Protein 7ELF (pdb70)

Secondary structure (DSSP, 8-state):
---EEEEEEB---S-HHHHHHHHHHHHHHHHHTT-SEEE--TT-S---SSHHHHHHHHTTHHHHHHHHHHHHHHHHHHHTS--EEEEEEEEPP-HHHHHTT---BEEEEEEE-TTS-EEEEEEP----EEE--EEEGGGTBPPP--PPPPEEETTEEEEE--GGGGG-HHHHHHHHHTT-SEEE--B---HHHHHHHHHHHHHHHHHHHT-EEEE-BBEEE--TTS------EEE---EEE-TTS-EEEE--TT--S-EEEEEE--HHHHHHHHHHS-TTTT--HHHH---/---EEEEEEB---S-HHHHHHHHHHHHHHHHHTT-SEEE--TT-S---SSHHHHHHHHTTHHHHHHHHHHHHHHHHHHHTS--EEEEEEEEPPPHHHHTTT---EEEEEEEE-TTS-EEEEEEP----EEE-TTS-EEEGGGTEEPP--PPPPEEETTEEEEE--GGGGG-HHHHHHHHHHT-SEEE--B--BHHHIIIIIHHHHHHHHHHHT-EEEE-BBEEE--TTTT----EEE---EEE-TTS-EEEE--TT--S-EEEEEE--HHHHHHHHHHS-TTTSS-HHHH---/---EEEEEEB---S-HHHHHHHHHHHHHHHHHTT-SEEE--TT-S---SSHHHHHHHHTTHHHHHHHHHHHHHHHHHHHTS--EEEEEEEEPPPHHHHTTT---BEEEEEEE-TTS-EEEEEEP----EEE-TTS-EEEHHHHB-----PPPPEEETTEEEEE--GGGGG-HHHHHHHHHTT-SEEE--B---HHHHHHHHHHHHHHHHHHHT-EEEE-BBEEE--TTS------EEE---EEE-TTS-EEEE--TT--S-EEEEEE--HHHHHHHHHHS-GGGS--HHHH---/---EEEEEEB---S-HHHHHHHHHHHHHHHHHTT-SEEE--TT-S---SSHHHHHHHHTTHHHHHHHHHHHHHHHHHHHT---EEEEEEEEPPPHHHHHTT---BEEEEEEE-TTS-EEEEEEP----EEE--EEEGGGTBPPP--PPPPEEETTEEEEE--GGGGG-HHHHHHHHHTT-SEEE--B--BHHHIIIIIHHHHHHHHHHHT-EEEE-BBEEE--TTTT-----EEE---EEE-TTS-EEEE--TT--S-EEEEEE--HHHHHHHHHHS-TTTS--HHHH---

Structure (mmCIF, N/CA/C/O backbone):
data_7ELF
#
_entry.id   7ELF
#
_cell.length_a   78.997
_cell.length_b   211.065
_cell.length_c   89.372
_cell.angle_alpha   90.00
_cell.angle_beta   112.11
_cell.angle_gamma   90.00
#
_symmetry.space_group_name_H-M   'C 1 2 1'
#
loop_
_entity.id
_entity.type
_entity.pdbx_description
1 polymer KLLA0E15247p
2 water water
#
loop_
_atom_site.group_PDB
_atom_site.id
_atom_site.type_symbol
_atom_site.label_atom_id
_atom_site.label_alt_id
_atom_site.label_comp_id
_atom_site.label_asym_id
_atom_site.label_entity_id
_atom_site.label_seq_id
_atom_site.pdbx_PDB_ins_code
_atom_site.Cartn_x
_atom_site.Cartn_y
_atom_site.Cartn_z
_atom_site.occupancy
_atom_site.B_iso_or_equiv
_atom_site.auth_seq_id
_atom_site.auth_comp_id
_atom_site.auth_asym_id
_atom_site.auth_atom_id
_atom_site.pdbx_PDB_model_num
ATOM 1 N N . ASN A 1 2 ? 15.067 46.163 37.312 1.00 79.02 2 ASN A N 1
ATOM 2 C CA . ASN A 1 2 ? 14.836 45.472 38.578 1.00 79.65 2 ASN A CA 1
ATOM 3 C C . ASN A 1 2 ? 13.481 45.860 39.178 1.00 79.74 2 ASN A C 1
ATOM 4 O O . ASN A 1 2 ? 13.057 45.321 40.208 1.00 76.50 2 ASN A O 1
ATOM 9 N N . VAL A 1 3 ? 12.809 46.805 38.517 1.00 70.29 3 VAL A N 1
ATOM 10 C CA . VAL A 1 3 ? 11.468 47.248 38.884 1.00 57.47 3 VAL A CA 1
ATOM 11 C C . VAL A 1 3 ? 10.466 46.550 37.972 1.00 47.52 3 VAL A C 1
ATOM 12 O O . VAL A 1 3 ? 10.729 46.352 36.777 1.00 41.96 3 VAL A O 1
ATOM 16 N N . ALA A 1 4 ? 9.328 46.147 38.542 1.00 38.28 4 ALA A N 1
ATOM 17 C CA . ALA A 1 4 ? 8.311 45.365 37.833 1.00 30.09 4 ALA A CA 1
ATOM 18 C C . ALA A 1 4 ? 7.397 46.298 37.029 1.00 32.84 4 ALA A C 1
ATOM 19 O O . ALA A 1 4 ? 6.239 46.542 37.371 1.00 33.99 4 ALA A O 1
ATOM 21 N N . ARG A 1 5 ? 7.945 46.825 35.939 1.00 26.10 5 ARG A N 1
ATOM 22 C CA . ARG A 1 5 ? 7.265 47.807 35.104 1.00 25.66 5 ARG A CA 1
ATOM 23 C C . ARG A 1 5 ? 6.526 47.117 33.959 1.00 28.31 5 ARG A C 1
ATOM 24 O O . ARG A 1 5 ? 7.133 46.373 33.171 1.00 27.00 5 ARG A O 1
ATOM 32 N N . ILE A 1 6 ? 5.223 47.374 33.855 1.00 26.22 6 ILE A N 1
ATOM 33 C CA . ILE A 1 6 ? 4.428 46.851 32.756 1.00 23.71 6 ILE A CA 1
ATOM 34 C C . ILE A 1 6 ? 3.798 48.015 32.018 1.00 19.88 6 ILE A C 1
ATOM 35 O O . ILE A 1 6 ? 3.701 49.130 32.528 1.00 22.84 6 ILE A O 1
ATOM 40 N N . GLY A 1 7 ? 3.356 47.732 30.798 1.00 22.48 7 GLY A N 1
ATOM 41 C CA . GLY A 1 7 ? 2.733 48.741 29.975 1.00 19.21 7 GLY A CA 1
ATOM 42 C C . GLY A 1 7 ? 1.566 48.158 29.204 1.00 21.76 7 GLY A C 1
ATOM 43 O O . GLY A 1 7 ? 1.465 46.945 28.988 1.00 19.16 7 GLY A O 1
ATOM 44 N N . ILE A 1 8 ? 0.681 49.058 28.794 1.00 20.77 8 ILE A N 1
ATOM 45 C CA . ILE A 1 8 ? -0.425 48.746 27.903 1.00 18.44 8 ILE A CA 1
ATOM 46 C C . ILE A 1 8 ? -0.232 49.549 26.633 1.00 20.69 8 ILE A C 1
ATOM 47 O O . ILE A 1 8 ? 0.031 50.758 26.693 1.00 20.18 8 ILE A O 1
ATOM 52 N N . GLY A 1 9 ? -0.384 48.887 25.493 1.00 18.59 9 GLY A N 1
ATOM 53 C CA . GLY A 1 9 ? -0.432 49.570 24.224 1.00 25.96 9 GLY A CA 1
ATOM 54 C C . GLY A 1 9 ? -1.871 49.767 23.790 1.00 30.59 9 GLY A C 1
ATOM 55 O O . GLY A 1 9 ? -2.461 48.863 23.193 1.00 24.51 9 GLY A O 1
ATOM 56 N N . GLN A 1 10 ? -2.455 50.928 24.097 1.00 25.62 10 GLN A N 1
ATOM 57 C CA . GLN A 1 10 ? -3.825 51.224 23.684 1.00 25.29 10 GLN A CA 1
ATOM 58 C C . GLN A 1 10 ? -3.845 51.714 22.241 1.00 28.41 10 GLN A C 1
ATOM 59 O O . GLN A 1 10 ? -3.043 52.573 21.856 1.00 23.90 10 GLN A O 1
ATOM 65 N N . LEU A 1 11 ? -4.758 51.173 21.436 1.00 19.06 11 LEU A N 1
ATOM 66 C CA . LEU A 1 11 ? -4.844 51.615 20.046 1.00 23.74 11 LEU A CA 1
ATOM 67 C C . LEU A 1 11 ? -6.279 51.462 19.566 1.00 23.38 11 LEU A C 1
ATOM 68 O O . LEU A 1 11 ? -7.180 51.126 20.339 1.00 19.69 11 LEU A O 1
ATOM 73 N N . CYS A 1 12 ? -6.477 51.662 18.260 1.00 21.65 12 CYS A N 1
ATOM 74 C CA . CYS A 1 12 ? -7.793 51.566 17.647 1.00 23.03 12 CYS A CA 1
ATOM 75 C C . CYS A 1 12 ? -7.598 50.838 16.320 1.00 28.52 12 CYS A C 1
ATOM 76 O O . CYS A 1 12 ? -7.458 51.463 15.257 1.00 30.45 12 CYS A O 1
ATOM 79 N N . SER A 1 13 ? -7.565 49.506 16.391 1.00 22.68 13 SER A N 1
ATOM 80 C CA . SER A 1 13 ? -7.237 48.690 15.229 1.00 26.31 13 SER A CA 1
ATOM 81 C C . SER A 1 13 ? -8.236 48.903 14.096 1.00 33.02 13 SER A C 1
ATOM 82 O O . SER A 1 13 ? -9.443 49.014 14.322 1.00 23.60 13 SER A O 1
ATOM 85 N N . SER A 1 14 ? -7.722 48.959 12.869 1.00 35.12 14 SER A N 1
ATOM 86 C CA . SER A 1 14 ? -8.539 49.029 11.670 1.00 30.96 14 SER A CA 1
ATOM 87 C C . SER A 1 14 ? -8.658 47.636 11.063 1.00 28.01 14 SER A C 1
ATOM 88 O O . SER A 1 14 ? -8.162 46.649 11.607 1.00 24.83 14 SER A O 1
ATOM 91 N N . SER A 1 15 ? -9.319 47.552 9.915 1.00 29.17 15 SER A N 1
ATOM 92 C CA . SER A 1 15 ? -9.377 46.293 9.183 1.00 30.83 15 SER A CA 1
ATOM 93 C C . SER A 1 15 ? -8.157 46.080 8.281 1.00 39.43 15 SER A C 1
ATOM 94 O O . SER A 1 15 ? -8.166 45.151 7.466 1.00 39.04 15 SER A O 1
ATOM 97 N N . ASN A 1 16 ? -7.110 46.902 8.422 1.00 35.10 16 ASN A N 1
ATOM 98 C CA . ASN A 1 16 ? -5.875 46.797 7.640 1.00 31.23 16 ASN A CA 1
ATOM 99 C C . ASN A 1 16 ? -4.788 46.259 8.565 1.00 27.88 16 ASN A C 1
ATOM 100 O O . ASN A 1 16 ? -4.212 47.017 9.361 1.00 27.35 16 ASN A O 1
ATOM 105 N N . LEU A 1 17 ? -4.507 44.950 8.456 1.00 27.66 17 LEU A N 1
ATOM 106 C CA . LEU A 1 17 ? -3.557 44.304 9.366 1.00 27.15 17 LEU A CA 1
ATOM 107 C C . LEU A 1 17 ? -2.169 44.940 9.280 1.00 31.72 17 LEU A C 1
ATOM 108 O O . LEU A 1 17 ? -1.477 45.072 10.298 1.00 26.85 17 LEU A O 1
ATOM 113 N N . LYS A 1 18 ? -1.742 45.350 8.080 1.00 31.64 18 LYS A N 1
ATOM 114 C CA . LYS A 1 18 ? -0.392 45.901 7.952 1.00 30.53 18 LYS A CA 1
ATOM 115 C C . LYS A 1 18 ? -0.272 47.255 8.640 1.00 32.49 18 LYS A C 1
ATOM 116 O O . LYS A 1 18 ? 0.735 47.520 9.304 1.00 31.77 18 LYS A O 1
ATOM 122 N N . GLN A 1 19 ? -1.289 48.118 8.502 1.00 34.24 19 GLN A N 1
ATOM 123 C CA . GLN A 1 19 ? -1.330 49.371 9.261 1.00 37.21 19 GLN A CA 1
ATOM 124 C C . GLN A 1 19 ? -1.248 49.112 10.763 1.00 31.56 19 GLN A C 1
ATOM 125 O O . GLN A 1 19 ? -0.476 49.759 11.479 1.00 28.29 19 GLN A O 1
ATOM 131 N N . ASN A 1 20 ? -2.075 48.186 11.257 1.00 30.83 20 ASN A N 1
ATOM 132 C CA . ASN A 1 20 ? -2.114 47.877 12.685 1.00 26.60 20 ASN A CA 1
ATOM 133 C C . ASN A 1 20 ? -0.755 47.405 13.195 1.00 33.48 20 ASN A C 1
ATOM 134 O O . ASN A 1 20 ? -0.354 47.738 14.321 1.00 27.11 20 ASN A O 1
ATOM 139 N N . LEU A 1 21 ? -0.041 46.609 12.385 1.00 29.83 21 LEU A N 1
ATOM 140 C CA . LEU A 1 21 ? 1.279 46.119 12.784 1.00 30.72 21 LEU A CA 1
ATOM 141 C C . LEU A 1 21 ? 2.266 47.268 12.973 1.00 30.30 21 LEU A C 1
ATOM 142 O O . LEU A 1 21 ? 3.078 47.251 13.910 1.00 27.85 21 LEU A O 1
ATOM 147 N N . GLU A 1 22 ? 2.220 48.271 12.089 1.00 25.37 22 GLU A N 1
ATOM 148 C CA . GLU A 1 22 ? 3.109 49.423 12.240 1.00 36.04 22 GLU A CA 1
ATOM 149 C C . GLU A 1 22 ? 2.869 50.135 13.566 1.00 34.80 22 GLU A C 1
ATOM 150 O O . GLU A 1 22 ? 3.818 50.581 14.224 1.00 31.17 22 GLU A O 1
ATOM 156 N N . VAL A 1 23 ? 1.609 50.235 13.986 1.00 33.77 23 VAL A N 1
ATOM 157 C CA . VAL A 1 23 ? 1.318 50.857 15.274 1.00 32.95 23 VAL A CA 1
ATOM 158 C C . VAL A 1 23 ? 1.877 50.011 16.410 1.00 25.30 23 VAL A C 1
ATOM 159 O O . VAL A 1 23 ? 2.514 50.529 17.333 1.00 24.64 23 VAL A O 1
ATOM 163 N N . VAL A 1 24 ? 1.671 48.694 16.349 1.00 24.76 24 VAL A N 1
ATOM 164 C CA . VAL A 1 24 ? 2.176 47.817 17.403 1.00 19.57 24 VAL A CA 1
ATOM 165 C C . VAL A 1 24 ? 3.697 47.928 17.528 1.00 24.08 24 VAL A C 1
ATOM 166 O O . VAL A 1 24 ? 4.236 48.049 18.637 1.00 26.52 24 VAL A O 1
ATOM 170 N N . LYS A 1 25 ? 4.415 47.873 16.397 1.00 25.97 25 LYS A N 1
ATOM 171 C CA . LYS A 1 25 ? 5.876 47.984 16.446 1.00 24.83 25 LYS A CA 1
ATOM 172 C C . LYS A 1 25 ? 6.307 49.326 17.023 1.00 21.61 25 LYS A C 1
ATOM 173 O O . LYS A 1 25 ? 7.236 49.392 17.835 1.00 26.57 25 LYS A O 1
ATOM 179 N N . SER A 1 26 ? 5.628 50.405 16.634 1.00 21.03 26 SER A N 1
ATOM 180 C CA . SER A 1 26 ? 5.964 51.708 17.190 1.00 28.58 26 SER A CA 1
ATOM 181 C C . SER A 1 26 ? 5.735 51.741 18.698 1.00 29.95 26 SER A C 1
ATOM 182 O O . SER A 1 26 ? 6.523 52.341 19.438 1.00 30.64 26 SER A O 1
ATOM 185 N N . LEU A 1 27 ? 4.669 51.095 19.178 1.00 23.51 27 LEU A N 1
ATOM 186 C CA . LEU A 1 27 ? 4.398 51.113 20.615 1.00 25.62 27 LEU A CA 1
ATOM 187 C C . LEU A 1 27 ? 5.412 50.270 21.377 1.00 29.07 27 LEU A C 1
ATOM 188 O O . LEU A 1 27 ? 5.793 50.612 22.505 1.00 24.15 27 LEU A O 1
ATOM 193 N N . ILE A 1 28 ? 5.847 49.157 20.777 1.00 24.91 28 ILE A N 1
ATOM 194 C CA . ILE A 1 28 ? 6.863 48.308 21.391 1.00 23.29 28 ILE A CA 1
ATOM 195 C C . ILE A 1 28 ? 8.178 49.060 21.495 1.00 26.95 28 ILE A C 1
ATOM 196 O O . ILE A 1 28 ? 8.873 49.003 22.522 1.00 22.76 28 ILE A O 1
ATOM 201 N N . LYS A 1 29 ? 8.550 49.760 20.421 1.00 25.82 29 LYS A N 1
ATOM 202 C CA . LYS A 1 29 ? 9.756 50.577 20.451 1.00 30.80 29 LYS A CA 1
ATOM 203 C C . LYS A 1 29 ? 9.678 51.600 21.574 1.00 30.88 29 LYS A C 1
ATOM 204 O O . LYS A 1 29 ? 10.615 51.744 22.368 1.00 36.23 29 LYS A O 1
ATOM 210 N N . LYS A 1 30 ? 8.546 52.301 21.674 1.00 28.19 30 LYS A N 1
ATOM 211 C CA . LYS A 1 30 ? 8.363 53.274 22.751 1.00 32.16 30 LYS A CA 1
ATOM 212 C C . LYS A 1 30 ? 8.433 52.604 24.115 1.00 29.82 30 LYS A C 1
ATOM 213 O O . LYS A 1 30 ? 9.023 53.149 25.054 1.00 30.86 30 LYS A O 1
ATOM 219 N N . ALA A 1 31 ? 7.860 51.404 24.238 1.00 29.74 31 ALA A N 1
ATOM 220 C CA . ALA A 1 31 ? 7.884 50.712 25.520 1.00 22.36 31 ALA A CA 1
ATOM 221 C C . ALA A 1 31 ? 9.309 50.331 25.919 1.00 27.05 31 ALA A C 1
ATOM 222 O O . ALA A 1 31 ? 9.687 50.474 27.092 1.00 28.00 31 ALA A O 1
ATOM 224 N N . LEU A 1 32 ? 10.113 49.833 24.962 1.00 26.25 32 LEU A N 1
ATOM 225 C CA . LEU A 1 32 ? 11.521 49.531 25.251 1.00 25.85 32 LEU A CA 1
ATOM 226 C C . LEU A 1 32 ? 12.264 50.760 25.777 1.00 21.86 32 LEU A C 1
ATOM 227 O O . LEU A 1 32 ? 13.005 50.671 26.763 1.00 27.11 32 LEU A O 1
ATOM 232 N N . ASP A 1 33 ? 12.058 51.918 25.149 1.00 21.66 33 ASP A N 1
ATOM 233 C CA . ASP A 1 33 ? 12.640 53.160 25.660 1.00 31.47 33 ASP A CA 1
ATOM 234 C C . ASP A 1 33 ? 12.235 53.449 27.108 1.00 36.01 33 ASP A C 1
ATOM 235 O O . ASP A 1 33 ? 13.016 54.041 27.856 1.00 34.05 33 ASP A O 1
ATOM 240 N N . GLN A 1 34 ? 11.021 53.078 27.521 1.00 33.91 34 GLN A N 1
ATOM 241 C CA . GLN A 1 34 ? 10.583 53.339 28.893 1.00 32.82 34 GLN A CA 1
ATOM 242 C C . GLN A 1 34 ? 10.926 52.211 29.850 1.00 32.87 34 GLN A C 1
ATOM 243 O O . GLN A 1 34 ? 10.443 52.217 30.989 1.00 36.69 34 GLN A O 1
ATOM 249 N N . ASP A 1 35 ? 11.723 51.240 29.402 1.00 27.73 35 ASP A N 1
ATOM 250 C CA . ASP A 1 35 ? 12.119 50.078 30.203 1.00 30.35 35 ASP A CA 1
ATOM 251 C C . ASP A 1 35 ? 10.922 49.238 30.670 1.00 32.24 35 ASP A C 1
ATOM 252 O O . ASP A 1 35 ? 10.946 48.648 31.755 1.00 32.39 35 ASP A O 1
ATOM 257 N N . VAL A 1 36 ? 9.872 49.166 29.847 1.00 33.85 36 VAL A N 1
ATOM 258 C CA . VAL A 1 36 ? 8.763 48.249 30.108 1.00 28.54 36 VAL A CA 1
ATOM 259 C C . VAL A 1 36 ? 9.252 46.810 29.955 1.00 30.05 36 VAL A C 1
ATOM 260 O O . VAL A 1 36 ? 9.910 46.459 28.967 1.00 32.36 36 VAL A O 1
ATOM 264 N N . LYS A 1 37 ? 8.941 45.971 30.939 1.00 22.29 37 LYS A N 1
ATOM 265 C CA . LYS A 1 37 ? 9.312 44.562 30.894 1.00 20.85 37 LYS A CA 1
ATOM 266 C C . LYS A 1 37 ? 8.291 43.684 30.173 1.00 26.60 37 LYS A C 1
ATOM 267 O O . LYS A 1 37 ? 8.673 42.669 29.572 1.00 26.00 37 LYS A O 1
ATOM 273 N N . VAL A 1 38 ? 7.002 44.007 30.259 1.00 26.79 38 VAL A N 1
ATOM 274 C CA . VAL A 1 38 ? 5.937 43.247 29.600 1.00 24.21 38 VAL A CA 1
ATOM 275 C C . VAL A 1 38 ? 4.898 44.240 29.088 1.00 23.53 38 VAL A C 1
ATOM 276 O O . VAL A 1 38 ? 4.395 45.075 29.852 1.00 22.76 38 VAL A O 1
ATOM 280 N N . LEU A 1 39 ? 4.582 44.159 27.798 1.00 17.48 39 LEU A N 1
ATOM 281 C CA . LEU A 1 39 ? 3.675 45.094 27.149 1.00 24.47 39 LEU A CA 1
ATOM 282 C C . LEU A 1 39 ? 2.415 44.357 26.719 1.00 27.02 39 LEU A C 1
ATOM 283 O O . LEU A 1 39 ? 2.490 43.321 26.048 1.00 22.99 39 LEU A O 1
ATOM 288 N N . PHE A 1 40 ? 1.264 44.882 27.130 1.00 23.74 40 PHE A N 1
ATOM 289 C CA . PHE A 1 40 ? -0.036 44.258 26.907 1.00 19.28 40 PHE A CA 1
ATOM 290 C C . PHE A 1 40 ? -0.824 45.036 25.860 1.00 20.97 40 PHE A C 1
ATOM 291 O O . PHE A 1 40 ? -1.056 46.243 26.023 1.00 17.97 40 PHE A O 1
ATOM 299 N N . PHE A 1 41 ? -1.271 44.344 24.826 1.00 19.54 41 PHE A N 1
ATOM 300 C CA . PHE A 1 41 ? -2.120 44.875 23.765 1.00 20.52 41 PHE A CA 1
ATOM 301 C C . PHE A 1 41 ? -3.550 44.330 23.869 1.00 19.35 41 PHE A C 1
ATOM 302 O O . PHE A 1 41 ? -3.779 43.304 24.520 1.00 21.66 41 PHE A O 1
ATOM 310 N N . PRO A 1 42 ? -4.533 44.981 23.227 1.00 18.77 42 PRO A N 1
ATOM 311 C CA . PRO A 1 42 ? -5.945 44.620 23.425 1.00 17.86 42 PRO A CA 1
ATOM 312 C C . PRO A 1 42 ? -6.363 43.365 22.654 1.00 22.21 42 PRO A C 1
ATOM 313 O O . PRO A 1 42 ? -5.600 42.765 21.897 1.00 17.79 42 PRO A O 1
ATOM 317 N N . GLU A 1 43 ? -7.631 42.996 22.845 1.00 22.60 43 GLU A N 1
ATOM 318 C CA . GLU A 1 43 ? -8.289 42.017 21.991 1.00 22.70 43 GLU A CA 1
ATOM 319 C C . GLU A 1 43 ? -8.297 42.524 20.553 1.00 30.45 43 GLU A C 1
ATOM 320 O O . GLU A 1 43 ? -8.411 43.730 20.319 1.00 22.57 43 GLU A O 1
ATOM 326 N N . ALA A 1 44 ? -8.152 41.606 19.583 1.00 24.64 44 ALA A N 1
ATOM 327 C CA . ALA A 1 44 ? -8.335 41.946 18.162 1.00 19.89 44 ALA A CA 1
ATOM 328 C C . ALA A 1 44 ? -7.405 43.083 17.730 1.00 28.13 44 ALA A C 1
ATOM 329 O O . ALA A 1 44 ? -7.792 43.979 16.974 1.00 24.42 44 ALA A O 1
ATOM 331 N N . THR A 1 45 ? -6.181 43.082 18.258 1.00 23.88 45 THR A N 1
ATOM 332 C CA . THR A 1 45 ? -5.200 44.059 17.819 1.00 25.56 45 THR A CA 1
ATOM 333 C C . THR A 1 45 ? -4.884 43.889 16.335 1.00 29.37 45 THR A C 1
ATOM 334 O O . THR A 1 45 ? -4.653 44.883 15.638 1.00 21.88 45 THR A O 1
ATOM 338 N N . ASP A 1 46 ? -4.891 42.645 15.830 1.00 21.89 46 ASP A N 1
ATOM 339 C CA . ASP A 1 46 ? -4.582 42.424 14.420 1.00 21.93 46 ASP A CA 1
ATOM 340 C C . ASP A 1 46 ? -5.597 43.113 13.500 1.00 31.77 46 ASP A C 1
ATOM 341 O O . ASP A 1 46 ? -5.210 43.702 12.480 1.00 25.95 46 ASP A O 1
ATOM 346 N N . TYR A 1 47 ? -6.891 43.064 13.841 1.00 26.20 47 TYR A N 1
ATOM 347 C CA . TYR A 1 47 ? -7.926 43.730 13.048 1.00 26.91 47 TYR A CA 1
ATOM 348 C C . TYR A 1 47 ? -9.260 43.699 13.776 1.00 32.16 47 TYR A C 1
ATOM 349 O O . TYR A 1 47 ? -9.537 42.786 14.559 1.00 31.66 47 TYR A O 1
ATOM 358 N N . LEU A 1 48 ? -10.090 44.692 13.472 1.00 23.48 48 LEU A N 1
ATOM 359 C CA . LEU A 1 48 ? -11.531 44.633 13.672 1.00 29.94 48 LEU A CA 1
ATOM 360 C C . LEU A 1 48 ? -12.199 44.507 12.305 1.00 31.65 48 LEU A C 1
ATOM 361 O O . LEU A 1 48 ? -11.691 45.026 11.309 1.00 25.56 48 LEU A O 1
ATOM 366 N N . SER A 1 49 ? -13.337 43.814 12.249 1.00 30.05 49 SER A N 1
ATOM 367 C CA . SER A 1 49 ? -13.989 43.511 10.974 1.00 31.91 49 SER A CA 1
ATOM 368 C C . SER A 1 49 ? -15.396 44.096 10.914 1.00 36.33 49 SER A C 1
ATOM 369 O O . SER A 1 49 ? -15.952 44.564 11.911 1.00 35.91 49 SER A O 1
ATOM 372 N N . ARG A 1 50 ? -15.979 44.030 9.710 1.00 35.83 50 ARG A N 1
ATOM 373 C CA . ARG A 1 50 ? -17.339 44.514 9.498 1.00 31.61 50 ARG A CA 1
ATOM 374 C C . ARG A 1 50 ? -18.376 43.478 9.882 1.00 35.10 50 ARG A C 1
ATOM 375 O O . ARG A 1 50 ? -19.480 43.844 10.291 1.00 43.84 50 ARG A O 1
ATOM 383 N N . ASN A 1 51 ? -18.051 42.198 9.743 1.00 39.24 51 ASN A N 1
ATOM 384 C CA . ASN A 1 51 ? -18.975 41.106 10.038 1.00 36.73 51 ASN A CA 1
ATOM 385 C C . ASN A 1 51 ? -18.169 39.816 10.041 1.00 33.56 51 ASN A C 1
ATOM 386 O O . ASN A 1 51 ? -16.969 39.813 9.742 1.00 30.22 51 ASN A O 1
ATOM 391 N N . ALA A 1 52 ? -18.846 38.713 10.378 1.00 31.58 52 ALA A N 1
ATOM 392 C CA . ALA A 1 52 ? -18.163 37.431 10.518 1.00 29.87 52 ALA A CA 1
ATOM 393 C C . ALA A 1 52 ? -17.564 36.970 9.194 1.00 33.80 52 ALA A C 1
ATOM 394 O O . ALA A 1 52 ? -16.465 36.400 9.167 1.00 42.78 52 ALA A O 1
ATOM 396 N N . GLU A 1 53 ? -18.260 37.205 8.083 1.00 34.35 53 GLU A N 1
ATOM 397 C CA . GLU A 1 53 ? -17.687 36.839 6.793 1.00 39.29 53 GLU A CA 1
ATOM 398 C C . GLU A 1 53 ? -16.435 37.660 6.515 1.00 45.65 53 GLU A C 1
ATOM 399 O O . GLU A 1 53 ? -15.395 37.112 6.133 1.00 44.82 53 GLU A O 1
ATOM 405 N N . HIS A 1 54 ? -16.498 38.976 6.754 1.00 40.16 54 HIS A N 1
ATOM 406 C CA . HIS A 1 54 ? -15.291 39.793 6.664 1.00 44.43 54 HIS A CA 1
ATOM 407 C C . HIS A 1 54 ? -14.207 39.275 7.609 1.00 34.64 54 HIS A C 1
ATOM 408 O O . HIS A 1 54 ? -13.037 39.180 7.226 1.00 34.91 54 HIS A O 1
ATOM 415 N N . SER A 1 55 ? -14.584 38.889 8.831 1.00 33.47 55 SER A N 1
ATOM 416 C CA . SER A 1 55 ? -13.581 38.414 9.777 1.00 33.84 55 SER A CA 1
ATOM 417 C C . SER A 1 55 ? -12.863 37.177 9.255 1.00 38.55 55 SER A C 1
ATOM 418 O O . SER A 1 55 ? -11.640 37.055 9.399 1.00 30.68 55 SER A O 1
ATOM 421 N N . LYS A 1 56 ? -13.607 36.255 8.635 1.00 42.59 56 LYS A N 1
ATOM 422 C CA . LYS A 1 56 ? -13.002 35.028 8.128 1.00 42.16 56 LYS A CA 1
ATOM 423 C C . LYS A 1 56 ? -11.913 35.327 7.106 1.00 44.92 56 LYS A C 1
ATOM 424 O O . LYS A 1 56 ? -10.838 34.712 7.135 1.00 43.77 56 LYS A O 1
ATOM 430 N N . LYS A 1 57 ? -12.165 36.277 6.199 1.00 35.26 57 LYS A N 1
ATOM 431 C CA . LYS A 1 57 ? -11.176 36.573 5.167 1.00 40.78 57 LYS A CA 1
ATOM 432 C C . LYS A 1 57 ? -9.919 37.200 5.769 1.00 44.76 57 LYS A C 1
ATOM 433 O O . LYS A 1 57 ? -8.801 36.826 5.400 1.00 44.51 57 LYS A O 1
ATOM 439 N N . LEU A 1 58 ? -10.082 38.128 6.722 1.00 39.96 58 LEU A N 1
ATOM 440 C CA . LEU A 1 58 ? -8.926 38.787 7.334 1.00 34.93 58 LEU A CA 1
ATOM 441 C C . LEU A 1 58 ? -8.108 37.816 8.185 1.00 31.02 58 LEU A C 1
ATOM 442 O O . LEU A 1 58 ? -6.874 37.904 8.219 1.00 31.64 58 LEU A O 1
ATOM 447 N N . ALA A 1 59 ? -8.775 36.871 8.862 1.00 27.97 59 ALA A N 1
ATOM 448 C CA . ALA A 1 59 ? -8.071 35.893 9.690 1.00 31.53 59 ALA A CA 1
ATOM 449 C C . ALA A 1 59 ? -7.013 35.129 8.897 1.00 36.31 59 ALA A C 1
ATOM 450 O O . ALA A 1 59 ? -6.000 34.701 9.458 1.00 37.24 59 ALA A O 1
ATOM 452 N N . SER A 1 60 ? -7.213 34.968 7.591 1.00 39.67 60 SER A N 1
ATOM 453 C CA . SER A 1 60 ? -6.224 34.262 6.786 1.00 42.83 60 SER A CA 1
ATOM 454 C C . SER A 1 60 ? -4.931 35.057 6.633 1.00 37.61 60 SER A C 1
ATOM 455 O O . SER A 1 60 ? -3.893 34.470 6.307 1.00 37.10 60 SER A O 1
ATOM 458 N N . GLN A 1 61 ? -4.967 36.367 6.884 1.00 37.42 61 GLN A N 1
ATOM 459 C CA . GLN A 1 61 ? -3.782 37.212 6.860 1.00 32.11 61 GLN A CA 1
ATOM 460 C C . GLN A 1 61 ? -3.037 37.261 8.191 1.00 29.80 61 GLN A C 1
ATOM 461 O O . GLN A 1 61 ? -1.898 37.743 8.230 1.00 29.07 61 GLN A O 1
ATOM 467 N N . THR A 1 62 ? -3.631 36.769 9.270 1.00 30.73 62 THR A N 1
ATOM 468 C CA . THR A 1 62 ? -3.042 36.890 10.602 1.00 23.08 62 THR A CA 1
ATOM 469 C C . THR A 1 62 ? -1.754 36.087 10.787 1.00 29.80 62 THR A C 1
ATOM 470 O O . THR A 1 62 ? -0.818 36.593 11.427 1.00 25.87 62 THR A O 1
ATOM 474 N N . PRO A 1 63 ? -1.649 34.841 10.274 1.00 32.73 63 PRO A N 1
ATOM 475 C CA . PRO A 1 63 ? -0.375 34.111 10.438 1.00 30.34 63 PRO A CA 1
ATOM 476 C C . PRO A 1 63 ? 0.827 34.908 9.967 1.00 22.20 63 PRO A C 1
ATOM 477 O O . PRO A 1 63 ? 1.876 34.889 10.620 1.00 31.30 63 PRO A O 1
ATOM 481 N N . GLU A 1 64 ? 0.690 35.642 8.869 1.00 22.64 64 GLU A N 1
ATOM 482 C CA . GLU A 1 64 ? 1.786 36.494 8.415 1.00 28.86 64 GLU A CA 1
ATOM 483 C C . GLU A 1 64 ? 1.957 37.714 9.308 1.00 28.87 64 GLU A C 1
ATOM 484 O O . GLU A 1 64 ? 3.074 38.219 9.459 1.00 27.61 64 GLU A O 1
ATOM 490 N N . PHE A 1 65 ? 0.859 38.219 9.875 1.00 29.81 65 PHE A N 1
ATOM 491 C CA . PHE A 1 65 ? 0.947 39.270 10.880 1.00 28.69 65 PHE A CA 1
ATOM 492 C C . PHE A 1 65 ? 1.801 38.807 12.051 1.00 21.42 65 PHE A C 1
ATOM 493 O O . PHE A 1 65 ? 2.712 39.514 12.481 1.00 20.34 65 PHE A O 1
ATOM 501 N N . ILE A 1 66 ? 1.545 37.595 12.547 1.00 24.98 66 ILE A N 1
ATOM 502 C CA . ILE A 1 66 ? 2.220 37.098 13.746 1.00 27.64 66 ILE A CA 1
ATOM 503 C C . ILE A 1 66 ? 3.706 36.881 13.477 1.00 35.80 66 ILE A C 1
ATOM 504 O O . ILE A 1 66 ? 4.569 37.297 14.265 1.00 36.09 66 ILE A O 1
ATOM 509 N N . SER A 1 67 ? 4.023 36.207 12.366 1.00 29.23 67 SER A N 1
ATOM 510 C CA . SER A 1 67 ? 5.412 35.932 12.012 1.00 25.90 67 SER A CA 1
ATOM 511 C C . SER A 1 67 ? 6.209 37.224 11.827 1.00 21.44 67 SER A C 1
ATOM 512 O O . SER A 1 67 ? 7.335 37.352 12.323 1.00 30.55 67 SER A O 1
ATOM 515 N N . GLU A 1 68 ? 5.634 38.211 11.144 1.00 28.90 68 GLU A N 1
ATOM 516 C CA . GLU A 1 68 ? 6.318 39.495 11.054 1.00 32.63 68 GLU A CA 1
ATOM 517 C C . GLU A 1 68 ? 6.434 40.158 12.423 1.00 35.54 68 GLU A C 1
ATOM 518 O O . GLU A 1 68 ? 7.443 40.810 12.715 1.00 35.86 68 GLU A O 1
ATOM 524 N N . LEU A 1 69 ? 5.439 39.962 13.290 1.00 31.64 69 LEU A N 1
ATOM 525 C CA . LEU A 1 69 ? 5.520 40.509 14.640 1.00 27.63 69 LEU A CA 1
ATOM 526 C C . LEU A 1 69 ? 6.625 39.836 15.447 1.00 26.79 69 LEU A C 1
ATOM 527 O O . LEU A 1 69 ? 7.376 40.512 16.162 1.00 25.88 69 LEU A O 1
ATOM 532 N N . GLN A 1 70 ? 6.733 38.502 15.357 1.00 23.43 70 GLN A N 1
ATOM 533 C CA . GLN A 1 70 ? 7.806 37.800 16.055 1.00 18.94 70 GLN A CA 1
ATOM 534 C C . GLN A 1 70 ? 9.186 38.302 15.618 1.00 24.68 70 GLN A C 1
ATOM 535 O O . GLN A 1 70 ? 10.094 38.444 16.445 1.00 28.84 70 GLN A O 1
ATOM 541 N N . SER A 1 71 ? 9.372 38.561 14.321 1.00 28.31 71 SER A N 1
ATOM 542 C CA . SER A 1 71 ? 10.682 39.023 13.859 1.00 29.42 71 SER A CA 1
ATOM 543 C C . SER A 1 71 ? 10.932 40.472 14.258 1.00 32.66 71 SER A C 1
ATOM 544 O O . SER A 1 71 ? 12.055 40.825 14.636 1.00 30.74 71 SER A O 1
ATOM 547 N N . ALA A 1 72 ? 9.897 41.323 14.181 1.00 33.81 72 ALA A N 1
ATOM 548 C CA . ALA A 1 72 ? 10.019 42.694 14.677 1.00 30.53 72 ALA A CA 1
ATOM 549 C C . ALA A 1 72 ? 10.465 42.715 16.132 1.00 27.22 72 ALA A C 1
ATOM 550 O O . ALA A 1 72 ? 11.350 43.492 16.503 1.00 29.41 72 ALA A O 1
ATOM 552 N N . ILE A 1 73 ? 9.871 41.854 16.966 1.00 24.18 73 ILE A N 1
ATOM 553 C CA . ILE A 1 73 ? 10.243 41.776 18.377 1.00 22.03 73 ILE A CA 1
ATOM 554 C C . ILE A 1 73 ? 11.728 41.443 18.521 1.00 27.74 73 ILE A C 1
ATOM 555 O O . ILE A 1 73 ? 12.460 42.104 19.269 1.00 29.85 73 ILE A O 1
ATOM 560 N N . CYS A 1 74 ? 12.189 40.398 17.819 1.00 19.06 74 CYS A N 1
ATOM 561 C CA . CYS A 1 74 ? 13.599 40.007 17.889 1.00 26.27 74 CYS A CA 1
ATOM 562 C C . CYS A 1 74 ? 14.505 41.146 17.453 1.00 20.30 74 CYS A C 1
ATOM 563 O O . CYS A 1 74 ? 15.486 41.469 18.131 1.00 31.33 74 CYS A O 1
ATOM 566 N N . GLN A 1 75 ? 14.189 41.760 16.309 1.00 20.18 75 GLN A N 1
ATOM 567 C CA . GLN A 1 75 ? 15.002 42.865 15.814 1.00 27.92 75 GLN A CA 1
ATOM 568 C C . GLN A 1 75 ? 15.051 44.010 16.822 1.00 35.49 75 GLN A C 1
ATOM 569 O O . GLN A 1 75 ? 16.132 44.541 17.113 1.00 35.93 75 GLN A O 1
ATOM 575 N N . LEU A 1 76 ? 13.898 44.374 17.402 1.00 24.73 76 LEU A N 1
ATOM 576 C CA . LEU A 1 76 ? 13.846 45.565 18.257 1.00 27.21 76 LEU A CA 1
ATOM 577 C C . LEU A 1 76 ? 14.588 45.350 19.575 1.00 24.49 76 LEU A C 1
ATOM 578 O O . LEU A 1 76 ? 15.225 46.275 20.087 1.00 29.12 76 LEU A O 1
ATOM 583 N N . THR A 1 77 ? 14.484 44.149 20.160 1.00 27.68 77 THR A N 1
ATOM 584 C CA . THR A 1 77 ? 15.197 43.888 21.404 1.00 25.94 77 THR A CA 1
ATOM 585 C C . THR A 1 77 ? 16.698 43.765 21.160 1.00 30.65 77 THR A C 1
ATOM 586 O O . THR A 1 77 ? 17.502 44.177 22.008 1.00 34.55 77 THR A O 1
ATOM 590 N N . LYS A 1 78 ? 17.095 43.205 20.016 1.00 28.82 78 LYS A N 1
ATOM 591 C CA . LYS A 1 78 ? 18.517 43.137 19.693 1.00 31.69 78 LYS A CA 1
ATOM 592 C C . LYS A 1 78 ? 19.087 44.535 19.473 1.00 28.45 78 LYS A C 1
ATOM 593 O O . LYS A 1 78 ? 20.176 44.851 19.962 1.00 34.42 78 LYS A O 1
ATOM 599 N N . ALA A 1 79 ? 18.343 45.394 18.768 1.00 25.52 79 ALA A N 1
ATOM 600 C CA . ALA A 1 79 ? 18.767 46.778 18.577 1.00 32.96 79 ALA A CA 1
ATOM 601 C C . ALA A 1 79 ? 18.789 47.545 19.899 1.00 38.17 79 ALA A C 1
ATOM 602 O O . ALA A 1 79 ? 19.687 48.362 20.137 1.00 39.03 79 ALA A O 1
ATOM 604 N N . ALA A 1 80 ? 17.806 47.302 20.770 1.00 31.69 80 ALA A N 1
ATOM 605 C CA . ALA A 1 80 ? 17.772 47.990 22.054 1.00 34.08 80 ALA A CA 1
ATOM 606 C C . ALA A 1 80 ? 18.702 47.361 23.071 1.00 35.66 80 ALA A C 1
ATOM 607 O O . ALA A 1 80 ? 19.023 48.008 24.071 1.00 29.19 80 ALA A O 1
ATOM 609 N N . GLY A 1 81 ? 19.140 46.125 22.837 1.00 33.84 81 GLY A N 1
ATOM 610 C CA . GLY A 1 81 ? 20.009 45.461 23.777 1.00 27.51 81 GLY A CA 1
ATOM 611 C C . GLY A 1 81 ? 19.359 45.066 25.080 1.00 38.18 81 GLY A C 1
ATOM 612 O O . GLY A 1 81 ? 20.076 44.796 26.042 1.00 36.79 81 GLY A O 1
ATOM 613 N N . LYS A 1 82 ? 18.029 44.989 25.138 1.00 38.24 82 LYS A N 1
ATOM 614 C CA . LYS A 1 82 ? 17.327 44.580 26.351 1.00 35.54 82 LYS A CA 1
ATOM 615 C C . LYS A 1 82 ? 16.027 43.883 25.965 1.00 31.34 82 LYS A C 1
ATOM 616 O O . LYS A 1 82 ? 15.486 44.121 24.878 1.00 22.22 82 LYS A O 1
ATOM 622 N N . PRO A 1 83 ? 15.492 43.029 26.835 1.00 33.42 83 PRO A N 1
ATOM 623 C CA . PRO A 1 83 ? 14.316 42.237 26.467 1.00 35.27 83 PRO A CA 1
ATOM 624 C C . PRO A 1 83 ? 13.008 42.940 26.811 1.00 32.93 83 PRO A C 1
ATOM 625 O O . PRO A 1 83 ? 12.945 43.806 27.687 1.00 30.74 83 PRO A O 1
ATOM 629 N N . ILE A 1 84 ? 11.964 42.548 26.082 1.00 30.98 84 ILE A N 1
ATOM 630 C CA . ILE A 1 84 ? 10.579 42.887 26.407 1.00 30.17 84 ILE A CA 1
ATOM 631 C C . ILE A 1 84 ? 9.697 41.740 25.936 1.00 30.00 84 ILE A C 1
ATOM 632 O O . ILE A 1 84 ? 9.950 41.141 24.888 1.00 26.91 84 ILE A O 1
ATOM 637 N N . ASP A 1 85 ? 8.687 41.410 26.737 1.00 23.76 85 ASP A N 1
ATOM 638 C CA . ASP A 1 85 ? 7.681 40.412 26.388 1.00 25.22 85 ASP A CA 1
ATOM 639 C C . ASP A 1 85 ? 6.385 41.086 25.950 1.00 25.03 85 ASP A C 1
ATOM 640 O O . ASP A 1 85 ? 6.038 42.167 26.433 1.00 25.07 85 ASP A O 1
ATOM 645 N N . ILE A 1 86 ? 5.667 40.428 25.039 1.00 24.77 86 ILE A N 1
ATOM 646 C CA . ILE A 1 86 ? 4.448 40.960 24.433 1.00 23.26 86 ILE A CA 1
ATOM 647 C C . ILE A 1 86 ? 3.285 40.016 24.720 1.00 23.88 86 ILE A C 1
ATOM 648 O O . ILE A 1 86 ? 3.401 38.802 24.513 1.00 24.85 86 ILE A O 1
ATOM 653 N N . SER A 1 87 ? 2.164 40.582 25.172 1.00 22.79 87 SER A N 1
ATOM 654 C CA . SER A 1 87 ? 0.854 39.926 25.221 1.00 21.94 87 SER A CA 1
ATOM 655 C C . SER A 1 87 ? -0.100 40.637 24.260 1.00 24.40 87 SER A C 1
ATOM 656 O O . SER A 1 87 ? -0.318 41.850 24.389 1.00 27.06 87 SER A O 1
ATOM 659 N N . ILE A 1 88 ? -0.677 39.896 23.307 1.00 18.69 88 ILE A N 1
ATOM 660 C CA . ILE A 1 88 ? -1.426 40.525 22.212 1.00 28.30 88 ILE A CA 1
ATOM 661 C C . ILE A 1 88 ? -2.561 39.612 21.752 1.00 26.31 88 ILE A C 1
ATOM 662 O O . ILE A 1 88 ? -2.363 38.416 21.531 1.00 17.17 88 ILE A O 1
ATOM 667 N N . GLY A 1 89 ? -3.751 40.183 21.578 1.00 24.39 89 GLY A N 1
ATOM 668 C CA . GLY A 1 89 ? -4.894 39.411 21.123 1.00 23.76 89 GLY A CA 1
ATOM 669 C C . GLY A 1 89 ? -5.061 39.518 19.623 1.00 24.59 89 GLY A C 1
ATOM 670 O O . GLY A 1 89 ? -4.983 40.615 19.060 1.00 23.68 89 GLY A O 1
ATOM 671 N N . ILE A 1 90 ? -5.299 38.369 18.974 1.00 21.30 90 ILE A N 1
ATOM 672 C CA . ILE A 1 90 ? -5.426 38.271 17.518 1.00 20.62 90 ILE A CA 1
ATOM 673 C C . ILE A 1 90 ? -6.578 37.320 17.191 1.00 25.20 90 ILE A C 1
ATOM 674 O O . ILE A 1 90 ? -7.190 36.718 18.084 1.00 20.10 90 ILE A O 1
ATOM 679 N N . HIS A 1 91 ? -6.888 37.208 15.888 1.00 23.73 91 HIS A N 1
ATOM 680 C CA . HIS A 1 91 ? -7.820 36.202 15.367 1.00 34.22 91 HIS A CA 1
ATOM 681 C C . HIS A 1 91 ? -7.020 35.115 14.657 1.00 33.36 91 HIS A C 1
ATOM 682 O O . HIS A 1 91 ? -6.341 35.394 13.664 1.00 41.92 91 HIS A O 1
ATOM 689 N N . MET A 1 92 ? -7.131 33.907 15.121 1.00 23.64 92 MET A N 1
ATOM 690 C CA . MET A 1 92 ? -6.425 32.805 14.467 1.00 33.78 92 MET A CA 1
ATOM 691 C C . MET A 1 92 ? -7.335 32.095 13.471 1.00 36.09 92 MET A C 1
ATOM 692 O O . MET A 1 92 ? -8.470 31.738 13.824 1.00 27.59 92 MET A O 1
ATOM 697 N N . PRO A 1 93 ? -6.881 31.869 12.241 1.00 31.56 93 PRO A N 1
ATOM 698 C CA . PRO A 1 93 ? -7.691 31.120 11.260 1.00 32.51 93 PRO A CA 1
ATOM 699 C C . PRO A 1 93 ? -7.825 29.664 11.662 1.00 25.22 93 PRO A C 1
ATOM 700 O O . PRO A 1 93 ? -7.012 29.147 12.435 1.00 24.29 93 PRO A O 1
ATOM 704 N N . PRO A 1 94 ? -8.846 28.966 11.181 1.00 27.76 94 PRO A N 1
ATOM 705 C CA . PRO A 1 94 ? -8.931 27.541 11.494 1.00 32.71 94 PRO A CA 1
ATOM 706 C C . PRO A 1 94 ? -7.725 26.827 10.903 1.00 30.22 94 PRO A C 1
ATOM 707 O O . PRO A 1 94 ? -7.205 27.204 9.846 1.00 37.24 94 PRO A O 1
ATOM 711 N N . SER A 1 95 ? -7.249 25.822 11.622 1.00 32.34 95 SER A N 1
ATOM 712 C CA . SER A 1 95 ? -6.144 25.021 11.121 1.00 41.28 95 SER A CA 1
ATOM 713 C C . SER A 1 95 ? -6.623 24.097 10.002 1.00 46.65 95 SER A C 1
ATOM 714 O O . SER A 1 95 ? -7.783 24.121 9.582 1.00 41.55 95 SER A O 1
ATOM 717 N N . GLU A 1 96 ? -5.709 23.257 9.521 1.00 44.22 96 GLU A N 1
ATOM 718 C CA . GLU A 1 96 ? -6.069 22.283 8.501 1.00 49.20 96 GLU A CA 1
ATOM 719 C C . GLU A 1 96 ? -6.839 21.112 9.092 1.00 51.67 96 GLU A C 1
ATOM 720 O O . GLU A 1 96 ? -7.679 20.517 8.405 1.00 55.07 96 GLU A O 1
ATOM 726 N N . VAL A 1 97 ? -6.566 20.759 10.350 1.00 35.50 97 VAL A N 1
ATOM 727 C CA . VAL A 1 97 ? -7.442 19.828 11.051 1.00 45.22 97 VAL A CA 1
ATOM 728 C C . VAL A 1 97 ? -8.877 20.343 11.024 1.00 57.58 97 VAL A C 1
ATOM 729 O O . VAL A 1 97 ? -9.824 19.605 10.705 1.00 55.41 97 VAL A O 1
ATOM 733 N N . ASN A 1 98 ? -9.047 21.629 11.345 1.00 57.81 98 ASN A N 1
ATOM 734 C CA . ASN A 1 98 ? -10.371 22.239 11.355 1.00 50.65 98 ASN A CA 1
ATOM 735 C C . ASN A 1 98 ? -11.037 22.133 9.986 1.00 46.94 98 ASN A C 1
ATOM 736 O O . ASN A 1 98 ? -12.211 21.761 9.892 1.00 50.34 98 ASN A O 1
ATOM 741 N N . THR A 1 99 ? -10.305 22.467 8.914 1.00 37.24 99 THR A N 1
ATOM 742 C CA . THR A 1 99 ? -10.891 22.479 7.574 1.00 54.39 99 THR A CA 1
ATOM 743 C C . THR A 1 99 ? -11.533 21.145 7.279 1.00 61.12 99 THR A C 1
ATOM 744 O O . THR A 1 99 ? -12.696 21.050 6.860 1.00 58.91 99 THR A O 1
ATOM 748 N N . LYS A 1 100 ? -10.787 20.097 7.565 1.00 53.45 100 LYS A N 1
ATOM 749 C CA . LYS A 1 100 ? -11.246 18.767 7.258 1.00 54.66 100 LYS A CA 1
ATOM 750 C C . LYS A 1 100 ? -12.404 18.387 8.167 1.00 51.76 100 LYS A C 1
ATOM 751 O O . LYS A 1 100 ? -13.314 17.666 7.751 1.00 37.28 100 LYS A O 1
ATOM 757 N N . ASN A 1 101 ? -12.408 18.906 9.401 1.00 48.13 101 ASN A N 1
ATOM 758 C CA . ASN A 1 101 ? -13.524 18.702 10.318 1.00 46.90 101 ASN A CA 1
ATOM 759 C C . ASN A 1 101 ? -14.746 19.557 9.980 1.00 49.19 101 ASN A C 1
ATOM 760 O O . ASN A 1 101 ? -15.726 19.513 10.735 1.00 45.47 101 ASN A O 1
ATOM 765 N N . GLY A 1 102 ? -14.695 20.366 8.915 1.00 47.85 102 GLY A N 1
ATOM 766 C CA . GLY A 1 102 ? -15.779 21.277 8.579 1.00 49.55 102 GLY A CA 1
ATOM 767 C C . GLY A 1 102 ? -15.931 22.505 9.460 1.00 53.09 102 GLY A C 1
ATOM 768 O O . GLY A 1 102 ? -17.014 23.103 9.476 1.00 52.16 102 GLY A O 1
ATOM 769 N N . ASP A 1 103 ? -14.889 22.906 10.203 1.00 57.76 103 ASP A N 1
ATOM 770 C CA . ASP A 1 103 ? -14.945 24.097 11.055 1.00 49.33 103 ASP A CA 1
ATOM 771 C C . ASP A 1 103 ? -14.277 25.250 10.332 1.00 50.02 103 ASP A C 1
ATOM 772 O O . ASP A 1 103 ? -13.081 25.203 10.038 1.00 56.33 103 ASP A O 1
ATOM 777 N N . SER A 1 104 ? -15.059 26.278 10.065 1.00 54.10 104 SER A N 1
ATOM 778 C CA . SER A 1 104 ? -14.623 27.522 9.470 1.00 55.83 104 SER A CA 1
ATOM 779 C C . SER A 1 104 ? -14.307 28.577 10.515 1.00 46.67 104 SER A C 1
ATOM 780 O O . SER A 1 104 ? -13.964 29.710 10.146 1.00 46.99 104 SER A O 1
ATOM 783 N N . ARG A 1 105 ? -14.467 28.254 11.803 1.00 39.07 105 ARG A N 1
ATOM 784 C CA . ARG A 1 105 ? -14.586 29.295 12.823 1.00 37.32 105 ARG A CA 1
ATOM 785 C C . ARG A 1 105 ? -13.224 29.860 13.183 1.00 36.18 105 ARG A C 1
ATOM 786 O O . ARG A 1 105 ? -12.261 29.114 13.397 1.00 30.66 105 ARG A O 1
ATOM 794 N N . VAL A 1 106 ? -13.150 31.195 13.240 1.00 28.68 106 VAL A N 1
ATOM 795 C CA . VAL A 1 106 ? -11.949 31.833 13.760 1.00 29.16 106 VAL A CA 1
ATOM 796 C C . VAL A 1 106 ? -11.813 31.519 15.243 1.00 23.74 106 VAL A C 1
ATOM 797 O O . VAL A 1 106 ? -12.759 31.068 15.912 1.00 29.22 106 VAL A O 1
ATOM 801 N N . LYS A 1 107 ? -10.621 31.770 15.768 1.00 28.61 107 LYS A N 1
ATOM 802 C CA . LYS A 1 107 ? -10.314 31.546 17.174 1.00 35.83 107 LYS A CA 1
ATOM 803 C C . LYS A 1 107 ? -9.845 32.867 17.766 1.00 32.46 107 LYS A C 1
ATOM 804 O O . LYS A 1 107 ? -8.903 33.474 17.251 1.00 33.40 107 LYS A O 1
ATOM 810 N N . ASN A 1 108 ? -10.495 33.307 18.839 1.00 25.57 108 ASN A N 1
ATOM 811 C CA . ASN A 1 108 ? -10.101 34.521 19.563 1.00 18.77 108 ASN A CA 1
ATOM 812 C C . ASN A 1 108 ? -8.954 34.139 20.497 1.00 19.63 108 ASN A C 1
ATOM 813 O O . ASN A 1 108 ? -9.174 33.499 21.527 1.00 21.35 108 ASN A O 1
ATOM 818 N N . VAL A 1 109 ? -7.712 34.500 20.135 1.00 22.35 109 VAL A N 1
ATOM 819 C CA . VAL A 1 109 ? -6.531 33.925 20.780 1.00 26.29 109 VAL A CA 1
ATOM 820 C C . VAL A 1 109 ? -5.634 35.030 21.324 1.00 23.30 109 VAL A C 1
ATOM 821 O O . VAL A 1 109 ? -5.385 36.033 20.646 1.00 25.32 109 VAL A O 1
ATOM 825 N N . LEU A 1 110 ? -5.116 34.824 22.540 1.00 21.09 110 LEU A N 1
ATOM 826 C CA . LEU A 1 110 ? -4.165 35.737 23.164 1.00 17.87 110 LEU A CA 1
ATOM 827 C C . LEU A 1 110 ? -2.769 35.118 23.159 1.00 19.84 110 LEU A C 1
ATOM 828 O O . LEU A 1 110 ? -2.538 34.082 23.799 1.00 24.57 110 LEU A O 1
ATOM 833 N N . LEU A 1 111 ? -1.833 35.76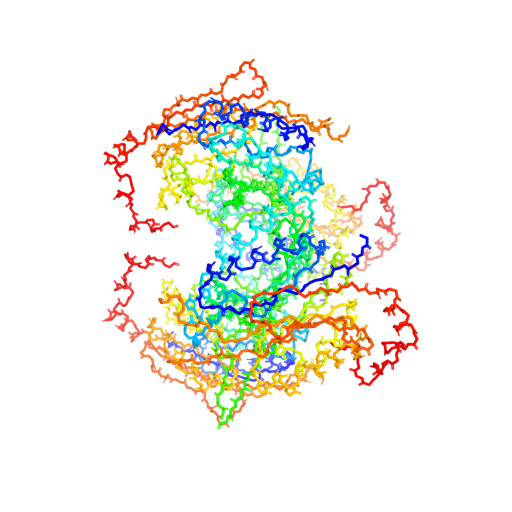9 22.463 1.00 18.65 111 LEU A N 1
ATOM 834 C CA . LEU A 1 111 ? -0.452 35.295 22.384 1.00 26.74 111 LEU A CA 1
ATOM 835 C C . LEU A 1 111 ? 0.423 35.944 23.449 1.00 28.14 111 LEU A C 1
ATOM 836 O O . LEU A 1 111 ? 0.393 37.167 23.635 1.00 26.82 111 LEU A O 1
ATOM 841 N N . TYR A 1 112 ? 1.212 35.126 24.135 1.00 26.99 112 TYR A N 1
ATOM 842 C CA . TYR A 1 112 ? 2.313 35.613 24.955 1.00 15.58 112 TYR A CA 1
ATOM 843 C C . TYR A 1 112 ? 3.619 35.309 24.224 1.00 21.22 112 TYR A C 1
ATOM 844 O O . TYR A 1 112 ? 3.949 34.138 23.991 1.00 26.41 112 TYR A O 1
ATOM 853 N N . ILE A 1 113 ? 4.350 36.359 23.847 1.00 21.71 113 ILE A N 1
ATOM 854 C CA . ILE A 1 113 ? 5.542 36.246 23.009 1.00 28.79 113 ILE A CA 1
ATOM 855 C C . ILE A 1 113 ? 6.741 36.839 23.744 1.00 32.47 113 ILE A C 1
ATOM 856 O O . ILE A 1 113 ? 6.688 37.989 24.199 1.00 25.31 113 ILE A O 1
ATOM 861 N N . ASN A 1 114 ? 7.837 36.071 23.844 1.00 28.13 114 ASN A N 1
ATOM 862 C CA . ASN A 1 114 ? 8.980 36.586 24.593 1.00 24.65 114 ASN A CA 1
ATOM 863 C C . ASN A 1 114 ? 9.903 37.408 23.695 1.00 25.83 114 ASN A C 1
ATOM 864 O O . ASN A 1 114 ? 9.652 37.593 22.503 1.00 28.69 114 ASN A O 1
ATOM 869 N N . SER A 1 115 ? 10.988 37.922 24.284 1.00 27.29 115 SER A N 1
ATOM 870 C CA . SER A 1 115 ? 11.848 38.857 23.564 1.00 32.30 115 SER A CA 1
ATOM 871 C C . SER A 1 115 ? 12.585 38.206 22.405 1.00 35.08 115 SER A C 1
ATOM 872 O O . SER A 1 115 ? 13.116 38.924 21.548 1.00 31.99 115 SER A O 1
ATOM 875 N N . ASN A 1 116 ? 12.622 36.877 22.342 1.00 30.29 116 ASN A N 1
ATOM 876 C CA . ASN A 1 116 ? 13.173 36.203 21.175 1.00 30.60 116 ASN A CA 1
ATOM 877 C C . ASN A 1 116 ? 12.090 35.780 20.190 1.00 39.93 116 ASN A C 1
ATOM 878 O O . ASN A 1 116 ? 12.336 34.914 19.341 1.00 35.60 116 ASN A O 1
ATOM 883 N N . GLY A 1 117 ? 10.904 36.389 20.273 1.00 33.51 117 GLY A N 1
ATOM 884 C CA . GLY A 1 117 ? 9.854 36.107 19.312 1.00 24.25 117 GLY A CA 1
ATOM 885 C C . GLY A 1 117 ? 9.263 34.725 19.425 1.00 25.51 117 GLY A C 1
ATOM 886 O O . GLY A 1 117 ? 8.561 34.288 18.518 1.00 36.99 117 GLY A O 1
ATOM 887 N N . GLU A 1 118 ? 9.506 34.035 20.532 1.00 28.99 118 GLU A N 1
ATOM 888 C CA . GLU A 1 118 ? 8.929 32.726 20.775 1.00 30.19 118 GLU A CA 1
ATOM 889 C C . GLU A 1 118 ? 7.550 32.849 21.431 1.00 33.82 118 GLU A C 1
ATOM 890 O O . GLU A 1 118 ? 7.387 33.557 22.429 1.00 30.09 118 GLU A O 1
ATOM 896 N N . ILE A 1 119 ? 6.570 32.130 20.891 1.00 22.22 119 ILE A N 1
ATOM 897 C CA . ILE A 1 119 ? 5.236 32.104 21.483 1.00 28.47 119 ILE A CA 1
ATOM 898 C C . ILE A 1 119 ? 5.212 31.104 22.628 1.00 26.59 119 ILE A C 1
ATOM 899 O O . ILE A 1 119 ? 5.400 29.902 22.425 1.00 27.66 119 ILE A O 1
ATOM 904 N N . LEU A 1 120 ? 4.975 31.599 23.836 1.00 28.38 120 LEU A N 1
ATOM 905 C CA . LEU A 1 120 ? 4.937 30.753 25.017 1.00 28.64 120 LEU A CA 1
ATOM 906 C C . LEU A 1 120 ? 3.533 30.313 25.377 1.00 30.05 120 LEU A C 1
ATOM 907 O O . LEU A 1 120 ? 3.376 29.310 26.080 1.00 35.71 120 LEU A O 1
ATOM 912 N N . GLN A 1 121 ? 2.513 31.035 24.920 1.00 27.17 121 GLN A N 1
ATOM 913 C CA . GLN A 1 121 ? 1.144 30.663 25.232 1.00 25.11 121 GLN A CA 1
ATOM 914 C C . GLN A 1 121 ? 0.221 31.156 24.131 1.00 25.34 121 GLN A C 1
ATOM 915 O O . GLN A 1 121 ? 0.441 32.216 23.529 1.00 21.83 121 GLN A O 1
ATOM 921 N N . LYS A 1 122 ? -0.807 30.347 23.875 1.00 24.10 122 LYS A N 1
ATOM 922 C CA . LYS A 1 122 ? -1.908 30.630 22.957 1.00 25.91 122 LYS A CA 1
ATOM 923 C C . LYS A 1 122 ? -3.148 30.374 23.797 1.00 28.39 122 LYS A C 1
ATOM 924 O O . LYS A 1 122 ? -3.577 29.221 23.908 1.00 38.07 122 LYS A O 1
ATOM 930 N N . TYR A 1 123 ? -3.708 31.410 24.418 1.00 22.94 123 TYR A N 1
ATOM 931 C CA . TYR A 1 123 ? -4.960 31.234 25.138 1.00 18.35 123 TYR A CA 1
ATOM 932 C C . TYR A 1 123 ? -6.115 31.560 24.199 1.00 25.69 123 TYR A C 1
ATOM 933 O O . TYR A 1 123 ? -6.141 32.626 23.584 1.00 23.51 123 TYR A O 1
ATOM 942 N N . GLN A 1 124 ? -7.052 30.634 24.080 1.00 25.78 124 GLN A N 1
ATOM 943 C CA . GLN A 1 124 ? -8.217 30.797 23.229 1.00 26.99 124 GLN A CA 1
ATOM 944 C C . GLN A 1 124 ? -9.413 31.150 24.104 1.00 26.53 124 GLN A C 1
ATOM 945 O O . GLN A 1 124 ? -9.703 30.439 25.073 1.00 19.34 124 GLN A O 1
ATOM 951 N N . LYS A 1 125 ? -10.094 32.254 23.772 1.00 25.43 125 LYS A N 1
ATOM 952 C CA . LYS A 1 125 ? -11.178 32.758 24.621 1.00 26.24 125 LYS A CA 1
ATOM 953 C C . LYS A 1 125 ? -12.198 31.671 24.953 1.00 22.78 125 LYS A C 1
ATOM 954 O O . LYS A 1 125 ? -12.691 30.976 24.062 1.00 24.40 125 LYS A O 1
ATOM 960 N N . LEU A 1 126 ? -12.543 31.568 26.247 1.00 24.61 126 LEU A N 1
ATOM 961 C CA . LEU A 1 126 ? -13.459 30.538 26.744 1.00 27.30 126 LEU A CA 1
ATOM 962 C C . LEU A 1 126 ? -14.934 30.933 26.620 1.00 30.20 126 LEU A C 1
ATOM 963 O O . LEU A 1 126 ? -15.782 30.085 26.319 1.00 19.86 126 LEU A O 1
ATOM 968 N N . HIS A 1 127 ? -15.277 32.188 26.899 1.00 27.61 127 HIS A N 1
ATOM 969 C CA . HIS A 1 127 ? -16.673 32.602 27.014 1.00 21.04 127 HIS A CA 1
ATOM 970 C C . HIS A 1 127 ? -17.079 33.446 25.804 1.00 24.20 127 HIS A C 1
ATOM 971 O O . HIS A 1 127 ? -16.406 34.433 25.465 1.00 20.57 127 HIS A O 1
ATOM 978 N N . LEU A 1 128 ? -18.184 33.061 25.164 1.00 22.33 128 LEU A N 1
ATOM 979 C CA . LEU A 1 128 ? -18.697 33.724 23.974 1.00 19.05 128 LEU A CA 1
ATOM 980 C C . LEU A 1 128 ? -20.105 34.243 24.238 1.00 26.98 128 LEU A C 1
ATOM 981 O O . LEU A 1 128 ? -20.824 33.750 25.111 1.00 22.83 128 LEU A O 1
ATOM 986 N N . PHE A 1 129 ? -20.499 35.258 23.483 1.00 25.16 129 PHE A N 1
ATOM 987 C CA . PHE A 1 129 ? -21.807 35.879 23.687 1.00 34.29 129 PHE A CA 1
ATOM 988 C C . PHE A 1 129 ? -22.803 35.207 22.749 1.00 31.61 129 PHE A C 1
ATOM 989 O O . PHE A 1 129 ? -22.837 35.487 21.550 1.00 33.36 129 PHE A O 1
ATOM 997 N N . ASP A 1 130 ? -23.623 34.322 23.296 1.00 32.47 130 ASP A N 1
ATOM 998 C CA . ASP A 1 130 ? -24.728 33.720 22.561 1.00 37.31 130 ASP A CA 1
ATOM 999 C C . ASP A 1 130 ? -26.035 34.087 23.259 1.00 36.84 130 ASP A C 1
ATOM 1000 O O . ASP A 1 130 ? -26.174 33.902 24.474 1.00 28.57 130 ASP A O 1
ATOM 1005 N N . VAL A 1 131 ? -26.977 34.635 22.503 1.00 38.78 131 VAL A N 1
ATOM 1006 C CA . VAL A 1 131 ? -28.306 34.928 23.017 1.00 43.57 131 VAL A CA 1
ATOM 1007 C C . VAL A 1 131 ? -29.322 34.384 22.024 1.00 61.09 131 VAL A C 1
ATOM 1008 O O . VAL A 1 131 ? -29.155 34.525 20.807 1.00 59.13 131 VAL A O 1
ATOM 1012 N N . ASP A 1 132 ? -30.374 33.742 22.554 1.00 69.98 132 ASP A N 1
ATOM 1013 C CA . ASP A 1 132 ? -31.331 32.972 21.770 1.00 74.13 132 ASP A CA 1
ATOM 1014 C C . ASP A 1 132 ? -32.747 33.266 22.290 1.00 67.07 132 ASP A C 1
ATOM 1015 O O . ASP A 1 132 ? -33.408 32.415 22.878 1.00 69.83 132 ASP A O 1
ATOM 1020 N N . VAL A 1 133 ? -33.221 34.491 22.076 1.00 59.08 133 VAL A N 1
ATOM 1021 C CA . VAL A 1 133 ? -34.578 34.862 22.491 1.00 66.78 133 VAL A CA 1
ATOM 1022 C C . VAL A 1 133 ? -35.632 34.027 21.745 1.00 62.22 133 VAL A C 1
ATOM 1023 O O . VAL A 1 133 ? -35.830 34.175 20.535 1.00 54.28 133 VAL A O 1
ATOM 1027 N N . PRO A 1 137 ? -33.370 39.289 20.593 1.00 86.33 137 PRO A N 1
ATOM 1028 C CA . PRO A 1 137 ? -33.578 38.211 19.620 1.00 85.17 137 PRO A CA 1
ATOM 1029 C C . PRO A 1 137 ? -32.444 37.179 19.631 1.00 75.93 137 PRO A C 1
ATOM 1030 O O . PRO A 1 137 ? -32.128 36.651 20.699 1.00 69.54 137 PRO A O 1
ATOM 1034 N N . ILE A 1 138 ? -31.846 36.867 18.484 1.00 73.10 138 ILE A N 1
ATOM 1035 C CA . ILE A 1 138 ? -30.797 35.854 18.425 1.00 75.75 138 ILE A CA 1
ATOM 1036 C C . ILE A 1 138 ? -29.532 36.462 17.828 1.00 70.55 138 ILE A C 1
ATOM 1037 O O . ILE A 1 138 ? -29.576 37.094 16.767 1.00 65.72 138 ILE A O 1
ATOM 1042 N N . LEU A 1 139 ? -28.416 36.288 18.535 1.00 63.92 139 LEU A N 1
ATOM 1043 C CA . LEU A 1 139 ? -27.083 36.627 18.054 1.00 53.83 139 LEU A CA 1
ATOM 1044 C C . LEU A 1 139 ? -26.120 35.613 18.659 1.00 52.07 139 LEU A C 1
ATOM 1045 O O . LEU A 1 139 ? -26.124 35.413 19.878 1.00 49.38 139 LEU A O 1
ATOM 1050 N N . LYS A 1 140 ? -25.317 34.961 17.812 1.00 36.04 140 LYS A N 1
ATOM 1051 C CA . LYS A 1 140 ? -24.480 33.834 18.232 1.00 40.53 140 LYS A CA 1
ATOM 1052 C C . LYS A 1 140 ? -23.033 34.088 17.816 1.00 36.83 140 LYS A C 1
ATOM 1053 O O . LYS A 1 140 ? -22.656 33.888 16.654 1.00 34.15 140 LYS A O 1
ATOM 1059 N N . GLU A 1 141 ? -22.216 34.521 18.774 1.00 35.94 141 GLU A N 1
ATOM 1060 C CA . GLU A 1 141 ? -20.788 34.617 18.510 1.00 30.92 141 GLU A CA 1
ATOM 1061 C C . GLU A 1 141 ? -20.215 33.258 18.118 1.00 23.21 141 GLU A C 1
ATOM 1062 O O . GLU A 1 141 ? -19.319 33.178 17.266 1.00 24.22 141 GLU A O 1
ATOM 1068 N N . SER A 1 142 ? -20.738 32.175 18.711 1.00 23.71 142 SER A N 1
ATOM 1069 C CA . SER A 1 142 ? -20.210 30.832 18.473 1.00 27.69 142 SER A CA 1
ATOM 1070 C C . SER A 1 142 ? -20.517 30.304 17.080 1.00 30.84 142 SER A C 1
ATOM 1071 O O . SER A 1 142 ? -19.970 29.259 16.702 1.00 38.93 142 SER A O 1
ATOM 1074 N N . ASN A 1 143 ? -21.374 30.982 16.307 1.00 30.32 143 ASN A N 1
ATOM 1075 C CA . ASN A 1 143 ? -21.544 30.576 14.914 1.00 31.56 143 ASN A CA 1
ATOM 1076 C C . ASN A 1 143 ? -20.273 30.816 14.120 1.00 37.92 143 ASN A C 1
ATOM 1077 O O . ASN A 1 143 ? -19.972 30.056 13.189 1.00 35.72 143 ASN A O 1
ATOM 1082 N N . SER A 1 144 ? -19.509 31.853 14.471 1.00 25.31 144 SER A N 1
ATOM 1083 C CA . SER A 1 144 ? -18.291 32.167 13.736 1.00 24.21 144 SER A CA 1
ATOM 1084 C C . SER A 1 144 ? -17.005 32.034 14.535 1.00 22.70 144 SER A C 1
ATOM 1085 O O . SER A 1 144 ? -15.929 32.042 13.936 1.00 29.65 144 SER A O 1
ATOM 1088 N N . VAL A 1 145 ? -17.077 31.914 15.853 1.00 27.72 145 VAL A N 1
ATOM 1089 C CA . VAL A 1 145 ? -15.905 31.910 16.716 1.00 29.83 145 VAL A CA 1
ATOM 1090 C C . VAL A 1 145 ? -15.910 30.614 17.511 1.00 22.63 145 VAL A C 1
ATOM 1091 O O . VAL A 1 145 ? -16.921 30.263 18.127 1.00 31.58 145 VAL A O 1
ATOM 1095 N N . GLN A 1 146 ? -14.790 29.910 17.501 1.00 28.71 146 GLN A N 1
ATOM 1096 C CA . GLN A 1 146 ? -14.681 28.651 18.229 1.00 26.52 146 GLN A CA 1
ATOM 1097 C C . GLN A 1 146 ? -14.310 28.934 19.679 1.00 25.17 146 GLN A C 1
ATOM 1098 O O . GLN A 1 146 ? -13.280 29.576 19.927 1.00 26.16 146 GLN A O 1
ATOM 1104 N N . PRO A 1 147 ? -15.096 28.487 20.653 1.00 24.41 147 PRO A N 1
ATOM 1105 C CA . PRO A 1 147 ? -14.688 28.653 22.054 1.00 27.55 147 PRO A CA 1
ATOM 1106 C C . PRO A 1 147 ? -13.452 27.820 22.362 1.00 34.91 147 PRO A C 1
ATOM 1107 O O . PRO A 1 147 ? -13.204 26.785 21.737 1.00 25.07 147 PRO A O 1
ATOM 1111 N N . GLY A 1 148 ? -12.656 28.302 23.327 1.00 23.63 148 GLY A N 1
ATOM 1112 C CA . GLY A 1 148 ? -11.496 27.565 23.775 1.00 23.25 148 GLY A CA 1
ATOM 1113 C C . GLY A 1 148 ? -11.899 26.350 24.601 1.00 28.71 148 GLY A C 1
ATOM 1114 O O . GLY A 1 148 ? -13.051 26.168 25.005 1.00 28.55 148 GLY A O 1
ATOM 1115 N N . SER A 1 149 ? -10.918 25.496 24.877 1.00 20.12 149 SER A N 1
ATOM 1116 C CA . SER A 1 149 ? -11.189 24.308 25.674 1.00 29.95 149 SER A CA 1
ATOM 1117 C C . SER A 1 149 ? -10.296 24.186 26.902 1.00 26.95 149 SER A C 1
ATOM 1118 O O . SER A 1 149 ? -10.257 23.112 27.517 1.00 33.21 149 SER A O 1
ATOM 1121 N N . GLU A 1 150 ? -9.587 25.241 27.301 1.00 24.99 150 GLU A N 1
ATOM 1122 C CA . GLU A 1 150 ? -8.750 25.103 28.486 1.00 28.48 150 GLU A CA 1
ATOM 1123 C C . GLU A 1 150 ? -8.653 26.403 29.274 1.00 33.52 150 GLU A C 1
ATOM 1124 O O . GLU A 1 150 ? -8.622 27.504 28.709 1.00 23.67 150 GLU A O 1
ATOM 1130 N N . ILE A 1 151 ? -8.603 26.243 30.591 1.00 28.30 151 ILE A N 1
ATOM 1131 C CA . ILE A 1 151 ? -8.060 27.282 31.464 1.00 32.76 151 ILE A CA 1
ATOM 1132 C C . ILE A 1 151 ? -6.559 27.379 31.216 1.00 30.93 151 ILE A C 1
ATOM 1133 O O . ILE A 1 151 ? -5.854 26.365 31.315 1.00 39.01 151 ILE A O 1
ATOM 1138 N N . PRO A 1 152 ? -6.027 28.550 30.890 1.00 27.83 152 PRO A N 1
ATOM 1139 C CA . PRO A 1 152 ? -4.595 28.639 30.574 1.00 24.17 152 PRO A CA 1
ATOM 1140 C C . PRO A 1 152 ? -3.733 28.407 31.806 1.00 24.12 152 PRO A C 1
ATOM 1141 O O . PRO A 1 152 ? -4.148 28.647 32.938 1.00 26.16 152 PRO A O 1
ATOM 1145 N N . SER A 1 153 ? -2.526 27.900 31.572 1.00 23.78 153 SER A N 1
ATOM 1146 C CA . SER A 1 153 ? -1.535 27.746 32.629 1.00 30.57 153 SER A CA 1
ATOM 1147 C C . SER A 1 153 ? -0.922 29.100 32.990 1.00 33.88 153 SER A C 1
ATOM 1148 O O . SER A 1 153 ? -0.873 30.028 32.169 1.00 26.83 153 SER A O 1
ATOM 1151 N N . ILE A 1 154 ? -0.446 29.209 34.233 1.00 26.18 154 ILE A N 1
ATOM 1152 C CA . ILE A 1 154 ? 0.173 30.451 34.687 1.00 25.08 154 ILE A CA 1
ATOM 1153 C C . ILE A 1 154 ? 1.503 30.658 33.971 1.00 30.31 154 ILE A C 1
ATOM 1154 O O . ILE A 1 154 ? 2.296 29.717 33.820 1.00 29.24 154 ILE A O 1
ATOM 1159 N N . ILE A 1 155 ? 1.771 31.898 33.540 1.00 22.20 155 ILE A N 1
ATOM 1160 C CA . ILE A 1 155 ? 3.034 32.244 32.882 1.00 25.19 155 ILE A CA 1
ATOM 1161 C C . ILE A 1 155 ? 3.945 32.949 33.879 1.00 28.86 155 ILE A C 1
ATOM 1162 O O . ILE A 1 155 ? 3.521 33.883 34.572 1.00 27.36 155 ILE A O 1
ATOM 1167 N N . ASN A 1 156 ? 5.210 32.543 33.916 1.00 28.43 156 ASN A N 1
ATOM 1168 C CA . ASN A 1 156 ? 6.210 33.187 34.770 1.00 26.65 156 ASN A CA 1
ATOM 1169 C C . ASN A 1 156 ? 6.866 34.287 33.954 1.00 24.38 156 ASN A C 1
ATOM 1170 O O . ASN A 1 156 ? 7.864 34.071 33.269 1.00 29.59 156 ASN A O 1
ATOM 1175 N N . THR A 1 157 ? 6.291 35.482 34.026 1.00 26.38 157 THR A N 1
ATOM 1176 C CA . THR A 1 157 ? 6.800 36.634 33.300 1.00 26.24 157 THR A CA 1
ATOM 1177 C C . THR A 1 157 ? 7.896 37.318 34.095 1.00 29.04 157 THR A C 1
ATOM 1178 O O . THR A 1 157 ? 8.064 37.099 35.299 1.00 24.13 157 THR A O 1
ATOM 1182 N N . PRO A 1 158 ? 8.658 38.196 33.444 1.00 29.22 158 PRO A N 1
ATOM 1183 C CA . PRO A 1 158 ? 9.649 38.997 34.181 1.00 28.28 158 PRO A CA 1
ATOM 1184 C C . PRO A 1 158 ? 9.083 39.827 35.335 1.00 34.08 158 PRO A C 1
ATOM 1185 O O . PRO A 1 158 ? 9.868 40.314 36.163 1.00 30.27 158 PRO A O 1
ATOM 1189 N N . VAL A 1 159 ? 7.769 40.037 35.422 1.00 28.43 159 VAL A N 1
ATOM 1190 C CA . VAL A 1 159 ? 7.209 40.841 36.504 1.00 28.21 159 VAL A CA 1
ATOM 1191 C C . VAL A 1 159 ? 6.316 40.040 37.435 1.00 31.05 159 VAL A C 1
ATOM 1192 O O . VAL A 1 159 ? 5.701 40.625 38.329 1.00 31.91 159 VAL A O 1
ATOM 1196 N N . GLY A 1 160 ? 6.220 38.715 37.259 1.00 24.87 160 GLY A N 1
ATOM 1197 C CA . GLY A 1 160 ? 5.439 37.879 38.147 1.00 26.38 160 GLY A CA 1
ATOM 1198 C C . GLY A 1 160 ? 4.556 36.911 37.390 1.00 25.87 160 GLY A C 1
ATOM 1199 O O . GLY A 1 160 ? 4.628 36.783 36.160 1.00 21.22 160 GLY A O 1
ATOM 1200 N N . LYS A 1 161 ? 3.691 36.239 38.145 1.00 25.52 161 LYS A N 1
ATOM 1201 C CA . LYS A 1 161 ? 2.862 35.147 37.642 1.00 26.42 161 LYS A CA 1
ATOM 1202 C C . LYS A 1 161 ? 1.594 35.709 37.010 1.00 23.44 161 LYS A C 1
ATOM 1203 O O . LYS A 1 161 ? 0.770 36.319 37.702 1.00 17.19 161 LYS A O 1
ATOM 1209 N N . LEU A 1 162 ? 1.421 35.466 35.715 1.00 27.14 162 LEU A N 1
ATOM 1210 C CA . LEU A 1 162 ? 0.310 36.006 34.939 1.00 23.55 162 LEU A CA 1
ATOM 1211 C C . LEU A 1 162 ? -0.725 34.933 34.624 1.00 23.09 162 LEU A C 1
ATOM 1212 O O . LEU A 1 162 ? -0.374 33.852 34.141 1.00 25.44 162 LEU A O 1
ATOM 1217 N N . GLY A 1 163 ? -1.996 35.254 34.862 1.00 22.10 163 GLY A N 1
ATOM 1218 C CA . GLY A 1 163 ? -3.120 34.504 34.327 1.00 16.19 163 GLY A CA 1
ATOM 1219 C C . GLY A 1 163 ? -3.817 35.342 33.265 1.00 25.87 163 GLY A C 1
ATOM 1220 O O . GLY A 1 163 ? -4.189 36.484 33.519 1.00 25.25 163 GLY A O 1
ATOM 1221 N N . SER A 1 164 ? -3.987 34.760 32.080 1.00 23.46 164 SER A N 1
ATOM 1222 C CA . SER A 1 164 ? -4.388 35.499 30.886 1.00 26.55 164 SER A CA 1
ATOM 1223 C C . SER A 1 164 ? -5.832 35.171 30.523 1.00 33.58 164 SER A C 1
ATOM 1224 O O . SER A 1 164 ? -6.194 33.996 30.430 1.00 29.22 164 SER A O 1
ATOM 1227 N N . CYS A 1 165 ? -6.649 36.209 30.313 1.00 19.86 165 CYS A N 1
ATOM 1228 C CA . CYS A 1 165 ? -8.027 36.070 29.855 1.00 27.15 165 CYS A CA 1
ATOM 1229 C C . CYS A 1 165 ? -8.250 37.004 28.677 1.00 22.47 165 CYS A C 1
ATOM 1230 O O . CYS A 1 165 ? -7.382 37.803 28.326 1.00 21.50 165 CYS A O 1
ATOM 1233 N N . ILE A 1 166 ? -9.430 36.903 28.061 1.00 20.04 166 ILE A N 1
ATOM 1234 C CA . ILE A 1 166 ? -9.818 37.801 26.976 1.00 20.91 166 ILE A CA 1
ATOM 1235 C C . ILE A 1 166 ? -11.226 38.319 27.238 1.00 26.59 166 ILE A C 1
ATOM 1236 O O . ILE A 1 166 ? -12.151 37.526 27.461 1.00 21.17 166 ILE A O 1
ATOM 1241 N N . CYS A 1 167 ? -11.372 39.649 27.205 1.00 26.51 167 CYS A N 1
ATOM 1242 C CA . CYS A 1 167 ? -12.628 40.402 27.122 1.00 27.06 167 CYS A CA 1
ATOM 1243 C C . CYS A 1 167 ? -13.793 39.802 27.909 1.00 23.28 167 CYS A C 1
ATOM 1244 O O . CYS A 1 167 ? -13.815 39.895 29.135 1.00 21.09 167 CYS A O 1
ATOM 1247 N N . TYR A 1 168 ? -14.760 39.203 27.203 1.00 22.04 168 TYR A N 1
ATOM 1248 C CA . TYR A 1 168 ? -15.983 38.694 27.821 1.00 25.80 168 TYR A CA 1
ATOM 1249 C C . TYR A 1 168 ? -15.707 37.729 28.980 1.00 21.62 168 TYR A C 1
ATOM 1250 O O . TYR A 1 168 ? -16.539 37.609 29.890 1.00 17.92 168 TYR A O 1
ATOM 1259 N N . ASP A 1 169 ? -14.546 37.049 28.978 1.00 14.56 169 ASP A N 1
ATOM 1260 C CA . ASP A 1 169 ? -14.129 36.250 30.139 1.00 14.84 169 ASP A CA 1
ATOM 1261 C C . ASP A 1 169 ? -14.254 37.007 31.463 1.00 18.64 169 ASP A C 1
ATOM 1262 O O . ASP A 1 169 ? -14.449 36.392 32.520 1.00 19.55 169 ASP A O 1
ATOM 1267 N N . ILE A 1 170 ? -14.103 38.337 31.441 1.00 18.32 170 ILE A N 1
ATOM 1268 C CA . ILE A 1 170 ? -14.046 39.101 32.678 1.00 15.19 170 ILE A CA 1
ATOM 1269 C C . ILE A 1 170 ? -15.337 39.009 33.483 1.00 15.10 170 ILE A C 1
ATOM 1270 O O . ILE A 1 170 ? -15.316 39.213 34.704 1.00 24.07 170 ILE A O 1
ATOM 1275 N N . ARG A 1 171 ? -16.459 38.687 32.841 1.00 15.41 171 ARG A N 1
ATOM 1276 C CA . ARG A 1 171 ? -17.769 38.643 33.495 1.00 20.64 171 ARG A CA 1
ATOM 1277 C C . ARG A 1 171 ? -18.033 37.334 34.217 1.00 19.13 171 ARG A C 1
ATOM 1278 O O . ARG A 1 171 ? -19.084 37.198 34.860 1.00 23.65 171 ARG A O 1
ATOM 1286 N N . PHE A 1 172 ? -17.121 36.371 34.111 1.00 22.88 172 PHE A N 1
ATOM 1287 C CA . PHE A 1 172 ? -17.294 35.035 34.684 1.00 21.63 172 PHE A CA 1
ATOM 1288 C C . PHE A 1 172 ? -16.268 34.852 35.793 1.00 23.28 172 PHE A C 1
ATOM 1289 O O . PHE A 1 172 ? -15.121 34.468 35.527 1.00 24.74 172 PHE A O 1
ATOM 1297 N N . PRO A 1 173 ? -16.619 35.153 37.050 1.00 20.45 173 PRO A N 1
ATOM 1298 C CA . PRO A 1 173 ? -15.574 35.256 38.094 1.00 18.23 173 PRO A CA 1
ATOM 1299 C C . PRO A 1 173 ? -14.878 33.941 38.405 1.00 23.83 173 PRO A C 1
ATOM 1300 O O . PRO A 1 173 ? -13.703 33.976 38.791 1.00 25.43 173 PRO A O 1
ATOM 1304 N N . GLU A 1 174 ? -15.548 32.783 38.239 1.00 15.40 174 GLU A N 1
ATOM 1305 C CA . GLU A 1 174 ? -14.889 31.504 38.521 1.00 23.06 174 GLU A CA 1
ATOM 1306 C C . GLU A 1 174 ? -13.581 31.321 37.724 1.00 22.52 174 GLU A C 1
ATOM 1307 O O . GLU A 1 174 ? -12.625 30.691 38.211 1.00 21.06 174 GLU A O 1
ATOM 1313 N N . LEU A 1 175 ? -13.507 31.871 36.514 1.00 17.72 175 LEU A N 1
ATOM 1314 C CA . LEU A 1 175 ? -12.262 31.791 35.748 1.00 19.05 175 LEU A CA 1
ATOM 1315 C C . LEU A 1 175 ? -11.130 32.539 36.449 1.00 25.21 175 LEU A C 1
ATOM 1316 O O . LEU A 1 175 ? -10.013 32.017 36.569 1.00 19.83 175 LEU A O 1
ATOM 1321 N N . SER A 1 176 ? -11.396 33.776 36.893 1.00 19.01 176 SER A N 1
ATOM 1322 C CA . SER A 1 176 ? -10.383 34.560 37.603 1.00 19.77 176 SER A CA 1
ATOM 1323 C C . SER A 1 176 ? -9.992 33.895 38.910 1.00 18.02 176 SER A C 1
ATOM 1324 O O . SER A 1 176 ? -8.805 33.828 39.251 1.00 17.43 176 SER A O 1
ATOM 1327 N N . LEU A 1 177 ? -10.993 33.448 39.681 1.00 17.24 177 LEU A N 1
ATOM 1328 C CA . LEU A 1 177 ? -10.736 32.728 40.927 1.00 20.24 177 LEU A CA 1
ATOM 1329 C C . LEU A 1 177 ? -9.830 31.518 40.695 1.00 21.88 177 LEU A C 1
ATOM 1330 O O . LEU A 1 177 ? -8.885 31.269 41.457 1.00 23.29 177 LEU A O 1
ATOM 1335 N N . LYS A 1 178 ? -10.119 30.741 39.650 1.00 21.46 178 LYS A N 1
ATOM 1336 C CA . LYS A 1 178 ? -9.308 29.552 39.400 1.00 25.12 178 LYS A CA 1
ATOM 1337 C C . LYS A 1 178 ? -7.876 29.937 39.078 1.00 27.50 178 LYS A C 1
ATOM 1338 O O . LYS A 1 178 ? -6.935 29.273 39.528 1.00 20.26 178 LYS A O 1
ATOM 1344 N N . LEU A 1 179 ? -7.686 31.026 38.323 1.00 22.50 179 LEU A N 1
ATOM 1345 C CA . LEU A 1 179 ? -6.324 31.443 37.997 1.00 24.16 179 LEU A CA 1
ATOM 1346 C C . LEU A 1 179 ? -5.567 31.870 39.254 1.00 21.59 179 LEU A C 1
ATOM 1347 O O . LEU A 1 179 ? -4.366 31.599 39.381 1.00 21.45 179 LEU A O 1
ATOM 1352 N N . ARG A 1 180 ? -6.251 32.519 40.208 1.00 21.01 180 ARG A N 1
ATOM 1353 C CA . ARG A 1 180 ? -5.600 32.792 41.491 1.00 18.07 180 ARG A CA 1
ATOM 1354 C C . ARG A 1 180 ? -5.237 31.480 42.201 1.00 22.64 180 ARG A C 1
ATOM 1355 O O . ARG A 1 180 ? -4.138 31.339 42.740 1.00 21.38 180 ARG A O 1
ATOM 1363 N N . SER A 1 181 ? -6.145 30.505 42.190 1.00 18.19 181 SER A N 1
ATOM 1364 C CA . SER A 1 181 ? -5.863 29.189 42.779 1.00 23.04 181 SER A CA 1
ATOM 1365 C C . SER A 1 181 ? -4.615 28.557 42.181 1.00 21.70 181 SER A C 1
ATOM 1366 O O . SER A 1 181 ? -3.865 27.885 42.893 1.00 26.93 181 SER A O 1
ATOM 1369 N N . LYS A 1 182 ? -4.352 28.794 40.890 1.00 24.42 182 LYS A N 1
ATOM 1370 C CA . LYS A 1 182 ? -3.145 28.276 40.250 1.00 22.10 182 LYS A CA 1
ATOM 1371 C C . LYS A 1 182 ? -1.912 29.154 40.456 1.00 32.08 182 LYS A C 1
ATOM 1372 O O . LYS A 1 182 ? -0.833 28.776 39.991 1.00 24.39 182 LYS A O 1
ATOM 1378 N N . GLY A 1 183 ? -2.036 30.309 41.118 1.00 30.14 183 GLY A N 1
ATOM 1379 C CA . GLY A 1 183 ? -0.862 31.048 41.555 1.00 25.07 183 GLY A CA 1
ATOM 1380 C C . GLY A 1 183 ? -0.669 32.422 40.933 1.00 33.50 183 GLY A C 1
ATOM 1381 O O . GLY A 1 183 ? 0.361 33.067 41.173 1.00 28.86 183 GLY A O 1
ATOM 1382 N N . ALA A 1 184 ? -1.651 32.886 40.150 1.00 23.11 184 ALA A N 1
ATOM 1383 C CA . ALA A 1 184 ? -1.550 34.183 39.486 1.00 26.96 184 ALA A CA 1
ATOM 1384 C C . ALA A 1 184 ? -1.335 35.311 40.491 1.00 25.44 184 ALA A C 1
ATOM 1385 O O . ALA A 1 184 ? -1.991 35.372 41.532 1.00 18.62 184 ALA A O 1
ATOM 1387 N N . GLN A 1 185 ? -0.413 36.214 40.163 1.00 24.49 185 GLN A N 1
ATOM 1388 C CA . GLN A 1 185 ? -0.282 37.489 40.855 1.00 23.99 185 GLN A CA 1
ATOM 1389 C C . GLN A 1 185 ? -0.867 38.635 40.049 1.00 22.89 185 GLN A C 1
ATOM 1390 O O . GLN A 1 185 ? -1.182 39.686 40.618 1.00 20.55 185 GLN A O 1
ATOM 1396 N N . ILE A 1 186 ? -0.967 38.442 38.735 1.00 20.39 186 ILE A N 1
ATOM 1397 C CA . ILE A 1 186 ? -1.424 39.413 37.755 1.00 20.71 186 ILE A CA 1
ATOM 1398 C C . ILE A 1 186 ? -2.427 38.696 36.864 1.00 30.42 186 ILE A C 1
ATOM 1399 O O . ILE A 1 186 ? -2.238 37.518 36.524 1.00 24.09 186 ILE A O 1
ATOM 1404 N N . LEU A 1 187 ? -3.501 39.395 36.515 1.00 22.28 187 LEU A N 1
ATOM 1405 C CA . LEU A 1 187 ? -4.470 38.982 35.506 1.00 20.70 187 LEU A CA 1
ATOM 1406 C C . LEU A 1 187 ? -4.518 40.050 34.420 1.00 25.68 187 LEU A C 1
ATOM 1407 O O . LEU A 1 187 ? -4.411 41.249 34.714 1.00 25.34 187 LEU A O 1
ATOM 1412 N N . CYS A 1 188 ? -4.717 39.639 33.166 1.00 20.61 188 CYS A N 1
ATOM 1413 C CA . CYS A 1 188 ? -5.017 40.612 32.116 1.00 21.34 188 CYS A CA 1
ATOM 1414 C C . CYS A 1 188 ? -6.340 40.289 31.431 1.00 24.87 188 CYS A C 1
ATOM 1415 O O . CYS A 1 188 ? -6.733 39.121 31.317 1.00 22.12 188 CYS A O 1
ATOM 1418 N N . PHE A 1 189 ? -7.016 41.340 30.955 1.00 18.89 189 PHE A N 1
ATOM 1419 C CA . PHE A 1 189 ? -8.271 41.223 30.209 1.00 20.83 189 PHE A CA 1
ATOM 1420 C C . PHE A 1 189 ? -8.263 42.093 28.953 1.00 23.17 189 PHE A C 1
ATOM 1421 O O . PHE A 1 189 ? -9.053 43.047 28.844 1.00 21.98 189 PHE A O 1
ATOM 1429 N N . PRO A 1 190 ? -7.402 41.782 27.977 1.00 21.37 190 PRO A N 1
ATOM 1430 C CA . PRO A 1 190 ? -7.430 42.513 26.693 1.00 20.57 190 PRO A CA 1
ATOM 1431 C C . PRO A 1 190 ? -8.833 42.506 26.088 1.00 21.71 190 PRO A C 1
ATOM 1432 O O . PRO A 1 190 ? -9.505 41.472 26.057 1.00 23.48 190 PRO A O 1
ATOM 1436 N N . SER A 1 191 ? -9.302 43.676 25.648 1.00 20.31 191 SER A N 1
ATOM 1437 C CA . SER A 1 191 ? -10.734 43.845 25.418 1.00 25.86 191 SER A CA 1
ATOM 1438 C C . SER A 1 191 ? -11.045 44.876 24.349 1.00 24.05 191 SER A C 1
ATOM 1439 O O . SER A 1 191 ? -10.254 45.775 24.051 1.00 22.86 191 SER A O 1
ATOM 1442 N N . ALA A 1 192 ? -12.263 44.748 23.829 1.00 23.45 192 ALA A N 1
ATOM 1443 C CA . ALA A 1 192 ? -12.944 45.779 23.055 1.00 23.93 192 ALA A CA 1
ATOM 1444 C C . ALA A 1 192 ? -14.382 45.812 23.558 1.00 25.19 192 ALA A C 1
ATOM 1445 O O . ALA A 1 192 ? -15.117 44.841 23.360 1.00 25.92 192 ALA A O 1
ATOM 1447 N N . PHE A 1 193 ? -14.767 46.885 24.255 1.00 27.91 193 PHE A N 1
ATOM 1448 C CA . PHE A 1 193 ? -16.122 47.072 24.775 1.00 26.51 193 PHE A CA 1
ATOM 1449 C C . PHE A 1 193 ? -16.847 48.137 23.961 1.00 25.01 193 PHE A C 1
ATOM 1450 O O . PHE A 1 193 ? -16.232 49.109 23.519 1.00 23.84 193 PHE A O 1
ATOM 1458 N N . THR A 1 194 ? -18.165 47.969 23.796 1.00 22.19 194 THR A N 1
ATOM 1459 C CA . THR A 1 194 ? -18.995 49.054 23.278 1.00 23.85 194 THR A CA 1
ATOM 1460 C C . THR A 1 194 ? -18.994 50.227 24.261 1.00 25.32 194 THR A C 1
ATOM 1461 O O . THR A 1 194 ? -18.614 50.088 25.431 1.00 22.60 194 THR A O 1
ATOM 1465 N N . MET A 1 195 ? -19.413 51.406 23.770 1.00 25.88 195 MET A N 1
ATOM 1466 C CA . MET A 1 195 ? -19.470 52.588 24.632 1.00 22.51 195 MET A CA 1
ATOM 1467 C C . MET A 1 195 ? -20.416 52.358 25.809 1.00 25.40 195 MET A C 1
ATOM 1468 O O . MET A 1 195 ? -20.082 52.655 26.962 1.00 26.44 195 MET A O 1
ATOM 1473 N N . LYS A 1 196 ? -21.597 51.797 25.529 1.00 24.84 196 LYS A N 1
ATOM 1474 C CA . LYS A 1 196 ? -22.612 51.542 26.550 1.00 22.00 196 LYS A CA 1
ATOM 1475 C C . LYS A 1 196 ? -22.107 50.648 27.659 1.00 25.08 196 LYS A C 1
ATOM 1476 O O . LYS A 1 196 ? -22.230 50.971 28.846 1.00 23.05 196 LYS A O 1
ATOM 1482 N N . THR A 1 197 ? -21.698 49.441 27.289 1.00 25.93 197 THR A N 1
ATOM 1483 C CA . THR A 1 197 ? -21.303 48.481 28.299 1.00 24.19 197 THR A CA 1
ATOM 1484 C C . THR A 1 197 ? -19.967 48.877 28.889 1.00 25.30 197 THR A C 1
ATOM 1485 O O . THR A 1 197 ? -19.735 48.658 30.085 1.00 18.45 197 THR A O 1
ATOM 1489 N N . GLY A 1 198 ? -19.107 49.516 28.080 1.00 23.57 198 GLY A N 1
ATOM 1490 C CA . GLY A 1 198 ? -17.850 50.066 28.559 1.00 15.85 198 GLY A CA 1
ATOM 1491 C C . GLY A 1 198 ? -18.069 51.067 29.677 1.00 22.53 198 GLY A C 1
ATOM 1492 O O . GLY A 1 198 ? -17.546 50.905 30.786 1.00 23.43 198 GLY A O 1
ATOM 1493 N N . GLU A 1 199 ? -18.890 52.084 29.419 1.00 27.03 199 GLU A N 1
ATOM 1494 C CA . GLU A 1 199 ? -19.177 53.056 30.466 1.00 22.59 199 GLU A CA 1
ATOM 1495 C C . GLU A 1 199 ? -19.825 52.402 31.675 1.00 22.37 199 GLU A C 1
ATOM 1496 O O . GLU A 1 199 ? -19.532 52.771 32.814 1.00 19.66 199 GLU A O 1
ATOM 1502 N N . ALA A 1 200 ? -20.721 51.437 31.460 1.00 19.58 200 ALA A N 1
ATOM 1503 C CA . ALA A 1 200 ? -21.434 50.883 32.607 1.00 23.33 200 ALA A CA 1
ATOM 1504 C C . ALA A 1 200 ? -20.503 50.062 33.491 1.00 25.99 200 ALA A C 1
ATOM 1505 O O . ALA A 1 200 ? -20.504 50.221 34.717 1.00 21.16 200 ALA A O 1
ATOM 1507 N N . HIS A 1 201 ? -19.702 49.164 32.891 1.00 24.94 201 HIS A N 1
ATOM 1508 C CA . HIS A 1 201 ? -19.120 48.068 33.670 1.00 24.12 201 HIS A CA 1
ATOM 1509 C C . HIS A 1 201 ? -17.614 47.883 33.541 1.00 16.06 201 HIS A C 1
ATOM 1510 O O . HIS A 1 201 ? -17.053 47.091 34.309 1.00 21.34 201 HIS A O 1
ATOM 1517 N N . TRP A 1 202 ? -16.947 48.565 32.606 1.00 16.36 202 TRP A N 1
ATOM 1518 C CA . TRP A 1 202 ? -15.518 48.330 32.359 1.00 16.09 202 TRP A CA 1
ATOM 1519 C C . TRP A 1 202 ? -14.694 48.464 33.635 1.00 23.34 202 TRP A C 1
ATOM 1520 O O . TRP A 1 202 ? -13.994 47.532 34.045 1.00 19.92 202 TRP A O 1
ATOM 1531 N N . GLU A 1 203 ? -14.770 49.622 34.287 1.00 18.51 203 GLU A N 1
ATOM 1532 C CA . GLU A 1 203 ? -13.926 49.842 35.460 1.00 24.61 203 GLU A CA 1
ATOM 1533 C C . GLU A 1 203 ? -14.407 49.020 36.654 1.00 20.22 203 GLU A C 1
ATOM 1534 O O . GLU A 1 203 ? -13.600 48.511 37.445 1.00 15.75 203 GLU A O 1
ATOM 1540 N N . LEU A 1 204 ? -15.720 48.886 36.806 1.00 20.68 204 LEU A N 1
ATOM 1541 C CA . LEU A 1 204 ? -16.245 48.095 37.914 1.00 22.49 204 LEU A CA 1
ATOM 1542 C C . LEU A 1 204 ? -15.751 46.650 37.833 1.00 21.85 204 LEU A C 1
ATOM 1543 O O . LEU A 1 204 ? -15.267 46.088 38.829 1.00 18.40 204 LEU A O 1
ATOM 1548 N N . LEU A 1 205 ? -15.842 46.048 36.642 1.00 15.84 205 LEU A N 1
ATOM 1549 C CA . LEU A 1 205 ? -15.394 44.665 36.458 1.00 22.56 205 LEU A CA 1
ATOM 1550 C C . LEU A 1 205 ? -13.906 44.508 36.741 1.00 23.04 205 LEU A C 1
ATOM 1551 O O . LEU A 1 205 ? -13.495 43.547 37.403 1.00 17.97 205 LEU A O 1
ATOM 1556 N N . GLY A 1 206 ? -13.077 45.432 36.238 1.00 20.80 206 GLY A N 1
ATOM 1557 C CA . GLY A 1 206 ? -11.646 45.332 36.497 1.00 15.99 206 GLY A CA 1
ATOM 1558 C C . GLY A 1 206 ? -11.334 45.378 37.982 1.00 19.03 206 GLY A C 1
ATOM 1559 O O . GLY A 1 206 ? -10.628 44.511 38.520 1.00 16.00 206 GLY A O 1
ATOM 1560 N N . ARG A 1 207 ? -11.884 46.377 38.673 1.00 16.38 207 ARG A N 1
ATOM 1561 C CA . ARG A 1 207 ? -11.640 46.500 40.106 1.00 19.14 207 ARG A CA 1
ATOM 1562 C C . ARG A 1 207 ? -12.169 45.285 40.858 1.00 16.87 207 ARG A C 1
ATOM 1563 O O . ARG A 1 207 ? -11.540 44.822 41.819 1.00 23.65 207 ARG A O 1
ATOM 1571 N N . ALA A 1 208 ? -13.337 44.768 40.445 1.00 17.84 208 ALA A N 1
ATOM 1572 C CA . ALA A 1 208 ? -13.925 43.616 41.117 1.00 19.91 208 ALA A CA 1
ATOM 1573 C C . ALA A 1 208 ? -13.015 42.407 41.011 1.00 22.50 208 ALA A C 1
ATOM 1574 O O . ALA A 1 208 ? -12.729 41.740 42.019 1.00 15.97 208 ALA A O 1
ATOM 1576 N N . ARG A 1 209 ? -12.543 42.103 39.793 1.00 16.61 209 ARG A N 1
ATOM 1577 C CA . ARG A 1 209 ? -11.627 40.976 39.666 1.00 20.50 209 ARG A CA 1
ATOM 1578 C C . ARG A 1 209 ? -10.343 41.236 40.443 1.00 23.89 209 ARG A C 1
ATOM 1579 O O . ARG A 1 209 ? -9.724 40.293 40.956 1.00 19.22 209 ARG A O 1
ATOM 1587 N N . ALA A 1 210 ? -9.932 42.508 40.551 1.00 17.19 210 ALA A N 1
ATOM 1588 C CA . ALA A 1 210 ? -8.711 42.814 41.288 1.00 22.13 210 ALA A CA 1
ATOM 1589 C C . ALA A 1 210 ? -8.874 42.478 42.759 1.00 16.83 210 ALA A C 1
ATOM 1590 O O . ALA A 1 210 ? -8.024 41.807 43.348 1.00 15.65 210 ALA A O 1
ATOM 1592 N N . ILE A 1 211 ? -9.958 42.946 43.385 1.00 16.19 211 ILE A N 1
ATOM 1593 C CA . ILE A 1 211 ? -10.038 42.663 44.810 1.00 22.74 211 ILE A CA 1
ATOM 1594 C C . ILE A 1 211 ? -10.508 41.224 45.073 1.00 29.38 211 ILE A C 1
ATOM 1595 O O . ILE A 1 211 ? -10.162 40.650 46.113 1.00 21.33 211 ILE A O 1
ATOM 1600 N N . ASP A 1 212 ? -11.305 40.631 44.165 1.00 20.59 212 ASP A N 1
ATOM 1601 C CA . ASP A 1 212 ? -11.742 39.246 44.348 1.00 23.81 212 ASP A CA 1
ATOM 1602 C C . ASP A 1 212 ? -10.541 38.313 44.462 1.00 22.59 212 ASP A C 1
ATOM 1603 O O . ASP A 1 212 ? -10.540 37.380 45.272 1.00 25.53 212 ASP A O 1
ATOM 1608 N N . THR A 1 213 ? -9.509 38.552 43.659 1.00 23.49 213 THR A N 1
ATOM 1609 C CA . THR A 1 213 ? -8.337 37.681 43.616 1.00 25.15 213 THR A CA 1
ATOM 1610 C C . THR A 1 213 ? -7.118 38.305 44.268 1.00 21.06 213 THR A C 1
ATOM 1611 O O . THR A 1 213 ? -6.074 37.651 44.335 1.00 23.06 213 THR A O 1
ATOM 1615 N N . GLN A 1 214 ? -7.217 39.547 44.742 1.00 23.73 214 GLN A N 1
ATOM 1616 C CA . GLN A 1 214 ? -6.055 40.288 45.254 1.00 29.93 214 GLN A CA 1
ATOM 1617 C C . GLN A 1 214 ? -4.911 40.277 44.242 1.00 22.22 214 GLN A C 1
ATOM 1618 O O . GLN A 1 214 ? -3.751 40.036 44.581 1.00 18.59 214 GLN A O 1
ATOM 1624 N N . SER A 1 215 ? -5.238 40.559 42.981 1.00 25.66 215 SER A N 1
ATOM 1625 C CA . SER A 1 215 ? -4.227 40.580 41.933 1.00 24.10 215 SER A CA 1
ATOM 1626 C C . SER A 1 215 ? -4.124 41.960 41.306 1.00 20.71 215 SER A C 1
ATOM 1627 O O . SER A 1 215 ? -5.063 42.758 41.335 1.00 13.92 215 SER A O 1
ATOM 1630 N N . PHE A 1 216 ? -2.967 42.213 40.707 1.00 18.58 216 PHE A N 1
ATOM 1631 C CA . PHE A 1 216 ? -2.891 43.278 39.726 1.00 20.33 216 PHE A CA 1
ATOM 1632 C C . PHE A 1 216 ? -3.719 42.882 38.517 1.00 21.44 216 PHE A C 1
ATOM 1633 O O . PHE A 1 216 ? -3.757 41.710 38.124 1.00 17.58 216 PHE A O 1
ATOM 1641 N N . VAL A 1 217 ? -4.447 43.842 37.966 1.00 15.74 217 VAL A N 1
ATOM 1642 C CA . VAL A 1 217 ? -5.319 43.563 36.838 1.00 20.11 217 VAL A CA 1
ATOM 1643 C C . VAL A 1 217 ? -4.953 44.533 35.741 1.00 22.05 217 VAL A C 1
ATOM 1644 O O . VAL A 1 217 ? -4.948 45.752 35.959 1.00 14.12 217 VAL A O 1
ATOM 1648 N N . VAL A 1 218 ? -4.599 43.987 34.585 1.00 16.61 218 VAL A N 1
ATOM 1649 C CA . VAL A 1 218 ? -4.230 44.762 33.415 1.00 17.83 218 VAL A CA 1
ATOM 1650 C C . VAL A 1 218 ? -5.435 44.773 32.499 1.00 27.02 218 VAL A C 1
ATOM 1651 O O . VAL A 1 218 ? -6.005 43.713 32.192 1.00 22.03 218 VAL A O 1
ATOM 1655 N N . MET A 1 219 ? -5.828 45.968 32.071 1.00 17.24 219 MET A N 1
ATOM 1656 C CA . MET A 1 219 ? -7.029 46.190 31.278 1.00 14.39 219 MET A CA 1
ATOM 1657 C C . MET A 1 219 ? -6.644 46.899 29.975 1.00 18.72 219 MET A C 1
ATOM 1658 O O . MET A 1 219 ? -6.900 48.102 29.806 1.00 17.44 219 MET A O 1
ATOM 1663 N N . PRO A 1 220 ? -6.030 46.179 29.031 1.00 24.97 220 PRO A N 1
ATOM 1664 C CA . PRO A 1 220 ? -5.729 46.783 27.719 1.00 22.89 220 PRO A CA 1
ATOM 1665 C C . PRO A 1 220 ? -6.986 46.830 26.863 1.00 21.93 220 PRO A C 1
ATOM 1666 O O . PRO A 1 220 ? -7.678 45.827 26.705 1.00 24.33 220 PRO A O 1
ATOM 1670 N N . ALA A 1 221 ? -7.290 48.002 26.315 1.00 23.32 221 ALA A N 1
ATOM 1671 C CA . ALA A 1 221 ? -8.524 48.162 25.561 1.00 24.05 221 ALA A CA 1
ATOM 1672 C C . ALA A 1 221 ? -8.287 48.834 24.214 1.00 22.30 221 ALA A C 1
ATOM 1673 O O . ALA A 1 221 ? -7.446 49.726 24.088 1.00 26.80 221 ALA A O 1
ATOM 1675 N N . GLN A 1 222 ? -9.031 48.386 23.210 1.00 19.98 222 GLN A N 1
ATOM 1676 C CA . GLN A 1 222 ? -9.269 49.204 22.029 1.00 21.01 222 GLN A CA 1
ATOM 1677 C C . GLN A 1 222 ? -9.942 50.507 22.451 1.00 32.09 222 GLN A C 1
ATOM 1678 O O . GLN A 1 222 ? -10.763 50.512 23.371 1.00 28.82 222 GLN A O 1
ATOM 1684 N N . GLN A 1 223 ? -9.613 51.619 21.777 1.00 23.24 223 GLN A N 1
ATOM 1685 C CA . GLN A 1 223 ? -10.292 52.886 22.056 1.00 18.73 223 GLN A CA 1
ATOM 1686 C C . GLN A 1 223 ? -10.525 53.674 20.773 1.00 29.90 223 GLN A C 1
ATOM 1687 O O . GLN A 1 223 ? -9.579 53.948 20.031 1.00 30.36 223 GLN A O 1
ATOM 1693 N N . GLY A 1 224 ? -11.767 54.064 20.529 1.00 30.15 224 GLY A N 1
ATOM 1694 C CA . GLY A 1 224 ? -12.078 54.983 19.451 1.00 29.85 224 GLY A CA 1
ATOM 1695 C C . GLY A 1 224 ? -12.981 54.358 18.409 1.00 33.11 224 GLY A C 1
ATOM 1696 O O . GLY A 1 224 ? -13.505 53.250 18.572 1.00 24.61 224 GLY A O 1
ATOM 1697 N N . GLU A 1 225 ? -13.144 55.085 17.308 1.00 36.54 225 GLU A N 1
ATOM 1698 C CA . GLU A 1 225 ? -13.967 54.635 16.193 1.00 37.95 225 GLU A CA 1
ATOM 1699 C C . GLU A 1 225 ? -13.082 53.893 15.196 1.00 33.64 225 GLU A C 1
ATOM 1700 O O . GLU A 1 225 ? -12.166 54.482 14.608 1.00 28.05 225 GLU A O 1
ATOM 1706 N N . HIS A 1 226 ? -13.361 52.606 15.008 1.00 33.69 226 HIS A N 1
ATOM 1707 C CA . HIS A 1 226 ? -12.545 51.750 14.158 1.00 31.57 226 HIS A CA 1
ATOM 1708 C C . HIS A 1 226 ? -12.837 51.967 12.676 1.00 37.40 226 HIS A C 1
ATOM 1709 O O . HIS A 1 226 ? -13.998 52.043 12.259 1.00 37.88 226 HIS A O 1
ATOM 1716 N N . ASP A 1 227 ? -11.771 52.032 11.872 1.00 32.14 227 ASP A N 1
ATOM 1717 C CA . ASP A 1 227 ? -11.902 52.079 10.414 1.00 35.18 227 ASP A CA 1
ATOM 1718 C C . ASP A 1 227 ? -11.916 50.647 9.893 1.00 39.09 227 ASP A C 1
ATOM 1719 O O . ASP A 1 227 ? -10.871 50.058 9.591 1.00 35.58 227 ASP A O 1
ATOM 1724 N N . VAL A 1 228 ? -13.122 50.080 9.774 1.00 36.40 228 VAL A N 1
ATOM 1725 C CA . VAL A 1 228 ? -13.291 48.720 9.272 1.00 37.84 228 VAL A CA 1
ATOM 1726 C C . VAL A 1 228 ? -13.496 48.730 7.761 1.00 40.70 228 VAL A C 1
ATOM 1727 O O . VAL A 1 228 ? -13.929 47.727 7.177 1.00 41.68 228 VAL A O 1
ATOM 1731 N N . TYR A 1 229 ? -13.178 49.856 7.119 1.00 41.06 229 TYR A N 1
ATOM 1732 C CA . TYR A 1 229 ? -13.188 49.972 5.664 1.00 40.88 229 TYR A CA 1
ATOM 1733 C C . TYR A 1 229 ? -11.808 50.337 5.126 1.00 45.83 229 TYR A C 1
ATOM 1734 O O . TYR A 1 229 ? -11.693 50.909 4.044 1.00 53.79 229 TYR A O 1
ATOM 1743 N N . ALA A 1 230 ? -10.755 50.012 5.872 1.00 43.01 230 ALA A N 1
ATOM 1744 C CA . ALA A 1 230 ? -9.397 50.417 5.543 1.00 40.21 230 ALA A CA 1
ATOM 1745 C C . ALA A 1 230 ? -8.631 49.360 4.759 1.00 49.16 230 ALA A C 1
ATOM 1746 O O . ALA A 1 230 ? -7.473 49.594 4.396 1.00 44.77 230 ALA A O 1
ATOM 1748 N N . ASP A 1 231 ? -9.236 48.197 4.517 1.00 57.23 231 ASP A N 1
ATOM 1749 C CA . ASP A 1 231 ? -8.635 47.153 3.698 1.00 57.44 231 ASP A CA 1
ATOM 1750 C C . ASP A 1 231 ? -9.105 47.210 2.253 1.00 63.33 231 ASP A C 1
ATOM 1751 O O . ASP A 1 231 ? -8.522 46.537 1.397 1.00 68.26 231 ASP A O 1
ATOM 1756 N N . GLU A 1 232 ? -10.134 47.996 1.963 1.00 65.23 232 GLU A N 1
ATOM 1757 C CA . GLU A 1 232 ? -10.547 48.236 0.591 1.00 74.46 232 GLU A CA 1
ATOM 1758 C C . GLU A 1 232 ? -9.884 49.502 0.047 1.00 80.70 232 GLU A C 1
ATOM 1759 O O . GLU A 1 232 ? -10.354 50.620 0.282 1.00 82.68 232 GLU A O 1
ATOM 1765 N N . ALA A 1 239 ? -21.498 52.235 6.414 1.00 71.91 239 ALA A N 1
ATOM 1766 C CA . ALA A 1 239 ? -22.675 51.555 6.942 1.00 77.75 239 ALA A CA 1
ATOM 1767 C C . ALA A 1 239 ? -22.402 50.993 8.342 1.00 83.20 239 ALA A C 1
ATOM 1768 O O . ALA A 1 239 ? -22.863 51.552 9.340 1.00 85.77 239 ALA A O 1
ATOM 1770 N N . VAL A 1 240 ? -21.651 49.889 8.403 1.00 79.31 240 VAL A N 1
ATOM 1771 C CA . VAL A 1 240 ? -21.305 49.269 9.680 1.00 71.93 240 VAL A CA 1
ATOM 1772 C C . VAL A 1 240 ? -20.396 50.207 10.462 1.00 69.15 240 VAL A C 1
ATOM 1773 O O . VAL A 1 240 ? -19.419 50.744 9.921 1.00 74.21 240 VAL A O 1
ATOM 1777 N N . LYS A 1 241 ? -20.714 50.419 11.738 1.00 60.30 241 LYS A N 1
ATOM 1778 C CA . LYS A 1 241 ? -19.918 51.303 12.579 1.00 60.48 241 LYS A CA 1
ATOM 1779 C C . LYS A 1 241 ? -19.498 50.584 13.856 1.00 57.13 241 LYS A C 1
ATOM 1780 O O . LYS A 1 241 ? -20.265 49.791 14.413 1.00 54.82 241 LYS A O 1
ATOM 1786 N N . ARG A 1 242 ? -18.269 50.857 14.307 1.00 53.35 242 ARG A N 1
ATOM 1787 C CA . ARG A 1 242 ? -17.670 50.156 15.443 1.00 45.77 242 ARG A CA 1
ATOM 1788 C C . ARG A 1 242 ? -16.841 51.127 16.272 1.00 33.26 242 ARG A C 1
ATOM 1789 O O . ARG A 1 242 ? -15.829 51.649 15.796 1.00 33.10 242 ARG A O 1
ATOM 1797 N N . ILE A 1 243 ? -17.248 51.336 17.522 1.00 29.97 243 ILE A N 1
ATOM 1798 C CA . ILE A 1 243 ? -16.622 52.294 18.425 1.00 27.70 243 ILE A CA 1
ATOM 1799 C C . ILE A 1 243 ? -16.386 51.617 19.773 1.00 31.06 243 ILE A C 1
ATOM 1800 O O . ILE A 1 243 ? -17.326 51.074 20.373 1.00 25.92 243 ILE A O 1
ATOM 1805 N N . SER A 1 244 ? -15.143 51.681 20.261 1.00 23.05 244 SER A N 1
ATOM 1806 C CA . SER A 1 244 ? -14.733 51.042 21.506 1.00 24.68 244 SER A CA 1
ATOM 1807 C C . SER A 1 244 ? -14.544 52.062 22.630 1.00 24.59 244 SER A C 1
ATOM 1808 O O . SER A 1 244 ? -13.951 53.130 22.427 1.00 31.50 244 SER A O 1
ATOM 1811 N N . TRP A 1 245 ? -15.011 51.690 23.826 1.00 24.42 245 TRP A N 1
ATOM 1812 C CA . TRP A 1 245 ? -14.925 52.545 25.014 1.00 20.31 245 TRP A CA 1
ATOM 1813 C C . TRP A 1 245 ? -13.490 52.947 25.357 1.00 24.08 245 TRP A C 1
ATOM 1814 O O . TRP A 1 245 ? -13.246 54.081 25.803 1.00 18.87 245 TRP A O 1
ATOM 1825 N N . GLY A 1 246 ? -12.536 52.020 25.229 1.00 18.70 246 GLY A N 1
ATOM 1826 C CA . GLY A 1 246 ? -11.170 52.324 25.653 1.00 17.46 246 GLY A CA 1
ATOM 1827 C C . GLY A 1 246 ? -10.999 52.360 27.167 1.00 21.42 246 GLY A C 1
ATOM 1828 O O . GLY A 1 246 ? -11.379 51.423 27.887 1.00 17.67 246 GLY A O 1
ATOM 1829 N N . HIS A 1 247 ? -10.386 53.448 27.655 1.00 15.00 247 HIS A N 1
ATOM 1830 C CA . HIS A 1 247 ? -10.079 53.629 29.082 1.00 15.46 247 HIS A CA 1
ATOM 1831 C C . HIS A 1 247 ? -9.173 52.515 29.630 1.00 21.86 247 HIS A C 1
ATOM 1832 O O . HIS A 1 247 ? -9.408 51.992 30.720 1.00 20.59 247 HIS A O 1
ATOM 1839 N N . SER A 1 248 ? -8.121 52.159 28.880 1.00 22.33 248 SER A N 1
ATOM 1840 C CA . SER A 1 248 ? -7.155 51.165 29.349 1.00 21.33 248 SER A CA 1
ATOM 1841 C C . SER A 1 248 ? -6.615 51.585 30.703 1.00 23.81 248 SER A C 1
ATOM 1842 O O . SER A 1 248 ? -6.432 52.780 30.970 1.00 24.08 248 SER A O 1
ATOM 1845 N N . MET A 1 249 ? -6.361 50.598 31.559 1.00 18.57 249 MET A N 1
ATOM 1846 C CA . MET A 1 249 ? -5.965 50.917 32.921 1.00 16.52 249 MET A CA 1
ATOM 1847 C C . MET A 1 249 ? -5.288 49.719 33.574 1.00 20.21 249 MET A C 1
ATOM 1848 O O . MET A 1 249 ? -5.403 48.569 33.116 1.00 19.52 249 MET A O 1
ATOM 1853 N N . ILE A 1 250 ? -4.586 50.016 34.665 1.00 20.08 250 ILE A N 1
ATOM 1854 C CA . ILE A 1 250 ? -3.876 49.029 35.475 1.00 21.56 250 ILE A CA 1
ATOM 1855 C C . ILE A 1 250 ? -4.311 49.222 36.916 1.00 20.35 250 ILE A C 1
ATOM 1856 O O . ILE A 1 250 ? -4.280 50.351 37.430 1.00 19.03 250 ILE A O 1
ATOM 1861 N N . ILE A 1 251 ? -4.721 48.131 37.560 1.00 16.86 251 ILE A N 1
ATOM 1862 C CA . ILE A 1 251 ? -5.374 48.136 38.867 1.00 15.80 251 ILE A CA 1
ATOM 1863 C C . ILE A 1 251 ? -4.559 47.293 39.844 1.00 22.71 251 ILE A C 1
ATOM 1864 O O . ILE A 1 251 ? -3.958 46.284 39.455 1.00 16.24 251 ILE A O 1
ATOM 1869 N N . ASP A 1 252 ? -4.524 47.701 41.114 1.00 12.82 252 ASP A N 1
ATOM 1870 C CA . ASP A 1 252 ? -3.704 46.995 42.097 1.00 23.02 252 ASP A CA 1
ATOM 1871 C C . ASP A 1 252 ? -4.560 46.034 42.937 1.00 16.27 252 ASP A C 1
ATOM 1872 O O . ASP A 1 252 ? -5.790 46.052 42.851 1.00 21.97 252 ASP A O 1
ATOM 1877 N N . PRO A 1 253 ? -3.943 45.162 43.755 1.00 19.29 253 PRO A N 1
ATOM 1878 C CA . PRO A 1 253 ? -4.741 44.141 44.470 1.00 16.94 253 PRO A CA 1
ATOM 1879 C C . PRO A 1 253 ? -5.763 44.725 45.418 1.00 23.76 253 PRO A C 1
ATOM 1880 O O . PRO A 1 253 ? -6.665 44.002 45.851 1.00 26.72 253 PRO A O 1
ATOM 1884 N N . TRP A 1 254 ? -5.677 46.015 45.722 1.00 22.20 254 TRP A N 1
ATOM 1885 C CA . TRP A 1 254 ? -6.605 46.675 46.622 1.00 12.76 254 TRP A CA 1
ATOM 1886 C C . TRP A 1 254 ? -7.757 47.336 45.870 1.00 18.12 254 TRP A C 1
ATOM 1887 O O . TRP A 1 254 ? -8.681 47.869 46.502 1.00 19.77 254 TRP A O 1
ATOM 1898 N N . GLY A 1 255 ? -7.726 47.311 44.537 1.00 16.94 255 GLY A N 1
ATOM 1899 C CA . GLY A 1 255 ? -8.708 48.015 43.731 1.00 12.11 255 GLY A CA 1
ATOM 1900 C C . GLY A 1 255 ? -8.305 49.417 43.304 1.00 18.55 255 GLY A C 1
ATOM 1901 O O . GLY A 1 255 ? -9.086 50.089 42.623 1.00 19.26 255 GLY A O 1
ATOM 1902 N N . ARG A 1 256 ? -7.107 49.874 43.654 1.00 17.45 256 ARG A N 1
ATOM 1903 C CA . ARG A 1 256 ? -6.690 51.212 43.264 1.00 25.33 256 ARG A CA 1
ATOM 1904 C C . ARG A 1 256 ? -6.291 51.230 41.791 1.00 27.32 256 ARG A C 1
ATOM 1905 O O . ARG A 1 256 ? -5.624 50.313 41.300 1.00 26.33 256 ARG A O 1
ATOM 1913 N N . ILE A 1 257 ? -6.710 52.278 41.085 1.00 22.87 257 ILE A N 1
ATOM 1914 C CA . ILE A 1 257 ? -6.263 52.515 39.714 1.00 23.59 257 ILE A CA 1
ATOM 1915 C C . ILE A 1 257 ? -4.847 53.095 39.773 1.00 23.07 257 ILE A C 1
ATOM 1916 O O . ILE A 1 257 ? -4.648 54.202 40.270 1.00 25.81 257 ILE A O 1
ATOM 1921 N N . LEU A 1 258 ? -3.852 52.314 39.329 1.00 27.70 258 LEU A N 1
ATOM 1922 C CA . LEU A 1 258 ? -2.460 52.767 39.305 1.00 29.60 258 LEU A CA 1
ATOM 1923 C C . LEU A 1 258 ? -2.210 53.724 38.151 1.00 27.02 258 LEU A C 1
ATOM 1924 O O . LEU A 1 258 ? -1.458 54.698 38.276 1.00 25.01 258 LEU A O 1
ATOM 1929 N N . SER A 1 259 ? -2.866 53.485 37.033 1.00 31.11 259 SER A N 1
ATOM 1930 C CA . SER A 1 259 ? -2.536 54.178 35.805 1.00 29.05 259 SER A CA 1
ATOM 1931 C C . SER A 1 259 ? -3.730 54.005 34.887 1.00 27.96 259 SER A C 1
ATOM 1932 O O . SER A 1 259 ? -4.296 52.912 34.819 1.00 25.55 259 SER A O 1
ATOM 1935 N N . ALA A 1 260 ? -4.122 55.064 34.195 1.00 20.05 260 ALA A N 1
ATOM 1936 C CA . ALA A 1 260 ? -5.215 54.935 33.247 1.00 18.44 260 ALA A CA 1
ATOM 1937 C C . ALA A 1 260 ? -4.934 55.801 32.031 1.00 32.46 260 ALA A C 1
ATOM 1938 O O . ALA A 1 260 ? -4.100 56.712 32.073 1.00 34.59 260 ALA A O 1
ATOM 1940 N N . ALA A 1 261 ? -5.638 55.497 30.940 1.00 30.70 261 ALA A N 1
ATOM 1941 C CA . ALA A 1 261 ? -5.356 56.152 29.668 1.00 36.39 261 ALA A CA 1
ATOM 1942 C C . ALA A 1 261 ? -5.655 57.634 29.759 1.00 55.38 261 ALA A C 1
ATOM 1943 O O . ALA A 1 261 ? -6.642 58.037 30.379 1.00 50.93 261 ALA A O 1
ATOM 1945 N N . ASP A 1 262 ? -4.791 58.446 29.139 1.00 64.73 262 ASP A N 1
ATOM 1946 C CA . ASP A 1 262 ? -5.152 59.831 28.876 1.00 57.32 262 ASP A CA 1
ATOM 1947 C C . ASP A 1 262 ? -6.384 59.809 27.987 1.00 52.86 262 ASP A C 1
ATOM 1948 O O . ASP A 1 262 ? -6.338 59.318 26.852 1.00 46.39 262 ASP A O 1
ATOM 1953 N N . LEU A 1 263 ? -7.488 60.343 28.505 1.00 57.28 263 LEU A N 1
ATOM 1954 C CA . LEU A 1 263 ? -8.755 60.361 27.797 1.00 57.78 263 LEU A CA 1
ATOM 1955 C C . LEU A 1 263 ? -8.884 61.511 26.806 1.00 56.11 263 LEU A C 1
ATOM 1956 O O . LEU A 1 263 ? -9.874 61.559 26.066 1.00 42.07 263 LEU A O 1
ATOM 1961 N N . THR A 1 264 ? -7.913 62.424 26.748 1.00 60.74 264 THR A N 1
ATOM 1962 C CA . THR A 1 264 ? -8.031 63.598 25.895 1.00 75.33 264 THR A CA 1
ATOM 1963 C C . THR A 1 264 ? -7.257 63.464 24.577 1.00 78.41 264 THR A C 1
ATOM 1964 O O . THR A 1 264 ? -7.069 64.466 23.878 1.00 76.05 264 THR A O 1
ATOM 1968 N N . THR A 1 265 ? -6.830 62.252 24.210 1.00 80.45 265 THR A N 1
ATOM 1969 C CA . THR A 1 265 ? -6.368 61.986 22.850 1.00 75.39 265 THR A CA 1
ATOM 1970 C C . THR A 1 265 ? -6.713 60.554 22.458 1.00 61.13 265 THR A C 1
ATOM 1971 O O . THR A 1 265 ? -6.709 59.652 23.303 1.00 49.51 265 THR A O 1
ATOM 1975 N N . HIS A 1 266 ? -7.033 60.362 21.174 1.00 57.29 266 HIS A N 1
ATOM 1976 C CA . HIS A 1 266 ? -7.295 59.041 20.612 1.00 66.88 266 HIS A CA 1
ATOM 1977 C C . HIS A 1 266 ? -6.118 58.504 19.809 1.00 53.63 266 HIS A C 1
ATOM 1978 O O . HIS A 1 266 ? -6.265 57.494 19.115 1.00 52.08 266 HIS A O 1
ATOM 1985 N N . ASP A 1 267 ? -4.965 59.164 19.867 1.00 49.37 267 ASP A N 1
ATOM 1986 C CA . ASP A 1 267 ? -3.766 58.575 19.301 1.00 50.12 267 ASP A CA 1
ATOM 1987 C C . ASP A 1 267 ? -3.397 57.337 20.106 1.00 47.05 267 ASP A C 1
ATOM 1988 O O . ASP A 1 267 ? -3.713 57.252 21.301 1.00 34.47 267 ASP A O 1
ATOM 1993 N N . PRO A 1 268 ? -2.735 56.365 19.480 1.00 38.36 268 PRO A N 1
AT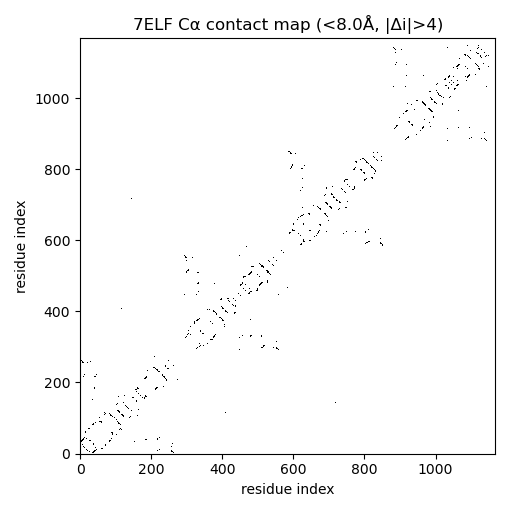OM 1994 C CA . PRO A 1 268 ? -2.168 55.257 20.253 1.00 24.39 268 PRO A CA 1
ATOM 1995 C C . PRO A 1 268 ? -1.301 55.806 21.376 1.00 32.59 268 PRO A C 1
ATOM 1996 O O . PRO A 1 268 ? -0.651 56.843 21.236 1.00 33.63 268 PRO A O 1
ATOM 2000 N N . GLN A 1 269 ? -1.337 55.137 22.524 1.00 23.37 269 GLN A N 1
ATOM 2001 C CA . GLN A 1 269 ? -0.583 55.636 23.660 1.00 28.89 269 GLN A CA 1
ATOM 2002 C C . GLN A 1 269 ? -0.157 54.457 24.512 1.00 30.15 269 GLN A C 1
ATOM 2003 O O . GLN A 1 269 ? -0.784 53.389 24.500 1.00 27.40 269 GLN A O 1
ATOM 2009 N N . LEU A 1 270 ? 0.920 54.686 25.256 1.00 22.86 270 LEU A N 1
ATOM 2010 C CA . LEU A 1 270 ? 1.490 53.741 26.206 1.00 18.37 270 LEU A CA 1
ATOM 2011 C C . LEU A 1 270 ? 1.054 54.128 27.614 1.00 28.92 270 LEU A C 1
ATOM 2012 O O . LEU A 1 270 ? 1.262 55.272 28.038 1.00 27.78 270 LEU A O 1
ATOM 2017 N N . ILE A 1 271 ? 0.437 53.189 28.324 1.00 31.62 271 ILE A N 1
ATOM 2018 C CA . ILE A 1 271 ? 0.016 53.361 29.712 1.00 22.50 271 ILE A CA 1
ATOM 2019 C C . ILE A 1 271 ? 0.916 52.482 30.568 1.00 29.30 271 ILE A C 1
ATOM 2020 O O . ILE A 1 271 ? 0.949 51.255 30.385 1.00 31.52 271 ILE A O 1
ATOM 2025 N N . ILE A 1 272 ? 1.616 53.092 31.520 1.00 25.46 272 ILE A N 1
ATOM 2026 C CA . ILE A 1 272 ? 2.696 52.423 32.239 1.00 26.54 272 ILE A CA 1
ATOM 2027 C C . ILE A 1 272 ? 2.399 52.424 33.734 1.00 25.11 272 ILE A C 1
ATOM 2028 O O . ILE A 1 272 ? 1.790 53.363 34.247 1.00 21.25 272 ILE A O 1
ATOM 2033 N N . ALA A 1 273 ? 2.805 51.352 34.432 1.00 22.06 273 ALA A N 1
ATOM 2034 C CA . ALA A 1 273 ? 2.789 51.337 35.895 1.00 20.77 273 ALA A CA 1
ATOM 2035 C C . ALA A 1 273 ? 3.867 50.391 36.410 1.00 23.68 273 ALA A C 1
ATOM 2036 O O . ALA A 1 273 ? 4.207 49.395 35.762 1.00 20.67 273 ALA A O 1
ATOM 2038 N N . ASP A 1 274 ? 4.402 50.705 37.582 1.00 29.07 274 ASP A N 1
ATOM 2039 C CA . ASP A 1 274 ? 5.333 49.812 38.270 1.00 35.40 274 ASP A CA 1
ATOM 2040 C C . ASP A 1 274 ? 4.560 49.071 39.352 1.00 32.80 274 ASP A C 1
ATOM 2041 O O . ASP A 1 274 ? 3.946 49.701 40.220 1.00 31.56 274 ASP A O 1
ATOM 2046 N N . LEU A 1 275 ? 4.592 47.747 39.295 1.00 26.40 275 LEU A N 1
ATOM 2047 C CA . LEU A 1 275 ? 3.814 46.916 40.211 1.00 30.84 275 LEU A CA 1
ATOM 2048 C C . LEU A 1 275 ? 4.548 46.751 41.538 1.00 32.03 275 LEU A C 1
ATOM 2049 O O . LEU A 1 275 ? 5.684 46.266 41.564 1.00 36.61 275 LEU A O 1
ATOM 2054 N N . ASP A 1 276 ? 3.891 47.098 42.646 1.00 28.72 276 ASP A N 1
ATOM 2055 C CA . ASP A 1 276 ? 4.507 46.955 43.970 1.00 30.55 276 ASP A CA 1
ATOM 2056 C C . ASP A 1 276 ? 4.185 45.557 44.501 1.00 30.46 276 ASP A C 1
ATOM 2057 O O . ASP A 1 276 ? 3.215 45.355 45.241 1.00 27.56 276 ASP A O 1
ATOM 2062 N N . ILE A 1 277 ? 5.017 44.580 44.115 1.00 24.42 277 ILE A N 1
ATOM 2063 C CA . ILE A 1 277 ? 4.761 43.175 44.442 1.00 30.83 277 ILE A CA 1
ATOM 2064 C C . ILE A 1 277 ? 4.780 42.973 45.947 1.00 40.90 277 ILE A C 1
ATOM 2065 O O . ILE A 1 277 ? 4.035 42.141 46.483 1.00 32.20 277 ILE A O 1
ATOM 2070 N N . GLU A 1 278 ? 5.622 43.735 46.650 1.00 42.61 278 GLU A N 1
ATOM 2071 C CA . GLU A 1 278 ? 5.740 43.590 48.095 1.00 42.56 278 GLU A CA 1
ATOM 2072 C C . GLU A 1 278 ? 4.454 43.987 48.802 1.00 30.95 278 GLU A C 1
ATOM 2073 O O . GLU A 1 278 ? 4.021 43.301 49.734 1.00 34.51 278 GLU A O 1
ATOM 2079 N N . ALA A 1 279 ? 3.847 45.109 48.399 1.00 28.36 279 ALA A N 1
ATOM 2080 C CA . ALA A 1 279 ? 2.542 45.462 48.948 1.00 28.85 279 ALA A CA 1
ATOM 2081 C C . ALA A 1 279 ? 1.498 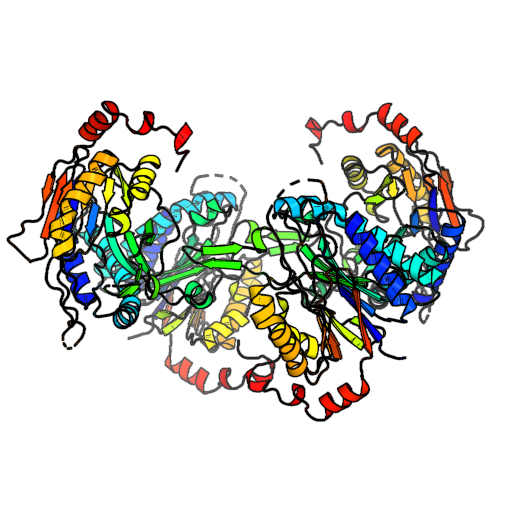44.393 48.628 1.00 29.12 279 ALA A C 1
ATOM 2082 O O . ALA A 1 279 ? 0.609 44.138 49.445 1.00 32.95 279 ALA A O 1
ATOM 2084 N N . GLN A 1 280 ? 1.607 43.728 47.473 1.00 32.41 280 GLN A N 1
ATOM 2085 C CA . GLN A 1 280 ? 0.707 42.612 47.186 1.00 28.61 280 GLN A CA 1
ATOM 2086 C C . GLN A 1 280 ? 0.911 41.459 48.170 1.00 29.68 280 GLN A C 1
ATOM 2087 O O . GLN A 1 280 ? -0.062 40.862 48.655 1.00 23.96 280 GLN A O 1
ATOM 2093 N N . ASP A 1 281 ? 2.170 41.120 48.469 1.00 30.94 281 ASP A N 1
ATOM 2094 C CA . ASP A 1 281 ? 2.433 40.062 49.444 1.00 30.30 281 ASP A CA 1
ATOM 2095 C C . ASP A 1 281 ? 1.785 40.379 50.788 1.00 37.78 281 ASP A C 1
ATOM 2096 O O . ASP A 1 281 ? 1.207 39.496 51.431 1.00 34.20 281 ASP A O 1
ATOM 2101 N N . LYS A 1 282 ? 1.847 41.644 51.213 1.00 36.67 282 LYS A N 1
ATOM 2102 C CA . LYS A 1 282 ? 1.265 42.046 52.490 1.00 33.59 282 LYS A CA 1
ATOM 2103 C C . LYS A 1 282 ? -0.262 41.935 52.476 1.00 34.40 282 LYS A C 1
ATOM 2104 O O . LYS A 1 282 ? -0.865 41.447 53.441 1.00 31.85 282 LYS A O 1
ATOM 2110 N N . ILE A 1 283 ? -0.907 42.391 51.401 1.00 27.46 283 ILE A N 1
ATOM 2111 C CA . ILE A 1 283 ? -2.361 42.273 51.303 1.00 28.62 283 ILE A CA 1
ATOM 2112 C C . ILE A 1 283 ? -2.783 40.806 51.325 1.00 31.24 283 ILE A C 1
ATOM 2113 O O . ILE A 1 283 ? -3.732 40.426 52.023 1.00 32.44 283 ILE A O 1
ATOM 2118 N N . ARG A 1 284 ? -2.065 39.953 50.591 1.00 29.60 284 ARG A N 1
ATOM 2119 C CA . ARG A 1 284 ? -2.430 38.542 50.544 1.00 33.65 284 ARG A CA 1
ATOM 2120 C C . ARG A 1 284 ? -2.179 37.851 51.879 1.00 37.28 284 ARG A C 1
ATOM 2121 O O . ARG A 1 284 ? -2.936 36.952 52.261 1.00 36.65 284 ARG A O 1
ATOM 2129 N N . ARG A 1 285 ? -1.136 38.267 52.601 1.00 42.42 285 ARG A N 1
ATOM 2130 C CA . ARG A 1 285 ? -0.881 37.742 53.938 1.00 40.83 285 ARG A CA 1
ATOM 2131 C C . ARG A 1 285 ? -1.917 38.238 54.946 1.00 40.52 285 ARG A C 1
ATOM 2132 O O . ARG A 1 285 ? -2.371 37.470 55.800 1.00 45.35 285 ARG A O 1
ATOM 2140 N N . ASP A 1 286 ? -2.283 39.520 54.880 1.00 33.26 286 ASP A N 1
ATOM 2141 C CA . ASP A 1 286 ? -3.150 40.104 55.901 1.00 33.53 286 ASP A CA 1
ATOM 2142 C C . ASP A 1 286 ? -4.607 39.686 55.747 1.00 40.33 286 ASP A C 1
ATOM 2143 O O . ASP A 1 286 ? -5.348 39.687 56.737 1.00 38.28 286 ASP A O 1
ATOM 2148 N N . MET A 1 287 ? -5.053 39.374 54.531 1.00 41.19 287 MET A N 1
ATOM 2149 C CA . MET A 1 287 ? -6.422 38.913 54.285 1.00 34.00 287 MET A CA 1
ATOM 2150 C C . MET A 1 287 ? -6.320 37.634 53.462 1.00 36.28 287 MET A C 1
ATOM 2151 O O . MET A 1 287 ? -6.460 37.653 52.230 1.00 26.65 287 MET A O 1
ATOM 2156 N N . PRO A 1 288 ? -6.051 36.499 54.111 1.00 30.87 288 PRO A N 1
ATOM 2157 C CA . PRO A 1 288 ? -5.758 35.260 53.350 1.00 28.17 288 PRO A CA 1
ATOM 2158 C C . PRO A 1 288 ? -7.016 34.596 52.798 1.00 27.21 288 PRO A C 1
ATOM 2159 O O . PRO A 1 288 ? -7.453 33.538 53.251 1.00 26.41 288 PRO A O 1
ATOM 2163 N N . LEU A 1 289 ? -7.609 35.210 51.765 1.00 24.30 289 LEU A N 1
ATOM 2164 C CA . LEU A 1 289 ? -8.903 34.730 51.279 1.00 26.73 289 LEU A CA 1
ATOM 2165 C C . LEU A 1 289 ? -8.821 33.289 50.794 1.00 20.51 289 LEU A C 1
ATOM 2166 O O . LEU A 1 289 ? -9.781 32.533 50.961 1.00 25.01 289 LEU A O 1
ATOM 2171 N N . TRP A 1 290 ? -7.673 32.869 50.239 1.00 21.08 290 TRP A N 1
ATOM 2172 C CA . TRP A 1 290 ? -7.615 31.516 49.697 1.00 25.63 290 TRP A CA 1
ATOM 2173 C C . TRP A 1 290 ? -7.492 30.458 50.792 1.00 30.92 290 TRP A C 1
ATOM 2174 O O . TRP A 1 290 ? -7.952 29.327 50.610 1.00 35.87 290 TRP A O 1
ATOM 2185 N N . ALA A 1 291 ? -6.928 30.810 51.945 1.00 31.27 291 ALA A N 1
ATOM 2186 C CA . ALA A 1 291 ? -6.936 29.900 53.083 1.00 27.86 291 ALA A CA 1
ATOM 2187 C C . ALA A 1 291 ? -8.300 29.831 53.761 1.00 34.86 291 ALA A C 1
ATOM 2188 O O . ALA A 1 291 ? -8.560 28.881 54.508 1.00 37.85 291 ALA A O 1
ATOM 2190 N N . GLN A 1 292 ? -9.179 30.798 53.498 1.00 26.22 292 GLN A N 1
ATOM 2191 C CA . GLN A 1 292 ? -10.476 30.904 54.147 1.00 23.03 292 GLN A CA 1
ATOM 2192 C C . GLN A 1 292 ? -11.630 30.331 53.324 1.00 21.79 292 GLN A C 1
ATOM 2193 O O . GLN A 1 292 ? -12.782 30.387 53.783 1.00 28.09 292 GLN A O 1
ATOM 2199 N N . ARG A 1 293 ? -11.377 29.847 52.105 1.00 22.04 293 ARG A N 1
ATOM 2200 C CA . ARG A 1 293 ? -12.460 29.284 51.303 1.00 23.66 293 ARG A CA 1
ATOM 2201 C C . ARG A 1 293 ? -13.045 28.063 52.007 1.00 26.92 293 ARG A C 1
ATOM 2202 O O . ARG A 1 293 ? -12.367 27.358 52.756 1.00 29.40 293 ARG A O 1
ATOM 2210 N N . ARG A 1 294 ? -14.322 27.825 51.753 1.00 20.50 294 ARG A N 1
ATOM 2211 C CA . ARG A 1 294 ? -15.043 26.687 52.302 1.00 22.32 294 ARG A CA 1
ATOM 2212 C C . ARG A 1 294 ? -15.012 25.553 51.272 1.00 22.55 294 ARG A C 1
ATOM 2213 O O . ARG A 1 294 ? -15.956 25.330 50.519 1.00 25.89 294 ARG A O 1
ATOM 2221 N N . ARG A 1 295 ? -13.888 24.831 51.234 1.00 20.24 295 ARG A N 1
ATOM 2222 C CA . ARG A 1 295 ? -13.751 23.753 50.258 1.00 28.91 295 ARG A CA 1
ATOM 2223 C C . ARG A 1 295 ? -14.596 22.535 50.616 1.00 31.15 295 ARG A C 1
ATOM 2224 O O . ARG A 1 295 ? -14.933 21.749 49.728 1.00 30.59 295 ARG A O 1
ATOM 2232 N N . ASP A 1 296 ? -14.979 22.390 51.884 1.00 28.90 296 ASP A N 1
ATOM 2233 C CA . ASP A 1 296 ? -16.014 21.439 52.280 1.00 30.91 296 ASP A CA 1
ATOM 2234 C C . ASP A 1 296 ? -17.384 21.803 51.706 1.00 37.33 296 ASP A C 1
ATOM 2235 O O . ASP A 1 296 ? -18.277 20.951 51.658 1.00 32.09 296 ASP A O 1
ATOM 2240 N N . ILE A 1 297 ? -17.588 23.049 51.297 1.00 31.02 297 ILE A N 1
ATOM 2241 C CA . ILE A 1 297 ? -18.857 23.477 50.713 1.00 30.02 297 ILE A CA 1
ATOM 2242 C C . ILE A 1 297 ? -18.807 23.476 49.187 1.00 29.88 297 ILE A C 1
ATOM 2243 O O . ILE A 1 297 ? -19.711 22.968 48.529 1.00 39.02 297 ILE A O 1
ATOM 2248 N N . PHE A 1 298 ? -17.758 24.041 48.601 1.00 25.16 298 PHE A N 1
ATOM 2249 C CA . PHE A 1 298 ? -17.721 24.279 47.163 1.00 32.91 298 PHE A CA 1
ATOM 2250 C C . PHE A 1 298 ? -16.847 23.286 46.412 1.00 31.64 298 PHE A C 1
ATOM 2251 O O . PHE A 1 298 ? -16.868 23.284 45.178 1.00 31.03 298 PHE A O 1
ATOM 2259 N N . GLY A 1 299 ? -16.107 22.430 47.112 1.00 36.19 299 GLY A N 1
ATOM 2260 C CA . GLY A 1 299 ? -15.151 21.555 46.453 1.00 31.97 299 GLY A CA 1
ATOM 2261 C C . GLY A 1 299 ? -13.839 22.287 46.277 1.00 36.55 299 GLY A C 1
ATOM 2262 O O . GLY A 1 299 ? -13.619 23.352 46.850 1.00 37.79 299 GLY A O 1
ATOM 2263 N N . ASP A 1 300 ? -12.958 21.726 45.451 1.00 43.21 300 ASP A N 1
ATOM 2264 C CA . ASP A 1 300 ? -11.667 22.363 45.196 1.00 51.42 300 ASP A CA 1
ATOM 2265 C C . ASP A 1 300 ? -11.405 22.474 43.692 1.00 52.03 300 ASP A C 1
ATOM 2266 O O . ASP A 1 300 ? -10.404 21.977 43.179 1.00 59.07 300 ASP A O 1
ATOM 2271 N N . PHE A 1 301 ? -12.322 23.140 42.987 1.00 48.84 301 PHE A N 1
ATOM 2272 C CA . PHE A 1 301 ? -11.972 23.907 41.786 1.00 50.82 301 PHE A CA 1
ATOM 2273 C C . PHE A 1 301 ? -11.744 23.085 40.525 1.00 67.80 301 PHE A C 1
ATOM 2274 O O . PHE A 1 301 ? -11.905 23.596 39.409 1.00 72.13 301 PHE A O 1
ATOM 2282 N N . ASN B 1 2 ? 25.769 35.738 -0.982 1.00 74.39 2 ASN B N 1
ATOM 2283 C CA . ASN B 1 2 ? 26.763 36.049 -2.010 1.00 80.05 2 ASN B CA 1
ATOM 2284 C C . ASN B 1 2 ? 27.623 34.813 -2.329 1.00 77.85 2 ASN B C 1
ATOM 2285 O O . ASN B 1 2 ? 27.295 34.037 -3.231 1.00 78.96 2 ASN B O 1
ATOM 2290 N N . VAL B 1 3 ? 28.730 34.642 -1.607 1.00 63.46 3 VAL B N 1
ATOM 2291 C CA . VAL B 1 3 ? 29.394 33.345 -1.538 1.00 47.69 3 VAL B CA 1
ATOM 2292 C C . VAL B 1 3 ? 28.627 32.488 -0.539 1.00 38.23 3 VAL B C 1
ATOM 2293 O O . VAL B 1 3 ? 28.380 32.914 0.596 1.00 32.77 3 VAL B O 1
ATOM 2297 N N . ALA B 1 4 ? 28.204 31.298 -0.966 1.00 37.31 4 ALA B N 1
ATOM 2298 C CA . ALA B 1 4 ? 27.387 30.430 -0.112 1.00 32.12 4 ALA B CA 1
ATOM 2299 C C . ALA B 1 4 ? 28.313 29.681 0.840 1.00 33.27 4 ALA B C 1
ATOM 2300 O O . ALA B 1 4 ? 28.605 28.495 0.668 1.00 29.08 4 ALA B O 1
ATOM 2302 N N . ARG B 1 5 ? 28.759 30.382 1.881 1.00 21.49 5 ARG B N 1
ATOM 2303 C CA . ARG B 1 5 ? 29.759 29.853 2.794 1.00 21.31 5 ARG B CA 1
ATOM 2304 C C . ARG B 1 5 ? 29.081 29.296 4.036 1.00 17.68 5 ARG B C 1
ATOM 2305 O O . ARG B 1 5 ? 28.403 30.031 4.767 1.00 17.57 5 ARG B O 1
ATOM 2313 N N . ILE B 1 6 ? 29.296 28.016 4.303 1.00 16.06 6 ILE B N 1
ATOM 2314 C CA . ILE B 1 6 ? 28.760 27.390 5.503 1.00 23.68 6 ILE B CA 1
ATOM 2315 C C . ILE B 1 6 ? 29.908 26.897 6.375 1.00 16.99 6 ILE B C 1
ATOM 2316 O O . ILE B 1 6 ? 31.050 26.773 5.940 1.00 20.31 6 ILE B O 1
ATOM 2321 N N . GLY B 1 7 ? 29.586 26.592 7.614 1.00 18.19 7 GLY B N 1
ATOM 2322 C CA . GLY B 1 7 ? 30.584 26.100 8.549 1.00 16.91 7 GLY B CA 1
ATOM 2323 C C . GLY B 1 7 ? 30.007 25.017 9.435 1.00 18.78 7 GLY B C 1
ATOM 2324 O O . GLY B 1 7 ? 28.802 24.958 9.683 1.00 25.42 7 GLY B O 1
ATOM 2325 N N . ILE B 1 8 ? 30.892 24.148 9.907 1.00 19.05 8 ILE B N 1
ATOM 2326 C CA . ILE B 1 8 ? 30.579 23.166 10.934 1.00 18.04 8 ILE B CA 1
ATOM 2327 C C . ILE B 1 8 ? 31.373 23.537 12.173 1.00 22.12 8 ILE B C 1
ATOM 2328 O O . ILE B 1 8 ? 32.569 23.832 12.079 1.00 21.91 8 ILE B O 1
ATOM 2333 N N . GLY B 1 9 ? 30.709 23.539 13.322 1.00 21.98 9 GLY B N 1
ATOM 2334 C CA . GLY B 1 9 ? 31.382 23.676 14.589 1.00 17.14 9 GLY B CA 1
ATOM 2335 C C . GLY B 1 9 ? 31.576 22.321 15.230 1.00 27.19 9 GLY B C 1
ATOM 2336 O O . GLY B 1 9 ? 30.641 21.781 15.830 1.00 21.61 9 GLY B O 1
ATOM 2337 N N . GLN B 1 10 ? 32.774 21.745 15.100 1.00 25.53 10 GLN B N 1
ATOM 2338 C CA . GLN B 1 10 ? 33.058 20.443 15.696 1.00 25.84 10 GLN B CA 1
ATOM 2339 C C . GLN B 1 10 ? 33.577 20.640 17.114 1.00 26.41 10 GLN B C 1
ATOM 2340 O O . GLN B 1 10 ? 34.423 21.506 17.355 1.00 25.42 10 GLN B O 1
ATOM 2346 N N . LEU B 1 11 ? 33.054 19.850 18.048 1.00 24.38 11 LEU B N 1
ATOM 2347 C CA . LEU B 1 11 ? 33.452 19.954 19.446 1.00 26.39 11 LEU B CA 1
ATOM 2348 C C . LEU B 1 11 ? 33.270 18.597 20.110 1.00 32.98 11 LEU B C 1
ATOM 2349 O O . LEU B 1 11 ? 32.854 17.622 19.477 1.00 39.59 11 LEU B O 1
ATOM 2354 N N . CYS B 1 12 ? 33.562 18.548 21.408 1.00 38.78 12 CYS B N 1
ATOM 2355 C CA . CYS B 1 12 ? 33.391 17.350 22.237 1.00 39.02 12 CYS B CA 1
ATOM 2356 C C . CYS B 1 12 ? 32.636 17.743 23.507 1.00 35.76 12 CYS B C 1
ATOM 2357 O O . CYS B 1 12 ? 33.242 18.108 24.522 1.00 35.42 12 CYS B O 1
ATOM 2360 N N . SER B 1 13 ? 31.311 17.661 23.449 1.00 31.70 13 SER B N 1
ATOM 2361 C CA . SER B 1 13 ? 30.477 18.135 24.547 1.00 41.28 13 SER B CA 1
ATOM 2362 C C . SER B 1 13 ? 30.734 17.347 25.822 1.00 47.80 13 SER B C 1
ATOM 2363 O O . SER B 1 13 ? 30.902 16.122 25.797 1.00 48.50 13 SER B O 1
ATOM 2366 N N . SER B 1 14 ? 30.755 18.069 26.939 1.00 46.74 14 SER B N 1
ATOM 2367 C CA . SER B 1 14 ? 30.838 17.502 28.275 1.00 43.37 14 SER B CA 1
ATOM 2368 C C . SER B 1 14 ? 29.440 17.458 28.884 1.00 35.77 14 SER B C 1
ATOM 2369 O O . SER B 1 14 ? 28.442 17.758 28.221 1.00 34.53 14 SER B O 1
ATOM 2372 N N . SER B 1 15 ? 29.353 17.063 30.154 1.00 42.72 15 SER B N 1
ATOM 2373 C CA . SER B 1 15 ? 28.096 17.116 30.891 1.00 43.05 15 SER B CA 1
ATOM 2374 C C . SER B 1 15 ? 27.834 18.491 31.488 1.00 44.19 15 SER B C 1
ATOM 2375 O O . SER B 1 15 ? 26.844 18.663 32.209 1.00 45.14 15 SER B O 1
ATOM 2378 N N . ASN B 1 16 ? 28.695 19.464 31.185 1.00 41.81 16 ASN B N 1
ATOM 2379 C CA . ASN B 1 16 ? 28.667 20.798 31.772 1.00 42.67 16 ASN B CA 1
ATOM 2380 C C . ASN B 1 16 ? 28.160 21.790 30.723 1.00 48.23 16 ASN B C 1
ATOM 2381 O O . ASN B 1 16 ? 28.935 22.273 29.888 1.00 41.32 16 ASN B O 1
ATOM 2386 N N . LEU B 1 17 ? 26.862 22.113 30.796 1.00 47.70 17 LEU B N 1
ATOM 2387 C CA . LEU B 1 17 ? 26.234 22.938 29.765 1.00 38.45 17 LEU B CA 1
ATOM 2388 C C . LEU B 1 17 ? 26.933 24.278 29.615 1.00 41.41 17 LEU B C 1
ATOM 2389 O O . LEU B 1 17 ? 27.176 24.734 28.491 1.00 52.74 17 LEU B O 1
ATOM 2394 N N . LYS B 1 18 ? 27.287 24.917 30.729 1.00 40.30 18 LYS B N 1
ATOM 2395 C CA . LYS B 1 18 ? 27.887 26.244 30.624 1.00 44.91 18 LYS B CA 1
ATOM 2396 C C . LYS B 1 18 ? 29.260 26.172 29.971 1.00 42.91 18 LYS B C 1
ATOM 2397 O O . LYS B 1 18 ? 29.629 27.065 29.198 1.00 40.46 18 LYS B O 1
ATOM 2403 N N . GLN B 1 19 ? 30.022 25.111 30.256 1.00 49.48 19 GLN B N 1
ATOM 2404 C CA . GLN B 1 19 ? 31.285 24.895 29.555 1.00 49.58 19 GLN B CA 1
ATOM 2405 C C . GLN B 1 19 ? 31.056 24.740 28.056 1.00 42.13 19 GLN B C 1
ATOM 2406 O O . GLN B 1 19 ? 31.735 25.378 27.240 1.00 43.43 19 GLN B O 1
ATOM 2412 N N . ASN B 1 20 ? 30.097 23.890 27.678 1.00 37.21 20 ASN B N 1
ATOM 2413 C CA . ASN B 1 20 ? 29.789 23.689 26.267 1.00 32.65 20 ASN B CA 1
ATOM 2414 C C . ASN B 1 20 ? 29.331 24.987 25.604 1.00 44.66 20 ASN B C 1
ATOM 2415 O O . ASN B 1 20 ? 29.659 25.244 24.438 1.00 42.26 20 ASN B O 1
ATOM 2420 N N . LEU B 1 21 ? 28.581 25.827 26.330 1.00 39.79 21 LEU B N 1
ATOM 2421 C CA . LEU B 1 21 ? 28.110 27.078 25.734 1.00 34.24 21 LEU B CA 1
ATOM 2422 C C . LEU B 1 21 ? 29.274 28.006 25.396 1.00 35.13 21 LEU B C 1
ATOM 2423 O O . LEU B 1 21 ? 29.271 28.655 24.339 1.00 38.51 21 LEU B O 1
ATOM 2428 N N . GLU B 1 22 ? 30.286 28.071 26.272 1.00 32.92 22 GLU B N 1
ATOM 2429 C CA . GLU B 1 22 ? 31.476 28.872 25.988 1.00 31.06 22 GLU B CA 1
ATOM 2430 C C . GLU B 1 22 ? 32.198 28.387 24.732 1.00 36.81 22 GLU B C 1
ATOM 2431 O O . GLU B 1 22 ? 32.720 29.198 23.953 1.00 32.16 22 GLU B O 1
ATOM 2437 N N . VAL B 1 23 ? 32.251 27.068 24.518 1.00 34.70 23 VAL B N 1
ATOM 2438 C CA . VAL B 1 23 ? 32.843 26.558 23.284 1.00 28.49 23 VAL B CA 1
ATOM 2439 C C . VAL B 1 23 ? 32.006 26.993 22.088 1.00 29.71 23 VAL B C 1
ATOM 2440 O O . VAL B 1 23 ? 32.530 27.479 21.078 1.00 31.01 23 VAL B O 1
ATOM 2444 N N . VAL B 1 24 ? 30.684 26.871 22.208 1.00 35.08 24 VAL B N 1
ATOM 2445 C CA . VAL B 1 24 ? 29.795 27.215 21.098 1.00 31.58 24 VAL B CA 1
ATOM 2446 C C . VAL B 1 24 ? 29.969 28.675 20.699 1.00 30.70 24 VAL B C 1
ATOM 2447 O O . VAL B 1 24 ? 30.109 29.001 19.511 1.00 37.03 24 VAL B O 1
ATOM 2451 N N . LYS B 1 25 ? 29.971 29.575 21.687 1.00 34.10 25 LYS B N 1
ATOM 2452 C CA . LYS B 1 25 ? 30.093 31.004 21.397 1.00 39.61 25 LYS B CA 1
ATOM 2453 C C . LYS B 1 25 ? 31.441 31.323 20.777 1.00 37.02 25 LYS B C 1
ATOM 2454 O O . LYS B 1 25 ? 31.529 32.132 19.842 1.00 34.39 25 LYS B O 1
ATOM 2460 N N . SER B 1 26 ? 32.506 30.710 21.299 1.00 34.72 26 SER B N 1
ATOM 2461 C CA . SER B 1 26 ? 33.821 30.897 20.700 1.00 30.48 26 SER B CA 1
ATOM 2462 C C . SER B 1 26 ? 33.800 30.541 19.216 1.00 30.42 26 SER B C 1
ATOM 2463 O O . SER B 1 26 ? 34.318 31.295 18.381 1.00 30.37 26 SER B O 1
ATOM 2466 N N . LEU B 1 27 ? 33.147 29.423 18.864 1.00 32.39 27 LEU B N 1
ATOM 2467 C CA . LEU B 1 27 ? 33.113 28.962 17.474 1.00 26.77 27 LEU B CA 1
ATOM 2468 C C . LEU B 1 27 ? 32.238 29.857 16.604 1.00 25.11 27 LEU B C 1
ATOM 2469 O O . LEU B 1 27 ? 32.540 30.078 15.419 1.00 22.15 27 LEU B O 1
ATOM 2474 N N . ILE B 1 28 ? 31.144 30.375 17.171 1.00 27.10 28 ILE B N 1
ATOM 2475 C CA . ILE B 1 28 ? 30.343 31.376 16.470 1.00 26.26 28 ILE B CA 1
ATOM 2476 C C . ILE B 1 28 ? 31.189 32.606 16.165 1.00 27.79 28 ILE B C 1
ATOM 2477 O O . ILE B 1 28 ? 31.155 33.150 15.048 1.00 24.99 28 ILE B O 1
ATOM 2482 N N . LYS B 1 29 ? 31.978 33.053 17.144 1.00 23.18 29 LYS B N 1
ATOM 2483 C CA . LYS B 1 29 ? 32.808 34.234 16.917 1.00 26.70 29 LYS B CA 1
ATOM 2484 C C . LYS B 1 29 ? 33.856 33.969 15.844 1.00 34.51 29 LYS B C 1
ATOM 2485 O O . LYS B 1 29 ? 34.076 34.808 14.960 1.00 37.12 29 LYS B O 1
ATOM 2491 N N . LYS B 1 30 ? 34.509 32.805 15.897 1.00 35.09 30 LYS B N 1
ATOM 2492 C CA . LYS B 1 30 ? 35.450 32.454 14.839 1.00 31.31 30 LYS B CA 1
ATOM 2493 C C . LYS B 1 30 ? 34.761 32.381 13.484 1.00 27.62 30 LYS B C 1
ATOM 2494 O O . LYS B 1 30 ? 35.357 32.749 12.466 1.00 25.96 30 LYS B O 1
ATOM 2500 N N . ALA B 1 31 ? 33.497 31.943 13.452 1.00 29.51 31 ALA B N 1
ATOM 2501 C CA . ALA B 1 31 ? 32.808 31.790 12.172 1.00 28.78 31 ALA B CA 1
ATOM 2502 C C . ALA B 1 31 ? 32.412 33.140 11.576 1.00 22.54 31 ALA B C 1
ATOM 2503 O O . ALA B 1 31 ? 32.478 33.321 10.355 1.00 19.98 31 ALA B O 1
ATOM 2505 N N . LEU B 1 32 ? 31.971 34.086 12.411 1.00 25.73 32 LEU B N 1
ATOM 2506 C CA . LEU B 1 32 ? 31.730 35.448 11.926 1.00 27.05 32 LEU B CA 1
ATOM 2507 C C . LEU B 1 32 ? 32.990 36.038 11.305 1.00 23.23 32 LEU B C 1
ATOM 2508 O O . LEU B 1 32 ? 32.939 36.619 10.215 1.00 30.60 32 LEU B O 1
ATOM 2513 N N . ASP B 1 33 ? 34.141 35.846 11.952 1.00 26.48 33 ASP B N 1
ATOM 2514 C CA . ASP B 1 33 ? 35.397 36.363 11.398 1.00 33.55 33 ASP B CA 1
ATOM 2515 C C . ASP B 1 33 ? 35.722 35.758 10.032 1.00 34.69 33 ASP B C 1
ATOM 2516 O O . ASP B 1 33 ? 36.340 36.425 9.199 1.00 31.89 33 ASP B O 1
ATOM 2521 N N . GLN B 1 34 ? 35.297 34.519 9.772 1.00 33.95 34 GLN B N 1
ATOM 2522 C CA . GLN B 1 34 ? 35.493 33.872 8.477 1.00 28.54 34 GLN B CA 1
ATOM 2523 C C . GLN B 1 34 ? 34.353 34.106 7.495 1.00 31.71 34 GLN B C 1
ATOM 2524 O O . GLN B 1 34 ? 34.350 33.483 6.430 1.00 36.51 34 GLN B O 1
ATOM 2530 N N . ASP B 1 35 ? 33.380 34.960 7.831 1.00 24.27 35 ASP B N 1
ATOM 2531 C CA . ASP B 1 35 ? 32.250 35.267 6.946 1.00 22.17 35 ASP B CA 1
ATOM 2532 C C . ASP B 1 35 ? 31.398 34.029 6.639 1.00 21.76 35 ASP B C 1
ATOM 2533 O O . ASP B 1 35 ? 30.815 33.910 5.560 1.00 23.05 35 ASP B O 1
ATOM 2538 N N . VAL B 1 36 ? 31.301 33.105 7.594 1.00 21.75 36 VAL B N 1
ATOM 2539 C CA . VAL B 1 36 ? 30.359 31.993 7.472 1.00 33.18 36 VAL B CA 1
ATOM 2540 C C . VAL B 1 36 ? 28.931 32.526 7.542 1.00 23.05 36 VAL B C 1
ATOM 2541 O O . VAL B 1 36 ? 28.588 33.301 8.439 1.00 29.84 36 VAL B O 1
ATOM 2545 N N . LYS B 1 37 ? 28.083 32.102 6.610 1.00 26.20 37 LYS B N 1
ATOM 2546 C CA . LYS B 1 37 ? 26.680 32.505 6.674 1.00 24.23 37 LYS B CA 1
ATOM 2547 C C . LYS B 1 37 ? 25.820 31.590 7.556 1.00 28.74 37 LYS B C 1
ATOM 2548 O O . LYS B 1 37 ? 24.933 32.082 8.265 1.00 25.39 37 LYS B O 1
ATOM 2554 N N . VAL B 1 38 ? 26.030 30.268 7.515 1.00 27.00 38 VAL B N 1
ATOM 2555 C CA . VAL B 1 38 ? 25.287 29.323 8.352 1.00 25.29 38 VAL B CA 1
ATOM 2556 C C . VAL B 1 38 ? 26.275 28.355 8.995 1.00 25.03 38 VAL B C 1
ATOM 2557 O O . VAL B 1 38 ? 27.111 27.765 8.305 1.00 19.15 38 VAL B O 1
ATOM 2561 N N . LEU B 1 39 ? 26.172 28.188 10.312 1.00 17.78 39 LEU B N 1
ATOM 2562 C CA . LEU B 1 39 ? 27.101 27.388 11.098 1.00 20.31 39 LEU B CA 1
ATOM 2563 C C . LEU B 1 39 ? 26.351 26.230 11.740 1.00 27.45 39 LEU B C 1
ATOM 2564 O O . LEU B 1 39 ? 25.424 26.455 12.528 1.00 26.27 39 LEU B O 1
ATOM 2569 N N . PHE B 1 40 ? 26.767 25.002 11.423 1.00 19.90 40 PHE B N 1
ATOM 2570 C CA . PHE B 1 40 ? 26.098 23.788 11.879 1.00 21.30 40 PHE B CA 1
ATOM 2571 C C . PHE B 1 40 ? 26.853 23.148 13.040 1.00 21.95 40 PHE B C 1
ATOM 2572 O O . PHE B 1 40 ? 28.055 22.877 12.938 1.00 24.89 40 PHE B O 1
ATOM 2580 N N . PHE B 1 41 ? 26.135 22.860 14.117 1.00 14.78 41 PHE B N 1
ATOM 2581 C CA . PHE B 1 41 ? 26.643 22.147 15.272 1.00 19.40 41 PHE B CA 1
ATOM 2582 C C . PHE B 1 41 ? 26.081 20.724 15.337 1.00 19.90 41 PHE B C 1
ATOM 2583 O O . PHE B 1 41 ? 25.069 20.418 14.698 1.00 22.95 41 PHE B O 1
ATOM 2591 N N . PRO B 1 42 ? 26.727 19.824 16.083 1.00 23.88 42 PRO B N 1
ATOM 2592 C CA . PRO B 1 42 ? 26.321 18.411 16.105 1.00 20.19 42 PRO B CA 1
ATOM 2593 C C . PRO B 1 42 ? 25.087 18.144 16.971 1.00 34.42 42 PRO B C 1
ATOM 2594 O O . PRO B 1 42 ? 24.527 19.029 17.623 1.00 28.91 42 PRO B O 1
ATOM 2598 N N . GLU B 1 43 ? 24.679 16.871 16.970 1.00 32.36 43 GLU B N 1
ATOM 2599 C CA . GLU B 1 43 ? 23.720 16.359 17.945 1.00 29.13 43 GLU B CA 1
ATOM 2600 C C . GLU B 1 43 ? 24.248 16.566 19.360 1.00 28.30 43 GLU B C 1
ATOM 2601 O O . GLU B 1 43 ? 25.459 16.529 19.605 1.00 25.50 43 GLU B O 1
ATOM 2607 N N . ALA B 1 44 ? 23.327 16.807 20.296 1.00 34.86 44 ALA B N 1
ATOM 2608 C CA . ALA B 1 44 ? 23.663 16.882 21.723 1.00 26.22 44 ALA B CA 1
ATOM 2609 C C . ALA B 1 44 ? 24.777 17.886 21.995 1.00 27.29 44 ALA B C 1
ATOM 2610 O O . ALA B 1 44 ? 25.690 17.638 22.785 1.00 26.43 44 ALA B O 1
ATOM 2612 N N . THR B 1 45 ? 24.720 19.031 21.321 1.00 32.74 45 THR B N 1
ATOM 2613 C CA . THR B 1 45 ? 25.726 20.051 21.584 1.00 35.29 45 THR B CA 1
ATOM 2614 C C . THR B 1 45 ? 25.628 20.580 23.016 1.00 31.31 45 THR B C 1
ATOM 2615 O O . THR B 1 45 ? 26.658 20.903 23.621 1.00 33.19 45 THR B O 1
ATOM 2619 N N . ASP B 1 46 ? 24.416 20.622 23.593 1.00 27.85 46 ASP B N 1
ATOM 2620 C CA . ASP B 1 46 ? 24.266 21.145 24.951 1.00 34.16 46 ASP B CA 1
ATOM 2621 C C . ASP B 1 46 ? 24.930 20.237 25.983 1.00 35.44 46 ASP B C 1
ATOM 2622 O O . ASP B 1 46 ? 25.620 20.726 26.888 1.00 37.18 46 ASP B O 1
ATOM 2627 N N . TYR B 1 47 ? 24.760 18.920 25.863 1.00 31.81 47 TYR B N 1
ATOM 2628 C CA . TYR B 1 47 ? 25.438 18.024 26.795 1.00 37.63 47 TYR B CA 1
ATOM 2629 C C . TYR B 1 47 ? 25.419 16.592 26.280 1.00 35.72 47 TYR B C 1
ATOM 2630 O O . TYR B 1 47 ? 24.524 16.192 25.530 1.00 31.00 47 TYR B O 1
ATOM 2639 N N . LEU B 1 48 ? 26.406 15.815 26.728 1.00 37.85 48 LEU B N 1
ATOM 2640 C CA . LEU B 1 48 ? 26.300 14.362 26.787 1.00 39.21 48 LEU B CA 1
ATOM 2641 C C . LEU B 1 48 ? 26.226 13.934 28.251 1.00 39.02 48 LEU B C 1
ATOM 2642 O O . LEU B 1 48 ? 26.850 14.542 29.125 1.00 45.38 48 LEU B O 1
ATOM 2647 N N . SER B 1 49 ? 25.469 12.881 28.519 1.00 44.13 49 SER B N 1
ATOM 2648 C CA . SER B 1 49 ? 25.213 12.458 29.890 1.00 48.12 49 SER B CA 1
ATOM 2649 C C . SER B 1 49 ? 25.769 11.052 30.143 1.00 54.15 49 SER B C 1
ATOM 2650 O O . SER B 1 49 ? 26.258 10.372 29.238 1.00 49.96 49 SER B O 1
ATOM 2653 N N . ARG B 1 50 ? 25.671 10.624 31.408 1.00 61.74 50 ARG B N 1
ATOM 2654 C CA . ARG B 1 50 ? 26.094 9.287 31.812 1.00 57.92 50 ARG B CA 1
ATOM 2655 C C . ARG B 1 50 ? 25.019 8.247 31.533 1.00 56.79 50 ARG B C 1
ATOM 2656 O O . ARG B 1 50 ? 25.330 7.111 31.158 1.00 60.90 50 ARG B O 1
ATOM 2664 N N . ASN B 1 51 ? 23.757 8.617 31.706 1.00 55.47 51 ASN B N 1
ATOM 2665 C CA . ASN B 1 51 ? 22.650 7.682 31.575 1.00 52.38 51 ASN B CA 1
ATOM 2666 C C . ASN B 1 51 ? 21.382 8.493 31.370 1.00 50.11 51 ASN B C 1
ATOM 2667 O O . ASN B 1 51 ? 21.411 9.727 31.344 1.00 51.95 51 ASN B O 1
ATOM 2672 N N . ALA B 1 52 ? 20.255 7.784 31.260 1.00 44.86 52 ALA B N 1
ATOM 2673 C CA . ALA B 1 52 ? 18.990 8.440 30.963 1.00 42.28 52 ALA B CA 1
ATOM 2674 C C . ALA B 1 52 ? 18.526 9.352 32.096 1.00 55.43 52 ALA B C 1
ATOM 2675 O O . ALA B 1 52 ? 17.868 10.367 31.835 1.00 54.25 52 ALA B O 1
ATOM 2677 N N . GLU B 1 53 ? 18.836 9.014 33.352 1.00 53.95 53 GLU B N 1
ATOM 2678 C CA . GLU B 1 53 ? 18.408 9.881 34.447 1.00 58.00 53 GLU B CA 1
ATOM 2679 C C . GLU B 1 53 ? 19.294 11.116 34.544 1.00 57.25 53 GLU B C 1
ATOM 2680 O O . GLU B 1 53 ? 18.812 12.208 34.875 1.00 56.68 53 GLU B O 1
ATOM 2686 N N . HIS B 1 54 ? 20.591 10.957 34.270 1.00 46.87 54 HIS B N 1
ATOM 2687 C CA . HIS B 1 54 ? 21.464 12.117 34.118 1.00 42.12 54 HIS B CA 1
ATOM 2688 C C . HIS B 1 54 ? 20.947 13.040 33.026 1.00 48.96 54 HIS B C 1
ATOM 2689 O O . HIS B 1 54 ? 20.931 14.266 33.189 1.00 56.29 54 HIS B O 1
ATOM 2696 N N . SER B 1 55 ? 20.512 12.464 31.905 1.00 44.90 55 SER B N 1
ATOM 2697 C CA . SER B 1 55 ? 20.008 13.273 30.806 1.00 50.67 55 SER B CA 1
ATOM 2698 C C . SER B 1 55 ? 18.738 14.014 31.211 1.00 48.65 55 SER B C 1
ATOM 2699 O O . SER B 1 55 ? 18.553 15.185 30.859 1.00 51.04 55 SER B O 1
ATOM 2702 N N . LYS B 1 56 ? 17.863 13.353 31.972 1.00 45.00 56 LYS B N 1
ATOM 2703 C CA . LYS B 1 56 ? 16.602 13.976 32.362 1.00 47.27 56 LYS B CA 1
ATOM 2704 C C . LYS B 1 56 ? 16.837 15.180 33.262 1.00 41.66 56 LYS B C 1
ATOM 2705 O O . LYS B 1 56 ? 16.109 16.176 33.185 1.00 41.58 56 LYS B O 1
ATOM 2711 N N . LYS B 1 57 ? 17.861 15.109 34.111 1.00 43.12 57 LYS B N 1
ATOM 2712 C CA . LYS B 1 57 ? 18.172 16.209 35.014 1.00 50.33 57 LYS B CA 1
ATOM 2713 C C . LYS B 1 57 ? 18.885 17.339 34.285 1.00 55.08 57 LYS B C 1
ATOM 2714 O O . LYS B 1 57 ? 18.569 18.513 34.502 1.00 60.90 57 LYS B O 1
ATOM 2720 N N . LEU B 1 58 ? 19.839 17.001 33.408 1.00 53.10 58 LEU B N 1
ATOM 2721 C CA . LEU B 1 58 ? 20.566 18.026 32.664 1.00 46.53 58 LEU B CA 1
ATOM 2722 C C . LEU B 1 58 ? 19.659 18.761 31.681 1.00 44.61 58 LEU B C 1
ATOM 2723 O O . LEU B 1 58 ? 19.853 19.962 31.444 1.00 44.00 58 LEU B O 1
ATOM 2728 N N . ALA B 1 59 ? 18.674 18.061 31.099 1.00 34.87 59 ALA B N 1
ATOM 2729 C CA . ALA B 1 59 ? 17.800 18.688 30.112 1.00 34.61 59 ALA B CA 1
ATOM 2730 C C . ALA B 1 59 ? 17.052 19.881 30.697 1.00 53.60 59 ALA B C 1
ATOM 2731 O O . ALA B 1 59 ? 16.758 20.843 29.977 1.00 52.01 59 ALA B O 1
ATOM 2733 N N . SER B 1 60 ? 16.756 19.850 31.998 1.00 57.76 60 SER B N 1
ATOM 2734 C CA . SER B 1 60 ? 16.067 20.971 32.624 1.00 57.70 60 SER B CA 1
ATOM 2735 C C . SER B 1 60 ? 16.890 22.253 32.576 1.00 55.82 60 SER B C 1
ATOM 2736 O O . SER B 1 60 ? 16.314 23.345 32.658 1.00 46.00 60 SER B O 1
ATOM 2739 N N . GLN B 1 61 ? 18.216 22.148 32.435 1.00 47.53 61 GLN B N 1
ATOM 2740 C CA . GLN B 1 61 ? 19.061 23.327 32.280 1.00 44.61 61 GLN B CA 1
ATOM 2741 C C . GLN B 1 61 ? 19.093 23.864 30.854 1.00 38.63 61 GLN B C 1
ATOM 2742 O O . GLN B 1 61 ? 19.618 24.963 30.632 1.00 38.28 61 GLN B O 1
ATOM 2748 N N . THR B 1 62 ? 18.584 23.116 29.889 1.00 38.42 62 THR B N 1
ATOM 2749 C CA . THR B 1 62 ? 18.803 23.477 28.493 1.00 47.03 62 THR B CA 1
ATOM 2750 C C . THR B 1 62 ? 18.031 24.730 28.084 1.00 46.47 62 THR B C 1
ATOM 2751 O O . THR B 1 62 ? 18.591 25.567 27.362 1.00 41.71 62 THR B O 1
ATOM 2755 N N . PRO B 1 63 ? 16.761 24.905 28.495 1.00 43.98 63 PRO B N 1
ATOM 2756 C CA . PRO B 1 63 ? 16.085 26.180 28.184 1.00 41.04 63 PRO B CA 1
ATOM 2757 C C . PRO B 1 63 ? 16.922 27.405 28.528 1.00 36.20 63 PRO B C 1
ATOM 2758 O O . PRO B 1 63 ? 17.055 28.300 27.690 1.00 41.33 63 PRO B O 1
ATOM 2762 N N . GLU B 1 64 ? 17.553 27.443 29.703 1.00 38.52 64 GLU B N 1
ATOM 2763 C CA . GLU B 1 64 ? 18.463 28.547 29.995 1.00 43.85 64 GLU B CA 1
ATOM 2764 C C . GLU B 1 64 ? 19.641 28.573 29.024 1.00 45.17 64 GLU B C 1
ATOM 2765 O O . GLU B 1 64 ? 20.124 29.647 28.647 1.00 43.47 64 GLU B O 1
ATOM 2771 N N . PHE B 1 65 ? 20.131 27.399 28.627 1.00 43.55 65 PHE B N 1
ATOM 2772 C CA . PHE B 1 65 ? 21.197 27.337 27.632 1.00 40.71 65 PHE B CA 1
ATOM 2773 C C . PHE B 1 65 ? 20.746 27.963 26.313 1.00 34.05 65 PHE B C 1
ATOM 2774 O O . PHE B 1 65 ? 21.477 28.759 25.711 1.00 37.23 65 PHE B O 1
ATOM 2782 N N . ILE B 1 66 ? 19.529 27.641 25.867 1.00 29.48 66 ILE B N 1
ATOM 2783 C CA . ILE B 1 66 ? 19.038 28.177 24.600 1.00 33.85 66 ILE B CA 1
ATOM 2784 C C . ILE B 1 66 ? 18.863 29.690 24.669 1.00 42.92 66 ILE B C 1
ATOM 2785 O O . ILE B 1 66 ? 19.210 30.413 23.725 1.00 41.95 66 ILE B O 1
ATOM 2790 N N . SER B 1 67 ? 18.294 30.193 25.770 1.00 34.48 67 SER B N 1
ATOM 2791 C CA . SER B 1 67 ? 18.057 31.626 25.884 1.00 33.44 67 SER B CA 1
ATOM 2792 C C . SER B 1 67 ? 19.368 32.398 25.897 1.00 31.03 67 SER B C 1
ATOM 2793 O O . SER B 1 67 ? 19.493 33.448 25.251 1.00 33.62 67 SER B O 1
ATOM 2796 N N . GLU B 1 68 ? 20.373 31.874 26.601 1.00 31.23 68 GLU B N 1
ATOM 2797 C CA . GLU B 1 68 ? 21.672 32.528 26.613 1.00 38.28 68 GLU B CA 1
ATOM 2798 C C . GLU B 1 68 ? 22.387 32.414 25.264 1.00 44.89 68 GLU B C 1
ATOM 2799 O O . GLU B 1 68 ? 23.185 33.292 24.912 1.00 38.04 68 GLU B O 1
ATOM 2805 N N . LEU B 1 69 ? 22.104 31.370 24.482 1.00 47.76 69 LEU B N 1
ATOM 2806 C CA . LEU B 1 69 ? 22.680 31.297 23.139 1.00 39.23 69 LEU B CA 1
ATOM 2807 C C . LEU B 1 69 ? 22.021 32.311 22.207 1.00 32.28 69 LEU B C 1
ATOM 2808 O O . LEU B 1 69 ? 22.706 33.027 21.463 1.00 27.15 69 LEU B O 1
ATOM 2813 N N . GLN B 1 70 ? 20.686 32.376 22.219 1.00 38.22 70 GLN B N 1
ATOM 2814 C CA . GLN B 1 70 ? 19.983 33.402 21.447 1.00 34.29 70 GLN B CA 1
ATOM 2815 C C . GLN B 1 70 ? 20.489 34.801 21.765 1.00 38.03 70 GLN B C 1
ATOM 2816 O O . GLN B 1 70 ? 20.538 35.672 20.889 1.00 45.78 70 GLN B O 1
ATOM 2822 N N . SER B 1 71 ? 20.870 35.036 23.010 1.00 32.13 71 SER B N 1
ATOM 2823 C CA . SER B 1 71 ? 21.336 36.360 23.376 1.00 35.03 71 SER B CA 1
ATOM 2824 C C . SER B 1 71 ? 22.765 36.584 22.887 1.00 39.83 71 SER B C 1
ATOM 2825 O O . SER B 1 71 ? 23.112 37.687 22.450 1.00 36.24 71 SER B O 1
ATOM 2828 N N . ALA B 1 72 ? 23.602 35.545 22.924 1.00 41.93 72 ALA B N 1
ATOM 2829 C CA . ALA B 1 72 ? 24.963 35.685 22.414 1.00 39.02 72 ALA B CA 1
ATOM 2830 C C . ALA B 1 72 ? 24.966 35.893 20.906 1.00 29.90 72 ALA B C 1
ATOM 2831 O O . ALA B 1 72 ? 25.790 36.648 20.374 1.00 28.55 72 ALA B O 1
ATOM 2833 N N . ILE B 1 73 ? 24.031 35.262 20.202 1.00 30.79 73 ILE B N 1
ATOM 2834 C CA . ILE B 1 73 ? 23.953 35.456 18.759 1.00 29.99 73 ILE B CA 1
ATOM 2835 C C . ILE B 1 73 ? 23.645 36.915 18.447 1.00 33.32 73 ILE B C 1
ATOM 2836 O O . ILE B 1 73 ? 24.316 37.546 17.616 1.00 36.98 73 ILE B O 1
ATOM 2841 N N . CYS B 1 74 ? 22.632 37.476 19.120 1.00 28.82 74 CYS B N 1
ATOM 2842 C CA . CYS B 1 74 ? 22.303 38.889 18.925 1.00 31.12 74 CYS B CA 1
ATOM 2843 C C . CYS B 1 74 ? 23.510 39.767 19.216 1.00 23.65 74 CYS B C 1
ATOM 2844 O O . CYS B 1 74 ? 23.830 40.675 18.446 1.00 29.07 74 CYS B O 1
ATOM 2847 N N . GLN B 1 75 ? 24.200 39.492 20.324 1.00 29.43 75 GLN B N 1
ATOM 2848 C CA . GLN B 1 75 ? 25.362 40.289 20.706 1.00 36.92 75 GLN B CA 1
ATOM 2849 C C . GLN B 1 75 ? 26.508 40.137 19.707 1.00 38.07 75 GLN B C 1
ATOM 2850 O O . GLN B 1 75 ? 27.091 41.134 19.257 1.00 44.65 75 GLN B O 1
ATOM 2856 N N . LEU B 1 76 ? 26.866 38.895 19.361 1.00 29.85 76 LEU B N 1
ATOM 2857 C CA . LEU B 1 76 ? 28.023 38.678 18.486 1.00 26.33 76 LEU B CA 1
ATOM 2858 C C . LEU B 1 76 ? 27.781 39.220 17.079 1.00 27.41 76 LEU B C 1
ATOM 2859 O O . LEU B 1 76 ? 28.688 39.790 16.466 1.00 36.38 76 LEU B O 1
ATOM 2864 N N . THR B 1 77 ? 26.570 39.052 16.540 1.00 30.43 77 THR B N 1
ATOM 2865 C CA . THR B 1 77 ? 26.306 39.588 15.205 1.00 26.90 77 THR B CA 1
ATOM 2866 C C . THR B 1 77 ? 26.256 41.112 15.220 1.00 33.53 77 THR B C 1
ATOM 2867 O O . THR B 1 77 ? 26.675 41.766 14.259 1.00 34.96 77 THR B O 1
ATOM 2871 N N . LYS B 1 78 ? 25.698 41.693 16.280 1.00 35.21 78 LYS B N 1
ATOM 2872 C CA . LYS B 1 78 ? 25.645 43.146 16.377 1.00 32.00 78 LYS B CA 1
ATOM 2873 C C . LYS B 1 78 ? 27.049 43.722 16.522 1.00 32.21 78 LYS B C 1
ATOM 2874 O O . LYS B 1 78 ? 27.409 44.694 15.845 1.00 30.51 78 LYS B O 1
ATOM 2880 N N . ALA B 1 79 ? 27.869 43.102 17.369 1.00 33.44 79 ALA B N 1
ATOM 2881 C CA . ALA B 1 79 ? 29.259 43.513 17.492 1.00 36.66 79 ALA B CA 1
ATOM 2882 C C . ALA B 1 79 ? 30.005 43.347 16.171 1.00 49.04 79 ALA B C 1
ATOM 2883 O O . ALA B 1 79 ? 30.745 44.242 15.754 1.00 43.24 79 ALA B O 1
ATOM 2885 N N . ALA B 1 80 ? 29.828 42.199 15.498 1.00 43.70 80 ALA B N 1
ATOM 2886 C CA . ALA B 1 80 ? 30.519 41.966 14.232 1.00 35.04 80 ALA B CA 1
ATOM 2887 C C . ALA B 1 80 ? 29.931 42.770 13.080 1.00 33.45 80 ALA B C 1
ATOM 2888 O O . ALA B 1 80 ? 30.570 42.884 12.034 1.00 33.38 80 ALA B O 1
ATOM 2890 N N . GLY B 1 81 ? 28.729 43.310 13.228 1.00 33.31 81 GLY B N 1
ATOM 2891 C CA . GLY B 1 81 ? 28.118 43.985 12.102 1.00 24.13 81 GLY B CA 1
ATOM 2892 C C . GLY B 1 81 ? 27.759 43.095 10.931 1.00 36.92 81 GLY B C 1
ATOM 2893 O O . GLY B 1 81 ? 27.597 43.604 9.820 1.00 39.38 81 GLY B O 1
ATOM 2894 N N . LYS B 1 82 ? 27.621 41.783 11.136 1.00 35.85 82 LYS B N 1
ATOM 2895 C CA . LYS B 1 82 ? 27.227 40.884 10.059 1.00 34.45 82 LYS B CA 1
ATOM 2896 C C . LYS B 1 82 ? 26.386 39.754 10.633 1.00 29.89 82 LYS B C 1
ATOM 2897 O O . LYS B 1 82 ? 26.487 39.438 11.826 1.00 25.99 82 LYS B O 1
ATOM 2903 N N . PRO B 1 83 ? 25.536 39.138 9.819 1.00 25.34 83 PRO B N 1
ATOM 2904 C CA . PRO B 1 83 ? 24.635 38.097 10.318 1.00 27.76 83 PRO B CA 1
ATOM 2905 C C . PRO B 1 83 ? 25.222 36.699 10.183 1.00 27.16 83 PRO B C 1
ATOM 2906 O O . PRO B 1 83 ? 26.115 36.443 9.374 1.00 24.13 83 PRO B O 1
ATOM 2910 N N . ILE B 1 84 ? 24.676 35.789 10.986 1.00 28.73 84 ILE B N 1
ATOM 2911 C CA . ILE B 1 84 ? 24.969 34.364 10.860 1.00 28.91 84 ILE B CA 1
ATOM 2912 C C . ILE B 1 84 ? 23.791 33.586 11.424 1.00 30.81 84 ILE B C 1
ATOM 2913 O O . ILE B 1 84 ? 23.170 34.005 12.406 1.00 25.29 84 ILE B O 1
ATOM 2918 N N . ASP B 1 85 ? 23.486 32.452 10.799 1.00 24.71 85 ASP B N 1
ATOM 2919 C CA . ASP B 1 85 ? 22.495 31.514 11.304 1.00 25.95 85 ASP B CA 1
ATOM 2920 C C . ASP B 1 85 ? 23.185 30.285 11.884 1.00 31.56 85 ASP B C 1
ATOM 2921 O O . ASP B 1 85 ? 24.301 29.934 11.484 1.00 26.81 85 ASP B O 1
ATOM 2926 N N . ILE B 1 86 ? 22.486 29.625 12.811 1.00 25.07 86 ILE B N 1
ATOM 2927 C CA . ILE B 1 86 ? 23.020 28.565 13.661 1.00 24.07 86 ILE B CA 1
ATOM 2928 C C . ILE B 1 86 ? 22.041 27.399 13.632 1.00 33.14 86 ILE B C 1
ATOM 2929 O O . ILE B 1 86 ? 20.831 27.588 13.819 1.00 30.66 86 ILE B O 1
ATOM 2934 N N . SER B 1 87 ? 22.565 26.205 13.375 1.00 28.90 87 SER B N 1
ATOM 2935 C CA . SER B 1 87 ? 21.833 24.949 13.437 1.00 24.23 87 SER B CA 1
ATOM 2936 C C . SER B 1 87 ? 22.484 24.108 14.520 1.00 30.15 87 SER B C 1
ATOM 2937 O O . SER B 1 87 ? 23.687 23.825 14.445 1.00 24.05 87 SER B O 1
ATOM 2940 N N . ILE B 1 88 ? 21.709 23.730 15.538 1.00 24.06 88 ILE B N 1
ATOM 2941 C CA . ILE B 1 88 ? 22.313 23.120 16.724 1.00 29.54 88 ILE B CA 1
ATOM 2942 C C . ILE B 1 88 ? 21.368 22.083 17.334 1.00 28.46 88 ILE B C 1
ATOM 2943 O O . ILE B 1 88 ? 20.183 22.355 17.568 1.00 23.72 88 ILE B O 1
ATOM 2948 N N . GLY B 1 89 ? 21.901 20.892 17.602 1.00 25.67 89 GLY B N 1
ATOM 2949 C CA . GLY B 1 89 ? 21.142 19.857 18.276 1.00 26.45 89 GLY B CA 1
ATOM 2950 C C . GLY B 1 89 ? 21.269 19.970 19.783 1.00 24.53 89 GLY B C 1
ATOM 2951 O O . GLY B 1 89 ? 22.372 20.157 20.311 1.00 26.13 89 GLY B O 1
ATOM 2952 N N . ILE B 1 90 ? 20.129 19.859 20.473 1.00 27.53 90 ILE B N 1
ATOM 2953 C CA . ILE B 1 90 ? 20.043 19.959 21.934 1.00 36.23 90 ILE B CA 1
ATOM 2954 C C . ILE B 1 90 ? 19.031 18.935 22.440 1.00 36.33 90 ILE B C 1
ATOM 2955 O O . ILE B 1 90 ? 18.334 18.278 21.656 1.00 34.88 90 ILE B O 1
ATOM 2960 N N . HIS B 1 91 ? 18.910 18.845 23.770 1.00 37.42 91 HIS B N 1
ATOM 2961 C CA . HIS B 1 91 ? 17.862 18.064 24.423 1.00 38.23 91 HIS B CA 1
ATOM 2962 C C . HIS B 1 91 ? 16.845 18.999 25.064 1.00 37.46 91 HIS B C 1
ATOM 2963 O O . HIS B 1 91 ? 17.218 19.940 25.769 1.00 41.87 91 HIS B O 1
ATOM 2970 N N . MET B 1 92 ? 15.572 18.730 24.832 1.00 38.59 92 MET B N 1
ATOM 2971 C CA . MET B 1 92 ? 14.498 19.487 25.456 1.00 42.95 92 MET B CA 1
ATOM 2972 C C . MET B 1 92 ? 13.831 18.666 26.544 1.00 46.05 92 MET B C 1
ATOM 2973 O O . MET B 1 92 ? 13.489 17.497 26.310 1.00 49.31 92 MET B O 1
ATOM 2978 N N . PRO B 1 93 ? 13.658 19.225 27.738 1.00 48.47 93 PRO B N 1
ATOM 2979 C CA . PRO B 1 93 ? 12.958 18.500 28.815 1.00 42.77 93 PRO B CA 1
ATOM 2980 C C . PRO B 1 93 ? 11.489 18.330 28.474 1.00 40.25 93 PRO B C 1
ATOM 2981 O O . PRO B 1 93 ? 10.967 19.032 27.594 1.00 39.21 93 PRO B O 1
ATOM 2985 N N . PRO B 1 94 ? 10.789 17.395 29.122 1.00 47.07 94 PRO B N 1
ATOM 2986 C CA . PRO B 1 94 ? 9.356 17.233 28.840 1.00 45.27 94 PRO B CA 1
ATOM 2987 C C . PRO B 1 94 ? 8.586 18.524 29.084 1.00 47.76 94 PRO B C 1
ATOM 2988 O O . PRO B 1 94 ? 8.933 19.338 29.947 1.00 40.66 94 PRO B O 1
ATOM 2992 N N . SER B 1 95 ? 7.539 18.717 28.291 1.00 46.52 95 SER B N 1
ATOM 2993 C CA . SER B 1 95 ? 6.709 19.891 28.477 1.00 58.34 95 SER B CA 1
ATOM 2994 C C . SER B 1 95 ? 5.812 19.719 29.703 1.00 65.37 95 SER B C 1
ATOM 2995 O O . SER B 1 95 ? 5.689 18.635 30.285 1.00 59.34 95 SER B O 1
ATOM 2998 N N . GLU B 1 96 ? 5.188 20.829 30.097 1.00 70.33 96 GLU B N 1
ATOM 2999 C CA . GLU B 1 96 ? 4.201 20.808 31.170 1.00 72.48 96 GLU B CA 1
ATOM 3000 C C . GLU B 1 96 ? 3.127 19.751 30.913 1.00 65.26 96 GLU B C 1
ATOM 3001 O O . GLU B 1 96 ? 2.867 18.896 31.767 1.00 64.50 96 GLU B O 1
ATOM 3007 N N . VAL B 1 97 ? 2.515 19.774 29.724 1.00 57.05 97 VAL B N 1
ATOM 3008 C CA . VAL B 1 97 ? 1.503 18.780 29.382 1.00 57.71 97 VAL B CA 1
ATOM 3009 C C . VAL B 1 97 ? 2.108 17.376 29.303 1.00 69.80 97 VAL B C 1
ATOM 3010 O O . VAL B 1 97 ? 1.444 16.390 29.655 1.00 71.87 97 VAL B O 1
ATOM 3014 N N . ASN B 1 98 ? 3.364 17.254 28.859 1.00 70.22 98 ASN B N 1
ATOM 3015 C CA . ASN B 1 98 ? 3.996 15.938 28.794 1.00 65.65 98 ASN B CA 1
ATOM 3016 C C . ASN B 1 98 ? 3.993 15.265 30.165 1.00 56.96 98 ASN B C 1
ATOM 3017 O O . ASN B 1 98 ? 3.599 14.100 30.296 1.00 49.77 98 ASN B O 1
ATOM 3022 N N . THR B 1 99 ? 4.419 15.991 31.203 1.00 55.80 99 THR B N 1
ATOM 3023 C CA . THR B 1 99 ? 4.405 15.415 32.545 1.00 66.91 99 THR B CA 1
ATOM 3024 C C . THR B 1 99 ? 2.977 15.130 33.005 1.00 69.06 99 THR B C 1
ATOM 3025 O O . THR B 1 99 ? 2.717 14.097 33.635 1.00 67.48 99 THR B O 1
ATOM 3029 N N . LYS B 1 100 ? 2.031 16.000 32.648 1.00 69.76 100 LYS B N 1
ATOM 3030 C CA . LYS B 1 100 ? 0.619 15.800 32.965 1.00 77.21 100 LYS B CA 1
ATOM 3031 C C . LYS B 1 100 ? 0.052 14.564 32.257 1.00 77.73 100 LYS B C 1
ATOM 3032 O O . LYS B 1 100 ? -1.121 14.218 32.433 1.00 79.82 100 LYS B O 1
ATOM 3038 N N . ASN B 1 101 ? 0.871 13.862 31.470 1.00 64.81 101 ASN B N 1
ATOM 3039 C CA . ASN B 1 101 ? 0.441 12.578 30.926 1.00 62.11 101 ASN B CA 1
ATOM 3040 C C . ASN B 1 101 ? 1.435 11.466 31.245 1.00 58.46 101 ASN B C 1
ATOM 3041 O O . ASN B 1 101 ? 1.346 10.381 30.666 1.00 65.99 101 ASN B O 1
ATOM 3046 N N . GLY B 1 102 ? 2.360 11.701 32.172 1.00 60.72 102 GLY B N 1
ATOM 3047 C CA . GLY B 1 102 ? 3.311 10.680 32.564 1.00 69.21 102 GLY B CA 1
ATOM 3048 C C . GLY B 1 102 ? 4.526 10.532 31.674 1.00 71.56 102 GLY B C 1
ATOM 3049 O O . GLY B 1 102 ? 5.329 9.620 31.907 1.00 73.90 102 GLY B O 1
ATOM 3050 N N . ASP B 1 103 ? 4.690 11.395 30.666 1.00 65.50 103 ASP B N 1
ATOM 3051 C CA . ASP B 1 103 ? 5.825 11.340 29.737 1.00 44.86 103 ASP B CA 1
ATOM 3052 C C . ASP B 1 103 ? 6.919 12.234 30.303 1.00 43.46 103 ASP B C 1
ATOM 3053 O O . ASP B 1 103 ? 6.884 13.457 30.150 1.00 53.01 103 ASP B O 1
ATOM 3058 N N . SER B 1 104 ? 7.879 11.627 30.989 1.00 36.63 104 SER B N 1
ATOM 3059 C CA . SER B 1 104 ? 9.037 12.338 31.501 1.00 41.10 104 SER B CA 1
ATOM 3060 C C . SER B 1 104 ? 10.214 12.310 30.528 1.00 41.28 104 SER B C 1
ATOM 3061 O O . SER B 1 104 ? 11.338 12.656 30.918 1.00 40.93 104 SER B O 1
ATOM 3064 N N . ARG B 1 105 ? 9.990 11.892 29.283 1.00 33.97 105 ARG B N 1
ATOM 3065 C CA . ARG B 1 105 ? 11.099 11.662 28.361 1.00 38.08 105 ARG B CA 1
ATOM 3066 C C . ARG B 1 105 ? 11.634 12.979 27.807 1.00 37.48 105 ARG B C 1
ATOM 3067 O O . ARG B 1 105 ? 10.888 13.946 27.620 1.00 35.79 105 ARG B O 1
ATOM 3075 N N . VAL B 1 106 ? 12.949 13.008 27.551 1.00 39.73 106 VAL B N 1
ATOM 3076 C CA . VAL B 1 106 ? 13.587 14.153 26.908 1.00 33.27 106 VAL B CA 1
ATOM 3077 C C . VAL B 1 106 ? 13.339 14.079 25.409 1.00 38.37 106 VAL B C 1
ATOM 3078 O O . VAL B 1 106 ? 12.866 13.059 24.895 1.00 41.40 106 VAL B O 1
ATOM 3082 N N . LYS B 1 107 ? 13.636 15.167 24.703 1.00 42.53 107 LYS B N 1
ATOM 3083 C CA . LYS B 1 107 ? 13.413 15.265 23.268 1.00 40.17 107 LYS B CA 1
ATOM 3084 C C . LYS B 1 107 ? 14.723 15.630 22.581 1.00 40.68 107 LYS B C 1
ATOM 3085 O O . LYS B 1 107 ? 15.446 16.520 23.044 1.00 36.96 107 LYS B O 1
ATOM 3091 N N . ASN B 1 108 ? 15.029 14.930 21.487 1.00 41.05 108 ASN B N 1
ATOM 3092 C CA . ASN B 1 108 ? 16.227 15.187 20.680 1.00 33.55 108 ASN B CA 1
ATOM 3093 C C . ASN B 1 108 ? 15.809 16.151 19.576 1.00 22.14 108 ASN B C 1
ATOM 3094 O O . ASN B 1 108 ? 15.128 15.767 18.617 1.00 29.81 108 ASN B O 1
ATOM 3099 N N . VAL B 1 109 ? 16.173 17.416 19.731 1.00 20.01 109 VAL B N 1
ATOM 3100 C CA . VAL B 1 109 ? 15.609 18.488 18.924 1.00 31.05 109 VAL B CA 1
ATOM 3101 C C . VAL B 1 109 ? 16.733 19.261 18.263 1.00 25.02 109 VAL B C 1
ATOM 3102 O O . VAL B 1 109 ? 17.740 19.579 18.902 1.00 24.75 109 VAL B O 1
ATOM 3106 N N . LEU B 1 110 ? 16.537 19.593 16.990 1.00 25.60 110 LEU B N 1
ATOM 3107 C CA . LEU B 1 110 ? 17.484 20.380 16.217 1.00 22.02 110 LEU B CA 1
ATOM 3108 C C . LEU B 1 110 ? 16.909 21.778 15.993 1.00 31.59 110 LEU B C 1
ATOM 3109 O O . LEU B 1 110 ? 15.872 21.934 15.324 1.00 29.32 110 LEU B O 1
ATOM 3114 N N . LEU B 1 111 ? 17.582 22.788 16.552 1.00 24.05 111 LEU B N 1
ATOM 3115 C CA . LEU B 1 111 ? 17.136 24.169 16.448 1.00 28.77 111 LEU B CA 1
ATOM 3116 C C . LEU B 1 111 ? 17.820 24.863 15.280 1.00 29.34 111 LEU B C 1
ATOM 3117 O O . LEU B 1 111 ? 19.018 24.680 15.047 1.00 24.94 111 LEU B O 1
ATOM 3122 N N . TYR B 1 112 ? 17.051 25.664 14.549 1.00 29.78 112 TYR B N 1
ATOM 3123 C CA . TYR B 1 112 ? 17.593 26.623 13.597 1.00 25.26 112 TYR B CA 1
ATOM 3124 C C . TYR B 1 112 ? 17.282 28.033 14.104 1.00 31.01 112 TYR B C 1
ATOM 3125 O O . TYR B 1 112 ? 16.108 28.406 14.243 1.00 25.15 112 TYR B O 1
ATOM 3134 N N . ILE B 1 113 ? 18.335 28.806 14.377 1.00 20.50 113 ILE B N 1
ATOM 3135 C CA . ILE B 1 113 ? 18.258 30.106 15.043 1.00 22.37 113 ILE B CA 1
ATOM 3136 C C . ILE B 1 113 ? 18.938 31.161 14.171 1.00 30.77 113 ILE B C 1
ATOM 3137 O O . ILE B 1 113 ? 20.115 31.013 13.812 1.00 27.52 113 ILE B O 1
ATOM 3142 N N . ASN B 1 114 ? 18.223 32.249 13.870 1.00 30.21 114 ASN B N 1
ATOM 3143 C CA . ASN B 1 114 ? 18.745 33.212 12.908 1.00 27.18 114 ASN B CA 1
ATOM 3144 C C . ASN B 1 114 ? 19.574 34.306 13.608 1.00 22.22 114 ASN B C 1
ATOM 3145 O O . ASN B 1 114 ? 19.796 34.287 14.825 1.00 25.09 114 ASN B O 1
ATOM 3150 N N . SER B 1 115 ? 20.075 35.252 12.808 1.00 25.28 115 SER B N 1
ATOM 3151 C CA . SER B 1 115 ? 20.984 36.299 13.277 1.00 27.87 115 SER B CA 1
ATOM 3152 C C . SER B 1 115 ? 20.357 37.211 14.329 1.00 33.09 115 SER B C 1
ATOM 3153 O O . SER B 1 115 ? 21.086 37.946 15.016 1.00 33.30 115 SER B O 1
ATOM 3156 N N . ASN B 1 116 ? 19.039 37.173 14.484 1.00 29.74 116 ASN B N 1
ATOM 3157 C CA . ASN B 1 116 ? 18.345 37.969 15.485 1.00 32.75 116 ASN B CA 1
ATOM 3158 C C . ASN B 1 116 ? 17.898 37.150 16.689 1.00 40.41 116 ASN B C 1
ATOM 3159 O O . ASN B 1 116 ? 17.088 37.626 17.494 1.00 41.33 116 ASN B O 1
ATOM 3164 N N . GLY B 1 117 ? 18.411 35.936 16.836 1.00 32.44 117 GLY B N 1
ATOM 3165 C CA . GLY B 1 117 ? 18.036 35.117 17.965 1.00 28.28 117 GLY B CA 1
ATOM 3166 C C . GLY B 1 117 ? 16.715 34.413 17.808 1.00 25.04 117 GLY B C 1
ATOM 3167 O O . GLY B 1 117 ? 16.266 33.762 18.758 1.00 32.91 117 GLY B O 1
ATOM 3168 N N . GLU B 1 118 ? 16.076 34.518 16.645 1.00 24.51 118 GLU B N 1
ATOM 3169 C CA . GLU B 1 118 ? 14.774 33.901 16.457 1.00 30.89 118 GLU B CA 1
ATOM 3170 C C . GLU B 1 118 ? 14.924 32.424 16.116 1.00 33.31 118 GLU B C 1
ATOM 3171 O O . GLU B 1 118 ? 15.694 32.063 15.219 1.00 30.63 118 GLU B O 1
ATOM 3177 N N . ILE B 1 119 ? 14.162 31.577 16.806 1.00 26.96 119 ILE B N 1
ATOM 3178 C CA . ILE B 1 119 ? 14.137 30.146 16.499 1.00 22.63 119 ILE B CA 1
ATOM 3179 C C . ILE B 1 119 ? 13.150 29.923 15.365 1.00 25.96 119 ILE B C 1
ATOM 3180 O O . ILE B 1 119 ? 11.943 30.111 15.539 1.00 33.96 119 ILE B O 1
ATOM 3185 N N . LEU B 1 120 ? 13.657 29.497 14.209 1.00 24.48 120 LEU B N 1
ATOM 3186 C CA . LEU B 1 120 ? 12.824 29.320 13.029 1.00 19.32 120 LEU B CA 1
ATOM 3187 C C . LEU B 1 120 ? 12.300 27.897 12.876 1.00 31.85 120 LEU B C 1
ATOM 3188 O O . LEU B 1 120 ? 11.336 27.684 12.129 1.00 34.21 120 LEU B O 1
ATOM 3193 N N . GLN B 1 121 ? 12.894 26.929 13.572 1.00 28.79 121 GLN B N 1
ATOM 3194 C CA . GLN B 1 121 ? 12.457 25.539 13.480 1.00 30.06 121 GLN B CA 1
ATOM 3195 C C . GLN B 1 121 ? 12.974 24.767 14.685 1.00 21.82 121 GLN B C 1
ATOM 3196 O O . GLN B 1 121 ? 14.099 24.980 15.126 1.00 24.91 121 GLN B O 1
ATOM 3202 N N . LYS B 1 122 ? 12.131 23.907 15.232 1.00 32.15 122 LYS B N 1
ATOM 3203 C CA . LYS B 1 122 ? 12.548 22.871 16.166 1.00 34.00 122 LYS B CA 1
ATOM 3204 C C . LYS B 1 122 ? 12.136 21.551 15.538 1.00 36.84 122 LYS B C 1
ATOM 3205 O O . LYS B 1 122 ? 10.939 21.260 15.430 1.00 31.35 122 LYS B O 1
ATOM 3211 N N . TYR B 1 123 ? 13.120 20.777 15.082 1.00 22.37 123 TYR B N 1
ATOM 3212 C CA . TYR B 1 123 ? 12.875 19.455 14.525 1.00 25.37 123 TYR B CA 1
ATOM 3213 C C . TYR B 1 123 ? 13.191 18.421 15.596 1.00 30.48 123 TYR B C 1
ATOM 3214 O O . TYR B 1 123 ? 14.294 18.420 16.158 1.00 30.34 123 TYR B O 1
ATOM 3223 N N . GLN B 1 124 ? 12.220 17.556 15.878 1.00 28.67 124 GLN B N 1
ATOM 3224 C CA . GLN B 1 124 ? 12.338 16.522 16.898 1.00 30.21 124 GLN B CA 1
ATOM 3225 C C . GLN B 1 124 ? 12.627 15.208 16.197 1.00 26.51 124 GLN B C 1
ATOM 3226 O O . GLN B 1 124 ? 11.846 14.780 15.337 1.00 20.37 124 GLN B O 1
ATOM 3232 N N . LYS B 1 125 ? 13.736 14.571 16.569 1.00 26.59 125 LYS B N 1
ATOM 3233 C CA . LYS B 1 125 ? 14.247 13.446 15.786 1.00 18.87 125 LYS B CA 1
ATOM 3234 C C . LYS B 1 125 ? 13.186 12.362 15.637 1.00 26.37 125 LYS B C 1
ATOM 3235 O O . LYS B 1 125 ? 12.556 11.956 16.617 1.00 29.12 125 LYS B O 1
ATOM 3241 N N . LEU B 1 126 ? 12.994 11.906 14.392 1.00 29.80 126 LEU B N 1
ATOM 3242 C CA . LEU B 1 126 ? 11.959 10.931 14.066 1.00 23.58 126 LEU B CA 1
ATOM 3243 C C . LEU B 1 126 ? 12.379 9.488 14.332 1.00 32.81 126 LEU B C 1
ATOM 3244 O O . LEU B 1 126 ? 11.529 8.656 14.670 1.00 27.08 126 LEU B O 1
ATOM 3249 N N . HIS B 1 127 ? 13.653 9.151 14.140 1.00 30.20 127 HIS B N 1
ATOM 3250 C CA . HIS B 1 127 ? 14.076 7.757 14.149 1.00 27.45 127 HIS B CA 1
ATOM 3251 C C . HIS B 1 127 ? 14.885 7.483 15.409 1.00 27.57 127 HIS B C 1
ATOM 3252 O O . HIS B 1 127 ? 15.849 8.203 15.706 1.00 25.85 127 HIS B O 1
ATOM 3259 N N . LEU B 1 128 ? 14.471 6.460 16.161 1.00 24.12 128 LEU B N 1
ATOM 3260 C CA . LEU B 1 128 ? 15.127 6.080 17.401 1.00 23.66 128 LEU B CA 1
ATOM 3261 C C . LEU B 1 128 ? 15.631 4.652 17.290 1.00 24.63 128 LEU B C 1
ATOM 3262 O O . LEU B 1 128 ? 15.081 3.836 16.544 1.00 26.82 128 LEU B O 1
ATOM 3267 N N . PHE B 1 129 ? 16.699 4.361 18.025 1.00 28.77 129 PHE B N 1
ATOM 3268 C CA . PHE B 1 129 ? 17.298 3.031 18.015 1.00 31.49 129 PHE B CA 1
ATOM 3269 C C . PHE B 1 129 ? 16.657 2.221 19.143 1.00 37.76 129 PHE B C 1
ATOM 3270 O O . PHE B 1 129 ? 17.048 2.336 20.310 1.00 40.59 129 PHE B O 1
ATOM 3278 N N . ASP B 1 130 ? 15.669 1.403 18.800 1.00 32.72 130 ASP B N 1
ATOM 3279 C CA . ASP B 1 130 ? 15.136 0.386 19.705 1.00 31.22 130 ASP B CA 1
ATOM 3280 C C . ASP B 1 130 ? 15.553 -0.997 19.222 1.00 32.75 130 ASP B C 1
ATOM 3281 O O . ASP B 1 130 ? 15.415 -1.312 18.032 1.00 30.80 130 ASP B O 1
ATOM 3286 N N . VAL B 1 131 ? 16.047 -1.826 20.141 1.00 42.19 131 VAL B N 1
ATOM 3287 C CA . VAL B 1 131 ? 16.443 -3.197 19.814 1.00 35.88 131 VAL B CA 1
ATOM 3288 C C . VAL B 1 131 ? 16.225 -4.080 21.040 1.00 42.36 131 VAL B C 1
ATOM 3289 O O . VAL B 1 131 ? 16.487 -3.668 22.175 1.00 50.54 131 VAL B O 1
ATOM 3293 N N . ASP B 1 132 ? 15.732 -5.310 20.806 1.00 34.47 132 ASP B N 1
ATOM 3294 C CA . ASP B 1 132 ? 15.456 -6.272 21.879 1.00 38.66 132 ASP B CA 1
ATOM 3295 C C . ASP B 1 132 ? 15.815 -7.685 21.393 1.00 38.24 132 ASP B C 1
ATOM 3296 O O . ASP B 1 132 ? 14.959 -8.507 21.067 1.00 41.91 132 ASP B O 1
ATOM 3301 N N . VAL B 1 133 ? 17.103 -7.985 21.343 1.00 38.06 133 VAL B N 1
ATOM 3302 C CA . VAL B 1 133 ? 17.582 -9.287 20.901 1.00 32.41 133 VAL B CA 1
ATOM 3303 C C . VAL B 1 133 ? 17.759 -10.163 22.134 1.00 44.92 133 VAL B C 1
ATOM 3304 O O . VAL B 1 133 ? 18.487 -9.764 23.058 1.00 39.63 133 VAL B O 1
ATOM 3308 N N . PRO B 1 134 ? 17.128 -11.334 22.193 1.00 46.08 134 PRO B N 1
ATOM 3309 C CA . PRO B 1 134 ? 17.303 -12.227 23.347 1.00 44.88 134 PRO B CA 1
ATOM 3310 C C . PRO B 1 134 ? 18.762 -12.614 23.516 1.00 44.08 134 PRO B C 1
ATOM 3311 O O . PRO B 1 134 ? 19.392 -13.142 22.594 1.00 46.24 134 PRO B O 1
ATOM 3315 N N . ASN B 1 135 ? 19.291 -12.340 24.714 1.00 45.43 135 ASN B N 1
ATOM 3316 C CA . ASN B 1 135 ? 20.705 -12.461 25.052 1.00 44.31 135 ASN B CA 1
ATOM 3317 C C . ASN B 1 135 ? 21.507 -11.306 24.452 1.00 57.17 135 ASN B C 1
ATOM 3318 O O . ASN B 1 135 ? 22.640 -11.506 23.998 1.00 46.61 135 ASN B O 1
ATOM 3323 N N . GLY B 1 136 ? 20.923 -10.098 24.457 1.00 70.36 136 GLY B N 1
ATOM 3324 C CA . GLY B 1 136 ? 21.586 -8.874 24.046 1.00 70.71 136 GLY B CA 1
ATOM 3325 C C . GLY B 1 136 ? 21.785 -8.799 22.549 1.00 71.10 136 GLY B C 1
ATOM 3326 O O . GLY B 1 136 ? 21.882 -9.829 21.878 1.00 81.12 136 GLY B O 1
ATOM 3327 N N . PRO B 1 137 ? 21.859 -7.577 21.979 1.00 59.03 137 PRO B N 1
ATOM 3328 C CA . PRO B 1 137 ? 21.760 -6.252 22.604 1.00 54.40 137 PRO B CA 1
ATOM 3329 C C . PRO B 1 137 ? 20.339 -5.738 22.871 1.00 49.78 137 PRO B C 1
ATOM 3330 O O . PRO B 1 137 ? 19.419 -5.824 22.044 1.00 42.80 137 PRO B O 1
ATOM 3334 N N . ILE B 1 138 ? 20.181 -5.185 24.068 1.00 52.50 138 ILE B N 1
ATOM 3335 C CA . ILE B 1 138 ? 18.931 -4.597 24.528 1.00 55.74 138 ILE B CA 1
ATOM 3336 C C . ILE B 1 138 ? 19.141 -3.093 24.574 1.00 62.54 138 ILE B C 1
ATOM 3337 O O . ILE B 1 138 ? 20.109 -2.616 25.177 1.00 75.71 138 ILE B O 1
ATOM 3342 N N . LEU B 1 139 ? 18.256 -2.349 23.926 1.00 52.16 139 LEU B N 1
ATOM 3343 C CA . LEU B 1 139 ? 18.354 -0.897 23.977 1.00 49.32 139 LEU B CA 1
ATOM 3344 C C . LEU B 1 139 ? 17.068 -0.293 23.452 1.00 40.52 139 LEU B C 1
ATOM 3345 O O . LEU B 1 139 ? 16.688 -0.541 22.303 1.00 43.77 139 LEU B O 1
ATOM 3350 N N . LYS B 1 140 ? 16.391 0.493 24.283 1.00 40.06 140 LYS B N 1
ATOM 3351 C CA . LYS B 1 140 ? 15.126 1.117 23.914 1.00 40.70 140 LYS B CA 1
ATOM 3352 C C . LYS B 1 140 ? 15.282 2.619 24.125 1.00 47.21 140 LYS B C 1
ATOM 3353 O O . LYS B 1 140 ? 14.952 3.145 25.192 1.00 42.45 140 LYS B O 1
ATOM 3359 N N . GLU B 1 141 ? 15.807 3.302 23.099 1.00 41.41 141 GLU B N 1
ATOM 3360 C CA . GLU B 1 141 ? 15.982 4.749 23.181 1.00 33.39 141 GLU B CA 1
ATOM 3361 C C . GLU B 1 141 ? 14.668 5.433 23.510 1.00 35.63 141 GLU B C 1
ATOM 3362 O O . GLU B 1 141 ? 14.651 6.417 24.261 1.00 36.65 141 GLU B O 1
ATOM 3368 N N . SER B 1 142 ? 13.555 4.900 22.997 1.00 35.07 142 SER B N 1
ATOM 3369 C CA . SER B 1 142 ? 12.250 5.517 23.203 1.00 38.91 142 SER B CA 1
ATOM 3370 C C . SER B 1 142 ? 11.713 5.335 24.619 1.00 38.59 142 SER B C 1
ATOM 3371 O O . SER B 1 142 ? 10.661 5.901 24.931 1.00 43.80 142 SER B O 1
ATOM 3374 N N . ASN B 1 143 ? 12.383 4.540 25.462 1.00 41.24 143 ASN B N 1
ATOM 3375 C CA . ASN B 1 143 ? 12.078 4.532 26.890 1.00 45.29 143 ASN B CA 1
ATOM 3376 C C . ASN B 1 143 ? 12.439 5.857 27.542 1.00 51.39 143 ASN B C 1
ATOM 3377 O O . ASN B 1 143 ? 11.813 6.255 28.527 1.00 49.66 143 ASN B O 1
ATOM 3382 N N . SER B 1 144 ? 13.466 6.526 27.032 1.00 51.61 144 SER B N 1
ATOM 3383 C CA . SER B 1 144 ? 13.987 7.738 27.630 1.00 42.43 144 SER B CA 1
ATOM 3384 C C . SER B 1 144 ? 13.883 8.952 26.723 1.00 40.00 144 SER B C 1
ATOM 3385 O O . SER B 1 144 ? 14.149 10.069 27.177 1.00 38.29 144 SER B O 1
ATOM 3388 N N . VAL B 1 145 ? 13.516 8.770 25.463 1.00 37.84 145 VAL B N 1
ATOM 3389 C CA . VAL B 1 145 ? 13.517 9.839 24.477 1.00 31.20 145 VAL B CA 1
ATOM 3390 C C . VAL B 1 145 ? 12.223 9.721 23.704 1.00 33.70 145 VAL B C 1
ATOM 3391 O O . VAL B 1 145 ? 11.884 8.629 23.236 1.00 32.11 145 VAL B O 1
ATOM 3395 N N . GLN B 1 146 ? 11.485 10.846 23.584 1.00 29.12 146 GLN B N 1
ATOM 3396 C CA . GLN B 1 146 ? 10.219 10.888 22.852 1.00 37.14 146 GLN B CA 1
ATOM 3397 C C . GLN B 1 146 ? 10.485 11.105 21.370 1.00 36.66 146 GLN B C 1
ATOM 3398 O O . GLN B 1 146 ? 11.188 12.052 21.011 1.00 37.71 146 GLN B O 1
ATOM 3404 N N . PRO B 1 147 ? 9.952 10.271 20.488 1.00 36.58 147 PRO B N 1
ATOM 3405 C CA . PRO B 1 147 ? 10.097 10.532 19.053 1.00 28.38 147 PRO B CA 1
ATOM 3406 C C . PRO B 1 147 ? 9.284 11.742 18.631 1.00 38.77 147 PRO B C 1
ATOM 3407 O O . PRO B 1 147 ? 8.304 12.120 19.278 1.00 40.97 147 PRO B O 1
ATOM 3411 N N . GLY B 1 148 ? 9.724 12.359 17.506 1.00 36.05 148 GLY B N 1
ATOM 3412 C CA . GLY B 1 148 ? 8.980 13.430 16.879 1.00 24.09 148 GLY B CA 1
ATOM 3413 C C . GLY B 1 148 ? 7.866 12.905 15.994 1.00 28.76 148 GLY B C 1
ATOM 3414 O O . GLY B 1 148 ? 7.743 11.709 15.739 1.00 30.68 148 GLY B O 1
ATOM 3415 N N . SER B 1 149 ? 7.030 13.826 15.513 1.00 30.87 149 SER B N 1
ATOM 3416 C CA . SER B 1 149 ? 5.831 13.458 14.772 1.00 38.11 149 SER B CA 1
ATOM 3417 C C . SER B 1 149 ? 5.742 14.055 13.379 1.00 36.01 149 SER B C 1
ATOM 3418 O O . SER B 1 149 ? 4.730 13.839 12.695 1.00 32.14 149 SER B O 1
ATOM 3421 N N . GLU B 1 150 ? 6.753 14.793 12.936 1.00 30.76 150 GLU B N 1
ATOM 3422 C CA . GLU B 1 150 ? 6.670 15.487 11.661 1.00 34.60 150 GLU B CA 1
ATOM 3423 C C . GLU B 1 150 ? 7.978 15.374 10.893 1.00 34.48 150 GLU B C 1
ATOM 3424 O O . GLU B 1 150 ? 9.064 15.439 11.481 1.00 21.88 150 GLU B O 1
ATOM 3430 N N . ILE B 1 151 ? 7.853 15.214 9.581 1.00 23.28 151 ILE B N 1
ATOM 3431 C CA . ILE B 1 151 ? 8.926 15.573 8.649 1.00 26.72 151 ILE B CA 1
ATOM 3432 C C . ILE B 1 151 ? 9.074 17.093 8.628 1.00 37.38 151 ILE B C 1
ATOM 3433 O O . ILE B 1 151 ? 8.076 17.799 8.395 1.00 34.83 151 ILE B O 1
ATOM 3438 N N . PRO B 1 152 ? 10.276 17.646 8.824 1.00 33.65 152 PRO B N 1
ATOM 3439 C CA . PRO B 1 152 ? 10.396 19.103 8.980 1.00 28.31 152 PRO B CA 1
ATOM 3440 C C . PRO B 1 152 ? 10.183 19.814 7.661 1.00 29.26 152 PRO B C 1
ATOM 3441 O O . PRO B 1 152 ? 10.414 19.264 6.583 1.00 30.04 152 PRO B O 1
ATOM 3445 N N . SER B 1 153 ? 9.725 21.052 7.755 1.00 31.02 153 SER B N 1
ATOM 3446 C CA . SER B 1 153 ? 9.609 21.874 6.563 1.00 31.01 153 SER B CA 1
ATOM 3447 C C . SER B 1 153 ? 10.989 22.348 6.115 1.00 31.90 153 SER B C 1
ATOM 3448 O O . SER B 1 153 ? 11.905 22.531 6.927 1.00 26.40 153 SER B O 1
ATOM 3451 N N . ILE B 1 154 ? 11.133 22.533 4.801 1.00 31.98 154 ILE B N 1
ATOM 3452 C CA . ILE B 1 154 ? 12.346 23.126 4.252 1.00 34.01 154 ILE B CA 1
ATOM 3453 C C . ILE B 1 154 ? 12.544 24.528 4.820 1.00 37.45 154 ILE B C 1
ATOM 3454 O O . ILE B 1 154 ? 11.594 25.317 4.931 1.00 38.53 154 ILE B O 1
ATOM 3459 N N . ILE B 1 155 ? 13.785 24.851 5.175 1.00 29.34 155 ILE B N 1
ATOM 3460 C CA . ILE B 1 155 ? 14.154 26.195 5.629 1.00 25.74 155 ILE B CA 1
ATOM 3461 C C . ILE B 1 155 ? 14.882 26.923 4.505 1.00 25.13 155 ILE B C 1
ATOM 3462 O O . ILE B 1 155 ? 15.810 26.369 3.892 1.00 26.55 155 ILE B O 1
ATOM 3467 N N . ASN B 1 156 ? 14.460 28.163 4.222 1.00 28.85 156 ASN B N 1
ATOM 3468 C CA . ASN B 1 156 ? 15.151 29.016 3.246 1.00 33.84 156 ASN B CA 1
ATOM 3469 C C . ASN B 1 156 ? 16.263 29.769 3.970 1.00 32.02 156 ASN B C 1
ATOM 3470 O O . ASN B 1 156 ? 16.038 30.815 4.574 1.00 25.17 156 ASN B O 1
ATOM 3475 N N . THR B 1 157 ? 17.474 29.219 3.924 1.00 30.56 157 THR B N 1
ATOM 3476 C CA . THR B 1 157 ? 18.630 29.800 4.595 1.00 27.79 157 THR B CA 1
ATOM 3477 C C . THR B 1 157 ? 19.314 30.803 3.683 1.00 27.02 157 THR B C 1
ATOM 3478 O O . THR B 1 157 ? 19.018 30.880 2.493 1.00 27.66 157 THR B O 1
ATOM 3482 N N . PRO B 1 158 ? 20.267 31.579 4.207 1.00 25.76 158 PRO B N 1
ATOM 3483 C CA . PRO B 1 158 ? 21.054 32.458 3.327 1.00 29.53 158 PRO B CA 1
ATOM 3484 C C . PRO B 1 158 ? 21.807 31.726 2.218 1.00 31.67 158 PRO B C 1
ATOM 3485 O O . PRO B 1 158 ? 22.234 32.374 1.254 1.00 27.82 158 PRO B O 1
ATOM 3489 N N . VAL B 1 159 ? 21.980 30.405 2.305 1.00 23.24 159 VAL B N 1
ATOM 3490 C CA . VAL B 1 159 ? 22.781 29.674 1.332 1.00 25.59 159 VAL B CA 1
ATOM 3491 C C . VAL B 1 159 ? 21.971 28.638 0.556 1.00 29.31 159 VAL B C 1
ATOM 3492 O O . VAL B 1 159 ? 22.552 27.835 -0.179 1.00 27.64 159 VAL B O 1
ATOM 3496 N N . GLY B 1 160 ? 20.654 28.605 0.721 1.00 23.33 160 GLY B N 1
ATOM 3497 C CA . GLY B 1 160 ? 19.830 27.649 0.004 1.00 24.94 160 GLY B CA 1
ATOM 3498 C C . GLY B 1 160 ? 18.824 26.964 0.906 1.00 25.70 160 GLY B C 1
ATOM 3499 O O . GLY B 1 160 ? 18.727 27.231 2.102 1.00 20.97 160 GLY B O 1
ATOM 3500 N N . LYS B 1 161 ? 18.066 26.056 0.300 1.00 18.70 161 LYS B N 1
ATOM 3501 C CA . LYS B 1 161 ? 16.999 25.332 0.979 1.00 21.32 161 LYS B CA 1
ATOM 3502 C C . LYS B 1 161 ? 17.559 24.148 1.764 1.00 21.83 161 LYS B C 1
ATOM 3503 O O . LYS B 1 161 ? 18.181 23.241 1.191 1.00 23.48 161 LYS B O 1
ATOM 3509 N N . LEU B 1 162 ? 17.307 24.138 3.069 1.00 18.23 162 LEU B N 1
ATOM 3510 C CA . LEU B 1 162 ? 17.862 23.142 3.970 1.00 19.25 162 LEU B CA 1
ATOM 3511 C C . LEU B 1 162 ? 16.784 22.188 4.484 1.00 25.75 162 LEU B C 1
ATOM 3512 O O . LEU B 1 162 ? 15.743 22.622 4.998 1.00 23.86 162 LEU B O 1
ATOM 3517 N N . GLY B 1 163 ? 17.044 20.895 4.353 1.00 22.50 163 GLY B N 1
ATOM 3518 C CA . GLY B 1 163 ? 16.280 19.903 5.077 1.00 22.92 163 GLY B CA 1
ATOM 3519 C C . GLY B 1 163 ? 17.110 19.383 6.223 1.00 23.16 163 GLY B C 1
ATOM 3520 O O . GLY B 1 163 ? 18.225 18.893 6.006 1.00 21.78 163 GLY B O 1
ATOM 3521 N N . SER B 1 164 ? 16.593 19.484 7.439 1.00 21.41 164 SER B N 1
ATOM 3522 C CA . SER B 1 164 ? 17.346 19.160 8.642 1.00 28.78 164 SER B CA 1
ATOM 3523 C C . SER B 1 164 ? 16.935 17.781 9.145 1.00 31.74 164 SER B C 1
ATOM 3524 O O . SER B 1 164 ? 15.744 17.474 9.194 1.00 25.08 164 SER B O 1
ATOM 3527 N N . CYS B 1 165 ? 17.927 16.949 9.482 1.00 23.70 165 CYS B N 1
ATOM 3528 C CA . CYS B 1 165 ? 17.736 15.648 10.105 1.00 25.01 165 CYS B CA 1
ATOM 3529 C C . CYS B 1 165 ? 18.650 15.565 11.312 1.00 24.13 165 CYS B C 1
ATOM 3530 O O . CYS B 1 165 ? 19.459 16.461 11.553 1.00 28.01 165 CYS B O 1
ATOM 3533 N N . ILE B 1 166 ? 18.524 14.483 12.083 1.00 22.59 166 ILE B N 1
ATOM 3534 C CA . ILE B 1 166 ? 19.398 14.249 13.230 1.00 23.18 166 ILE B CA 1
ATOM 3535 C C . ILE B 1 166 ? 19.909 12.811 13.187 1.00 24.66 166 ILE B C 1
ATOM 3536 O O . ILE B 1 166 ? 19.112 11.865 13.188 1.00 20.31 166 ILE B O 1
ATOM 3541 N N . CYS B 1 167 ? 21.238 12.662 13.171 1.00 20.51 167 CYS B N 1
ATOM 3542 C CA . CYS B 1 167 ? 21.991 11.434 13.421 1.00 22.86 167 CYS B CA 1
ATOM 3543 C C . CYS B 1 167 ? 21.323 10.175 12.865 1.00 21.29 167 CYS B C 1
ATOM 3544 O O . CYS B 1 167 ? 21.312 9.973 11.648 1.00 22.06 167 CYS B O 1
ATOM 3547 N N . TYR B 1 168 ? 20.754 9.330 13.735 1.00 26.34 168 TYR B N 1
ATOM 3548 C CA . TYR B 1 168 ? 20.207 8.043 13.299 1.00 22.14 168 TYR B CA 1
ATOM 3549 C C . TYR B 1 168 ? 19.230 8.167 12.127 1.00 24.31 168 TYR B C 1
ATOM 3550 O O . TYR B 1 168 ? 19.048 7.193 11.391 1.00 23.24 168 TYR B O 1
ATOM 3559 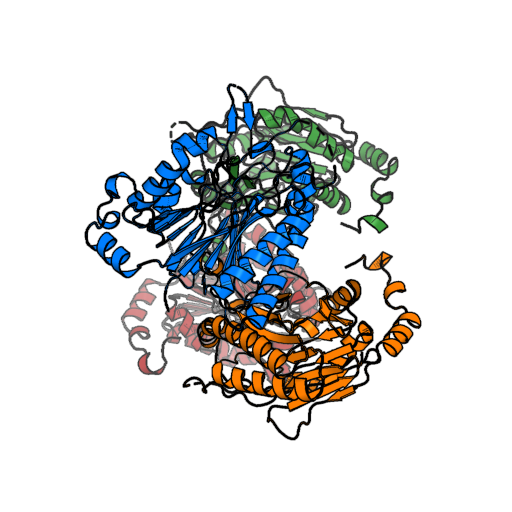N N . ASP B 1 169 ? 18.613 9.343 11.925 1.00 26.38 169 ASP B N 1
ATOM 3560 C CA . ASP B 1 169 ? 17.803 9.614 10.729 1.00 18.10 169 ASP B CA 1
ATOM 3561 C C . ASP B 1 169 ? 18.524 9.284 9.425 1.00 28.38 169 ASP B C 1
ATOM 3562 O O . ASP B 1 169 ? 17.875 8.977 8.413 1.00 22.69 169 ASP B O 1
ATOM 3567 N N . ILE B 1 170 ? 19.852 9.441 9.395 1.00 17.13 170 ILE B N 1
ATOM 3568 C CA . ILE B 1 170 ? 20.602 9.271 8.150 1.00 20.61 170 ILE B CA 1
ATOM 3569 C C . ILE B 1 170 ? 20.454 7.859 7.578 1.00 18.41 170 ILE B C 1
ATOM 3570 O O . ILE B 1 170 ? 20.582 7.666 6.361 1.00 23.92 170 ILE B O 1
ATOM 3575 N N . ARG B 1 171 ? 20.130 6.870 8.418 1.00 20.16 171 ARG B N 1
ATOM 3576 C CA . ARG B 1 171 ? 20.062 5.478 7.967 1.00 23.20 171 ARG B CA 1
ATOM 3577 C C . ARG B 1 171 ? 18.784 5.142 7.222 1.00 29.40 171 ARG B C 1
ATOM 3578 O O . ARG B 1 171 ? 18.673 4.029 6.677 1.00 25.30 171 ARG B O 1
ATOM 3586 N N . PHE B 1 172 ? 17.837 6.076 7.153 1.00 23.65 172 PHE B N 1
ATOM 3587 C CA . PHE B 1 172 ? 16.532 5.812 6.560 1.00 24.48 172 PHE B CA 1
ATOM 3588 C C . PHE B 1 172 ? 16.369 6.653 5.305 1.00 22.42 172 PHE B C 1
ATOM 3589 O O . PHE B 1 172 ? 15.872 7.792 5.365 1.00 25.73 172 PHE B O 1
ATOM 3597 N N . PRO B 1 173 ? 16.719 6.114 4.141 1.00 16.02 173 PRO B N 1
ATOM 3598 C CA . PRO B 1 173 ? 16.821 6.952 2.933 1.00 25.51 173 PRO B CA 1
ATOM 3599 C C . PRO B 1 173 ? 15.529 7.634 2.534 1.00 31.56 173 PRO B C 1
ATOM 3600 O O . PRO B 1 173 ? 15.587 8.687 1.876 1.00 24.52 173 PRO B O 1
ATOM 3604 N N . GLU B 1 174 ? 14.365 7.069 2.892 1.00 29.90 174 GLU B N 1
ATOM 3605 C CA . GLU B 1 174 ? 13.101 7.678 2.481 1.00 20.98 174 GLU B CA 1
ATOM 3606 C C . GLU B 1 174 ? 12.951 9.077 3.058 1.00 19.20 174 GLU B C 1
ATOM 3607 O O . GLU B 1 174 ? 12.407 9.971 2.399 1.00 24.35 174 GLU B O 1
ATOM 3613 N N . LEU B 1 175 ? 13.469 9.307 4.264 1.00 16.87 175 LEU B N 1
ATOM 3614 C CA . LEU B 1 175 ? 13.389 10.649 4.838 1.00 20.92 175 LEU B CA 1
ATOM 3615 C C . LEU B 1 175 ? 14.133 11.662 3.969 1.00 25.42 175 LEU B C 1
ATOM 3616 O O . LEU B 1 175 ? 13.616 12.748 3.671 1.00 27.68 175 LEU B O 1
ATOM 3621 N N . SER B 1 176 ? 15.363 11.322 3.571 1.00 21.98 176 SER B N 1
ATOM 3622 C CA . SER B 1 176 ? 16.177 12.220 2.754 1.00 19.59 176 SER B CA 1
ATOM 3623 C C . SER B 1 176 ? 15.540 12.434 1.395 1.00 20.03 176 SER B C 1
ATOM 3624 O O . SER B 1 176 ? 15.500 13.564 0.884 1.00 18.48 176 SER B O 1
ATOM 3627 N N . LEU B 1 177 ? 15.034 11.353 0.798 1.00 17.58 177 LEU B N 1
ATOM 3628 C CA . LEU B 1 177 ? 14.353 11.461 -0.488 1.00 25.21 177 LEU B CA 1
ATOM 3629 C C . LEU B 1 177 ? 13.134 12.369 -0.378 1.00 25.45 177 LEU B C 1
ATOM 3630 O O . LEU B 1 177 ? 12.866 13.173 -1.280 1.00 24.62 177 LEU B O 1
ATOM 3635 N N . LYS B 1 178 ? 12.382 12.252 0.724 1.00 21.16 178 LYS B N 1
ATOM 3636 C CA . LYS B 1 178 ? 11.206 13.105 0.896 1.00 27.49 178 LYS B CA 1
ATOM 3637 C C . LYS B 1 178 ? 11.612 14.562 1.080 1.00 26.41 178 LYS B C 1
ATOM 3638 O O . LYS B 1 178 ? 10.982 15.465 0.518 1.00 26.02 178 LYS B O 1
ATOM 3644 N N . LEU B 1 179 ? 12.667 14.815 1.856 1.00 26.60 179 LEU B N 1
ATOM 3645 C CA . LEU B 1 179 ? 13.151 16.187 1.992 1.00 27.90 179 LEU B CA 1
ATOM 3646 C C . LEU B 1 179 ? 13.566 16.765 0.639 1.00 19.87 179 LEU B C 1
ATOM 3647 O O . LEU B 1 179 ? 13.223 17.906 0.318 1.00 22.97 179 LEU B O 1
ATOM 3652 N N . ARG B 1 180 ? 14.293 15.988 -0.181 1.00 19.14 180 ARG B N 1
ATOM 3653 C CA . ARG B 1 180 ? 14.537 16.451 -1.548 1.00 25.07 180 ARG B CA 1
ATOM 3654 C C . ARG B 1 180 ? 13.225 16.783 -2.244 1.00 39.68 180 ARG B C 1
ATOM 3655 O O . ARG B 1 180 ? 13.123 17.792 -2.948 1.00 39.63 180 ARG B O 1
ATOM 3663 N N . SER B 1 181 ? 12.206 15.939 -2.048 1.00 29.37 181 SER B N 1
ATOM 3664 C CA . SER B 1 181 ? 10.898 16.179 -2.649 1.00 29.07 181 SER B CA 1
ATOM 3665 C C . SER B 1 181 ? 10.347 17.524 -2.227 1.00 25.53 181 SER B C 1
ATOM 3666 O O . SER B 1 181 ? 9.784 18.248 -3.049 1.00 29.28 181 SER B O 1
ATOM 3669 N N . LYS B 1 182 ? 10.499 17.880 -0.955 1.00 23.91 182 LYS B N 1
ATOM 3670 C CA . LYS B 1 182 ? 9.960 19.172 -0.519 1.00 21.64 182 LYS B CA 1
ATOM 3671 C C . LYS B 1 182 ? 10.829 20.369 -0.908 1.00 31.54 182 LYS B C 1
ATOM 3672 O O . LYS B 1 182 ? 10.442 21.499 -0.603 1.00 30.22 182 LYS B O 1
ATOM 3678 N N . GLY B 1 183 ? 11.971 20.161 -1.563 1.00 30.37 183 GLY B N 1
ATOM 3679 C CA . GLY B 1 183 ? 12.746 21.263 -2.115 1.00 25.75 183 GLY B CA 1
ATOM 3680 C C . GLY B 1 183 ? 14.177 21.406 -1.616 1.00 31.72 183 GLY B C 1
ATOM 3681 O O . GLY B 1 183 ? 14.850 22.381 -1.958 1.00 24.67 183 GLY B O 1
ATOM 3682 N N . ALA B 1 184 ? 14.667 20.458 -0.818 1.00 29.11 184 ALA B N 1
ATOM 3683 C CA . ALA B 1 184 ? 15.964 20.643 -0.170 1.00 24.56 184 ALA B CA 1
ATOM 3684 C C . ALA B 1 184 ? 17.086 20.728 -1.196 1.00 22.20 184 ALA B C 1
ATOM 3685 O O . ALA B 1 184 ? 17.173 19.918 -2.131 1.00 23.03 184 ALA B O 1
ATOM 3687 N N . GLN B 1 185 ? 17.942 21.726 -1.027 1.00 18.51 185 GLN B N 1
ATOM 3688 C CA . GLN B 1 185 ? 19.223 21.741 -1.718 1.00 21.58 185 GLN B CA 1
ATOM 3689 C C . GLN B 1 185 ? 20.323 21.207 -0.835 1.00 20.31 185 GLN B C 1
ATOM 3690 O O . GLN B 1 185 ? 21.360 20.745 -1.346 1.00 18.26 185 GLN B O 1
ATOM 3696 N N . ILE B 1 186 ? 20.103 21.282 0.477 1.00 17.80 186 ILE B N 1
ATOM 3697 C CA . ILE B 1 186 ? 21.089 20.956 1.503 1.00 19.18 186 ILE B CA 1
ATOM 3698 C C . ILE B 1 186 ? 20.426 20.066 2.549 1.00 20.87 186 ILE B C 1
ATOM 3699 O O . ILE B 1 186 ? 19.337 20.383 3.040 1.00 26.09 186 ILE B O 1
ATOM 3704 N N . LEU B 1 187 ? 21.102 18.988 2.926 1.00 20.65 187 LEU B N 1
ATOM 3705 C CA . LEU B 1 187 ? 20.696 18.167 4.055 1.00 15.42 187 LEU B CA 1
ATOM 3706 C C . LEU B 1 187 ? 21.748 18.262 5.145 1.00 22.22 187 LEU B C 1
ATOM 3707 O O . LEU B 1 187 ? 22.942 18.375 4.857 1.00 22.02 187 LEU B O 1
ATOM 3712 N N . CYS B 1 188 ? 21.317 18.213 6.401 1.00 16.65 188 CYS B N 1
ATOM 3713 C CA . CYS B 1 188 ? 22.277 18.136 7.498 1.00 19.06 188 CYS B CA 1
ATOM 3714 C C . CYS B 1 188 ? 21.912 16.986 8.421 1.00 24.59 188 CYS B C 1
ATOM 3715 O O . CYS B 1 188 ? 20.727 16.686 8.606 1.00 22.02 188 CYS B O 1
ATOM 3718 N N . PHE B 1 189 ? 22.942 16.337 8.977 1.00 25.57 189 PHE B N 1
ATOM 3719 C CA . PHE B 1 189 ? 22.802 15.181 9.876 1.00 21.51 189 PHE B CA 1
ATOM 3720 C C . PHE B 1 189 ? 23.691 15.363 11.096 1.00 21.58 189 PHE B C 1
ATOM 3721 O O . PHE B 1 189 ? 24.671 14.627 11.267 1.00 22.67 189 PHE B O 1
ATOM 3729 N N . PRO B 1 190 ? 23.399 16.352 11.944 1.00 18.12 190 PRO B N 1
ATOM 3730 C CA . PRO B 1 190 ? 24.121 16.479 13.214 1.00 23.04 190 PRO B CA 1
ATOM 3731 C C . PRO B 1 190 ? 24.087 15.167 13.979 1.00 22.83 190 PRO B C 1
ATOM 3732 O O . PRO B 1 190 ? 23.035 14.553 14.136 1.00 21.32 190 PRO B O 1
ATOM 3736 N N . SER B 1 191 ? 25.254 14.737 14.459 1.00 21.12 191 SER B N 1
ATOM 3737 C CA . SER B 1 191 ? 25.410 13.354 14.869 1.00 28.83 191 SER B CA 1
ATOM 3738 C C . SER B 1 191 ? 26.453 13.240 15.970 1.00 30.47 191 SER B C 1
ATOM 3739 O O . SER B 1 191 ? 27.312 14.110 16.140 1.00 26.50 191 SER B O 1
ATOM 3742 N N . ALA B 1 192 ? 26.340 12.147 16.723 1.00 30.20 192 ALA B N 1
ATOM 3743 C CA . ALA B 1 192 ? 27.399 11.599 17.568 1.00 28.30 192 ALA B CA 1
ATOM 3744 C C . ALA B 1 192 ? 27.387 10.100 17.308 1.00 32.07 192 ALA B C 1
ATOM 3745 O O . ALA B 1 192 ? 26.415 9.425 17.664 1.00 30.17 192 ALA B O 1
ATOM 3747 N N . PHE B 1 193 ? 28.436 9.594 16.653 1.00 29.46 193 PHE B N 1
ATOM 3748 C CA . PHE B 1 193 ? 28.558 8.195 16.269 1.00 27.72 193 PHE B CA 1
ATOM 3749 C C . PHE B 1 193 ? 29.568 7.498 17.172 1.00 29.92 193 PHE B C 1
ATOM 3750 O O . PHE B 1 193 ? 30.571 8.095 17.578 1.00 29.57 193 PHE B O 1
ATOM 3758 N N . THR B 1 194 ? 29.309 6.213 17.450 1.00 27.30 194 THR B N 1
ATOM 3759 C CA . THR B 1 194 ? 30.305 5.349 18.076 1.00 36.25 194 THR B CA 1
ATOM 3760 C C . THR B 1 194 ? 31.499 5.134 17.140 1.00 33.12 194 THR B C 1
ATOM 3761 O O . THR B 1 194 ? 31.397 5.248 15.912 1.00 31.30 194 THR B O 1
ATOM 3765 N N . MET B 1 195 ? 32.649 4.807 17.735 1.00 34.17 195 MET B N 1
ATOM 3766 C CA . MET B 1 195 ? 33.849 4.586 16.927 1.00 35.08 195 MET B CA 1
ATOM 3767 C C . MET B 1 195 ? 33.636 3.471 15.904 1.00 32.39 195 MET B C 1
ATOM 3768 O O . MET B 1 195 ? 34.059 3.585 14.742 1.00 27.16 195 MET B O 1
ATOM 3773 N N . LYS B 1 196 ? 32.964 2.396 16.303 1.00 31.18 196 LYS B N 1
ATOM 3774 C CA . LYS B 1 196 ? 32.809 1.259 15.406 1.00 33.54 196 LYS B CA 1
ATOM 3775 C C . LYS B 1 196 ? 31.919 1.612 14.221 1.00 30.83 196 LYS B C 1
ATOM 3776 O O . LYS B 1 196 ? 32.301 1.418 13.060 1.00 24.49 196 LYS B O 1
ATOM 3782 N N . THR B 1 197 ? 30.705 2.104 14.494 1.00 26.33 197 THR B N 1
ATOM 3783 C CA . THR B 1 197 ? 29.808 2.414 13.390 1.00 30.10 197 THR B CA 1
ATOM 3784 C C . THR B 1 197 ? 30.295 3.625 12.626 1.00 18.32 197 THR B C 1
ATOM 3785 O O . THR B 1 197 ? 30.072 3.712 11.415 1.00 23.29 197 THR B O 1
ATOM 3789 N N . GLY B 1 198 ? 30.948 4.560 13.315 1.00 20.14 198 GLY B N 1
ATOM 3790 C CA . GLY B 1 198 ? 31.547 5.706 12.656 1.00 20.78 198 GLY B CA 1
ATOM 3791 C C . GLY B 1 198 ? 32.497 5.278 11.554 1.00 21.60 198 GLY B C 1
ATOM 3792 O O . GLY B 1 198 ? 32.321 5.667 10.392 1.00 21.33 198 GLY B O 1
ATOM 3793 N N . GLU B 1 199 ? 33.494 4.450 11.891 1.00 24.17 199 GLU B N 1
ATOM 3794 C CA . GLU B 1 199 ? 34.470 4.058 10.880 1.00 19.58 199 GLU B CA 1
ATOM 3795 C C . GLU B 1 199 ? 33.808 3.252 9.779 1.00 21.55 199 GLU B C 1
ATOM 3796 O O . GLU B 1 199 ? 34.125 3.424 8.595 1.00 17.69 199 GLU B O 1
ATOM 3802 N N . ALA B 1 200 ? 32.869 2.380 10.147 1.00 17.33 200 ALA B N 1
ATOM 3803 C CA . ALA B 1 200 ? 32.226 1.547 9.140 1.00 21.96 200 ALA B CA 1
ATOM 3804 C C . ALA B 1 200 ? 31.401 2.381 8.163 1.00 25.05 200 ALA B C 1
ATOM 3805 O O . ALA B 1 200 ? 31.485 2.161 6.954 1.00 18.09 200 ALA B O 1
ATOM 3807 N N . HIS B 1 201 ? 30.610 3.354 8.656 1.00 22.97 201 HIS B N 1
ATOM 3808 C CA . HIS B 1 201 ? 29.467 3.856 7.875 1.00 17.67 201 HIS B CA 1
ATOM 3809 C C . HIS B 1 201 ? 29.314 5.362 7.776 1.00 14.25 201 HIS B C 1
ATOM 3810 O O . HIS B 1 201 ? 28.531 5.812 6.924 1.00 17.64 201 HIS B O 1
ATOM 3817 N N . TRP B 1 202 ? 29.974 6.152 8.626 1.00 20.78 202 TRP B N 1
ATOM 3818 C CA . TRP B 1 202 ? 29.748 7.599 8.649 1.00 23.84 202 TRP B CA 1
ATOM 3819 C C . TRP B 1 202 ? 29.891 8.213 7.268 1.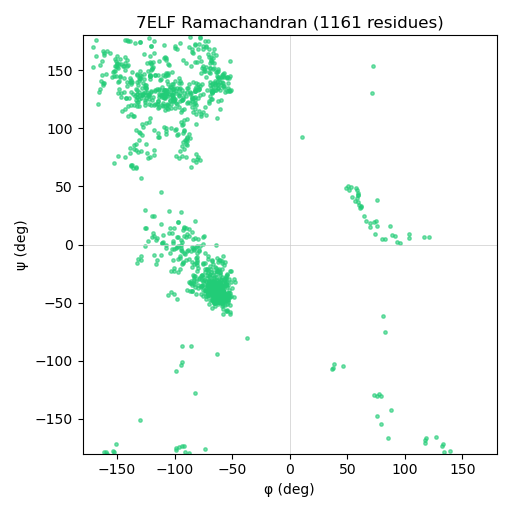00 26.11 202 TRP B C 1
ATOM 3820 O O . TRP B 1 202 ? 28.962 8.854 6.749 1.00 20.96 202 TRP B O 1
ATOM 3831 N N . GLU B 1 203 ? 31.069 8.038 6.659 1.00 20.68 203 GLU B N 1
ATOM 3832 C CA . GLU B 1 203 ? 31.334 8.715 5.395 1.00 21.69 203 GLU B CA 1
ATOM 3833 C C . GLU B 1 203 ? 30.490 8.118 4.282 1.00 13.21 203 GLU B C 1
ATOM 3834 O O . GLU B 1 203 ? 29.956 8.842 3.427 1.00 16.80 203 GLU B O 1
ATOM 3840 N N . LEU B 1 204 ? 30.371 6.794 4.276 1.00 16.46 204 LEU B N 1
ATOM 3841 C CA . LEU B 1 204 ? 29.524 6.133 3.294 1.00 21.67 204 LEU B CA 1
ATOM 3842 C C . LEU B 1 204 ? 28.101 6.687 3.339 1.00 14.95 204 LEU B C 1
ATOM 3843 O O . LEU B 1 204 ? 27.532 7.051 2.302 1.00 18.38 204 LEU B O 1
ATOM 3848 N N . LEU B 1 205 ? 27.526 6.796 4.540 1.00 15.64 205 LEU B N 1
ATOM 3849 C CA . LEU B 1 205 ? 26.151 7.292 4.678 1.00 19.69 205 LEU B CA 1
ATOM 3850 C C . LEU B 1 205 ? 26.018 8.728 4.172 1.00 21.10 205 LEU B C 1
ATOM 3851 O O . LEU B 1 205 ? 25.088 9.056 3.418 1.00 18.42 205 LEU B O 1
ATOM 3856 N N . GLY B 1 206 ? 26.939 9.604 4.581 1.00 17.71 206 GLY B N 1
ATOM 3857 C CA . GLY B 1 206 ? 26.900 10.974 4.090 1.00 9.92 206 GLY B CA 1
ATOM 3858 C C . GLY B 1 206 ? 26.960 11.048 2.572 1.00 17.26 206 GLY B C 1
ATOM 3859 O O . GLY B 1 206 ? 26.160 11.744 1.933 1.00 16.64 206 GLY B O 1
ATOM 3860 N N . ARG B 1 207 ? 27.905 10.322 1.969 1.00 10.93 207 ARG B N 1
ATOM 3861 C CA . ARG B 1 207 ? 28.054 10.440 0.528 1.00 19.35 207 ARG B CA 1
ATOM 3862 C C . ARG B 1 207 ? 26.864 9.828 -0.192 1.00 17.27 207 ARG B C 1
ATOM 3863 O O . ARG B 1 207 ? 26.483 10.314 -1.260 1.00 22.17 207 ARG B O 1
ATOM 3871 N N . ALA B 1 208 ? 26.278 8.765 0.375 1.00 19.19 208 ALA B N 1
ATOM 3872 C CA . ALA B 1 208 ? 25.126 8.117 -0.247 1.00 19.38 208 ALA B CA 1
ATOM 3873 C C . ALA B 1 208 ? 23.927 9.049 -0.267 1.00 18.12 208 ALA B C 1
ATOM 3874 O O . ALA B 1 208 ? 23.259 9.203 -1.298 1.00 15.10 208 ALA B O 1
ATOM 3876 N N . ARG B 1 209 ? 23.607 9.644 0.885 1.00 13.67 209 ARG B N 1
ATOM 3877 C CA . ARG B 1 209 ? 22.492 10.582 0.913 1.00 19.48 209 ARG B CA 1
ATOM 3878 C C . ARG B 1 209 ? 22.763 11.761 -0.010 1.00 25.58 209 ARG B C 1
ATOM 3879 O O . ARG B 1 209 ? 21.834 12.275 -0.637 1.00 21.74 209 ARG B O 1
ATOM 3887 N N . ALA B 1 210 ? 24.031 12.174 -0.140 1.00 23.27 210 ALA B N 1
ATOM 3888 C CA . ALA B 1 210 ? 24.361 13.262 -1.062 1.00 19.00 210 ALA B CA 1
ATOM 3889 C C . ALA B 1 210 ? 24.024 12.890 -2.494 1.00 15.77 210 ALA B C 1
ATOM 3890 O O . ALA B 1 210 ? 23.410 13.677 -3.211 1.00 18.06 210 ALA B O 1
ATOM 3892 N N . ILE B 1 211 ? 24.461 11.715 -2.955 1.00 20.12 211 ILE B N 1
ATOM 3893 C CA . ILE B 1 211 ? 24.218 11.452 -4.373 1.00 19.81 211 ILE B CA 1
ATOM 3894 C C . ILE B 1 211 ? 22.808 10.922 -4.602 1.00 22.92 211 ILE B C 1
ATOM 3895 O O . ILE B 1 211 ? 22.265 11.112 -5.697 1.00 27.93 211 ILE B O 1
ATOM 3900 N N . ASP B 1 212 ? 22.197 10.255 -3.600 1.00 26.66 212 ASP B N 1
ATOM 3901 C CA . ASP B 1 212 ? 20.790 9.838 -3.706 1.00 22.73 212 ASP B CA 1
ATOM 3902 C C . ASP B 1 212 ? 19.905 11.024 -4.069 1.00 24.94 212 ASP B C 1
ATOM 3903 O O . ASP B 1 212 ? 18.994 10.906 -4.896 1.00 21.62 212 ASP B O 1
ATOM 3908 N N . THR B 1 213 ? 20.129 12.164 -3.404 1.00 20.19 213 THR B N 1
ATOM 3909 C CA . THR B 1 213 ? 19.269 13.343 -3.533 1.00 20.47 213 THR B CA 1
ATOM 3910 C C . THR B 1 213 ? 19.946 14.488 -4.264 1.00 21.95 213 THR B C 1
ATOM 3911 O O . THR B 1 213 ? 19.359 15.572 -4.360 1.00 22.17 213 THR B O 1
ATOM 3915 N N . GLN B 1 214 ? 21.177 14.295 -4.740 1.00 20.10 214 GLN B N 1
ATOM 3916 C CA . GLN B 1 214 ? 21.927 15.358 -5.416 1.00 20.81 214 GLN B CA 1
ATOM 3917 C C . GLN B 1 214 ? 21.941 16.635 -4.574 1.00 22.85 214 GLN B C 1
ATOM 3918 O O . GLN B 1 214 ? 21.597 17.732 -5.033 1.00 25.48 214 GLN B O 1
ATOM 3924 N N . SER B 1 215 ? 22.303 16.477 -3.306 1.00 16.65 215 SER B N 1
ATOM 3925 C CA . SER B 1 215 ? 22.302 17.585 -2.365 1.00 17.43 215 SER B CA 1
ATOM 3926 C C . SER B 1 215 ? 23.695 17.774 -1.780 1.00 23.92 215 SER B C 1
ATOM 3927 O O . SER B 1 215 ? 24.521 16.844 -1.741 1.00 15.45 215 SER B O 1
ATOM 3930 N N . PHE B 1 216 ? 23.943 18.993 -1.313 1.00 18.66 216 PHE B N 1
ATOM 3931 C CA . PHE B 1 216 ? 25.007 19.195 -0.342 1.00 20.11 216 PHE B CA 1
ATOM 3932 C C . PHE B 1 216 ? 24.606 18.525 0.956 1.00 20.86 216 PHE B C 1
ATOM 3933 O O . PHE B 1 216 ? 23.452 18.599 1.378 1.00 18.34 216 PHE B O 1
ATOM 3941 N N . VAL B 1 217 ? 25.555 17.850 1.591 1.00 19.16 217 VAL B N 1
ATOM 3942 C CA . VAL B 1 217 ? 25.280 17.165 2.841 1.00 17.85 217 VAL B CA 1
ATOM 3943 C C . VAL B 1 217 ? 26.274 17.652 3.869 1.00 24.64 217 VAL B C 1
ATOM 3944 O O . VAL B 1 217 ? 27.497 17.529 3.680 1.00 19.58 217 VAL B O 1
ATOM 3948 N N . VAL B 1 218 ? 25.746 18.239 4.931 1.00 15.83 218 VAL B N 1
ATOM 3949 C CA . VAL B 1 218 ? 26.528 18.743 6.045 1.00 13.22 218 VAL B CA 1
ATOM 3950 C C . VAL B 1 218 ? 26.521 17.670 7.115 1.00 23.24 218 VAL B C 1
ATOM 3951 O O . VAL B 1 218 ? 25.451 17.184 7.513 1.00 16.63 218 VAL B O 1
ATOM 3955 N N . MET B 1 219 ? 27.709 17.298 7.583 1.00 17.27 219 MET B N 1
ATOM 3956 C CA . MET B 1 219 ? 27.886 16.211 8.539 1.00 16.05 219 MET B CA 1
ATOM 3957 C C . MET B 1 219 ? 28.570 16.753 9.793 1.00 20.64 219 MET B C 1
ATOM 3958 O O . MET B 1 219 ? 29.772 16.525 10.003 1.00 16.63 219 MET B O 1
ATOM 3963 N N . PRO B 1 220 ? 27.841 17.484 10.643 1.00 19.74 220 PRO B N 1
ATOM 3964 C CA . PRO B 1 220 ? 28.445 17.975 11.894 1.00 20.65 220 PRO B CA 1
ATOM 3965 C C . PRO B 1 220 ? 28.470 16.855 12.921 1.00 24.29 220 PRO B C 1
ATOM 3966 O O . PRO B 1 220 ? 27.468 16.167 13.115 1.00 25.13 220 PRO B O 1
ATOM 3970 N N . ALA B 1 221 ? 29.613 16.674 13.584 1.00 18.39 221 ALA B N 1
ATOM 3971 C CA . ALA B 1 221 ? 29.786 15.518 14.449 1.00 22.63 221 ALA B CA 1
ATOM 3972 C C . ALA B 1 221 ? 30.472 15.885 15.758 1.00 18.07 221 ALA B C 1
ATOM 3973 O O . ALA B 1 221 ? 31.420 16.677 15.768 1.00 21.06 221 ALA B O 1
ATOM 3975 N N . GLN B 1 222 ? 30.002 15.291 16.857 1.00 18.96 222 GLN B N 1
ATOM 3976 C CA . GLN B 1 222 ? 30.835 15.193 18.057 1.00 25.83 222 GLN B CA 1
ATOM 3977 C C . GLN B 1 222 ? 32.081 14.366 17.745 1.00 31.55 222 GLN B C 1
ATOM 3978 O O . GLN B 1 222 ? 32.004 13.350 17.052 1.00 33.28 222 GLN B O 1
ATOM 3984 N N . GLN B 1 223 ? 33.235 14.808 18.253 1.00 26.82 223 GLN B N 1
ATOM 3985 C CA . GLN B 1 223 ? 34.501 14.103 18.069 1.00 30.02 223 GLN B CA 1
ATOM 3986 C C . GLN B 1 223 ? 35.223 14.007 19.403 1.00 38.73 223 GLN B C 1
ATOM 3987 O O . GLN B 1 223 ? 35.484 15.033 20.036 1.00 32.81 223 GLN B O 1
ATOM 3993 N N . GLY B 1 224 ? 35.568 12.788 19.814 1.00 39.31 224 GLY B N 1
ATOM 3994 C CA . GLY B 1 224 ? 36.449 12.572 20.946 1.00 32.01 224 GLY B CA 1
ATOM 3995 C C . GLY B 1 224 ? 35.776 11.831 22.089 1.00 40.29 224 GLY B C 1
ATOM 3996 O O . GLY B 1 224 ? 34.681 11.264 21.962 1.00 36.87 224 GLY B O 1
ATOM 3997 N N . GLU B 1 225 ? 36.461 11.836 23.231 1.00 35.82 225 GLU B N 1
ATOM 3998 C CA . GLU B 1 225 ? 35.967 11.189 24.438 1.00 45.13 225 GLU B CA 1
ATOM 3999 C C . GLU B 1 225 ? 35.321 12.257 25.308 1.00 37.45 225 GLU B C 1
ATOM 4000 O O . GLU B 1 225 ? 35.973 13.242 25.665 1.00 40.54 225 GLU B O 1
ATOM 4006 N N . HIS B 1 226 ? 34.042 12.078 25.612 1.00 41.03 226 HIS B N 1
ATOM 4007 C CA . HIS B 1 226 ? 33.272 13.096 26.314 1.00 48.41 226 HIS B CA 1
ATOM 4008 C C . HIS B 1 226 ? 33.520 13.037 27.814 1.00 51.17 226 HIS B C 1
ATOM 4009 O O . HIS B 1 226 ? 33.588 11.959 28.410 1.00 50.73 226 HIS B O 1
ATOM 4016 N N . ASP B 1 227 ? 33.637 14.212 28.425 1.00 55.05 227 ASP B N 1
ATOM 4017 C CA . ASP B 1 227 ? 33.788 14.318 29.874 1.00 48.10 227 ASP B CA 1
ATOM 4018 C C . ASP B 1 227 ? 32.393 14.414 30.479 1.00 47.54 227 ASP B C 1
ATOM 4019 O O . ASP B 1 227 ? 31.857 15.502 30.682 1.00 48.66 227 ASP B O 1
ATOM 4024 N N . VAL B 1 228 ? 31.809 13.258 30.797 1.00 41.33 228 VAL B N 1
ATOM 4025 C CA . VAL B 1 228 ? 30.417 13.195 31.230 1.00 47.94 228 VAL B CA 1
ATOM 4026 C C . VAL B 1 228 ? 30.320 13.290 32.745 1.00 53.85 228 VAL B C 1
ATOM 4027 O O . VAL B 1 228 ? 29.239 13.118 33.322 1.00 56.03 228 VAL B O 1
ATOM 4031 N N . TYR B 1 229 ? 31.451 13.564 33.399 1.00 59.82 229 TYR B N 1
ATOM 4032 C CA . TYR B 1 229 ? 31.484 13.878 34.823 1.00 62.44 229 TYR B CA 1
ATOM 4033 C C . TYR B 1 229 ? 31.865 15.336 35.084 1.00 66.44 229 TYR B C 1
ATOM 4034 O O . TYR B 1 229 ? 32.249 15.677 36.207 1.00 72.52 229 TYR B O 1
ATOM 4043 N N . ALA B 1 230 ? 31.769 16.205 34.072 1.00 62.51 230 ALA B N 1
ATOM 4044 C CA . ALA B 1 230 ? 32.273 17.572 34.194 1.00 63.15 230 ALA B CA 1
ATOM 4045 C C . ALA B 1 230 ? 31.318 18.502 34.932 1.00 60.63 230 ALA B C 1
ATOM 4046 O O . ALA B 1 230 ? 31.732 19.594 35.331 1.00 57.34 230 ALA B O 1
ATOM 4048 N N . ASP B 1 231 ? 30.057 18.104 35.104 1.00 66.87 231 ASP B N 1
ATOM 4049 C CA . ASP B 1 231 ? 29.137 18.833 35.964 1.00 69.85 231 ASP B CA 1
ATOM 4050 C C . ASP B 1 231 ? 29.354 18.515 37.439 1.00 79.80 231 ASP B C 1
ATOM 4051 O O . ASP B 1 231 ? 28.935 19.298 38.297 1.00 79.28 231 ASP B O 1
ATOM 4056 N N . GLU B 1 232 ? 29.997 17.391 37.750 1.00 85.13 232 GLU B N 1
ATOM 4057 C CA . GLU B 1 232 ? 30.334 17.045 39.128 1.00 79.03 232 GLU B CA 1
ATOM 4058 C C . GLU B 1 232 ? 31.666 17.678 39.522 1.00 77.16 232 GLU B C 1
ATOM 4059 O O . GLU B 1 232 ? 32.735 17.166 39.181 1.00 78.77 232 GLU B O 1
ATOM 4065 N N . VAL B 1 240 ? 31.526 5.289 33.410 1.00 76.39 240 VAL B N 1
ATOM 4066 C CA . VAL B 1 240 ? 30.936 5.453 32.086 1.00 79.46 240 VAL B CA 1
ATOM 4067 C C . VAL B 1 240 ? 31.897 6.197 31.143 1.00 79.95 240 VAL B C 1
ATOM 4068 O O . VAL B 1 240 ? 32.435 7.256 31.489 1.00 74.87 240 VAL B O 1
ATOM 4072 N N . LYS B 1 241 ? 32.109 5.630 29.951 1.00 78.95 241 LYS B N 1
ATOM 4073 C CA . LYS B 1 241 ? 33.037 6.169 28.963 1.00 75.06 241 LYS B CA 1
ATOM 4074 C C . LYS B 1 241 ? 32.323 6.332 27.626 1.00 73.97 241 LYS B C 1
ATOM 4075 O O . LYS B 1 241 ? 31.665 5.398 27.157 1.00 81.31 241 LYS B O 1
ATOM 4081 N N . ARG B 1 242 ? 32.455 7.512 27.014 1.00 64.86 242 ARG B N 1
ATOM 4082 C CA . ARG B 1 242 ? 31.771 7.847 25.765 1.00 53.19 242 ARG B CA 1
ATOM 4083 C C . ARG B 1 242 ? 32.760 8.476 24.791 1.00 43.86 242 ARG B C 1
ATOM 4084 O O . ARG B 1 242 ? 33.305 9.550 25.071 1.00 39.78 242 ARG B O 1
ATOM 4092 N N . ILE B 1 243 ? 32.959 7.834 23.639 1.00 39.60 243 ILE B N 1
ATOM 4093 C CA . ILE B 1 243 ? 33.883 8.304 22.610 1.00 34.65 243 ILE B CA 1
ATOM 4094 C C . ILE B 1 243 ? 33.135 8.422 21.283 1.00 37.48 243 ILE B C 1
ATOM 4095 O O . ILE B 1 243 ? 32.554 7.441 20.805 1.00 35.64 243 ILE B O 1
ATOM 4100 N N . SER B 1 244 ? 33.176 9.611 20.678 1.00 32.21 244 SER B N 1
ATOM 4101 C CA . SER B 1 244 ? 32.526 9.869 19.398 1.00 28.44 244 SER B CA 1
ATOM 4102 C C . SER B 1 244 ? 33.525 9.846 18.242 1.00 28.51 244 SER B C 1
ATOM 4103 O O . SER B 1 244 ? 34.619 10.413 18.336 1.00 32.47 244 SER B O 1
ATOM 4106 N N . TRP B 1 245 ? 33.108 9.226 17.132 1.00 28.75 245 TRP B N 1
ATOM 4107 C CA . TRP B 1 245 ? 33.963 9.089 15.953 1.00 18.10 245 TRP B CA 1
ATOM 4108 C C . TRP B 1 245 ? 34.401 10.437 15.391 1.00 26.97 245 TRP B C 1
ATOM 4109 O O . TRP B 1 245 ? 35.550 10.590 14.952 1.00 21.08 245 TRP B O 1
ATOM 4120 N N . GLY B 1 246 ? 33.490 11.414 15.340 1.00 22.05 246 GLY B N 1
ATOM 4121 C CA . GLY B 1 246 ? 33.838 12.712 14.768 1.00 16.78 246 GLY B CA 1
ATOM 4122 C C . GLY B 1 246 ? 33.855 12.697 13.250 1.00 13.42 246 GLY B C 1
ATOM 4123 O O . GLY B 1 246 ? 32.888 12.295 12.606 1.00 26.56 246 GLY B O 1
ATOM 4124 N N . HIS B 1 247 ? 34.959 13.170 12.681 1.00 19.40 247 HIS B N 1
ATOM 4125 C CA . HIS B 1 247 ? 35.154 13.251 11.232 1.00 20.91 247 HIS B CA 1
ATOM 4126 C C . HIS B 1 247 ? 34.076 14.112 10.562 1.00 23.10 247 HIS B C 1
ATOM 4127 O O . HIS B 1 247 ? 33.514 13.729 9.537 1.00 24.77 247 HIS B O 1
ATOM 4134 N N . SER B 1 248 ? 33.802 15.293 11.137 1.00 21.17 248 SER B N 1
ATOM 4135 C CA . SER B 1 248 ? 32.872 16.222 10.496 1.00 19.54 248 SER B CA 1
ATOM 4136 C C . SER B 1 248 ? 33.348 16.553 9.085 1.00 25.28 248 SER B C 1
ATOM 4137 O O . SER B 1 248 ? 34.553 16.675 8.828 1.00 18.26 248 SER B O 1
ATOM 4140 N N . MET B 1 249 ? 32.390 16.724 8.176 1.00 17.34 249 MET B N 1
ATOM 4141 C CA . MET B 1 249 ? 32.710 16.962 6.774 1.00 9.54 249 MET B CA 1
ATOM 4142 C C . MET B 1 249 ? 31.498 17.541 6.079 1.00 18.44 249 MET B C 1
ATOM 4143 O O . MET B 1 249 ? 30.363 17.456 6.570 1.00 14.65 249 MET B O 1
ATOM 4148 N N . ILE B 1 250 ? 31.763 18.065 4.881 1.00 16.76 250 ILE B N 1
ATOM 4149 C CA . ILE B 1 250 ? 30.770 18.665 4.006 1.00 18.70 250 ILE B CA 1
ATOM 4150 C C . ILE B 1 250 ? 30.957 18.049 2.635 1.00 16.91 250 ILE B C 1
ATOM 4151 O O . ILE B 1 250 ? 32.080 18.020 2.115 1.00 19.34 250 ILE B O 1
ATOM 4156 N N . ILE B 1 251 ? 29.868 17.549 2.065 1.00 19.65 251 ILE B N 1
ATOM 4157 C CA . ILE B 1 251 ? 29.851 16.733 0.859 1.00 18.08 251 ILE B CA 1
ATOM 4158 C C . ILE B 1 251 ? 28.987 17.433 -0.179 1.00 24.02 251 ILE B C 1
ATOM 4159 O O . ILE B 1 251 ? 27.986 18.075 0.168 1.00 14.70 251 ILE B O 1
ATOM 4164 N N . ASP B 1 252 ? 29.373 17.319 -1.454 1.00 16.34 252 ASP B N 1
ATOM 4165 C CA . ASP B 1 252 ? 28.667 17.997 -2.532 1.00 20.65 252 ASP B CA 1
ATOM 4166 C C . ASP B 1 252 ? 27.713 17.036 -3.255 1.00 20.24 252 ASP B C 1
ATOM 4167 O O . ASP B 1 252 ? 27.743 15.819 -3.035 1.00 23.51 252 ASP B O 1
ATOM 4172 N N . PRO B 1 253 ? 26.827 17.563 -4.115 1.00 21.40 253 PRO B N 1
ATOM 4173 C CA . PRO B 1 253 ? 25.817 16.704 -4.772 1.00 18.86 253 PRO B CA 1
ATOM 4174 C C . PRO B 1 253 ? 26.397 15.563 -5.598 1.00 22.82 253 PRO B C 1
ATOM 4175 O O . PRO B 1 253 ? 25.645 14.674 -6.000 1.00 22.31 253 PRO B O 1
ATOM 4179 N N . TRP B 1 254 ? 27.684 15.581 -5.898 1.00 24.87 254 TRP B N 1
ATOM 4180 C CA . TRP B 1 254 ? 28.328 14.523 -6.658 1.00 25.68 254 TRP B CA 1
ATOM 4181 C C . TRP B 1 254 ? 28.941 13.458 -5.743 1.00 22.13 254 TRP B C 1
ATOM 4182 O O . TRP B 1 254 ? 29.432 12.438 -6.242 1.00 17.45 254 TRP B O 1
ATOM 4193 N N . GLY B 1 255 ? 28.910 13.672 -4.417 1.00 19.18 255 GLY B N 1
ATOM 4194 C CA . GLY B 1 255 ? 29.577 12.813 -3.447 1.00 14.05 255 GLY B CA 1
ATOM 4195 C C . GLY B 1 255 ? 31.018 13.188 -3.126 1.00 21.26 255 GLY B C 1
ATOM 4196 O O . GLY B 1 255 ? 31.718 12.411 -2.446 1.00 18.37 255 GLY B O 1
ATOM 4197 N N . ARG B 1 256 ? 31.485 14.337 -3.605 1.00 17.04 256 ARG B N 1
ATOM 4198 C CA . ARG B 1 256 ? 32.845 14.802 -3.339 1.00 20.19 256 ARG B CA 1
ATOM 4199 C C . ARG B 1 256 ? 32.920 15.409 -1.943 1.00 21.04 256 ARG B C 1
ATOM 4200 O O . ARG B 1 256 ? 32.052 16.195 -1.542 1.00 21.53 256 ARG B O 1
ATOM 4208 N N . ILE B 1 257 ? 33.946 15.041 -1.191 1.00 19.42 257 ILE B N 1
ATOM 4209 C CA . ILE B 1 257 ? 34.147 15.667 0.108 1.00 15.80 257 ILE B CA 1
ATOM 4210 C C . ILE B 1 257 ? 34.786 17.032 -0.121 1.00 22.09 257 ILE B C 1
ATOM 4211 O O . ILE B 1 257 ? 35.894 17.135 -0.653 1.00 25.51 257 ILE B O 1
ATOM 4216 N N . LEU B 1 258 ? 34.056 18.086 0.229 1.00 22.94 258 LEU B N 1
ATOM 4217 C CA . LEU B 1 258 ? 34.536 19.436 -0.006 1.00 25.84 258 LEU B CA 1
ATOM 4218 C C . LEU B 1 258 ? 35.494 19.873 1.081 1.00 20.57 258 LEU B C 1
ATOM 4219 O O . LEU B 1 258 ? 36.443 20.613 0.810 1.00 23.57 258 LEU B O 1
ATOM 4224 N N . SER B 1 259 ? 35.293 19.377 2.292 1.00 23.39 259 SER B N 1
ATOM 4225 C CA . SER B 1 259 ? 35.960 19.897 3.469 1.00 22.93 259 SER B CA 1
ATOM 4226 C C . SER B 1 259 ? 35.813 18.894 4.607 1.00 24.65 259 SER B C 1
ATOM 4227 O O . SER B 1 259 ? 34.721 18.355 4.805 1.00 13.89 259 SER B O 1
ATOM 4230 N N . ALA B 1 260 ? 36.892 18.592 5.339 1.00 18.97 260 ALA B N 1
ATOM 4231 C CA . ALA B 1 260 ? 36.802 17.589 6.398 1.00 17.06 260 ALA B CA 1
ATOM 4232 C C . ALA B 1 260 ? 37.606 18.017 7.614 1.00 29.03 260 ALA B C 1
ATOM 4233 O O . ALA B 1 260 ? 38.564 18.794 7.513 1.00 32.07 260 ALA B O 1
ATOM 4235 N N . ALA B 1 261 ? 37.194 17.502 8.772 1.00 24.65 261 ALA B N 1
ATOM 4236 C CA . ALA B 1 261 ? 37.831 17.891 10.021 1.00 24.38 261 ALA B CA 1
ATOM 4237 C C . ALA B 1 261 ? 39.287 17.442 10.038 1.00 32.88 261 ALA B C 1
ATOM 4238 O O . ALA B 1 261 ? 39.653 16.438 9.426 1.00 31.97 261 ALA B O 1
ATOM 4240 N N . ASP B 1 262 ? 40.129 18.218 10.723 1.00 26.59 262 ASP B N 1
ATOM 4241 C CA . ASP B 1 262 ? 41.440 17.726 11.128 1.00 28.55 262 ASP B CA 1
ATOM 4242 C C . ASP B 1 262 ? 41.248 16.685 12.219 1.00 34.02 262 ASP B C 1
ATOM 4243 O O . ASP B 1 262 ? 40.622 16.967 13.251 1.00 33.60 262 ASP B O 1
ATOM 4248 N N . LEU B 1 263 ? 41.772 15.481 11.980 1.00 33.19 263 LEU B N 1
ATOM 4249 C CA . LEU B 1 263 ? 41.599 14.396 12.929 1.00 36.01 263 LEU B CA 1
ATOM 4250 C C . LEU B 1 263 ? 42.693 14.381 13.996 1.00 45.32 263 LEU B C 1
ATOM 4251 O O . LEU B 1 263 ? 42.620 13.571 14.900 1.00 38.98 263 LEU B O 1
ATOM 4256 N N . THR B 1 264 ? 43.711 15.247 13.909 1.00 43.27 264 THR B N 1
ATOM 4257 C CA . THR B 1 264 ? 44.908 15.286 14.745 1.00 52.63 264 THR B CA 1
ATOM 4258 C C . THR B 1 264 ? 44.693 16.044 16.028 1.00 56.66 264 THR B C 1
ATOM 4259 O O . THR B 1 264 ? 45.616 16.101 16.840 1.00 52.05 264 THR B O 1
ATOM 4263 N N . THR B 1 265 ? 43.497 16.637 16.277 1.00 56.91 265 THR B N 1
ATOM 4264 C CA . THR B 1 265 ? 43.231 17.396 17.515 1.00 54.74 265 THR B CA 1
ATOM 4265 C C . THR B 1 265 ? 41.779 17.121 17.867 1.00 54.47 265 THR B C 1
ATOM 4266 O O . THR B 1 265 ? 40.920 17.009 16.973 1.00 53.89 265 THR B O 1
ATOM 4270 N N . HIS B 1 266 ? 41.506 17.009 19.147 1.00 55.35 266 HIS B N 1
ATOM 4271 C CA . HIS B 1 266 ? 40.133 16.990 19.639 1.00 48.27 266 HIS B CA 1
ATOM 4272 C C . HIS B 1 266 ? 39.661 18.374 20.056 1.00 43.47 266 HIS B C 1
ATOM 4273 O O . HIS B 1 266 ? 38.546 18.518 20.560 1.00 50.86 266 HIS B O 1
ATOM 4280 N N . ASP B 1 267 ? 40.493 19.394 19.844 1.00 43.67 267 ASP B N 1
ATOM 4281 C CA . ASP B 1 267 ? 40.103 20.761 20.134 1.00 45.48 267 ASP B CA 1
ATOM 4282 C C . ASP B 1 267 ? 38.925 21.156 19.247 1.00 45.48 267 ASP B C 1
ATOM 4283 O O . ASP B 1 267 ? 38.805 20.682 18.111 1.00 43.16 267 ASP B O 1
ATOM 4288 N N . PRO B 1 268 ? 38.039 22.019 19.738 1.00 40.89 268 PRO B N 1
ATOM 4289 C CA . PRO B 1 268 ? 36.979 22.541 18.875 1.00 35.17 268 PRO B CA 1
ATOM 4290 C C . PRO B 1 268 ? 37.590 23.139 17.618 1.00 25.05 268 PRO B C 1
ATOM 4291 O O . PRO B 1 268 ? 38.650 23.763 17.652 1.00 33.07 268 PRO B O 1
ATOM 4295 N N . GLN B 1 269 ? 36.952 22.883 16.486 1.00 25.21 269 GLN B N 1
ATOM 4296 C CA . GLN B 1 269 ? 37.477 23.415 15.243 1.00 27.09 269 GLN B CA 1
ATOM 4297 C C . GLN B 1 269 ? 36.308 23.768 14.346 1.00 24.62 269 GLN B C 1
ATOM 4298 O O . GLN B 1 269 ? 35.222 23.191 14.452 1.00 26.00 269 GLN B O 1
ATOM 4304 N N . LEU B 1 270 ? 36.556 24.722 13.471 1.00 27.13 270 LEU B N 1
ATOM 4305 C CA . LEU B 1 270 ? 35.613 25.177 12.462 1.00 28.47 270 LEU B CA 1
ATOM 4306 C C . LEU B 1 270 ? 36.011 24.571 11.117 1.00 34.36 270 LEU B C 1
ATOM 4307 O O . LEU B 1 270 ? 37.184 24.636 10.729 1.00 30.23 270 LEU B O 1
ATOM 4312 N N . ILE B 1 271 ? 35.052 23.935 10.443 1.00 26.56 271 ILE B N 1
ATOM 4313 C CA . ILE B 1 271 ? 35.232 23.332 9.123 1.00 23.37 271 ILE B CA 1
ATOM 4314 C C . ILE B 1 271 ? 34.367 24.119 8.153 1.00 34.84 271 ILE B C 1
ATOM 4315 O O . ILE B 1 271 ? 33.176 24.316 8.416 1.00 27.16 271 ILE B O 1
ATOM 4320 N N . ILE B 1 272 ? 34.946 24.564 7.028 1.00 30.30 272 ILE B N 1
ATOM 4321 C CA . ILE B 1 272 ? 34.283 25.557 6.187 1.00 22.79 272 ILE B CA 1
ATOM 4322 C C . ILE B 1 272 ? 34.270 25.111 4.734 1.00 22.38 272 ILE B C 1
ATOM 4323 O O . ILE B 1 272 ? 35.211 24.479 4.257 1.00 19.79 272 ILE B O 1
ATOM 4328 N N . ALA B 1 273 ? 33.208 25.464 4.015 1.00 17.48 273 ALA B N 1
ATOM 4329 C CA . ALA B 1 273 ? 33.161 25.183 2.582 1.00 18.53 273 ALA B CA 1
ATOM 4330 C C . ALA B 1 273 ? 32.271 26.214 1.899 1.00 19.52 273 ALA B C 1
ATOM 4331 O O . ALA B 1 273 ? 31.333 26.745 2.498 1.00 20.98 273 ALA B O 1
ATOM 4333 N N . ASP B 1 274 ? 32.584 26.510 0.649 1.00 24.58 274 ASP B N 1
ATOM 4334 C CA . ASP B 1 274 ? 31.781 27.419 -0.154 1.00 25.78 274 ASP B CA 1
ATOM 4335 C C . ASP B 1 274 ? 31.038 26.557 -1.155 1.00 29.14 274 ASP B C 1
ATOM 4336 O O . ASP B 1 274 ? 31.668 25.843 -1.942 1.00 27.77 274 ASP B O 1
ATOM 4341 N N . LEU B 1 275 ? 29.707 26.613 -1.115 1.00 32.32 275 LEU B N 1
ATOM 4342 C CA . LEU B 1 275 ? 28.877 25.693 -1.881 1.00 35.13 275 LEU B CA 1
ATOM 4343 C C . LEU B 1 275 ? 28.663 26.230 -3.291 1.00 29.67 275 LEU B C 1
ATOM 4344 O O . LEU B 1 275 ? 28.265 27.381 -3.472 1.00 32.37 275 LEU B O 1
ATOM 4349 N N . ASP B 1 276 ? 28.899 25.380 -4.286 1.00 33.29 276 ASP B N 1
ATOM 4350 C CA . ASP B 1 276 ? 28.755 25.767 -5.689 1.00 31.54 276 ASP B CA 1
ATOM 4351 C C . ASP B 1 276 ? 27.335 25.440 -6.152 1.00 27.71 276 ASP B C 1
ATOM 4352 O O . ASP B 1 276 ? 27.075 24.421 -6.801 1.00 32.46 276 ASP B O 1
ATOM 4357 N N . ILE B 1 277 ? 26.411 26.356 -5.831 1.00 26.07 277 ILE B N 1
ATOM 4358 C CA . ILE B 1 277 ? 24.986 26.187 -6.148 1.00 23.78 277 ILE B CA 1
ATOM 4359 C C . ILE B 1 277 ? 24.774 26.001 -7.649 1.00 30.80 277 ILE B C 1
ATOM 4360 O O . ILE B 1 277 ? 23.960 25.174 -8.084 1.00 33.67 277 ILE B O 1
ATOM 4365 N N . GLU B 1 278 ? 25.499 26.769 -8.464 1.00 31.14 278 GLU B N 1
ATOM 4366 C CA . GLU B 1 278 ? 25.366 26.661 -9.914 1.00 33.44 278 GLU B CA 1
ATOM 4367 C C . GLU B 1 278 ? 25.749 25.270 -10.404 1.00 25.65 278 GLU B C 1
ATOM 4368 O O . GLU B 1 278 ? 25.095 24.714 -11.291 1.00 20.34 278 GLU B O 1
ATOM 4374 N N . ALA B 1 279 ? 26.815 24.691 -9.852 1.00 26.73 279 ALA B N 1
ATOM 4375 C CA . ALA B 1 279 ? 27.165 23.329 -10.236 1.00 21.83 279 ALA B CA 1
ATOM 4376 C C . ALA B 1 279 ? 26.064 22.347 -9.822 1.00 27.44 279 ALA B C 1
ATOM 4377 O O . ALA B 1 279 ? 25.767 21.389 -10.543 1.00 28.36 279 ALA B O 1
ATOM 4379 N N . GLN B 1 280 ? 25.432 22.582 -8.672 1.00 29.85 280 GLN B N 1
ATOM 4380 C CA . GLN B 1 280 ? 24.317 21.733 -8.260 1.00 25.43 280 GLN B CA 1
ATOM 4381 C C . GLN B 1 280 ? 23.166 21.842 -9.245 1.00 28.09 280 GLN B C 1
ATOM 4382 O O . GLN B 1 280 ? 22.583 20.833 -9.652 1.00 28.39 280 GLN B O 1
ATOM 4388 N N . ASP B 1 281 ? 22.811 23.071 -9.622 1.00 25.86 281 ASP B N 1
ATOM 4389 C CA . ASP B 1 281 ? 21.733 23.279 -10.584 1.00 28.43 281 ASP B CA 1
ATOM 4390 C C . ASP B 1 281 ? 21.953 22.454 -11.838 1.00 19.15 281 ASP B C 1
ATOM 4391 O O . ASP B 1 281 ? 21.009 21.877 -12.387 1.00 28.99 281 ASP B O 1
ATOM 4396 N N . LYS B 1 282 ? 23.199 22.411 -12.319 1.00 23.84 282 LYS B N 1
ATOM 4397 C CA . LYS B 1 282 ? 23.505 21.705 -13.558 1.00 34.76 282 LYS B CA 1
ATOM 4398 C C . LYS B 1 282 ? 23.399 20.191 -13.369 1.00 39.47 282 LYS B C 1
ATOM 4399 O O . LYS B 1 282 ? 22.827 19.489 -14.213 1.00 38.17 282 LYS B O 1
ATOM 4405 N N . ILE B 1 283 ? 23.931 19.676 -12.258 1.00 29.81 283 ILE B N 1
ATOM 4406 C CA . ILE B 1 283 ? 23.819 18.251 -11.962 1.00 27.22 283 ILE B CA 1
ATOM 4407 C C . ILE B 1 283 ? 22.351 17.837 -11.906 1.00 23.08 283 ILE B C 1
ATOM 4408 O O . ILE B 1 283 ? 21.942 16.842 -12.516 1.00 25.47 283 ILE B O 1
ATOM 4413 N N . ARG B 1 284 ? 21.531 18.613 -11.197 1.00 21.28 284 ARG B N 1
ATOM 4414 C CA . ARG B 1 284 ? 20.128 18.254 -11.054 1.00 28.36 284 ARG B CA 1
ATOM 4415 C C . ARG B 1 284 ? 19.372 18.374 -12.373 1.00 31.47 284 ARG B C 1
ATOM 4416 O O . ARG B 1 284 ? 18.425 17.621 -12.606 1.00 35.10 284 ARG B O 1
ATOM 4424 N N . ARG B 1 285 ? 19.770 19.295 -13.249 1.00 36.06 285 ARG B N 1
ATOM 4425 C CA . ARG B 1 285 ? 19.125 19.389 -14.556 1.00 33.83 285 ARG B CA 1
ATOM 4426 C C . ARG B 1 285 ? 19.502 18.203 -15.424 1.00 34.57 285 ARG B C 1
ATOM 4427 O O . ARG B 1 285 ? 18.650 17.610 -16.094 1.00 31.54 285 ARG B O 1
ATOM 4435 N N . ASP B 1 286 ? 20.788 17.854 -15.426 1.00 22.91 286 ASP B N 1
ATOM 4436 C CA . ASP B 1 286 ? 21.326 16.909 -16.387 1.00 25.97 286 ASP B CA 1
ATOM 4437 C C . ASP B 1 286 ? 21.096 15.445 -16.013 1.00 32.50 286 ASP B C 1
ATOM 4438 O O . ASP B 1 286 ? 21.262 14.585 -16.881 1.00 30.44 286 ASP B O 1
ATOM 4443 N N . MET B 1 287 ? 20.749 15.140 -14.757 1.00 28.51 287 MET B N 1
ATOM 4444 C CA . MET B 1 287 ? 20.333 13.787 -14.352 1.00 33.86 287 MET B CA 1
ATOM 4445 C C . MET B 1 287 ? 19.080 13.916 -13.497 1.00 31.97 287 MET B C 1
ATOM 4446 O O . MET B 1 287 ? 19.134 13.877 -12.262 1.00 37.85 287 MET B O 1
ATOM 4451 N N . PRO B 1 288 ? 17.924 14.061 -14.125 1.00 35.60 288 PRO B N 1
ATOM 4452 C CA . PRO B 1 288 ? 16.713 14.456 -13.375 1.00 29.37 288 PRO B CA 1
ATOM 4453 C C . PRO B 1 288 ? 16.060 13.268 -12.681 1.00 34.13 288 PRO B C 1
ATOM 4454 O O . PRO B 1 288 ? 14.960 12.807 -13.034 1.00 37.05 288 PRO B O 1
ATOM 4458 N N . LEU B 1 289 ? 16.736 12.786 -11.637 1.00 25.37 289 LEU B N 1
ATOM 4459 C CA . LEU B 1 289 ? 16.310 11.573 -10.943 1.00 29.72 289 LEU B CA 1
ATOM 4460 C C . LEU B 1 289 ? 14.883 11.687 -10.435 1.00 27.87 289 LEU B C 1
ATOM 4461 O O . LEU B 1 289 ? 14.171 10.686 -10.303 1.00 34.19 289 LEU B O 1
ATOM 4466 N N . TRP B 1 290 ? 14.455 12.886 -10.123 1.00 22.45 290 TRP B N 1
ATOM 4467 C CA . TRP B 1 290 ? 13.144 13.050 -9.541 1.00 27.16 290 TRP B CA 1
ATOM 4468 C C . TRP B 1 290 ? 12.023 13.093 -10.597 1.00 35.97 290 TRP B C 1
ATOM 4469 O O . TRP B 1 290 ? 10.847 12.882 -10.269 1.00 35.04 290 TRP B O 1
ATOM 4480 N N . ALA B 1 291 ? 12.374 13.317 -11.872 1.00 38.02 291 ALA B N 1
ATOM 4481 C CA . ALA B 1 291 ? 11.450 13.119 -12.981 1.00 39.55 291 ALA B CA 1
ATOM 4482 C C . ALA B 1 291 ? 11.409 11.675 -13.470 1.00 45.26 291 ALA B C 1
ATOM 4483 O O . ALA B 1 291 ? 10.474 11.306 -14.184 1.00 49.40 291 ALA B O 1
ATOM 4485 N N . GLN B 1 292 ? 12.381 10.854 -13.094 1.00 41.93 292 GLN B N 1
ATOM 4486 C CA . GLN B 1 292 ? 12.532 9.511 -13.627 1.00 34.73 292 GLN B CA 1
ATOM 4487 C C . GLN B 1 292 ? 11.956 8.442 -12.714 1.00 32.37 292 GLN B C 1
ATOM 4488 O O . GLN B 1 292 ? 11.984 7.260 -13.071 1.00 38.29 292 GLN B O 1
ATOM 4494 N N . ARG B 1 293 ? 11.452 8.814 -11.544 1.00 27.60 293 ARG B N 1
ATOM 4495 C CA . ARG B 1 293 ? 10.954 7.802 -10.622 1.00 37.97 293 ARG B CA 1
ATOM 4496 C C . ARG B 1 293 ? 9.688 7.153 -11.175 1.00 38.43 293 ARG B C 1
ATOM 4497 O O . ARG B 1 293 ? 9.003 7.701 -12.042 1.00 45.59 293 ARG B O 1
ATOM 4505 N N . ARG B 1 294 ? 9.399 5.956 -10.665 1.00 36.83 294 ARG B N 1
ATOM 4506 C CA . ARG B 1 294 ? 8.248 5.160 -11.085 1.00 30.18 294 ARG B CA 1
ATOM 4507 C C . ARG B 1 294 ? 7.148 5.373 -10.053 1.00 33.69 294 ARG B C 1
ATOM 4508 O O . ARG B 1 294 ? 6.891 4.538 -9.185 1.00 32.91 294 ARG B O 1
ATOM 4516 N N . ARG B 1 295 ? 6.515 6.544 -10.136 1.00 34.71 295 ARG B N 1
ATOM 4517 C CA . ARG B 1 295 ? 5.419 6.841 -9.232 1.00 39.72 295 ARG B CA 1
ATOM 4518 C C . ARG B 1 295 ? 4.195 5.987 -9.538 1.00 42.29 295 ARG B C 1
ATOM 4519 O O . ARG B 1 295 ? 3.413 5.698 -8.624 1.00 36.26 295 ARG B O 1
ATOM 4527 N N . ASP B 1 296 ? 4.055 5.521 -10.784 1.00 40.96 296 ASP B N 1
ATOM 4528 C CA . ASP B 1 296 ? 3.053 4.506 -11.097 1.00 37.17 296 ASP B CA 1
ATOM 4529 C C . ASP B 1 296 ? 3.285 3.207 -10.337 1.00 43.76 296 ASP B C 1
ATOM 4530 O O . ASP B 1 296 ? 2.348 2.417 -10.193 1.00 46.59 296 ASP B O 1
ATOM 4535 N N . ILE B 1 297 ? 4.500 2.959 -9.858 1.00 39.65 297 ILE B N 1
ATOM 4536 C CA . ILE B 1 297 ? 4.789 1.779 -9.056 1.00 35.36 297 ILE B CA 1
ATOM 4537 C C . ILE B 1 297 ? 4.895 2.113 -7.572 1.00 44.61 297 ILE B C 1
ATOM 4538 O O . ILE B 1 297 ? 4.392 1.368 -6.732 1.00 46.71 297 ILE B O 1
ATOM 4543 N N . PHE B 1 298 ? 5.521 3.238 -7.222 1.00 44.42 298 PHE B N 1
ATOM 4544 C CA . PHE B 1 298 ? 5.789 3.555 -5.825 1.00 43.06 298 PHE B CA 1
ATOM 4545 C C . PHE B 1 298 ? 4.834 4.589 -5.239 1.00 47.03 298 PHE B C 1
ATOM 4546 O O . PHE B 1 298 ? 4.916 4.872 -4.039 1.00 44.08 298 PHE B O 1
ATOM 4554 N N . GLY B 1 299 ? 3.929 5.154 -6.038 1.00 43.70 299 GLY B N 1
ATOM 4555 C CA . GLY B 1 299 ? 3.105 6.210 -5.472 1.00 49.05 299 GLY B CA 1
ATOM 4556 C C . GLY B 1 299 ? 3.895 7.502 -5.345 1.00 43.91 299 GLY B C 1
ATOM 4557 O O . GLY B 1 299 ? 4.785 7.798 -6.148 1.00 42.49 299 GLY B O 1
ATOM 4558 N N . ASP B 1 300 ? 3.570 8.285 -4.305 1.00 49.68 300 ASP B N 1
ATOM 4559 C CA . ASP B 1 300 ? 4.256 9.564 -4.092 1.00 58.92 300 ASP B CA 1
ATOM 4560 C C . ASP B 1 300 ? 4.311 9.875 -2.590 1.00 59.56 300 ASP B C 1
ATOM 4561 O O . ASP B 1 300 ? 3.571 10.710 -2.066 1.00 71.31 300 ASP B O 1
ATOM 4566 N N . PHE B 1 301 ? 5.203 9.184 -1.891 1.00 56.11 301 PHE B N 1
ATOM 4567 C CA . PHE B 1 301 ? 5.756 9.699 -0.639 1.00 60.77 301 PHE B CA 1
ATOM 4568 C C . PHE B 1 301 ? 4.709 9.930 0.447 1.00 60.91 301 PHE B C 1
ATOM 4569 O O . PHE B 1 301 ? 5.041 10.113 1.620 1.00 61.17 301 PHE B O 1
ATOM 4577 N N . ASN C 1 2 ? -28.143 -27.146 -1.044 1.00 74.22 2 ASN C N 1
ATOM 4578 C CA . ASN C 1 2 ? -27.224 -26.368 -1.874 1.00 83.40 2 ASN C CA 1
ATOM 4579 C C . ASN C 1 2 ? -27.613 -24.886 -1.901 1.00 87.33 2 ASN C C 1
ATOM 4580 O O . ASN C 1 2 ? -26.871 -24.046 -2.413 1.00 91.47 2 ASN C O 1
ATOM 4585 N N . VAL C 1 3 ? -28.782 -24.561 -1.350 1.00 80.32 3 VAL C N 1
ATOM 4586 C CA . VAL C 1 3 ? -29.231 -23.175 -1.332 1.00 70.49 3 VAL C CA 1
ATOM 4587 C C . VAL C 1 3 ? -28.363 -22.362 -0.379 1.00 60.30 3 VAL C C 1
ATOM 4588 O O . VAL C 1 3 ? -27.988 -22.828 0.706 1.00 53.59 3 VAL C O 1
ATOM 4592 N N . ALA C 1 4 ? -28.028 -21.134 -0.785 1.00 56.07 4 ALA C N 1
ATOM 4593 C CA . ALA C 1 4 ? -27.203 -20.249 0.038 1.00 46.87 4 ALA C CA 1
ATOM 4594 C C . ALA C 1 4 ? -28.115 -19.423 0.945 1.00 40.38 4 ALA C C 1
ATOM 4595 O O . ALA C 1 4 ? -28.350 -18.229 0.739 1.00 37.02 4 ALA C O 1
ATOM 4597 N N . ARG C 1 5 ? -28.628 -20.089 1.980 1.00 37.13 5 ARG C N 1
ATOM 4598 C CA . ARG C 1 5 ? -29.581 -19.508 2.915 1.00 36.63 5 ARG C CA 1
ATOM 4599 C C . ARG C 1 5 ? -28.837 -18.896 4.093 1.00 35.38 5 ARG C C 1
ATOM 4600 O O . ARG C 1 5 ? -27.973 -19.545 4.689 1.00 29.26 5 ARG C O 1
ATOM 4608 N N . ILE C 1 6 ? -29.163 -17.643 4.423 1.00 34.90 6 ILE C N 1
ATOM 4609 C CA . ILE C 1 6 ? -28.637 -17.012 5.626 1.00 30.81 6 ILE C CA 1
ATOM 4610 C C . ILE C 1 6 ? -29.797 -16.463 6.451 1.00 34.57 6 ILE C C 1
ATOM 4611 O O . ILE C 1 6 ? -30.928 -16.328 5.974 1.00 36.08 6 ILE C O 1
ATOM 4616 N N . GLY C 1 7 ? -29.492 -16.163 7.714 1.00 29.02 7 GLY C N 1
ATOM 4617 C CA . GLY C 1 7 ? -30.478 -15.644 8.635 1.00 35.88 7 GLY C CA 1
ATOM 4618 C C . GLY C 1 7 ? -29.874 -14.604 9.560 1.00 36.04 7 GLY C C 1
ATOM 4619 O O . GLY C 1 7 ? -28.659 -14.567 9.795 1.00 29.80 7 GLY C O 1
ATOM 4620 N N . ILE C 1 8 ? -30.757 -13.748 10.077 1.00 25.50 8 ILE C N 1
ATOM 4621 C CA . ILE C 1 8 ? -30.446 -12.790 11.128 1.00 25.72 8 ILE C CA 1
ATOM 4622 C C . ILE C 1 8 ? -31.245 -13.154 12.369 1.00 32.15 8 ILE C C 1
ATOM 4623 O O . ILE C 1 8 ? -32.460 -13.379 12.295 1.00 34.60 8 ILE C O 1
ATOM 4628 N N . GLY C 1 9 ? -30.581 -13.156 13.510 1.00 32.38 9 GLY C N 1
ATOM 4629 C CA . GLY C 1 9 ? -31.300 -13.289 14.750 1.00 35.61 9 GLY C CA 1
ATOM 4630 C C . GLY C 1 9 ? -31.497 -11.946 15.411 1.00 42.65 9 GLY C C 1
ATOM 4631 O O . GLY C 1 9 ? -30.584 -11.448 16.076 1.00 40.99 9 GLY C O 1
ATOM 4632 N N . GLN C 1 10 ? -32.678 -11.346 15.234 1.00 40.19 10 GLN C N 1
ATOM 4633 C CA . GLN C 1 10 ? -32.980 -10.052 15.830 1.00 32.95 10 GLN C CA 1
ATOM 4634 C C . GLN C 1 10 ? -33.532 -10.263 17.233 1.00 39.90 10 GLN C C 1
ATOM 4635 O O . GLN C 1 10 ? -34.351 -11.156 17.463 1.00 43.67 10 GLN C O 1
ATOM 4641 N N . LEU C 1 11 ? -33.086 -9.430 18.164 1.00 35.43 11 LEU C N 1
ATOM 4642 C CA . LEU C 1 11 ? -33.455 -9.573 19.565 1.00 37.10 11 LEU C CA 1
ATOM 4643 C C . LEU C 1 11 ? -33.213 -8.234 20.241 1.00 36.01 11 LEU C C 1
ATOM 4644 O O . LEU C 1 11 ? -32.804 -7.263 19.603 1.00 34.62 11 LEU C O 1
ATOM 4649 N N . CYS C 1 12 ? -33.475 -8.185 21.545 1.00 38.84 12 CYS C N 1
ATOM 4650 C CA . CYS C 1 12 ? -33.304 -6.978 22.348 1.00 35.20 12 CYS C CA 1
ATOM 4651 C C . CYS C 1 12 ? -32.570 -7.394 23.621 1.00 47.83 12 CYS C C 1
ATOM 4652 O O . CYS C 1 12 ? -33.204 -7.689 24.640 1.00 50.29 12 CYS C O 1
ATOM 4655 N N . SER C 1 13 ? -31.239 -7.422 23.553 1.00 46.40 13 SER C N 1
ATOM 4656 C CA . SER C 1 13 ? -30.431 -7.936 24.653 1.00 45.96 13 SER C CA 1
ATOM 4657 C C . SER C 1 13 ? -30.622 -7.101 25.910 1.00 45.52 13 SER C C 1
ATOM 4658 O O . SER C 1 13 ? -30.593 -5.871 25.858 1.00 48.28 13 SER C O 1
ATOM 4661 N N . SER C 1 14 ? -30.799 -7.778 27.042 1.00 50.27 14 SER C N 1
ATOM 4662 C CA . SER C 1 14 ? -30.888 -7.148 28.351 1.00 47.13 14 SER C CA 1
ATOM 4663 C C . SER C 1 14 ? -29.494 -7.097 28.968 1.00 43.49 14 SER C C 1
ATOM 4664 O O . SER C 1 14 ? -28.499 -7.445 28.324 1.00 46.99 14 SER C O 1
ATOM 4667 N N . SER C 1 15 ? -29.399 -6.674 30.228 1.00 46.65 15 SER C N 1
ATOM 4668 C CA . SER C 1 15 ? -28.138 -6.749 30.964 1.00 53.53 15 SER C CA 1
ATOM 4669 C C . SER C 1 15 ? -27.950 -8.090 31.668 1.00 59.77 15 SER C C 1
ATOM 4670 O O . SER C 1 15 ? -27.061 -8.213 32.516 1.00 69.81 15 SER C O 1
ATOM 4673 N N . ASN C 1 16 ? -28.762 -9.088 31.330 1.00 55.88 16 ASN C N 1
ATOM 4674 C CA . ASN C 1 16 ? -28.706 -10.431 31.907 1.00 57.75 16 ASN C CA 1
ATOM 4675 C C . ASN C 1 16 ? -28.145 -11.375 30.850 1.00 51.49 16 ASN C C 1
ATOM 4676 O O . ASN C 1 16 ? -28.898 -11.908 30.027 1.00 42.72 16 ASN C O 1
ATOM 4681 N N . LEU C 1 17 ? -26.824 -11.602 30.899 1.00 51.26 17 LEU C N 1
ATOM 4682 C CA . LEU C 1 17 ? -26.145 -12.416 29.890 1.00 47.88 17 LEU C CA 1
ATOM 4683 C C . LEU C 1 17 ? -26.757 -13.805 29.722 1.00 55.70 17 LEU C C 1
ATOM 4684 O O . LEU C 1 17 ? -26.629 -14.400 28.642 1.00 54.06 17 LEU C O 1
ATOM 4689 N N . LYS C 1 18 ? -27.418 -14.338 30.753 1.00 56.73 18 LYS C N 1
ATOM 4690 C CA . LYS C 1 18 ? -27.927 -15.703 30.680 1.00 56.01 18 LYS C CA 1
ATOM 4691 C C . LYS C 1 18 ? -29.295 -15.782 30.016 1.00 52.39 18 LYS C C 1
ATOM 4692 O O . LYS C 1 18 ? -29.549 -16.713 29.240 1.00 49.83 18 LYS C O 1
ATOM 4698 N N . GLN C 1 19 ? -30.190 -14.833 30.306 1.00 45.59 19 GLN C N 1
ATOM 4699 C CA . GLN C 1 19 ? -31.418 -14.738 29.523 1.00 51.05 19 GLN C CA 1
ATOM 4700 C C . GLN C 1 19 ? -31.093 -14.521 28.055 1.00 48.59 19 GLN C C 1
ATOM 4701 O O . GLN C 1 19 ? -31.679 -15.161 27.172 1.00 54.89 19 GLN C O 1
ATOM 4707 N N . ASN C 1 20 ? -30.150 -13.613 27.778 1.00 36.34 20 ASN C N 1
ATOM 4708 C CA . ASN C 1 20 ? -29.757 -13.350 26.397 1.00 36.76 20 ASN C CA 1
ATOM 4709 C C . ASN C 1 20 ? -29.277 -14.624 25.709 1.00 46.45 20 ASN C C 1
ATOM 4710 O O . ASN C 1 20 ? -29.648 -14.891 24.558 1.00 46.60 20 ASN C O 1
ATOM 4715 N N . LEU C 1 21 ? -28.470 -15.438 26.409 1.00 40.54 21 LEU C N 1
ATOM 4716 C CA . LEU C 1 21 ? -27.980 -16.681 25.822 1.00 39.09 21 LEU C CA 1
ATOM 4717 C C . LEU C 1 21 ? -29.124 -17.631 25.506 1.00 38.56 21 LEU C C 1
ATOM 4718 O O . LEU C 1 21 ? -29.074 -18.360 24.511 1.00 40.20 21 LEU C O 1
ATOM 4723 N N . GLU C 1 22 ? -30.168 -17.631 26.325 1.00 42.62 22 GLU C N 1
ATOM 4724 C CA . GLU C 1 22 ? -31.305 -18.488 26.028 1.00 46.00 22 GLU C CA 1
ATOM 4725 C C . GLU C 1 22 ? -32.007 -18.047 24.745 1.00 46.95 22 GLU C C 1
ATOM 4726 O O . GLU C 1 22 ? -32.415 -18.887 23.934 1.00 42.49 22 GLU C O 1
ATOM 4732 N N . VAL C 1 23 ? -32.140 -16.735 24.523 1.00 45.07 23 VAL C N 1
ATOM 4733 C CA . VAL C 1 23 ? -32.756 -16.283 23.276 1.00 40.71 23 VAL C CA 1
ATOM 4734 C C . VAL C 1 23 ? -31.883 -16.657 22.081 1.00 36.32 23 VAL C C 1
ATOM 4735 O O . VAL C 1 23 ? -32.383 -17.143 21.057 1.00 38.28 23 VAL C O 1
ATOM 4739 N N . VAL C 1 24 ? -30.561 -16.481 22.206 1.00 42.36 24 VAL C N 1
ATOM 4740 C CA . VAL C 1 24 ? -29.649 -16.860 21.124 1.00 36.34 24 VAL C CA 1
ATOM 4741 C C . VAL C 1 24 ? -29.802 -18.341 20.784 1.00 50.17 24 VAL C C 1
ATOM 4742 O O . VAL C 1 24 ? -29.999 -18.711 19.619 1.00 48.72 24 VAL C O 1
ATOM 4746 N N . LYS C 1 25 ? -29.717 -19.210 21.798 1.00 56.58 25 LYS C N 1
ATOM 4747 C CA . LYS C 1 25 ? -29.903 -20.646 21.585 1.00 55.11 25 LYS C CA 1
ATOM 4748 C C . LYS C 1 25 ? -31.255 -20.930 20.944 1.00 49.10 25 LYS C C 1
ATOM 4749 O O . LYS C 1 25 ? -31.363 -21.735 20.005 1.00 42.71 25 LYS C O 1
ATOM 4755 N N . SER C 1 26 ? -32.300 -20.270 21.444 1.00 33.91 26 SER C N 1
ATOM 4756 C CA . SER C 1 26 ? -33.627 -20.434 20.866 1.00 36.52 26 SER C CA 1
ATOM 4757 C C . SER C 1 26 ? -33.646 -20.037 19.394 1.00 45.76 26 SER C C 1
ATOM 4758 O O . SER C 1 26 ? -34.298 -20.696 18.576 1.00 42.28 26 SER C O 1
ATOM 4761 N N . LEU C 1 27 ? -32.936 -18.958 19.036 1.00 41.93 27 LEU C N 1
ATOM 4762 C CA . LEU C 1 27 ? -32.906 -18.523 17.642 1.00 41.36 27 LEU C CA 1
ATOM 4763 C C . LEU C 1 27 ? -32.082 -19.473 16.782 1.00 39.18 27 LEU C C 1
ATOM 4764 O O . LEU C 1 27 ? -32.459 -19.771 15.642 1.00 33.75 27 LEU C O 1
ATOM 4769 N N . ILE C 1 28 ? -30.948 -19.951 17.302 1.00 37.03 28 ILE C N 1
ATOM 4770 C CA . ILE C 1 28 ? -30.179 -20.953 16.571 1.00 39.47 28 ILE C CA 1
ATOM 4771 C C . ILE C 1 28 ? -31.032 -22.185 16.311 1.00 42.20 28 ILE C C 1
ATOM 4772 O O . ILE C 1 28 ? -30.991 -22.772 15.219 1.00 38.29 28 ILE C O 1
ATOM 4777 N N . LYS C 1 29 ? -31.840 -22.589 17.296 1.00 42.59 29 LYS C N 1
ATOM 4778 C CA . LYS C 1 29 ? -32.673 -23.757 17.050 1.00 46.87 29 LYS C CA 1
ATOM 4779 C C . LYS C 1 29 ? -33.808 -23.459 16.083 1.00 50.78 29 LYS C C 1
ATOM 4780 O O . LYS C 1 29 ? -34.325 -24.389 15.467 1.00 53.05 29 LYS C O 1
ATOM 4786 N N . LYS C 1 30 ? -34.206 -22.199 15.910 1.00 48.90 30 LYS C N 1
ATOM 4787 C CA . LYS C 1 30 ? -35.138 -21.910 14.824 1.00 48.12 30 LYS C CA 1
ATOM 4788 C C . LYS C 1 30 ? -34.429 -21.932 13.473 1.00 46.64 30 LYS C C 1
ATOM 4789 O O . LYS C 1 30 ? -35.019 -22.342 12.466 1.00 43.41 30 LYS C O 1
ATOM 4795 N N . ALA C 1 31 ? -33.151 -21.555 13.445 1.00 47.09 31 ALA C N 1
ATOM 4796 C CA . ALA C 1 31 ? -32.448 -21.421 12.175 1.00 44.22 31 ALA C CA 1
ATOM 4797 C C . ALA C 1 31 ? -32.139 -22.778 11.554 1.00 41.23 31 ALA C C 1
ATOM 4798 O O . ALA C 1 31 ? -32.328 -22.966 10.345 1.00 43.89 31 ALA C O 1
ATOM 4800 N N . LEU C 1 32 ? -31.656 -23.733 12.354 1.00 39.05 32 LEU C N 1
ATOM 4801 C CA . LEU C 1 32 ? -31.406 -25.080 11.826 1.00 45.58 32 LEU C CA 1
ATOM 4802 C C . LEU C 1 32 ? -32.666 -25.678 11.197 1.00 44.17 32 LEU C C 1
ATOM 4803 O O . LEU C 1 32 ? -32.607 -26.254 10.104 1.00 48.00 32 LEU C O 1
ATOM 4808 N N . ASP C 1 33 ? -33.815 -25.535 11.869 1.00 45.27 33 ASP C N 1
ATOM 4809 C CA . ASP C 1 33 ? -35.078 -26.041 11.334 1.00 55.24 33 ASP C CA 1
ATOM 4810 C C . ASP C 1 33 ? -35.372 -25.448 9.967 1.00 55.44 33 ASP C C 1
ATOM 4811 O O . ASP C 1 33 ? -35.943 -26.119 9.098 1.00 54.29 33 ASP C O 1
ATOM 4816 N N . GLN C 1 34 ? -35.006 -24.189 9.766 1.00 52.12 34 GLN C N 1
ATOM 4817 C CA . GLN C 1 34 ? -35.164 -23.532 8.481 1.00 45.35 34 GLN C CA 1
ATOM 4818 C C . GLN C 1 34 ? -33.978 -23.760 7.568 1.00 44.22 34 GLN C C 1
ATOM 4819 O O . GLN C 1 34 ? -33.916 -23.148 6.499 1.00 43.49 34 GLN C O 1
ATOM 4825 N N . ASP C 1 35 ? -33.039 -24.625 7.966 1.00 45.33 35 ASP C N 1
ATOM 4826 C CA . ASP C 1 35 ? -31.868 -24.951 7.150 1.00 43.29 35 ASP C CA 1
ATOM 4827 C C . ASP C 1 35 ? -31.042 -23.704 6.832 1.00 46.58 35 ASP C C 1
ATOM 4828 O O . ASP C 1 35 ? -30.537 -23.533 5.722 1.00 45.26 35 ASP C O 1
ATOM 4833 N N . VAL C 1 36 ? -30.903 -22.825 7.820 1.00 45.82 36 VAL C N 1
ATOM 4834 C CA . VAL C 1 36 ? -30.041 -21.662 7.675 1.00 46.44 36 VAL C CA 1
ATOM 4835 C C . VAL C 1 36 ? -28.594 -22.117 7.795 1.00 45.33 36 VAL C C 1
ATOM 4836 O O . VAL C 1 36 ? -28.234 -22.849 8.726 1.00 41.25 36 VAL C O 1
ATOM 4840 N N . LYS C 1 37 ? -27.759 -21.712 6.837 1.00 35.80 37 LYS C N 1
ATOM 4841 C CA . LYS C 1 37 ? -26.349 -22.093 6.886 1.00 38.41 37 LYS C CA 1
ATOM 4842 C C . LYS C 1 37 ? -25.498 -21.151 7.739 1.00 38.98 37 LYS C C 1
ATOM 4843 O O . LYS C 1 37 ? -24.526 -21.604 8.351 1.00 40.37 37 LYS C O 1
ATOM 4849 N N . VAL C 1 38 ? -25.815 -19.854 7.787 1.00 35.40 38 VAL C N 1
ATOM 4850 C CA . VAL C 1 38 ? -25.059 -18.888 8.588 1.00 30.94 38 VAL C CA 1
ATOM 4851 C C . VAL C 1 38 ? -26.047 -17.934 9.250 1.00 32.89 38 VAL C C 1
ATOM 4852 O O . VAL C 1 38 ? -26.877 -17.322 8.568 1.00 27.39 38 VAL C O 1
ATOM 4856 N N . LEU C 1 39 ? -25.957 -17.809 10.575 1.00 32.72 39 LEU C N 1
ATOM 4857 C CA . LEU C 1 39 ? -26.875 -17.008 11.378 1.00 32.24 39 LEU C CA 1
ATOM 4858 C C . LEU C 1 39 ? -26.110 -15.838 11.984 1.00 41.40 39 LEU C C 1
ATOM 4859 O O . LEU C 1 39 ? -25.112 -16.042 12.687 1.00 44.29 39 LEU C O 1
ATOM 4864 N N . PHE C 1 40 ? -26.588 -14.625 11.713 1.00 32.54 40 PHE C N 1
ATOM 4865 C CA . PHE C 1 40 ? -25.956 -13.384 12.138 1.00 26.99 40 PHE C CA 1
ATOM 4866 C C . PHE C 1 40 ? -26.730 -12.772 13.295 1.00 31.65 40 PHE C C 1
ATOM 4867 O O . PHE C 1 40 ? -27.957 -12.618 13.216 1.00 34.64 40 PHE C O 1
ATOM 4875 N N . PHE C 1 41 ? -26.017 -12.422 14.360 1.00 30.70 41 PHE C N 1
ATOM 4876 C CA . PHE C 1 41 ? -26.585 -11.746 15.523 1.00 24.99 41 PHE C CA 1
ATOM 4877 C C . PHE C 1 41 ? -26.016 -10.340 15.629 1.00 26.59 41 PHE C C 1
ATOM 4878 O O . PHE C 1 41 ? -24.944 -10.054 15.084 1.00 27.97 41 PHE C O 1
ATOM 4886 N N . PRO C 1 42 ? -26.713 -9.426 16.322 1.00 29.62 42 PRO C N 1
ATOM 4887 C CA . PRO C 1 42 ? -26.261 -8.030 16.363 1.00 26.36 42 PRO C CA 1
ATOM 4888 C C . PRO C 1 42 ? -25.048 -7.804 17.236 1.00 37.34 42 PRO C C 1
ATOM 4889 O O . PRO C 1 42 ? -24.540 -8.708 17.920 1.00 39.29 42 PRO C O 1
ATOM 4893 N N . GLU C 1 43 ? -24.584 -6.564 17.187 1.00 33.80 43 GLU C N 1
ATOM 4894 C CA . GLU C 1 43 ? -23.650 -6.040 18.169 1.00 37.61 43 GLU C CA 1
ATOM 4895 C C . GLU C 1 43 ? -24.246 -6.148 19.572 1.00 35.08 43 GLU C C 1
ATOM 4896 O O . GLU C 1 43 ? -25.464 -6.029 19.770 1.00 27.78 43 GLU C O 1
ATOM 4902 N N . ALA C 1 44 ? -23.369 -6.405 20.548 1.00 36.68 44 ALA C N 1
ATOM 4903 C CA . ALA C 1 44 ? -23.736 -6.414 21.967 1.00 31.30 44 ALA C CA 1
ATOM 4904 C C . ALA C 1 44 ? -24.818 -7.448 22.271 1.00 38.14 44 ALA C C 1
ATOM 4905 O O . ALA C 1 44 ? -25.707 -7.221 23.095 1.00 31.52 44 ALA C O 1
ATOM 4907 N N . THR C 1 45 ? -24.762 -8.592 21.590 1.00 38.36 45 THR C N 1
ATOM 4908 C CA . THR C 1 45 ? -25.761 -9.621 21.842 1.00 41.10 45 THR C CA 1
ATOM 4909 C C . THR C 1 45 ? -25.694 -10.112 23.286 1.00 47.96 45 THR C C 1
ATOM 4910 O O . THR C 1 45 ? -26.733 -10.334 23.921 1.00 47.84 45 THR C O 1
ATOM 4914 N N . ASP C 1 46 ? -24.482 -10.239 23.838 1.00 41.36 46 ASP C N 1
ATOM 4915 C CA . ASP C 1 46 ? -24.348 -10.751 25.200 1.00 46.89 46 ASP C CA 1
ATOM 4916 C C . ASP C 1 46 ? -25.055 -9.847 26.203 1.00 52.48 46 ASP C C 1
ATOM 4917 O O . ASP C 1 46 ? -25.803 -10.328 27.064 1.00 55.70 46 ASP C O 1
ATOM 4922 N N . TYR C 1 47 ? -24.857 -8.532 26.094 1.00 48.03 47 TYR C N 1
ATOM 4923 C CA . TYR C 1 47 ? -25.539 -7.606 26.990 1.00 45.62 47 TYR C CA 1
ATOM 4924 C C . TYR C 1 47 ? -25.487 -6.193 26.430 1.00 44.20 47 TYR C C 1
ATOM 4925 O O . TYR C 1 47 ? -24.611 -5.848 25.632 1.00 39.17 47 TYR C O 1
ATOM 4934 N N . LEU C 1 48 ? -26.434 -5.378 26.891 1.00 49.58 48 LEU C N 1
ATOM 4935 C CA . LEU C 1 48 ? -26.333 -3.927 26.891 1.00 49.86 48 LEU C CA 1
ATOM 4936 C C . LEU C 1 48 ? -26.249 -3.453 28.339 1.00 52.14 48 LEU C C 1
ATOM 4937 O O . LEU C 1 48 ? -26.925 -3.997 29.219 1.00 57.44 48 LEU C O 1
ATOM 4942 N N . SER C 1 49 ? -25.430 -2.441 28.581 1.00 53.19 49 SER C N 1
ATOM 4943 C CA . SER C 1 49 ? -25.144 -1.950 29.920 1.00 52.61 49 SER C CA 1
ATOM 4944 C C . SER C 1 49 ? -25.778 -0.582 30.153 1.00 61.67 49 SER C C 1
ATOM 4945 O O . SER C 1 49 ? -26.291 0.061 29.233 1.00 63.73 49 SER C O 1
ATOM 4948 N N . ARG C 1 50 ? -25.716 -0.130 31.410 1.00 60.20 50 ARG C N 1
ATOM 4949 C CA . ARG C 1 50 ? -26.198 1.197 31.776 1.00 57.22 50 ARG C CA 1
ATOM 4950 C C . ARG C 1 50 ? -25.137 2.274 31.615 1.00 49.93 50 ARG C C 1
ATOM 4951 O O . ARG C 1 50 ? -25.478 3.420 31.298 1.00 57.88 50 ARG C O 1
ATOM 4959 N N . ASN C 1 51 ? -23.866 1.945 31.829 1.00 51.57 51 ASN C N 1
ATOM 4960 C CA . ASN C 1 51 ? -22.778 2.906 31.664 1.00 50.31 51 ASN C CA 1
ATOM 4961 C C . ASN C 1 51 ? -21.477 2.141 31.458 1.00 48.89 51 ASN C C 1
ATOM 4962 O O . ASN C 1 51 ? -21.447 0.906 31.463 1.00 50.01 51 ASN C O 1
ATOM 4967 N N . ALA C 1 52 ? -20.390 2.899 31.295 1.00 47.91 52 ALA C N 1
ATOM 4968 C CA . ALA C 1 52 ? -19.095 2.295 30.999 1.00 47.38 52 ALA C CA 1
ATOM 4969 C C . ALA C 1 52 ? -18.657 1.335 32.097 1.00 55.46 52 ALA C C 1
ATOM 4970 O O . ALA C 1 52 ? -18.059 0.290 31.814 1.00 63.14 52 ALA C O 1
ATOM 4972 N N . GLU C 1 53 ? -18.937 1.666 33.355 1.00 56.02 53 GLU C N 1
ATOM 4973 C CA . GLU C 1 53 ? -18.464 0.797 34.424 1.00 67.81 53 GLU C CA 1
ATOM 4974 C C . GLU C 1 53 ? -19.357 -0.424 34.584 1.00 65.03 53 GLU C C 1
ATOM 4975 O O . GLU C 1 53 ? -18.867 -1.516 34.891 1.00 71.78 53 GLU C O 1
ATOM 4981 N N . HIS C 1 54 ? -20.664 -0.263 34.373 1.00 55.99 54 HIS C N 1
ATOM 4982 C CA . HIS C 1 54 ? -21.551 -1.420 34.357 1.00 56.36 54 HIS C CA 1
ATOM 4983 C C . HIS C 1 54 ? -21.115 -2.422 33.292 1.00 59.87 54 HIS C C 1
ATOM 4984 O O . HIS C 1 54 ? -21.215 -3.638 33.492 1.00 61.39 54 HIS C O 1
ATOM 4991 N N . SER C 1 55 ? -20.608 -1.928 32.161 1.00 48.43 55 SER C N 1
ATOM 4992 C CA . SER C 1 55 ? -20.206 -2.829 31.094 1.00 52.46 55 SER C CA 1
ATOM 4993 C C . SER C 1 55 ? -18.856 -3.468 31.379 1.00 54.80 55 SER C C 1
ATOM 4994 O O . SER C 1 55 ? -18.607 -4.592 30.938 1.00 56.40 55 SER C O 1
ATOM 4997 N N . LYS C 1 56 ? -17.973 -2.778 32.104 1.00 60.05 56 LYS C N 1
ATOM 4998 C CA . LYS C 1 56 ? -16.750 -3.426 32.565 1.00 53.31 56 LYS C CA 1
ATOM 4999 C C . LYS C 1 56 ? -17.079 -4.573 33.511 1.00 62.40 56 LYS C C 1
ATOM 5000 O O . LYS C 1 56 ? -16.442 -5.632 33.467 1.00 63.02 56 LYS C O 1
ATOM 5006 N N . LYS C 1 57 ? -18.094 -4.392 34.356 1.00 63.20 57 LYS C N 1
ATOM 5007 C CA . LYS C 1 57 ? -18.504 -5.472 35.247 1.00 61.84 57 LYS C CA 1
ATOM 5008 C C . LYS C 1 57 ? -19.058 -6.650 34.456 1.00 62.79 57 LYS C C 1
ATOM 5009 O O . LYS C 1 57 ? -18.638 -7.796 34.652 1.00 64.16 57 LYS C O 1
ATOM 5015 N N . LEU C 1 58 ? -19.999 -6.382 33.546 1.00 60.21 58 LEU C N 1
ATOM 5016 C CA . LEU C 1 58 ? -20.658 -7.457 32.811 1.00 55.94 58 LEU C CA 1
ATOM 5017 C C . LEU C 1 58 ? -19.702 -8.170 31.861 1.00 52.53 58 LEU C C 1
ATOM 5018 O O . LEU C 1 58 ? -19.918 -9.344 31.535 1.00 53.15 58 LEU C O 1
ATOM 5023 N N . ALA C 1 59 ? -18.648 -7.485 31.407 1.00 43.91 59 ALA C N 1
ATOM 5024 C CA . ALA C 1 59 ? -17.737 -8.078 30.437 1.00 48.93 59 ALA C CA 1
ATOM 5025 C C . ALA C 1 59 ? -16.967 -9.264 31.010 1.00 55.16 59 ALA C C 1
ATOM 5026 O O . ALA C 1 59 ? -16.516 -10.132 30.251 1.00 51.36 59 ALA C O 1
ATOM 5028 N N . SER C 1 60 ? -16.812 -9.323 32.332 1.00 59.95 60 SER C N 1
ATOM 5029 C CA . SER C 1 60 ? -16.145 -10.461 32.949 1.00 59.80 60 SER C CA 1
ATOM 5030 C C . SER C 1 60 ? -16.944 -11.750 32.776 1.00 61.42 60 SER C C 1
ATOM 5031 O O . SER C 1 60 ? -16.363 -12.840 32.761 1.00 63.89 60 SER C O 1
ATOM 5034 N N . GLN C 1 61 ? -18.272 -11.655 32.657 1.00 56.09 61 GLN C N 1
ATOM 5035 C CA . GLN C 1 61 ? -19.105 -12.842 32.497 1.00 49.26 61 GLN C CA 1
ATOM 5036 C C . GLN C 1 61 ? -19.136 -13.372 31.068 1.00 48.93 61 GLN C C 1
ATOM 5037 O O . GLN C 1 61 ? -19.679 -14.460 30.835 1.00 52.67 61 GLN C O 1
ATOM 5043 N N . THR C 1 62 ? -18.559 -12.647 30.120 1.00 45.45 62 THR C N 1
ATOM 5044 C CA . THR C 1 62 ? -18.703 -12.975 28.709 1.00 50.14 62 THR C CA 1
ATOM 5045 C C . THR C 1 62 ? -17.896 -14.209 28.307 1.00 48.54 62 THR C C 1
ATOM 5046 O O . THR C 1 62 ? -18.409 -15.029 27.533 1.00 50.09 62 THR C O 1
ATOM 5050 N N . PRO C 1 63 ? -16.646 -14.393 28.772 1.00 47.61 63 PRO C N 1
ATOM 5051 C CA . PRO C 1 63 ? -15.933 -15.626 28.391 1.00 51.08 63 PRO C CA 1
ATOM 5052 C C . PRO C 1 63 ? -16.718 -16.876 28.733 1.00 49.88 63 PRO C C 1
ATOM 5053 O O . PRO C 1 63 ? -16.704 -17.846 27.961 1.00 56.43 63 PRO C O 1
ATOM 5057 N N . GLU C 1 64 ? -17.425 -16.869 29.864 1.00 46.82 64 GLU C N 1
ATOM 5058 C CA . GLU C 1 64 ? -18.327 -17.971 30.175 1.00 58.27 64 GLU C CA 1
ATOM 5059 C C . GLU C 1 64 ? -19.464 -18.040 29.166 1.00 60.49 64 GLU C C 1
ATOM 5060 O O . GLU C 1 64 ? -19.822 -19.124 28.692 1.00 59.51 64 GLU C O 1
ATOM 5066 N N . PHE C 1 65 ? -20.035 -16.882 28.824 1.00 67.49 65 PHE C N 1
ATOM 5067 C CA . PHE C 1 65 ? -21.081 -16.810 27.809 1.00 59.57 65 PHE C CA 1
ATOM 5068 C C . PHE C 1 65 ? -20.634 -17.462 26.503 1.00 51.00 65 PHE C C 1
ATOM 5069 O O . PHE C 1 65 ? -21.357 -18.280 25.921 1.00 37.79 65 PHE C O 1
ATOM 5077 N N . ILE C 1 66 ? -19.443 -17.097 26.022 1.00 43.14 66 ILE C N 1
ATOM 5078 C CA . ILE C 1 66 ? -18.931 -17.670 24.782 1.00 47.63 66 ILE C CA 1
ATOM 5079 C C . ILE C 1 66 ? -18.745 -19.175 24.926 1.00 57.02 66 ILE C C 1
ATOM 5080 O O . ILE C 1 66 ? -19.153 -19.958 24.058 1.00 54.44 66 ILE C O 1
ATOM 5085 N N . SER C 1 67 ? -18.108 -19.600 26.021 1.00 65.26 67 SER C N 1
ATOM 5086 C CA . SER C 1 67 ? -17.835 -21.022 26.213 1.00 61.28 67 SER C CA 1
ATOM 5087 C C . SER C 1 67 ? -19.128 -21.823 26.196 1.00 49.20 67 SER C C 1
ATOM 5088 O O . SER C 1 67 ? -19.257 -22.806 25.457 1.00 40.03 67 SER C O 1
ATOM 5091 N N . GLU C 1 68 ? -20.120 -21.381 26.964 1.00 51.82 68 GLU C N 1
ATOM 5092 C CA . GLU C 1 68 ? -21.389 -22.091 26.983 1.00 56.91 68 GLU C CA 1
ATOM 5093 C C . GLU C 1 68 ? -22.142 -21.968 25.666 1.00 55.66 68 GLU C C 1
ATOM 5094 O O . GLU C 1 68 ? -22.970 -22.833 25.361 1.00 52.12 68 GLU C O 1
ATOM 5100 N N . LEU C 1 69 ? -21.884 -20.923 24.878 1.00 51.34 69 LEU C N 1
ATOM 5101 C CA . LEU C 1 69 ? -22.488 -20.855 23.552 1.00 44.33 69 LEU C CA 1
ATOM 5102 C C . LEU C 1 69 ? -21.794 -21.807 22.589 1.00 39.62 69 LEU C C 1
ATOM 5103 O O . LEU C 1 69 ? -22.447 -22.409 21.726 1.00 42.66 69 LEU C O 1
ATOM 5108 N N . GLN C 1 70 ? -20.481 -21.978 22.738 1.00 42.95 70 GLN C N 1
ATOM 5109 C CA . GLN C 1 70 ? -19.775 -22.989 21.958 1.00 52.14 70 GLN C CA 1
ATOM 5110 C C . GLN C 1 70 ? -20.332 -24.392 22.205 1.00 54.72 70 GLN C C 1
ATOM 5111 O O . GLN C 1 70 ? -20.502 -25.173 21.260 1.00 55.41 70 GLN C O 1
ATOM 5117 N N . SER C 1 71 ? -20.623 -24.739 23.462 1.00 54.14 71 SER C N 1
ATOM 5118 C CA . SER C 1 71 ? -21.214 -26.055 23.706 1.00 55.85 71 SER C CA 1
ATOM 5119 C C . SER C 1 71 ? -22.597 -26.151 23.082 1.00 51.46 71 SER C C 1
ATOM 5120 O O . SER C 1 71 ? -22.930 -27.162 22.454 1.00 56.05 71 SER C O 1
ATOM 5123 N N . ALA C 1 72 ? -23.413 -25.102 23.237 1.00 44.88 72 ALA C N 1
ATOM 5124 C CA . ALA C 1 72 ? -24.782 -25.156 22.734 1.00 42.00 72 ALA C CA 1
ATOM 5125 C C . ALA C 1 72 ? -24.814 -25.383 21.224 1.00 43.55 72 ALA C C 1
ATOM 5126 O O . ALA C 1 72 ? -25.673 -26.117 20.721 1.00 54.61 72 ALA C O 1
ATOM 5128 N N . ILE C 1 73 ? -23.856 -24.812 20.490 1.00 45.52 73 ILE C N 1
ATOM 5129 C CA . ILE C 1 73 ? -23.858 -24.964 19.035 1.00 44.99 73 ILE C CA 1
ATOM 5130 C C . ILE C 1 73 ? -23.628 -26.423 18.640 1.00 48.84 73 ILE C C 1
ATOM 5131 O O . ILE C 1 73 ? -24.324 -26.958 17.766 1.00 48.09 73 ILE C O 1
ATOM 5136 N N . CYS C 1 74 ? -22.668 -27.099 19.276 1.00 52.85 74 CYS C N 1
ATOM 5137 C CA . CYS C 1 74 ? -22.463 -28.510 18.949 1.00 51.16 74 CYS C CA 1
ATOM 5138 C C . CYS C 1 74 ? -23.638 -29.364 19.396 1.00 47.03 74 CYS C C 1
ATOM 5139 O O . CYS C 1 74 ? -24.087 -30.243 18.651 1.00 45.89 74 CYS C O 1
ATOM 5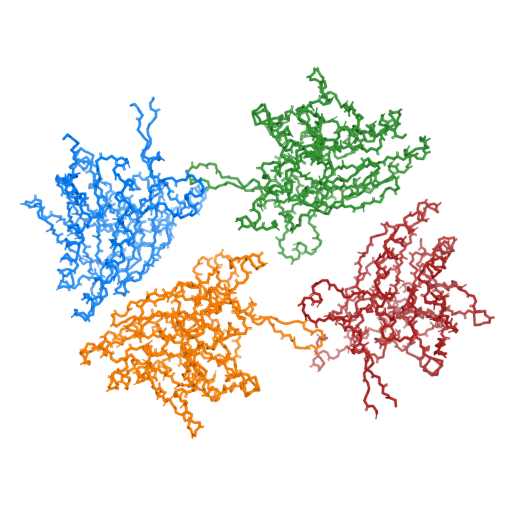142 N N . GLN C 1 75 ? -24.159 -29.123 20.600 1.00 52.66 75 GLN C N 1
ATOM 5143 C CA . GLN C 1 75 ? -25.328 -29.879 21.034 1.00 58.06 75 GLN C CA 1
ATOM 5144 C C . GLN C 1 75 ? -26.494 -29.683 20.075 1.00 65.08 75 GLN C C 1
ATOM 5145 O O . GLN C 1 75 ? -27.147 -30.656 19.673 1.00 63.52 75 GLN C O 1
ATOM 5151 N N . LEU C 1 76 ? -26.740 -28.439 19.652 1.00 58.01 76 LEU C N 1
ATOM 5152 C CA . LEU C 1 76 ? -27.899 -28.193 18.802 1.00 53.05 76 LEU C CA 1
ATOM 5153 C C . LEU C 1 76 ? -27.676 -28.657 17.366 1.00 48.35 76 LEU C C 1
ATOM 5154 O O . LEU C 1 76 ? -28.620 -29.118 16.718 1.00 50.01 76 LEU C O 1
ATOM 5159 N N . THR C 1 77 ? -26.454 -28.545 16.837 1.00 45.27 77 THR C N 1
ATOM 5160 C CA . THR C 1 77 ? -26.236 -29.027 15.474 1.00 46.38 77 THR C CA 1
ATOM 5161 C C . THR C 1 77 ? -26.264 -30.550 15.420 1.00 55.98 77 THR C C 1
ATOM 5162 O O . THR C 1 77 ? -26.737 -31.136 14.438 1.00 50.90 77 THR C O 1
ATOM 5166 N N . LYS C 1 78 ? -25.760 -31.214 16.462 1.00 62.54 78 LYS C N 1
ATOM 5167 C CA . LYS C 1 78 ? -25.774 -32.670 16.436 1.00 65.71 78 LYS C CA 1
ATOM 5168 C C . LYS C 1 78 ? -27.186 -33.209 16.602 1.00 60.84 78 LYS C C 1
ATOM 5169 O O . LYS C 1 78 ? -27.572 -34.157 15.912 1.00 65.94 78 LYS C O 1
ATOM 5175 N N . ALA C 1 79 ? -27.979 -32.609 17.494 1.00 55.74 79 ALA C N 1
ATOM 5176 C CA . ALA C 1 79 ? -29.389 -32.974 17.580 1.00 51.86 79 ALA C CA 1
ATOM 5177 C C . ALA C 1 79 ? -30.067 -32.838 16.222 1.00 61.61 79 ALA C C 1
ATOM 5178 O O . ALA C 1 79 ? -30.711 -33.778 15.739 1.00 62.68 79 ALA C O 1
ATOM 5180 N N . ALA C 1 80 ? -29.899 -31.677 15.574 1.00 59.88 80 ALA C N 1
ATOM 5181 C CA . ALA C 1 80 ? -30.516 -31.425 14.275 1.00 47.02 80 ALA C CA 1
ATOM 5182 C C . ALA C 1 80 ? -29.874 -32.229 13.150 1.00 48.06 80 ALA C C 1
ATOM 5183 O O . ALA C 1 80 ? -30.524 -32.457 12.125 1.00 51.79 80 ALA C O 1
ATOM 5185 N N . GLY C 1 81 ? -28.618 -32.643 13.306 1.00 50.57 81 GLY C N 1
ATOM 5186 C CA . GLY C 1 81 ? -27.939 -33.378 12.257 1.00 52.86 81 GLY C CA 1
ATOM 5187 C C . GLY C 1 81 ? -27.493 -32.548 11.079 1.00 55.04 81 GLY C C 1
ATOM 5188 O O . GLY C 1 81 ? -27.260 -33.100 9.998 1.00 53.16 81 GLY C O 1
ATOM 5189 N N . LYS C 1 82 ? -27.368 -31.236 11.249 1.00 57.98 82 LYS C N 1
ATOM 5190 C CA . LYS C 1 82 ? -26.935 -30.336 10.192 1.00 52.78 82 LYS C CA 1
ATOM 5191 C C . LYS C 1 82 ? -26.061 -29.243 10.782 1.00 44.11 82 LYS C C 1
ATOM 5192 O O . LYS C 1 82 ? -26.230 -28.865 11.948 1.00 46.70 82 LYS C O 1
ATOM 5198 N N . PRO C 1 83 ? -25.114 -28.722 10.012 1.00 42.52 83 PRO C N 1
ATOM 5199 C CA . PRO C 1 83 ? -24.236 -27.671 10.527 1.00 46.59 83 PRO C CA 1
ATOM 5200 C C . PRO C 1 83 ? -24.881 -26.292 10.447 1.00 45.63 83 PRO C C 1
ATOM 5201 O O . PRO C 1 83 ? -25.802 -26.047 9.666 1.00 51.05 83 PRO C O 1
ATOM 5205 N N . ILE C 1 84 ? -24.381 -25.389 11.291 1.00 46.90 84 ILE C N 1
ATOM 5206 C CA . ILE C 1 84 ? -24.651 -23.958 11.157 1.00 48.66 84 ILE C CA 1
ATOM 5207 C C . ILE C 1 84 ? -23.464 -23.182 11.714 1.00 43.60 84 ILE C C 1
ATOM 5208 O O . ILE C 1 84 ? -22.826 -23.602 12.684 1.00 38.90 84 ILE C O 1
ATOM 5213 N N . ASP C 1 85 ? -23.163 -22.049 11.090 1.00 42.28 85 ASP C N 1
ATOM 5214 C CA . ASP C 1 85 ? -22.166 -21.120 11.597 1.00 36.29 85 ASP C CA 1
ATOM 5215 C C . ASP C 1 85 ? -22.848 -19.890 12.202 1.00 37.31 85 ASP C C 1
ATOM 5216 O O . ASP C 1 85 ? -23.925 -19.469 11.763 1.00 37.55 85 ASP C O 1
ATOM 5221 N N . ILE C 1 86 ? -22.213 -19.327 13.226 1.00 33.90 86 ILE C N 1
ATOM 5222 C CA . ILE C 1 86 ? -22.741 -18.200 13.986 1.00 39.01 86 ILE C CA 1
ATOM 5223 C C . ILE C 1 86 ? -21.761 -17.034 13.888 1.00 45.07 86 ILE C C 1
ATOM 5224 O O . ILE C 1 86 ? -20.551 -17.216 14.075 1.00 45.42 86 ILE C O 1
ATOM 5229 N N . SER C 1 87 ? -22.284 -15.846 13.570 1.00 37.68 87 SER C N 1
ATOM 5230 C CA . SER C 1 87 ? -21.566 -14.578 13.691 1.00 32.07 87 SER C CA 1
ATOM 5231 C C . SER C 1 87 ? -22.275 -13.739 14.742 1.00 33.53 87 SER C C 1
ATOM 5232 O O . SER C 1 87 ? -23.464 -13.437 14.593 1.00 39.85 87 SER C O 1
ATOM 5235 N N . ILE C 1 88 ? -21.562 -13.361 15.801 1.00 25.31 88 ILE C N 1
ATOM 5236 C CA . ILE C 1 88 ? -22.212 -12.783 16.977 1.00 35.62 88 ILE C CA 1
ATOM 5237 C C . ILE C 1 88 ? -21.332 -11.690 17.589 1.00 41.73 88 ILE C C 1
ATOM 5238 O O . ILE C 1 88 ? -20.128 -11.898 17.796 1.00 37.17 88 ILE C O 1
ATOM 5243 N N . GLY C 1 89 ? -21.927 -10.537 17.871 1.00 40.88 89 GLY C N 1
ATOM 5244 C CA . GLY C 1 89 ? -21.216 -9.442 18.515 1.00 26.52 89 GLY C CA 1
ATOM 5245 C C . GLY C 1 89 ? -21.307 -9.531 20.026 1.00 31.79 89 GLY C C 1
ATOM 5246 O O . GLY C 1 89 ? -22.395 -9.704 20.581 1.00 34.15 89 GLY C O 1
ATOM 5247 N N . ILE C 1 90 ? -20.158 -9.410 20.692 1.00 36.44 90 ILE C N 1
ATOM 5248 C CA . ILE C 1 90 ? -20.071 -9.498 22.148 1.00 41.40 90 ILE C CA 1
ATOM 5249 C C . ILE C 1 90 ? -19.076 -8.456 22.648 1.00 41.97 90 ILE C C 1
ATOM 5250 O O . ILE C 1 90 ? -18.400 -7.785 21.865 1.00 47.76 90 ILE C O 1
ATOM 5255 N N . HIS C 1 91 ? -18.974 -8.345 23.975 1.00 48.80 91 HIS C N 1
ATOM 5256 C CA . HIS C 1 91 ? -17.955 -7.526 24.625 1.00 54.73 91 HIS C CA 1
ATOM 5257 C C . HIS C 1 91 ? -16.857 -8.414 25.201 1.00 51.55 91 HIS C C 1
ATOM 5258 O O . HIS C 1 91 ? -17.141 -9.417 25.857 1.00 49.40 91 HIS C O 1
ATOM 5265 N N . MET C 1 92 ? -15.605 -8.021 24.997 1.00 53.58 92 MET C N 1
ATOM 5266 C CA . MET C 1 92 ? -14.506 -8.760 25.609 1.00 59.02 92 MET C CA 1
ATOM 5267 C C . MET C 1 92 ? -13.881 -7.966 26.745 1.00 56.05 92 MET C C 1
ATOM 5268 O O . MET C 1 92 ? -13.590 -6.775 26.575 1.00 52.88 92 MET C O 1
ATOM 5273 N N . PRO C 1 93 ? -13.652 -8.581 27.902 1.00 61.52 93 PRO C N 1
ATOM 5274 C CA . PRO C 1 93 ? -12.941 -7.890 28.995 1.00 53.82 93 PRO C CA 1
ATOM 5275 C C . PRO C 1 93 ? -11.472 -7.714 28.655 1.00 50.46 93 PRO C C 1
ATOM 5276 O O . PRO C 1 93 ? -10.960 -8.370 27.733 1.00 48.41 93 PRO C O 1
ATOM 5280 N N . PRO C 1 94 ? -10.758 -6.836 29.366 1.00 49.14 94 PRO C N 1
ATOM 5281 C CA . PRO C 1 94 ? -9.334 -6.628 29.062 1.00 49.26 94 PRO C CA 1
ATOM 5282 C C . PRO C 1 94 ? -8.512 -7.869 29.372 1.00 56.21 94 PRO C C 1
ATOM 5283 O O . PRO C 1 94 ? -8.690 -8.502 30.413 1.00 62.56 94 PRO C O 1
ATOM 5287 N N . SER C 1 95 ? -7.614 -8.215 28.446 1.00 64.71 95 SER C N 1
ATOM 5288 C CA . SER C 1 95 ? -6.602 -9.252 28.637 1.00 72.71 95 SER C CA 1
ATOM 5289 C C . SER C 1 95 ? -5.818 -9.017 29.918 1.00 78.32 95 SER C C 1
ATOM 5290 O O . SER C 1 95 ? -5.748 -7.882 30.388 1.00 75.89 95 SER C O 1
ATOM 5293 N N . GLU C 1 96 ? -5.201 -10.064 30.474 1.00 84.27 96 GLU C N 1
ATOM 5294 C CA . GLU C 1 96 ? -4.324 -9.869 31.629 1.00 82.11 96 GLU C CA 1
ATOM 5295 C C . GLU C 1 96 ? -3.229 -8.850 31.322 1.00 75.16 96 GLU C C 1
ATOM 5296 O O . GLU C 1 96 ? -2.939 -7.970 32.144 1.00 73.59 96 GLU C O 1
ATOM 5302 N N . VAL C 1 97 ? -2.625 -8.941 30.132 1.00 65.69 97 VAL C N 1
ATOM 5303 C CA . VAL C 1 97 ? -1.643 -7.947 29.705 1.00 64.65 97 VAL C CA 1
ATOM 5304 C C . VAL C 1 97 ? -2.241 -6.543 29.718 1.00 74.01 97 VAL C C 1
ATOM 5305 O O . VAL C 1 97 ? -1.532 -5.561 29.973 1.00 78.57 97 VAL C O 1
ATOM 5309 N N . ASN C 1 98 ? -3.550 -6.420 29.473 1.00 75.71 98 ASN C N 1
ATOM 5310 C CA . ASN C 1 98 ? -4.162 -5.096 29.403 1.00 78.53 98 ASN C CA 1
ATOM 5311 C C . ASN C 1 98 ? -4.114 -4.383 30.754 1.00 78.63 98 ASN C C 1
ATOM 5312 O O . ASN C 1 98 ? -3.739 -3.207 30.821 1.00 83.67 98 ASN C O 1
ATOM 5317 N N . THR C 1 99 ? -4.490 -5.066 31.845 1.00 78.58 99 THR C N 1
ATOM 5318 C CA . THR C 1 99 ? -4.435 -4.411 33.156 1.00 84.06 99 THR C CA 1
ATOM 5319 C C . THR C 1 99 ? -3.000 -4.100 33.556 1.00 84.45 99 THR C C 1
ATOM 5320 O O . THR C 1 99 ? -2.713 -3.004 34.054 1.00 80.75 99 THR C O 1
ATOM 5324 N N . LYS C 1 100 ? -2.083 -5.046 33.338 1.00 86.00 100 LYS C N 1
ATOM 5325 C CA . LYS C 1 100 ? -0.678 -4.811 33.658 1.00 85.86 100 LYS C CA 1
ATOM 5326 C C . LYS C 1 100 ? -0.101 -3.606 32.924 1.00 86.11 100 LYS C C 1
ATOM 5327 O O . LYS C 1 100 ? 1.014 -3.183 33.247 1.00 92.31 100 LYS C O 1
ATOM 5333 N N . ASN C 1 101 ? -0.825 -3.047 31.953 1.00 80.63 101 ASN C N 1
ATOM 5334 C CA . ASN C 1 101 ? -0.426 -1.808 31.297 1.00 77.76 101 ASN C CA 1
ATOM 5335 C C . ASN C 1 101 ? -1.452 -0.698 31.489 1.00 71.39 101 ASN C C 1
ATOM 5336 O O . ASN C 1 101 ? -1.346 0.348 30.837 1.00 73.88 101 ASN C O 1
ATOM 5341 N N . GLY C 1 102 ? -2.439 -0.898 32.362 1.00 68.03 102 GLY C N 1
ATOM 5342 C CA . GLY C 1 102 ? -3.396 0.141 32.689 1.00 72.90 102 GLY C CA 1
ATOM 5343 C C . GLY C 1 102 ? -4.604 0.244 31.784 1.00 78.10 102 GLY C C 1
ATOM 5344 O O . GLY C 1 102 ? -5.303 1.265 31.831 1.00 78.83 102 GLY C O 1
ATOM 5345 N N . ASP C 1 103 ? -4.886 -0.778 30.971 1.00 74.74 103 ASP C N 1
ATOM 5346 C CA . ASP C 1 103 ? -6.007 -0.759 30.027 1.00 71.58 103 ASP C CA 1
ATOM 5347 C C . ASP C 1 103 ? -7.144 -1.609 30.594 1.00 63.54 103 ASP C C 1
ATOM 5348 O O . ASP C 1 103 ? -7.132 -2.838 30.491 1.00 61.01 103 ASP C O 1
ATOM 5353 N N . SER C 1 104 ? -8.132 -0.946 31.186 1.00 61.11 104 SER C N 1
ATOM 5354 C CA . SER C 1 104 ? -9.311 -1.607 31.730 1.00 66.15 104 SER C CA 1
ATOM 5355 C C . SER C 1 104 ? -10.498 -1.583 30.767 1.00 65.25 104 SER C C 1
ATOM 5356 O O . SER C 1 104 ? -11.601 -1.998 31.145 1.00 61.09 104 SER C O 1
ATOM 5359 N N . ARG C 1 105 ? -10.295 -1.113 29.537 1.00 61.42 105 ARG C N 1
ATOM 5360 C CA . ARG C 1 105 ? -11.398 -0.936 28.602 1.00 54.42 105 ARG C CA 1
ATOM 5361 C C . ARG C 1 105 ? -11.901 -2.278 28.094 1.00 54.49 105 ARG C C 1
ATOM 5362 O O . ARG C 1 105 ? -11.124 -3.214 27.883 1.00 56.50 105 ARG C O 1
ATOM 5370 N N . VAL C 1 106 ? -13.212 -2.368 27.881 1.00 43.69 106 VAL C N 1
ATOM 5371 C CA . VAL C 1 106 ? -13.768 -3.558 27.251 1.00 44.96 106 VAL C CA 1
ATOM 5372 C C . VAL C 1 106 ? -13.456 -3.489 25.761 1.00 47.81 106 VAL C C 1
ATOM 5373 O O . VAL C 1 106 ? -12.970 -2.465 25.259 1.00 46.00 106 VAL C O 1
ATOM 5377 N N . LYS C 1 107 ? -13.713 -4.583 25.049 1.00 47.39 107 LYS C N 1
ATOM 5378 C CA . LYS C 1 107 ? -13.453 -4.663 23.618 1.00 49.41 107 LYS C CA 1
ATOM 5379 C C . LYS C 1 107 ? -14.740 -5.061 22.910 1.00 48.56 107 LYS C C 1
ATOM 5380 O O . LYS C 1 107 ? -15.437 -5.978 23.352 1.00 48.21 107 LYS C O 1
ATOM 5386 N N . ASN C 1 108 ? -15.046 -4.368 21.815 1.00 48.97 108 ASN C N 1
ATOM 5387 C CA . ASN C 1 108 ? -16.231 -4.631 21.003 1.00 42.07 108 ASN C CA 1
ATOM 5388 C C . ASN C 1 108 ? -15.820 -5.614 19.908 1.00 31.94 108 ASN C C 1
ATOM 5389 O O . ASN C 1 108 ? -15.105 -5.248 18.969 1.00 37.14 108 ASN C O 1
ATOM 5394 N N . VAL C 1 109 ? -16.255 -6.864 20.035 1.00 32.49 109 VAL C N 1
ATOM 5395 C CA . VAL C 1 109 ? -15.670 -7.969 19.287 1.00 40.11 109 VAL C CA 1
ATOM 5396 C C . VAL C 1 109 ? -16.762 -8.739 18.562 1.00 33.49 109 VAL C C 1
ATOM 5397 O O . VAL C 1 109 ? -17.827 -9.016 19.125 1.00 37.59 109 VAL C O 1
ATOM 5401 N N . LEU C 1 110 ? -16.474 -9.119 17.325 1.00 30.98 110 LEU C N 1
ATOM 5402 C CA . LEU C 1 110 ? -17.374 -9.926 16.516 1.00 35.92 110 LEU C CA 1
ATOM 5403 C C . LEU C 1 110 ? -16.760 -11.312 16.356 1.00 35.82 110 LEU C C 1
ATOM 5404 O O . LEU C 1 110 ? -15.659 -11.449 15.808 1.00 33.81 110 LEU C O 1
ATOM 5409 N N . LEU C 1 111 ? -17.467 -12.332 16.833 1.00 32.21 111 LEU C N 1
ATOM 5410 C CA . LEU C 1 111 ? -17.015 -13.708 16.701 1.00 35.98 111 LEU C CA 1
ATOM 5411 C C . LEU C 1 111 ? -17.667 -14.361 15.497 1.00 38.33 111 LEU C C 1
ATOM 5412 O O . LEU C 1 111 ? -18.860 -14.163 15.239 1.00 33.76 111 LEU C O 1
ATOM 5417 N N . TYR C 1 112 ? -16.879 -15.136 14.764 1.00 28.63 112 TYR C N 1
ATOM 5418 C CA . TYR C 1 112 ? -17.399 -16.116 13.820 1.00 37.30 112 TYR C CA 1
ATOM 5419 C C . TYR C 1 112 ? -17.095 -17.514 14.356 1.00 41.76 112 TYR C C 1
ATOM 5420 O O . TYR C 1 112 ? -15.924 -17.867 14.551 1.00 37.86 112 TYR C O 1
ATOM 5429 N N . ILE C 1 113 ? -18.149 -18.303 14.580 1.00 47.20 113 ILE C N 1
ATOM 5430 C CA . ILE C 1 113 ? -18.076 -19.618 15.216 1.00 45.59 113 ILE C CA 1
ATOM 5431 C C . ILE C 1 113 ? -18.664 -20.662 14.273 1.00 43.60 113 ILE C C 1
ATOM 5432 O O . ILE C 1 113 ? -19.795 -20.504 13.803 1.00 43.00 113 ILE C O 1
ATOM 5437 N N . ASN C 1 114 ? -17.921 -21.747 14.031 1.00 43.53 114 ASN C N 1
ATOM 5438 C CA . ASN C 1 114 ? -18.378 -22.769 13.098 1.00 40.20 114 ASN C CA 1
ATOM 5439 C C . ASN C 1 114 ? -19.277 -23.782 13.807 1.00 38.44 114 ASN C C 1
ATOM 5440 O O . ASN C 1 114 ? -19.525 -23.696 15.013 1.00 37.25 114 ASN C O 1
ATOM 5445 N N . SER C 1 115 ? -19.781 -24.759 13.041 1.00 43.85 115 SER C N 1
ATOM 5446 C CA . SER C 1 115 ? -20.741 -25.715 13.592 1.00 49.94 115 SER C CA 1
ATOM 5447 C C . SER C 1 115 ? -20.129 -26.627 14.652 1.00 52.99 115 SER C C 1
ATOM 5448 O O . SER C 1 115 ? -20.877 -27.244 15.418 1.00 56.77 115 SER C O 1
ATOM 5451 N N . ASN C 1 116 ? -18.800 -26.723 14.722 1.00 51.46 116 ASN C N 1
ATOM 5452 C CA . ASN C 1 116 ? -18.131 -27.468 15.781 1.00 57.01 116 ASN C CA 1
ATOM 5453 C C . ASN C 1 116 ? -17.663 -26.569 16.921 1.00 57.68 116 ASN C C 1
ATOM 5454 O O . ASN C 1 116 ? -16.792 -26.967 17.702 1.00 45.21 116 ASN C O 1
ATOM 5459 N N . GLY C 1 117 ? -18.225 -25.365 17.036 1.00 52.99 117 GLY C N 1
ATOM 5460 C CA . GLY C 1 117 ? -17.910 -24.515 18.164 1.00 37.50 117 GLY C CA 1
ATOM 5461 C C . GLY C 1 117 ? -16.548 -23.862 18.129 1.00 37.95 117 GLY C C 1
ATOM 5462 O O . GLY C 1 117 ? -16.158 -23.243 19.122 1.00 43.93 117 GLY C O 1
ATOM 5463 N N . GLU C 1 118 ? -15.821 -23.949 17.010 1.00 43.43 118 GLU C N 1
ATOM 5464 C CA . GLU C 1 118 ? -14.506 -23.322 16.898 1.00 50.64 118 GLU C CA 1
ATOM 5465 C C . GLU C 1 118 ? -14.634 -21.856 16.479 1.00 49.92 118 GLU C C 1
ATOM 5466 O O . GLU C 1 118 ? -15.238 -21.545 15.447 1.00 52.41 118 GLU C O 1
ATOM 5472 N N . ILE C 1 119 ? -14.052 -20.960 17.272 1.00 46.03 119 ILE C N 1
ATOM 5473 C CA . ILE C 1 119 ? -13.966 -19.546 16.910 1.00 40.59 119 ILE C CA 1
ATOM 5474 C C . ILE C 1 119 ? -12.939 -19.406 15.795 1.00 45.61 119 ILE C C 1
ATOM 5475 O O . ILE C 1 119 ? -11.743 -19.606 16.015 1.00 54.40 119 ILE C O 1
ATOM 5480 N N . LEU C 1 120 ? -13.397 -19.063 14.599 1.00 41.93 120 LEU C N 1
ATOM 5481 C CA . LEU C 1 120 ? -12.491 -18.837 13.485 1.00 37.45 120 LEU C CA 1
ATOM 5482 C C . LEU C 1 120 ? -12.025 -17.388 13.381 1.00 39.90 120 LEU C C 1
ATOM 5483 O O . LEU C 1 120 ? -11.060 -17.120 12.654 1.00 39.43 120 LEU C O 1
ATOM 5488 N N . GLN C 1 121 ? -12.659 -16.456 14.100 1.00 32.23 121 GLN C N 1
ATOM 5489 C CA . GLN C 1 121 ? -12.291 -15.044 13.984 1.00 36.09 121 GLN C CA 1
ATOM 5490 C C . GLN C 1 121 ? -12.831 -14.252 15.165 1.00 33.49 121 GLN C C 1
ATOM 5491 O O . GLN C 1 121 ? -13.910 -14.542 15.686 1.00 44.27 121 GLN C O 1
ATOM 5497 N N . LYS C 1 122 ? -12.059 -13.247 15.578 1.00 34.84 122 LYS C N 1
ATOM 5498 C CA . LYS C 1 122 ? -12.482 -12.257 16.568 1.00 42.64 122 LYS C CA 1
ATOM 5499 C C . LYS C 1 122 ? -12.137 -10.904 15.959 1.00 51.98 122 LYS C C 1
ATOM 5500 O O . LYS C 1 122 ? -10.983 -10.466 16.030 1.00 54.51 122 LYS C O 1
ATOM 5506 N N . TYR C 1 123 ? -13.112 -10.248 15.333 1.00 42.53 123 TYR C N 1
ATOM 5507 C CA . TYR C 1 123 ? -12.875 -8.923 14.788 1.00 34.66 123 TYR C CA 1
ATOM 5508 C C . TYR C 1 123 ? -13.174 -7.890 15.866 1.00 34.41 123 TYR C C 1
ATOM 5509 O O . TYR C 1 123 ? -14.283 -7.854 16.410 1.00 40.73 123 TYR C O 1
ATOM 5518 N N . GLN C 1 124 ? -12.180 -7.062 16.177 1.00 38.47 124 GLN C N 1
ATOM 5519 C CA . GLN C 1 124 ? -12.327 -5.985 17.150 1.00 43.24 124 GLN C CA 1
ATOM 5520 C C . GLN C 1 124 ? -12.662 -4.707 16.395 1.00 42.25 124 GLN C C 1
ATOM 5521 O O . GLN C 1 124 ? -11.903 -4.296 15.506 1.00 39.88 124 GLN C O 1
ATOM 5527 N N . LYS C 1 125 ? -13.789 -4.087 16.752 1.00 35.13 125 LYS C N 1
ATOM 5528 C CA . LYS C 1 125 ? -14.294 -2.934 16.013 1.00 31.02 125 LYS C CA 1
ATOM 5529 C C . LYS C 1 125 ? -13.229 -1.863 15.831 1.00 34.50 125 LYS C C 1
ATOM 5530 O O . LYS C 1 125 ? -12.543 -1.479 16.779 1.00 32.76 125 LYS C O 1
ATOM 5536 N N . LEU C 1 126 ? -13.115 -1.378 14.593 1.00 33.24 126 LEU C N 1
ATOM 5537 C CA . LEU C 1 126 ? -12.073 -0.440 14.201 1.00 29.17 126 LEU C CA 1
ATOM 5538 C C . LEU C 1 126 ? -12.428 1.023 14.467 1.00 38.40 126 LEU C C 1
ATOM 5539 O O . LEU C 1 126 ? -11.527 1.835 14.701 1.00 38.76 126 LEU C O 1
ATOM 5544 N N . HIS C 1 127 ? -13.707 1.395 14.393 1.00 35.72 127 HIS C N 1
ATOM 5545 C CA . HIS C 1 127 ? -14.116 2.793 14.433 1.00 26.82 127 HIS C CA 1
ATOM 5546 C C . HIS C 1 127 ? -14.973 3.064 15.661 1.00 33.97 127 HIS C C 1
ATOM 5547 O O . HIS C 1 127 ? -15.923 2.327 15.934 1.00 42.07 127 HIS C O 1
ATOM 5554 N N . LEU C 1 128 ? -14.649 4.134 16.384 1.00 30.25 128 LEU C N 1
ATOM 5555 C CA . LEU C 1 128 ? -15.346 4.480 17.608 1.00 29.09 128 LEU C CA 1
ATOM 5556 C C . LEU C 1 128 ? -15.891 5.895 17.499 1.00 32.84 128 LEU C C 1
ATOM 5557 O O . LEU C 1 128 ? -15.387 6.725 16.735 1.00 35.00 128 LEU C O 1
ATOM 5562 N N . PHE C 1 129 ? -16.927 6.169 18.284 1.00 32.31 129 PHE C N 1
ATOM 5563 C CA . PHE C 1 129 ? -17.520 7.500 18.309 1.00 37.31 129 PHE C CA 1
ATOM 5564 C C . PHE C 1 129 ? -16.862 8.325 19.417 1.00 33.89 129 PHE C C 1
ATOM 5565 O O . PHE C 1 129 ? -17.265 8.265 20.585 1.00 36.66 129 PHE C O 1
ATOM 5573 N N . ASP C 1 130 ? -15.865 9.122 19.048 1.00 31.77 130 ASP C N 1
ATOM 5574 C CA . ASP C 1 130 ? -15.315 10.150 19.926 1.00 39.52 130 ASP C CA 1
ATOM 5575 C C . ASP C 1 130 ? -15.704 11.515 19.388 1.00 31.03 130 ASP C C 1
ATOM 5576 O O . ASP C 1 130 ? -15.531 11.786 18.198 1.00 35.79 130 ASP C O 1
ATOM 5581 N N . VAL C 1 131 ? -16.218 12.370 20.259 1.00 35.84 131 VAL C N 1
ATOM 5582 C CA . VAL C 1 131 ? -16.456 13.764 19.917 1.00 35.61 131 VAL C CA 1
ATOM 5583 C C . VAL C 1 131 ? -15.996 14.618 21.093 1.00 34.10 131 VAL C C 1
ATOM 5584 O O . VAL C 1 131 ? -16.066 14.195 22.249 1.00 38.16 131 VAL C O 1
ATOM 5588 N N . ASP C 1 132 ? -15.513 15.835 20.789 1.00 45.29 132 ASP C N 1
ATOM 5589 C CA . ASP C 1 132 ? -14.931 16.755 21.778 1.00 51.38 132 ASP C CA 1
ATOM 5590 C C . ASP C 1 132 ? -15.124 18.200 21.297 1.00 44.90 132 ASP C C 1
ATOM 5591 O O . ASP C 1 132 ? -14.193 18.915 20.908 1.00 41.02 132 ASP C O 1
ATOM 5596 N N . VAL C 1 133 ? -16.370 18.662 21.315 1.00 33.09 133 VAL C N 1
ATOM 5597 C CA . VAL C 1 133 ? -16.701 20.013 20.877 1.00 35.04 133 VAL C CA 1
ATOM 5598 C C . VAL C 1 133 ? -16.627 20.950 22.075 1.00 35.89 133 VAL C C 1
ATOM 5599 O O . VAL C 1 133 ? -17.300 20.691 23.083 1.00 35.60 133 VAL C O 1
ATOM 5603 N N . PRO C 1 134 ? -15.873 22.073 21.985 1.00 39.18 134 PRO C N 1
ATOM 5604 C CA . PRO C 1 134 ? -15.688 22.978 23.133 1.00 49.18 134 PRO C CA 1
ATOM 5605 C C . PRO C 1 134 ? -16.899 23.161 24.039 1.00 50.66 134 PRO C C 1
ATOM 5606 O O . PRO C 1 134 ? -16.947 22.514 25.086 1.00 68.60 134 PRO C O 1
ATOM 5610 N N . ASN C 1 135 ? -17.888 23.980 23.717 1.00 42.76 135 ASN C N 1
ATOM 5611 C CA . ASN C 1 135 ? -19.030 24.027 24.630 1.00 50.90 135 ASN C CA 1
ATOM 5612 C C . ASN C 1 135 ? -20.142 23.082 24.197 1.00 48.91 135 ASN C C 1
ATOM 5613 O O . ASN C 1 135 ? -21.315 23.321 24.500 1.00 48.68 135 ASN C O 1
ATOM 5618 N N . GLY C 1 136 ? -19.797 21.997 23.502 1.00 45.79 136 GLY C N 1
ATOM 5619 C CA . GLY C 1 136 ? -20.790 21.148 22.893 1.00 32.66 136 GLY C CA 1
ATOM 5620 C C . GLY C 1 136 ? -20.562 19.697 23.233 1.00 46.04 136 GLY C C 1
ATOM 5621 O O . GLY C 1 136 ? -19.992 19.375 24.278 1.00 58.64 136 GLY C O 1
ATOM 5622 N N . PRO C 1 137 ? -20.971 18.792 22.339 1.00 43.42 137 PRO C N 1
ATOM 5623 C CA . PRO C 1 137 ? -20.957 17.354 22.666 1.00 41.16 137 PRO C CA 1
ATOM 5624 C C . PRO C 1 137 ? -19.553 16.838 22.952 1.00 42.66 137 PRO C C 1
ATOM 5625 O O . PRO C 1 137 ? -18.641 16.944 22.123 1.00 40.74 137 PRO C O 1
ATOM 5629 N N . ILE C 1 138 ? -19.383 16.262 24.138 1.00 40.96 138 ILE C N 1
ATOM 5630 C CA . ILE C 1 138 ? -18.123 15.643 24.533 1.00 48.00 138 ILE C CA 1
ATOM 5631 C C . ILE C 1 138 ? -18.433 14.237 25.026 1.00 51.26 138 ILE C C 1
ATOM 5632 O O . ILE C 1 138 ? -18.944 14.071 26.140 1.00 50.59 138 ILE C O 1
ATOM 5637 N N . LEU C 1 139 ? -18.140 13.230 24.198 1.00 43.51 139 LEU C N 1
ATOM 5638 C CA . LEU C 1 139 ? -18.243 11.828 24.591 1.00 42.98 139 LEU C CA 1
ATOM 5639 C C . LEU C 1 139 ? -17.191 11.039 23.830 1.00 44.40 139 LEU C C 1
ATOM 5640 O O . LEU C 1 139 ? -17.066 11.180 22.609 1.00 47.78 139 LEU C O 1
ATOM 5645 N N . LYS C 1 140 ? -16.430 10.226 24.555 1.00 40.80 140 LYS C N 1
ATOM 5646 C CA . LYS C 1 140 ? -15.316 9.467 23.998 1.00 39.70 140 LYS C CA 1
ATOM 5647 C C . LYS C 1 140 ? -15.569 7.994 24.277 1.00 45.37 140 LYS C C 1
ATOM 5648 O O . LYS C 1 140 ? -15.432 7.540 25.417 1.00 44.36 140 LYS C O 1
ATOM 5654 N N . GLU C 1 141 ? -15.966 7.260 23.237 1.00 47.95 141 GLU C N 1
ATOM 5655 C CA . GLU C 1 141 ? -16.087 5.813 23.355 1.00 47.05 141 GLU C CA 1
ATOM 5656 C C . GLU C 1 141 ? -14.733 5.176 23.653 1.00 44.30 141 GLU C C 1
ATOM 5657 O O . GLU C 1 141 ? -14.662 4.146 24.337 1.00 44.41 141 GLU C O 1
ATOM 5663 N N . SER C 1 142 ? -13.651 5.789 23.163 1.00 40.85 142 SER C N 1
ATOM 5664 C CA . SER C 1 142 ? -12.304 5.279 23.374 1.00 41.22 142 SER C CA 1
ATOM 5665 C C . SER C 1 142 ? -11.841 5.433 24.811 1.00 47.87 142 SER C C 1
ATOM 5666 O O . SER C 1 142 ? -10.815 4.851 25.171 1.00 55.07 142 SER C O 1
ATOM 5669 N N . ASN C 1 143 ? -12.554 6.211 25.629 1.00 49.72 143 ASN C N 1
ATOM 5670 C CA . ASN C 1 143 ? -12.275 6.213 27.060 1.00 52.00 143 ASN C CA 1
ATOM 5671 C C . ASN C 1 143 ? -12.562 4.850 27.669 1.00 54.08 143 ASN C C 1
ATOM 5672 O O . ASN C 1 143 ? -11.806 4.372 28.523 1.00 55.43 143 ASN C O 1
ATOM 5677 N N . SER C 1 144 ? -13.643 4.201 27.236 1.00 47.35 144 SER C N 1
ATOM 5678 C CA . SER C 1 144 ? -14.050 2.929 27.809 1.00 40.60 144 SER C CA 1
ATOM 5679 C C . SER C 1 144 ? -13.903 1.743 26.869 1.00 41.29 144 SER C C 1
ATOM 5680 O O . SER C 1 144 ? -14.069 0.604 27.316 1.00 39.93 144 SER C O 1
ATOM 5683 N N . VAL C 1 145 ? -13.608 1.960 25.590 1.00 39.68 145 VAL C N 1
ATOM 5684 C CA . VAL C 1 145 ? -13.569 0.871 24.622 1.00 37.08 145 VAL C CA 1
ATOM 5685 C C . VAL C 1 145 ? -12.267 0.959 23.839 1.00 46.41 145 VAL C C 1
ATOM 5686 O O . VAL C 1 145 ? -11.905 2.032 23.343 1.00 47.81 145 VAL C O 1
ATOM 5690 N N . GLN C 1 146 ? -11.571 -0.172 23.722 1.00 41.89 146 GLN C N 1
ATOM 5691 C CA . GLN C 1 146 ? -10.278 -0.206 23.066 1.00 45.89 146 GLN C CA 1
ATOM 5692 C C . GLN C 1 146 ? -10.462 -0.397 21.567 1.00 44.71 146 GLN C C 1
ATOM 5693 O O . GLN C 1 146 ? -11.059 -1.397 21.153 1.00 45.73 146 GLN C O 1
ATOM 5699 N N . PRO C 1 147 ? -9.979 0.513 20.728 1.00 45.78 147 PRO C N 1
ATOM 5700 C CA . PRO C 1 147 ? -10.070 0.289 19.280 1.00 42.21 147 PRO C CA 1
ATOM 5701 C C . PRO C 1 147 ? -9.269 -0.931 18.846 1.00 44.30 147 PRO C C 1
ATOM 5702 O O . PRO C 1 147 ? -8.210 -1.234 19.396 1.00 55.63 147 PRO C O 1
ATOM 5706 N N . GLY C 1 148 ? -9.792 -1.635 17.853 1.00 47.09 148 GLY C N 1
ATOM 5707 C CA . GLY C 1 148 ? -9.071 -2.722 17.233 1.00 40.35 148 GLY C CA 1
ATOM 5708 C C . GLY C 1 148 ? -7.925 -2.196 16.400 1.00 46.88 148 GLY C C 1
ATOM 5709 O O . GLY C 1 148 ? -7.733 -0.991 16.228 1.00 49.28 148 GLY C O 1
ATOM 5710 N N . SER C 1 149 ? -7.133 -3.133 15.870 1.00 41.42 149 SER C N 1
ATOM 5711 C CA . SER C 1 149 ? -5.928 -2.775 15.142 1.00 49.63 149 SER C CA 1
ATOM 5712 C C . SER C 1 149 ? -5.848 -3.357 13.742 1.00 38.77 149 SER C C 1
ATOM 5713 O O . SER C 1 149 ? -4.861 -3.100 13.046 1.00 43.27 149 SER C O 1
ATOM 5716 N N . GLU C 1 150 ? -6.824 -4.141 13.307 1.00 41.69 150 GLU C N 1
ATOM 5717 C CA . GLU C 1 150 ? -6.672 -4.808 12.022 1.00 51.84 150 GLU C CA 1
ATOM 5718 C C . GLU C 1 150 ? -7.962 -4.787 11.224 1.00 42.06 150 GLU C C 1
ATOM 5719 O O . GLU C 1 150 ? -9.049 -4.939 11.782 1.00 30.90 150 GLU C O 1
ATOM 5725 N N . ILE C 1 151 ? -7.815 -4.632 9.913 1.00 35.48 151 ILE C N 1
ATOM 5726 C CA . ILE C 1 151 ? -8.850 -4.960 8.945 1.00 41.37 151 ILE C CA 1
ATOM 5727 C C . ILE C 1 151 ? -9.005 -6.476 8.984 1.00 45.13 151 ILE C C 1
ATOM 5728 O O . ILE C 1 151 ? -8.016 -7.197 8.815 1.00 44.29 151 ILE C O 1
ATOM 5733 N N . PRO C 1 152 ? -10.204 -7.001 9.213 1.00 44.86 152 PRO C N 1
ATOM 5734 C CA . PRO C 1 152 ? -10.349 -8.452 9.354 1.00 38.62 152 PRO C CA 1
ATOM 5735 C C . PRO C 1 152 ? -10.107 -9.161 8.035 1.00 41.36 152 PRO C C 1
ATOM 5736 O O . PRO C 1 152 ? -10.318 -8.605 6.954 1.00 43.22 152 PRO C O 1
ATOM 5740 N N . SER C 1 153 ? -9.640 -10.402 8.136 1.00 39.92 153 SER C N 1
ATOM 5741 C CA . SER C 1 153 ? -9.458 -11.227 6.953 1.00 40.79 153 SER C CA 1
ATOM 5742 C C . SER C 1 153 ? -10.811 -11.738 6.467 1.00 33.05 153 SER C C 1
ATOM 5743 O O . SER C 1 153 ? -11.749 -11.891 7.246 1.00 32.63 153 SER C O 1
ATOM 5746 N N . ILE C 1 154 ? -10.905 -11.979 5.154 1.00 33.75 154 ILE C N 1
ATOM 5747 C CA . ILE C 1 154 ? -12.092 -12.596 4.568 1.00 31.42 154 ILE C CA 1
ATOM 5748 C C . ILE C 1 154 ? -12.286 -14.002 5.119 1.00 32.34 154 ILE C C 1
ATOM 5749 O O . ILE C 1 154 ? -11.330 -14.780 5.241 1.00 36.25 154 ILE C O 1
ATOM 5754 N N . ILE C 1 155 ? -13.532 -14.346 5.444 1.00 34.91 155 ILE C N 1
ATOM 5755 C CA . ILE C 1 155 ? -13.890 -15.689 5.909 1.00 38.01 155 ILE C CA 1
ATOM 5756 C C . ILE C 1 155 ? -14.556 -16.455 4.771 1.00 42.35 155 ILE C C 1
ATOM 5757 O O . ILE C 1 155 ? -15.435 -15.921 4.082 1.00 37.70 155 ILE C O 1
ATOM 5762 N N . ASN C 1 156 ? -14.159 -17.714 4.583 1.00 39.31 156 ASN C N 1
ATOM 5763 C CA . ASN C 1 156 ? -14.833 -18.582 3.618 1.00 42.88 156 ASN C CA 1
ATOM 5764 C C . ASN C 1 156 ? -15.966 -19.283 4.349 1.00 38.63 156 ASN C C 1
ATOM 5765 O O . ASN C 1 156 ? -15.784 -20.337 4.961 1.00 50.19 156 ASN C O 1
ATOM 5770 N N . THR C 1 157 ? -17.149 -18.689 4.298 1.00 30.45 157 THR C N 1
ATOM 5771 C CA . THR C 1 157 ? -18.309 -19.295 4.928 1.00 34.09 157 THR C CA 1
ATOM 5772 C C . THR C 1 157 ? -18.951 -20.304 3.987 1.00 36.83 157 THR C C 1
ATOM 5773 O O . THR C 1 157 ? -18.626 -20.365 2.800 1.00 33.78 157 THR C O 1
ATOM 5777 N N . PRO C 1 158 ? -19.875 -21.121 4.504 1.00 33.89 158 PRO C N 1
ATOM 5778 C CA . PRO C 1 158 ? -20.663 -22.003 3.621 1.00 31.50 158 PRO C CA 1
ATOM 5779 C C . PRO C 1 158 ? -21.439 -21.282 2.523 1.00 43.83 158 PRO C C 1
ATOM 5780 O O . PRO C 1 158 ? -21.864 -21.942 1.564 1.00 37.78 158 PRO C O 1
ATOM 5784 N N . VAL C 1 159 ? -21.659 -19.968 2.627 1.00 34.71 159 VAL C N 1
ATOM 5785 C CA . VAL C 1 159 ? -22.399 -19.234 1.604 1.00 36.83 159 VAL C CA 1
ATOM 5786 C C . VAL C 1 159 ? -21.525 -18.276 0.820 1.00 43.78 159 VAL C C 1
ATOM 5787 O O . VAL C 1 159 ? -22.050 -17.550 -0.037 1.00 45.90 159 VAL C O 1
ATOM 5791 N N . GLY C 1 160 ? -20.227 -18.215 1.095 1.00 40.54 160 GLY C N 1
ATOM 5792 C CA . GLY C 1 160 ? -19.343 -17.340 0.357 1.00 32.35 160 GLY C CA 1
ATOM 5793 C C . GLY C 1 160 ? -18.445 -16.525 1.261 1.00 33.19 160 GLY C C 1
ATOM 5794 O O . GLY C 1 160 ? -18.421 -16.683 2.481 1.00 34.47 160 GLY C O 1
ATOM 5795 N N . LYS C 1 161 ? -17.709 -15.613 0.623 1.00 31.46 161 LYS C N 1
ATOM 5796 C CA . LYS C 1 161 ? -16.667 -14.827 1.269 1.00 36.28 161 LYS C CA 1
ATOM 5797 C C . LYS C 1 161 ? -17.257 -13.635 2.022 1.00 33.47 161 LYS C C 1
ATOM 5798 O O . LYS C 1 161 ? -17.868 -12.742 1.415 1.00 23.85 161 LYS C O 1
ATOM 5804 N N . LEU C 1 162 ? -17.016 -13.596 3.335 1.00 29.39 162 LEU C N 1
ATOM 5805 C CA . LEU C 1 162 ? -17.613 -12.624 4.244 1.00 34.06 162 LEU C CA 1
ATOM 5806 C C . LEU C 1 162 ? -16.565 -11.631 4.769 1.00 35.92 162 LEU C C 1
ATOM 5807 O O . LEU C 1 162 ? -15.518 -12.062 5.296 1.00 36.46 162 LEU C O 1
ATOM 5812 N N . GLY C 1 163 ? -16.827 -10.365 4.628 1.00 27.19 163 GLY C N 1
ATOM 5813 C CA . GLY C 1 163 ? -16.073 -9.325 5.313 1.00 27.04 163 GLY C CA 1
ATOM 5814 C C . GLY C 1 163 ? -16.893 -8.804 6.484 1.00 25.05 163 GLY C C 1
ATOM 5815 O O . GLY C 1 163 ? -18.001 -8.309 6.293 1.00 34.88 163 GLY C O 1
ATOM 5816 N N . SER C 1 164 ? -16.338 -8.925 7.681 1.00 26.65 164 SER C N 1
ATOM 5817 C CA . SER C 1 164 ? -17.094 -8.643 8.898 1.00 39.28 164 SER C CA 1
ATOM 5818 C C . SER C 1 164 ? -16.763 -7.261 9.447 1.00 37.70 164 SER C C 1
ATOM 5819 O O . SER C 1 164 ? -15.591 -6.891 9.542 1.00 40.28 164 SER C O 1
ATOM 5822 N N . CYS C 1 165 ? -17.805 -6.507 9.826 1.00 26.76 165 CYS C N 1
ATOM 5823 C CA . CYS C 1 165 ? -17.662 -5.210 10.481 1.00 27.00 165 CYS C CA 1
ATOM 5824 C C . CYS C 1 165 ? -18.615 -5.137 11.667 1.00 30.10 165 CYS C C 1
ATOM 5825 O O . CYS C 1 165 ? -19.446 -6.027 11.875 1.00 40.69 165 CYS C O 1
ATOM 5828 N N . ILE C 1 166 ? -18.509 -4.059 12.448 1.00 29.66 166 ILE C N 1
ATOM 5829 C CA . ILE C 1 166 ? -19.426 -3.819 13.562 1.00 28.59 166 ILE C CA 1
ATOM 5830 C C . ILE C 1 166 ? -19.954 -2.389 13.496 1.00 30.17 166 ILE C C 1
ATOM 5831 O O . ILE C 1 166 ? -19.175 -1.426 13.575 1.00 31.33 166 ILE C O 1
ATOM 5836 N N . CYS C 1 167 ? -21.272 -2.258 13.359 1.00 27.90 167 CYS C N 1
ATOM 5837 C CA . CYS C 1 167 ? -21.994 -1.013 13.622 1.00 32.62 167 CYS C CA 1
ATOM 5838 C C . CYS C 1 167 ? -21.354 0.237 13.023 1.00 31.65 167 CYS C C 1
ATOM 5839 O O . CYS C 1 167 ? -21.418 0.459 11.809 1.00 31.67 167 CYS C O 1
ATOM 5842 N N . TYR C 1 168 ? -20.710 1.045 13.871 1.00 30.01 168 TYR C N 1
ATOM 5843 C CA . TYR C 1 168 ? -20.213 2.351 13.449 1.00 30.79 168 TYR C CA 1
ATOM 5844 C C . TYR C 1 168 ? -19.223 2.261 12.291 1.00 24.94 168 TYR C C 1
ATOM 5845 O O . TYR C 1 168 ? -19.049 3.245 11.560 1.00 26.43 168 TYR C O 1
ATOM 5854 N N . ASP C 1 169 ? -18.602 1.096 12.084 1.00 32.40 169 ASP C N 1
ATOM 5855 C CA . ASP C 1 169 ? -17.775 0.867 10.901 1.00 30.57 169 ASP C CA 1
ATOM 5856 C C . ASP C 1 169 ? -18.515 1.181 9.603 1.00 32.31 169 ASP C C 1
ATOM 5857 O O . ASP C 1 169 ? -17.884 1.534 8.597 1.00 21.27 169 ASP C O 1
ATOM 5862 N N . ILE C 1 170 ? -19.844 1.020 9.593 1.00 23.99 170 ILE C N 1
ATOM 5863 C CA . ILE C 1 170 ? -20.628 1.181 8.367 1.00 30.05 170 ILE C CA 1
ATOM 5864 C C . ILE C 1 170 ? -20.463 2.568 7.757 1.00 23.94 170 ILE C C 1
ATOM 5865 O O . ILE C 1 170 ? -20.582 2.737 6.536 1.00 23.20 170 ILE C O 1
ATOM 5870 N N . ARG C 1 171 ? -20.182 3.577 8.577 1.00 23.18 171 ARG C N 1
ATOM 5871 C CA . ARG C 1 171 ? -20.123 4.954 8.107 1.00 25.84 171 ARG C CA 1
ATOM 5872 C C . ARG C 1 171 ? -18.824 5.305 7.383 1.00 33.14 171 ARG C C 1
ATOM 5873 O O . ARG C 1 171 ? -18.700 6.430 6.869 1.00 26.24 171 ARG C O 1
ATOM 5881 N N . PHE C 1 172 ? -17.855 4.393 7.339 1.00 20.31 172 PHE C N 1
ATOM 5882 C CA . PHE C 1 172 ? -16.543 4.682 6.767 1.00 21.98 172 PHE C CA 1
ATOM 5883 C C . PHE C 1 172 ? -16.361 3.833 5.520 1.00 23.76 172 PHE C C 1
ATOM 5884 O O . PHE C 1 172 ? -15.971 2.659 5.618 1.00 23.85 172 PHE C O 1
ATOM 5892 N N . PRO C 1 173 ? -16.650 4.373 4.333 1.00 23.86 173 PRO C N 1
ATOM 5893 C CA . PRO C 1 173 ? -16.757 3.521 3.134 1.00 24.34 173 PRO C CA 1
ATOM 5894 C C . PRO C 1 173 ? -15.475 2.799 2.788 1.00 27.59 173 PRO C C 1
ATOM 5895 O O . PRO C 1 173 ? -15.529 1.643 2.332 1.00 25.70 173 PRO C O 1
ATOM 5899 N N . GLU C 1 174 ? -14.318 3.449 2.993 1.00 22.30 174 GLU C N 1
ATOM 5900 C CA . GLU C 1 174 ? -13.042 2.821 2.655 1.00 23.89 174 GLU C CA 1
ATOM 5901 C C . GLU C 1 174 ? -12.888 1.451 3.323 1.00 18.76 174 GLU C C 1
ATOM 5902 O O . GLU C 1 174 ? -12.275 0.547 2.748 1.00 28.65 174 GLU C O 1
ATOM 5908 N N . LEU C 1 175 ? -13.444 1.256 4.514 1.00 22.30 175 LEU C N 1
ATOM 5909 C CA . LEU C 1 175 ? -13.345 -0.072 5.124 1.00 28.18 175 LEU C CA 1
ATOM 5910 C C . LEU C 1 175 ? -14.092 -1.109 4.288 1.00 33.60 175 LEU C C 1
ATOM 5911 O O . LEU C 1 175 ? -13.584 -2.207 4.030 1.00 30.12 175 LEU C O 1
ATOM 5916 N N . SER C 1 176 ? -15.305 -0.767 3.850 1.00 31.02 176 SER C N 1
ATOM 5917 C CA . SER C 1 176 ? -16.090 -1.667 3.013 1.00 29.80 176 SER C CA 1
ATOM 5918 C C . SER C 1 176 ? -15.424 -1.876 1.668 1.00 23.85 176 SER C C 1
ATOM 5919 O O . SER C 1 176 ? -15.401 -3.001 1.141 1.00 25.49 176 SER C O 1
ATOM 5922 N N . LEU C 1 177 ? -14.935 -0.786 1.071 1.00 21.44 177 LEU C N 1
ATOM 5923 C CA . LEU C 1 177 ? -14.249 -0.876 -0.213 1.00 27.11 177 LEU C CA 1
ATOM 5924 C C . LEU C 1 177 ? -13.043 -1.789 -0.106 1.00 25.87 177 LEU C C 1
ATOM 5925 O O . LEU C 1 177 ? -12.761 -2.575 -1.018 1.00 26.01 177 LEU C O 1
ATOM 5930 N N . LYS C 1 178 ? -12.337 -1.708 1.022 1.00 28.88 178 LYS C N 1
ATOM 5931 C CA . LYS C 1 178 ? -11.143 -2.508 1.219 1.00 26.45 178 LYS C CA 1
ATOM 5932 C C . LYS C 1 178 ? -11.500 -3.984 1.372 1.00 33.68 178 LYS C C 1
ATOM 5933 O O . LYS C 1 178 ? -10.790 -4.856 0.852 1.00 35.63 178 LYS C O 1
ATOM 5939 N N . LEU C 1 179 ? -12.609 -4.285 2.062 1.00 28.40 179 LEU C N 1
ATOM 5940 C CA . LEU C 1 179 ? -13.017 -5.684 2.194 1.00 26.66 179 LEU C CA 1
ATOM 5941 C C . LEU C 1 179 ? -13.364 -6.283 0.836 1.00 23.34 179 LEU C C 1
ATOM 5942 O O . LEU C 1 179 ? -13.033 -7.439 0.560 1.00 27.49 179 LEU C O 1
ATOM 5947 N N . ARG C 1 180 ? -14.000 -5.499 -0.041 1.00 28.57 180 ARG C N 1
ATOM 5948 C CA . ARG C 1 180 ? -14.254 -5.984 -1.397 1.00 27.22 180 ARG C CA 1
ATOM 5949 C C . ARG C 1 180 ? -12.949 -6.273 -2.129 1.00 33.10 180 ARG C C 1
ATOM 5950 O O . ARG C 1 180 ? -12.828 -7.295 -2.809 1.00 33.41 180 ARG C O 1
ATOM 5958 N N . SER C 1 181 ? -11.971 -5.365 -2.016 1.00 33.01 181 SER C N 1
ATOM 5959 C CA . SER C 1 181 ? -10.672 -5.547 -2.663 1.00 31.16 181 SER C CA 1
ATOM 5960 C C . SER C 1 181 ? -10.049 -6.885 -2.286 1.00 29.00 181 SER C C 1
ATOM 5961 O O . SER C 1 181 ? -9.508 -7.592 -3.139 1.00 32.90 181 SER C O 1
ATOM 5964 N N . LYS C 1 182 ? -10.124 -7.249 -1.005 1.00 27.25 182 LYS C N 1
ATOM 5965 C CA . LYS C 1 182 ? -9.694 -8.547 -0.509 1.00 30.57 182 LYS C CA 1
ATOM 5966 C C . LYS C 1 182 ? -10.658 -9.690 -0.845 1.00 36.87 182 LYS C C 1
ATOM 5967 O O . LYS C 1 182 ? -10.457 -10.793 -0.328 1.00 39.52 182 LYS C O 1
ATOM 5973 N N . GLY C 1 183 ? -11.711 -9.463 -1.639 1.00 35.44 183 GLY C N 1
ATOM 5974 C CA . GLY C 1 183 ? -12.528 -10.541 -2.161 1.00 33.33 183 GLY C CA 1
ATOM 5975 C C . GLY C 1 183 ? -13.893 -10.781 -1.525 1.00 41.21 183 GLY C C 1
ATOM 5976 O O . GLY C 1 183 ? -14.557 -11.760 -1.898 1.00 32.23 183 GLY C O 1
ATOM 5977 N N . ALA C 1 184 ? -14.344 -9.934 -0.599 1.00 41.14 184 ALA C N 1
ATOM 5978 C CA . ALA C 1 184 ? -15.649 -10.136 0.028 1.00 36.96 184 ALA C CA 1
ATOM 5979 C C . ALA C 1 184 ? -16.745 -10.279 -1.022 1.00 27.52 184 ALA C C 1
ATOM 5980 O O . ALA C 1 184 ? -16.794 -9.533 -2.005 1.00 26.58 184 ALA C O 1
ATOM 5982 N N . GLN C 1 185 ? -17.612 -11.265 -0.823 1.00 23.70 185 GLN C N 1
ATOM 5983 C CA . GLN C 1 185 ? -18.894 -11.309 -1.514 1.00 25.08 185 GLN C CA 1
ATOM 5984 C C . GLN C 1 185 ? -20.037 -10.819 -0.635 1.00 21.65 185 GLN C C 1
ATOM 5985 O O . GLN C 1 185 ? -21.100 -10.456 -1.157 1.00 25.23 185 GLN C O 1
ATOM 5991 N N . ILE C 1 186 ? -19.834 -10.821 0.679 1.00 23.30 186 ILE C N 1
ATOM 5992 C CA . ILE C 1 186 ? -20.857 -10.511 1.670 1.00 27.70 186 ILE C CA 1
ATOM 5993 C C . ILE C 1 186 ? -20.223 -9.624 2.727 1.00 24.50 186 ILE C C 1
ATOM 5994 O O . ILE C 1 186 ? -19.074 -9.849 3.121 1.00 26.84 186 ILE C O 1
ATOM 5999 N N . LEU C 1 187 ? -20.969 -8.621 3.189 1.00 24.56 187 LEU C N 1
ATOM 6000 C CA . LEU C 1 187 ? -20.582 -7.785 4.318 1.00 18.08 187 LEU C CA 1
ATOM 6001 C C . LEU C 1 187 ? -21.657 -7.889 5.386 1.00 22.71 187 LEU C C 1
ATOM 6002 O O . LEU C 1 187 ? -22.846 -8.013 5.075 1.00 28.03 187 LEU C O 1
ATOM 6007 N N . CYS C 1 188 ? -21.253 -7.824 6.649 1.00 24.76 188 CYS C N 1
ATOM 6008 C CA . CYS C 1 188 ? -22.222 -7.766 7.734 1.00 27.33 188 CYS C CA 1
ATOM 6009 C C . CYS C 1 188 ? -21.921 -6.569 8.624 1.00 29.52 188 CYS C C 1
ATOM 6010 O O . CYS C 1 188 ? -20.765 -6.177 8.791 1.00 30.10 188 CYS C O 1
ATOM 6013 N N . PHE C 1 189 ? -22.978 -5.979 9.185 1.00 23.13 189 PHE C N 1
ATOM 6014 C CA . PHE C 1 189 ? -22.855 -4.816 10.069 1.00 22.33 189 PHE C CA 1
ATOM 6015 C C . PHE C 1 189 ? -23.753 -4.999 11.285 1.00 28.17 189 PHE C C 1
ATOM 6016 O O . PHE C 1 189 ? -24.721 -4.253 11.478 1.00 29.37 189 PHE C O 1
ATOM 6024 N N . PRO C 1 190 ? -23.458 -5.986 12.133 1.00 27.74 190 PRO C N 1
ATOM 6025 C CA . PRO C 1 190 ? -24.229 -6.130 13.374 1.00 34.49 190 PRO C CA 1
ATOM 6026 C C . PRO C 1 190 ? -24.163 -4.843 14.182 1.00 29.68 190 PRO C C 1
ATOM 6027 O O . PRO C 1 190 ? -23.106 -4.218 14.293 1.00 29.20 190 PRO C O 1
ATOM 6031 N N . SER C 1 191 ? -25.310 -4.428 14.727 1.00 26.30 191 SER C N 1
ATOM 6032 C CA . SER C 1 191 ? -25.411 -3.045 15.183 1.00 32.62 191 SER C CA 1
ATOM 6033 C C . SER C 1 191 ? -26.475 -2.884 16.253 1.00 27.09 191 SER C C 1
ATOM 6034 O O . SER C 1 191 ? -27.339 -3.739 16.445 1.00 27.69 191 SER C O 1
ATOM 6037 N N . ALA C 1 192 ? -26.393 -1.747 16.929 1.00 25.54 192 ALA C N 1
ATOM 6038 C CA . ALA C 1 192 ? -27.487 -1.192 17.708 1.00 31.60 192 ALA C CA 1
ATOM 6039 C C . ALA C 1 192 ? -27.490 0.311 17.423 1.00 32.11 192 ALA C C 1
ATOM 6040 O O . ALA C 1 192 ? -26.540 1.010 17.782 1.00 27.77 192 ALA C O 1
ATOM 6042 N N . PHE C 1 193 ? -28.523 0.800 16.737 1.00 32.71 193 PHE C N 1
ATOM 6043 C CA . PHE C 1 193 ? -28.665 2.210 16.383 1.00 25.55 193 PHE C CA 1
ATOM 6044 C C . PHE C 1 193 ? -29.745 2.855 17.244 1.00 24.59 193 PHE C C 1
ATOM 6045 O O . PHE C 1 193 ? -30.750 2.220 17.570 1.00 31.50 193 PHE C O 1
ATOM 6053 N N . THR C 1 194 ? -29.565 4.133 17.575 1.00 24.89 194 THR C N 1
ATOM 6054 C CA . THR C 1 194 ? -30.659 4.873 18.198 1.00 33.35 194 THR C CA 1
ATOM 6055 C C . THR C 1 194 ? -31.826 5.043 17.225 1.00 31.76 194 THR C C 1
ATOM 6056 O O . THR C 1 194 ? -31.705 4.831 16.016 1.00 26.51 194 THR C O 1
ATOM 6060 N N . MET C 1 195 ? -32.958 5.493 17.769 1.00 28.75 195 MET C N 1
ATOM 6061 C CA . MET C 1 195 ? -34.163 5.686 16.964 1.00 31.01 195 MET C CA 1
ATOM 6062 C C . MET C 1 195 ? -33.964 6.778 15.928 1.00 32.40 195 MET C C 1
ATOM 6063 O O . MET C 1 195 ? -34.326 6.627 14.755 1.00 42.04 195 MET C O 1
ATOM 6068 N N . LYS C 1 196 ? -33.360 7.881 16.355 1.00 31.64 196 LYS C N 1
ATOM 6069 C CA . LYS C 1 196 ? -33.156 9.041 15.509 1.00 26.20 196 LYS C CA 1
ATOM 6070 C C . LYS C 1 196 ? -32.203 8.746 14.344 1.00 33.93 196 LYS C C 1
ATOM 6071 O O . LYS C 1 196 ? -32.514 9.011 13.170 1.00 23.85 196 LYS C O 1
ATOM 6077 N N . THR C 1 197 ? -31.016 8.223 14.656 1.00 28.63 197 THR C N 1
ATOM 6078 C CA . THR C 1 197 ? -30.056 7.947 13.600 1.00 32.93 197 THR C CA 1
ATOM 6079 C C . THR C 1 197 ? -30.424 6.676 12.853 1.00 21.17 197 THR C C 1
ATOM 6080 O O . THR C 1 197 ? -30.100 6.555 11.669 1.00 26.56 197 THR C O 1
ATOM 6084 N N . GLY C 1 198 ? -31.114 5.745 13.521 1.00 21.40 198 GLY C N 1
ATOM 6085 C CA . GLY C 1 198 ? -31.661 4.588 12.826 1.00 21.17 198 GLY C CA 1
ATOM 6086 C C . GLY C 1 198 ? -32.622 4.979 11.722 1.00 26.60 198 GLY C C 1
ATOM 6087 O O . GLY C 1 198 ? -32.463 4.575 10.565 1.00 28.67 198 GLY C O 1
ATOM 6088 N N . GLU C 1 199 ? -33.624 5.791 12.057 1.00 26.09 199 GLU C N 1
ATOM 6089 C CA . GLU C 1 199 ? -34.594 6.179 11.043 1.00 26.51 199 GLU C CA 1
ATOM 6090 C C . GLU C 1 199 ? -33.932 6.964 9.915 1.00 25.74 199 GLU C C 1
ATOM 6091 O O . GLU C 1 199 ? -34.256 6.775 8.741 1.00 19.73 199 GLU C O 1
ATOM 6097 N N . ALA C 1 200 ? -32.986 7.838 10.249 1.00 23.31 200 ALA C N 1
ATOM 6098 C CA . ALA C 1 200 ? -32.373 8.660 9.218 1.00 23.42 200 ALA C CA 1
ATOM 6099 C C . ALA C 1 200 ? -31.553 7.822 8.249 1.00 22.13 200 ALA C C 1
ATOM 6100 O O . ALA C 1 200 ? -31.655 7.995 7.028 1.00 23.00 200 ALA C O 1
ATOM 6102 N N . HIS C 1 201 ? -30.701 6.929 8.766 1.00 21.86 201 HIS C N 1
ATOM 6103 C CA . HIS C 1 201 ? -29.577 6.454 7.959 1.00 18.25 201 HIS C CA 1
ATOM 6104 C C . HIS C 1 201 ? -29.389 4.950 7.868 1.00 20.30 201 HIS C C 1
ATOM 6105 O O . HIS C 1 201 ? -28.602 4.514 7.021 1.00 23.58 201 HIS C O 1
ATOM 6112 N N . TRP C 1 202 ? -30.058 4.153 8.711 1.00 18.99 202 TRP C N 1
ATOM 6113 C CA . TRP C 1 202 ? -29.805 2.713 8.774 1.00 20.38 202 TRP C CA 1
ATOM 6114 C C . TRP C 1 202 ? -29.974 2.056 7.404 1.00 20.44 202 TRP C C 1
ATOM 6115 O O . TRP C 1 202 ? -29.040 1.444 6.876 1.00 17.50 202 TRP C O 1
ATOM 6126 N N . GLU C 1 203 ? -31.154 2.205 6.791 1.00 16.22 203 GLU C N 1
ATOM 6127 C CA . GLU C 1 203 ? -31.380 1.535 5.513 1.00 23.84 203 GLU C CA 1
ATOM 6128 C C . GLU C 1 203 ? -30.515 2.150 4.415 1.00 21.61 203 GLU C C 1
ATOM 6129 O O . GLU C 1 203 ? -29.981 1.437 3.555 1.00 20.38 203 GLU C O 1
ATOM 6135 N N . LEU C 1 204 ? -30.310 3.464 4.476 1.00 14.87 204 LEU C N 1
ATOM 6136 C CA . LEU C 1 204 ? -29.472 4.141 3.492 1.00 18.28 204 LEU C CA 1
ATOM 6137 C C . LEU C 1 204 ? -28.033 3.630 3.542 1.00 14.16 204 LEU C C 1
ATOM 6138 O O . LEU C 1 204 ? -27.437 3.304 2.508 1.00 26.24 204 LEU C O 1
ATOM 6143 N N . LEU C 1 205 ? -27.456 3.566 4.741 1.00 17.72 205 LEU C N 1
ATOM 6144 C CA . LEU C 1 205 ? -26.089 3.083 4.876 1.00 21.58 205 LEU C CA 1
ATOM 6145 C C . LEU C 1 205 ? -25.949 1.653 4.354 1.00 20.35 205 LEU C C 1
ATOM 6146 O O . LEU C 1 205 ? -25.002 1.338 3.623 1.00 21.65 205 LEU C O 1
ATOM 6151 N N . GLY C 1 206 ? -26.896 0.779 4.695 1.00 19.05 206 GLY C N 1
ATOM 6152 C CA . GLY C 1 206 ? -26.799 -0.602 4.247 1.00 14.31 206 GLY C CA 1
ATOM 6153 C C . GLY C 1 206 ? -26.861 -0.723 2.738 1.00 18.49 206 GLY C C 1
ATOM 6154 O O . GLY C 1 206 ? -26.057 -1.427 2.121 1.00 20.91 206 GLY C O 1
ATOM 6155 N N . ARG C 1 207 ? -27.823 -0.038 2.121 1.00 16.22 207 ARG C N 1
ATOM 6156 C CA . ARG C 1 207 ? -27.956 -0.121 0.674 1.00 20.90 207 ARG C CA 1
ATOM 6157 C C . ARG C 1 207 ? -26.770 0.537 -0.016 1.00 22.70 207 ARG C C 1
ATOM 6158 O O . ARG C 1 207 ? -26.340 0.061 -1.073 1.00 24.46 207 ARG C O 1
ATOM 6166 N N . ALA C 1 208 ? -26.231 1.619 0.569 1.00 20.08 208 ALA C N 1
ATOM 6167 C CA . ALA C 1 208 ? -25.070 2.299 -0.008 1.00 21.57 208 ALA C CA 1
ATOM 6168 C C . ALA C 1 208 ? -23.854 1.384 -0.028 1.00 25.05 208 ALA C C 1
ATOM 6169 O O . ALA C 1 208 ? -23.178 1.244 -1.056 1.00 16.22 208 ALA C O 1
ATOM 6171 N N . ARG C 1 209 ? -23.555 0.754 1.110 1.00 24.23 209 ARG C N 1
ATOM 6172 C CA . ARG C 1 209 ? -22.457 -0.200 1.132 1.00 22.02 209 ARG C CA 1
ATOM 6173 C C . ARG C 1 209 ? -22.717 -1.344 0.159 1.00 24.26 209 ARG C C 1
ATOM 6174 O O . ARG C 1 209 ? -21.786 -1.816 -0.513 1.00 20.45 209 ARG C O 1
ATOM 6182 N N . ALA C 1 210 ? -23.983 -1.749 0.005 1.00 19.25 210 ALA C N 1
ATOM 6183 C CA . ALA C 1 210 ? -24.267 -2.865 -0.895 1.00 22.49 210 ALA C CA 1
ATOM 6184 C C . ALA C 1 210 ? -23.934 -2.499 -2.327 1.00 24.56 210 ALA C C 1
ATOM 6185 O O . ALA C 1 210 ? -23.312 -3.291 -3.045 1.00 23.49 210 ALA C O 1
ATOM 6187 N N . ILE C 1 211 ? -24.338 -1.306 -2.763 1.00 21.34 211 ILE C N 1
ATOM 6188 C CA . ILE C 1 211 ? -24.083 -0.979 -4.159 1.00 22.21 211 ILE C CA 1
ATOM 6189 C C . ILE C 1 211 ? -22.667 -0.440 -4.359 1.00 26.57 211 ILE C C 1
ATOM 6190 O O . ILE C 1 211 ? -22.133 -0.551 -5.467 1.00 30.96 211 ILE C O 1
ATOM 6195 N N . ASP C 1 212 ? -22.052 0.171 -3.330 1.00 18.79 212 ASP C N 1
ATOM 6196 C CA . ASP C 1 212 ? -20.657 0.617 -3.454 1.00 24.04 212 ASP C CA 1
ATOM 6197 C C . ASP C 1 212 ? -19.735 -0.561 -3.772 1.00 28.75 212 ASP C C 1
ATOM 6198 O O . ASP C 1 212 ? -18.810 -0.441 -4.585 1.00 26.83 212 ASP C O 1
ATOM 6203 N N . THR C 1 213 ? -19.944 -1.691 -3.098 1.00 22.45 213 THR C N 1
ATOM 6204 C CA . THR C 1 213 ? -19.086 -2.859 -3.227 1.00 21.76 213 THR C CA 1
ATOM 6205 C C . THR C 1 213 ? -19.731 -4.007 -3.994 1.00 24.42 213 THR C C 1
ATOM 6206 O O . THR C 1 213 ? -19.097 -5.058 -4.148 1.00 31.63 213 THR C O 1
ATOM 6210 N N . GLN C 1 214 ? -20.968 -3.851 -4.460 1.00 26.88 214 GLN C N 1
ATOM 6211 C CA . GLN C 1 214 ? -21.689 -4.931 -5.148 1.00 28.49 214 GLN C CA 1
ATOM 6212 C C . GLN C 1 214 ? -21.704 -6.195 -4.292 1.00 28.47 214 GLN C C 1
ATOM 6213 O O . GLN C 1 214 ? -21.376 -7.302 -4.737 1.00 25.17 214 GLN C O 1
ATOM 6219 N N . SER C 1 215 ? -22.083 -6.015 -3.034 1.00 25.16 215 SER C N 1
ATOM 6220 C CA . SER C 1 215 ? -22.094 -7.094 -2.068 1.00 24.53 215 SER C CA 1
ATOM 6221 C C . SER C 1 215 ? -23.507 -7.320 -1.550 1.00 26.50 215 SER C C 1
ATOM 6222 O O . SER C 1 215 ? -24.334 -6.398 -1.524 1.00 24.29 215 SER C O 1
ATOM 6225 N N . PHE C 1 216 ? -23.772 -8.556 -1.127 1.00 21.28 216 PHE C N 1
ATOM 6226 C CA . PHE C 1 216 ? -24.874 -8.797 -0.206 1.00 23.15 216 PHE C CA 1
ATOM 6227 C C . PHE C 1 216 ? -24.508 -8.174 1.120 1.00 26.21 216 PHE C C 1
ATOM 6228 O O . PHE C 1 216 ? -23.403 -8.382 1.616 1.00 22.99 216 PHE C O 1
ATOM 6236 N N . VAL C 1 217 ? -25.418 -7.414 1.709 1.00 23.55 217 VAL C N 1
ATOM 6237 C CA . VAL C 1 217 ? -25.127 -6.772 2.979 1.00 20.93 217 VAL C CA 1
ATOM 6238 C C . VAL C 1 217 ? -26.122 -7.271 4.005 1.00 28.69 217 VAL C C 1
ATOM 6239 O O . VAL C 1 217 ? -27.341 -7.191 3.792 1.00 23.23 217 VAL C O 1
ATOM 6243 N N . VAL C 1 218 ? -25.598 -7.804 5.102 1.00 24.99 218 VAL C N 1
ATOM 6244 C CA . VAL C 1 218 ? -26.393 -8.320 6.208 1.00 22.68 218 VAL C CA 1
ATOM 6245 C C . VAL C 1 218 ? -26.426 -7.248 7.283 1.00 29.17 218 VAL C C 1
ATOM 6246 O O . VAL C 1 218 ? -25.382 -6.715 7.669 1.00 24.08 218 VAL C O 1
ATOM 6250 N N . MET C 1 219 ? -27.622 -6.927 7.767 1.00 28.25 219 MET C N 1
ATOM 6251 C CA . MET C 1 219 ? -27.813 -5.870 8.752 1.00 19.02 219 MET C CA 1
ATOM 6252 C C . MET C 1 219 ? -28.523 -6.442 9.973 1.00 24.69 219 MET C C 1
ATOM 6253 O O . MET C 1 219 ? -29.738 -6.259 10.138 1.00 23.71 219 MET C O 1
ATOM 6258 N N . PRO C 1 220 ? -27.797 -7.136 10.853 1.00 31.21 220 PRO C N 1
ATOM 6259 C CA . PRO C 1 220 ? -28.408 -7.640 12.092 1.00 28.71 220 PRO C CA 1
ATOM 6260 C C . PRO C 1 220 ? -28.457 -6.539 13.148 1.00 27.28 220 PRO C C 1
ATOM 6261 O O . PRO C 1 220 ? -27.445 -5.905 13.439 1.00 33.24 220 PRO C O 1
ATOM 6265 N N . ALA C 1 221 ? -29.642 -6.288 13.710 1.00 25.83 221 ALA C N 1
ATOM 6266 C CA . ALA C 1 221 ? -29.813 -5.145 14.606 1.00 25.44 221 ALA C CA 1
ATOM 6267 C C . ALA C 1 221 ? -30.513 -5.540 15.899 1.00 29.45 221 ALA C C 1
ATOM 6268 O O . ALA C 1 221 ? -31.446 -6.352 15.894 1.00 32.63 221 ALA C O 1
ATOM 6270 N N . GLN C 1 222 ? -30.049 -4.964 17.008 1.00 28.38 222 GLN C N 1
ATOM 6271 C CA . GLN C 1 222 ? -30.876 -4.893 18.206 1.00 25.51 222 GLN C CA 1
ATOM 6272 C C . GLN C 1 222 ? -32.154 -4.148 17.859 1.00 33.52 222 GLN C C 1
ATOM 6273 O O . GLN C 1 222 ? -32.118 -3.169 17.115 1.00 32.61 222 GLN C O 1
ATOM 6279 N N . GLN C 1 223 ? -33.292 -4.615 18.374 1.00 36.23 223 GLN C N 1
ATOM 6280 C CA . GLN C 1 223 ? -34.554 -3.906 18.163 1.00 39.36 223 GLN C CA 1
ATOM 6281 C C . GLN C 1 223 ? -35.336 -3.889 19.462 1.00 43.28 223 GLN C C 1
ATOM 6282 O O . GLN C 1 223 ? -35.671 -4.949 19.998 1.00 44.30 223 GLN C O 1
ATOM 6288 N N . GLY C 1 224 ? -35.618 -2.692 19.965 1.00 43.71 224 GLY C N 1
ATOM 6289 C CA . GLY C 1 224 ? -36.597 -2.501 21.011 1.00 44.52 224 GLY C CA 1
ATOM 6290 C C . GLY C 1 224 ? -36.044 -1.731 22.189 1.00 43.06 224 GLY C C 1
ATOM 6291 O O . GLY C 1 224 ? -34.983 -1.101 22.120 1.00 38.03 224 GLY C O 1
ATOM 6292 N N . GLU C 1 225 ? -36.789 -1.786 23.289 1.00 44.99 225 GLU C N 1
ATOM 6293 C CA . GLU C 1 225 ? -36.423 -1.125 24.535 1.00 47.98 225 GLU C CA 1
ATOM 6294 C C . GLU C 1 225 ? -35.681 -2.136 25.406 1.00 46.55 225 GLU C C 1
ATOM 6295 O O . GLU C 1 225 ? -36.260 -3.139 25.837 1.00 55.25 225 GLU C O 1
ATOM 6301 N N . HIS C 1 226 ? -34.397 -1.880 25.649 1.00 45.09 226 HIS C N 1
ATOM 6302 C CA . HIS C 1 226 ? -33.543 -2.827 26.351 1.00 48.17 226 HIS C CA 1
ATOM 6303 C C . HIS C 1 226 ? -33.763 -2.747 27.858 1.00 60.29 226 HIS C C 1
ATOM 6304 O O . HIS C 1 226 ? -33.837 -1.655 28.434 1.00 63.12 226 HIS C O 1
ATOM 6311 N N . ASP C 1 227 ? -33.855 -3.918 28.497 1.00 56.03 227 ASP C N 1
ATOM 6312 C CA . ASP C 1 227 ? -33.928 -4.010 29.958 1.00 53.90 227 ASP C CA 1
ATOM 6313 C C . ASP C 1 227 ? -32.509 -4.025 30.519 1.00 62.78 227 ASP C C 1
ATOM 6314 O O . ASP C 1 227 ? -31.891 -5.082 30.674 1.00 67.42 227 ASP C O 1
ATOM 6319 N N . VAL C 1 228 ? -31.991 -2.837 30.849 1.00 58.03 228 VAL C N 1
ATOM 6320 C CA . VAL C 1 228 ? -30.627 -2.701 31.358 1.00 55.49 228 VAL C CA 1
ATOM 6321 C C . VAL C 1 228 ? -30.597 -2.817 32.878 1.00 57.98 228 VAL C C 1
ATOM 6322 O O . VAL C 1 228 ? -29.596 -2.475 33.519 1.00 52.75 228 VAL C O 1
ATOM 6326 N N . TYR C 1 229 ? -31.690 -3.293 33.469 1.00 63.91 229 TYR C N 1
ATOM 6327 C CA . TYR C 1 229 ? -31.761 -3.501 34.909 1.00 68.03 229 TYR C CA 1
ATOM 6328 C C . TYR C 1 229 ? -32.175 -4.936 35.229 1.00 73.82 229 TYR C C 1
ATOM 6329 O O . TYR C 1 229 ? -32.794 -5.198 36.264 1.00 78.03 229 TYR C O 1
ATOM 6338 N N . ALA C 1 230 ? -31.833 -5.880 34.349 1.00 70.65 230 ALA C N 1
ATOM 6339 C CA . ALA C 1 230 ? -32.203 -7.280 34.518 1.00 68.54 230 ALA C CA 1
ATOM 6340 C C . ALA C 1 230 ? -31.145 -8.100 35.253 1.00 67.41 230 ALA C C 1
ATOM 6341 O O . ALA C 1 230 ? -31.392 -9.272 35.558 1.00 62.86 230 ALA C O 1
ATOM 6343 N N . ASP C 1 231 ? -29.975 -7.522 35.525 1.00 71.66 231 ASP C N 1
ATOM 6344 C CA . ASP C 1 231 ? -29.000 -8.107 36.435 1.00 76.76 231 ASP C CA 1
ATOM 6345 C C . ASP C 1 231 ? -29.080 -7.517 37.839 1.00 83.97 231 ASP C C 1
ATOM 6346 O O . ASP C 1 231 ? -28.477 -8.071 38.764 1.00 82.03 231 ASP C O 1
ATOM 6351 N N . GLU C 1 232 ? -29.801 -6.411 38.015 1.00 93.62 232 GLU C N 1
ATOM 6352 C CA . GLU C 1 232 ? -30.028 -5.814 39.328 1.00 95.15 232 GLU C CA 1
ATOM 6353 C C . GLU C 1 232 ? -31.339 -6.339 39.913 1.00 97.21 232 GLU C C 1
ATOM 6354 O O . GLU C 1 232 ? -32.301 -5.591 40.094 1.00 101.51 232 GLU C O 1
ATOM 6360 N N . ALA C 1 239 ? -33.757 4.708 35.511 1.00 77.50 239 ALA C N 1
ATOM 6361 C CA . ALA C 1 239 ? -33.262 6.011 35.085 1.00 80.32 239 ALA C CA 1
ATOM 6362 C C . ALA C 1 239 ? -32.713 5.942 33.662 1.00 88.38 239 ALA C C 1
ATOM 6363 O O . ALA C 1 239 ? -33.222 6.608 32.758 1.00 89.65 239 ALA C O 1
ATOM 6365 N N . VAL C 1 240 ? -31.674 5.124 33.475 1.00 91.16 240 VAL C N 1
ATOM 6366 C CA . VAL C 1 240 ? -31.032 4.987 32.172 1.00 87.24 240 VAL C CA 1
ATOM 6367 C C . VAL C 1 240 ? -31.983 4.288 31.206 1.00 88.86 240 VAL C C 1
ATOM 6368 O O . VAL C 1 240 ? -32.608 3.276 31.549 1.00 90.83 240 VAL C O 1
ATOM 6372 N N . LYS C 1 241 ? -32.095 4.824 29.986 1.00 81.16 241 LYS C N 1
ATOM 6373 C CA . LYS C 1 241 ? -33.037 4.320 28.992 1.00 68.66 241 LYS C CA 1
ATOM 6374 C C . LYS C 1 241 ? -32.346 4.145 27.643 1.00 65.30 241 LYS C C 1
ATOM 6375 O O . LYS C 1 241 ? -31.620 5.037 27.190 1.00 65.11 241 LYS C O 1
ATOM 6381 N N . ARG C 1 242 ? -32.574 2.990 27.010 1.00 62.70 242 ARG C N 1
ATOM 6382 C CA . ARG C 1 242 ? -31.924 2.631 25.749 1.00 61.33 242 ARG C CA 1
ATOM 6383 C C . ARG C 1 242 ? -32.915 1.930 24.825 1.00 49.04 242 ARG C C 1
ATOM 6384 O O . ARG C 1 242 ? -33.432 0.856 25.156 1.00 42.08 242 ARG C O 1
ATOM 6392 N N . ILE C 1 243 ? -33.161 2.524 23.656 1.00 42.77 243 ILE C N 1
ATOM 6393 C CA . ILE C 1 243 ? -34.078 1.976 22.658 1.00 44.60 243 ILE C CA 1
ATOM 6394 C C . ILE C 1 243 ? -33.334 1.866 21.330 1.00 39.15 243 ILE C C 1
ATOM 6395 O O . ILE C 1 243 ? -32.717 2.840 20.882 1.00 38.37 243 ILE C O 1
ATOM 6400 N N . SER C 1 244 ? -33.389 0.681 20.713 1.00 32.85 244 SER C N 1
ATOM 6401 C CA . SER C 1 244 ? -32.709 0.378 19.457 1.00 33.89 244 SER C CA 1
ATOM 6402 C C . SER C 1 244 ? -33.680 0.405 18.280 1.00 33.18 244 SER C C 1
ATOM 6403 O O . SER C 1 244 ? -34.787 -0.140 18.359 1.00 37.33 244 SER C O 1
ATOM 6406 N N . TRP C 1 245 ? -33.232 0.998 17.169 1.00 29.83 245 TRP C N 1
ATOM 6407 C CA . TRP C 1 245 ? -34.086 1.163 15.995 1.00 24.22 245 TRP C CA 1
ATOM 6408 C C . TRP C 1 245 ? -34.497 -0.179 15.395 1.00 25.52 245 TRP C C 1
ATOM 6409 O O . TRP C 1 245 ? -35.622 -0.331 14.914 1.00 25.58 245 TRP C O 1
ATOM 6420 N N . GLY C 1 246 ? -33.616 -1.165 15.414 1.00 30.65 246 GLY C N 1
ATOM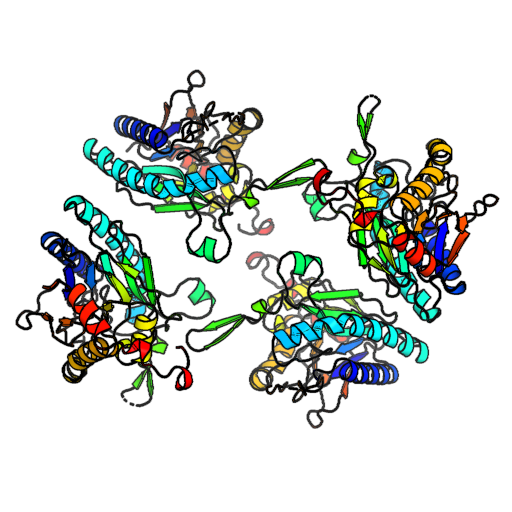 6421 C CA . GLY C 1 246 ? -33.979 -2.468 14.863 1.00 20.45 246 GLY C CA 1
ATOM 6422 C C . GLY C 1 246 ? -33.961 -2.453 13.354 1.00 27.50 246 GLY C C 1
ATOM 6423 O O . GLY C 1 246 ? -32.977 -2.019 12.739 1.00 26.23 246 GLY C O 1
ATOM 6424 N N . HIS C 1 247 ? -35.049 -2.948 12.750 1.00 24.00 247 HIS C N 1
ATOM 6425 C CA . HIS C 1 247 ? -35.206 -3.021 11.289 1.00 23.52 247 HIS C CA 1
ATOM 6426 C C . HIS C 1 247 ? -34.106 -3.857 10.623 1.00 24.23 247 HIS C C 1
ATOM 6427 O O . HIS C 1 247 ? -33.588 -3.487 9.564 1.00 20.91 247 HIS C O 1
ATOM 6434 N N . SER C 1 248 ? -33.755 -4.999 11.228 1.00 24.12 248 SER C N 1
ATOM 6435 C CA . SER C 1 248 ? -32.827 -5.925 10.578 1.00 27.47 248 SER C CA 1
ATOM 6436 C C . SER C 1 248 ? -33.288 -6.248 9.159 1.00 28.77 248 SER C C 1
ATOM 6437 O O . SER C 1 248 ? -34.486 -6.350 8.871 1.00 22.35 248 SER C O 1
ATOM 6440 N N . MET C 1 249 ? -32.322 -6.418 8.265 1.00 21.77 249 MET C N 1
ATOM 6441 C CA . MET C 1 249 ? -32.641 -6.645 6.864 1.00 21.64 249 MET C CA 1
ATOM 6442 C C . MET C 1 249 ? -31.438 -7.244 6.154 1.00 22.09 249 MET C C 1
ATOM 6443 O O . MET C 1 249 ? -30.296 -7.184 6.629 1.00 21.14 249 MET C O 1
ATOM 6448 N N . ILE C 1 250 ? -31.711 -7.783 4.973 1.00 19.32 250 ILE C N 1
ATOM 6449 C CA . ILE C 1 250 ? -30.699 -8.384 4.119 1.00 23.20 250 ILE C CA 1
ATOM 6450 C C . ILE C 1 250 ? -30.833 -7.739 2.752 1.00 26.47 250 ILE C C 1
ATOM 6451 O O . ILE C 1 250 ? -31.944 -7.666 2.212 1.00 20.87 250 ILE C O 1
ATOM 6456 N N . ILE C 1 251 ? -29.711 -7.262 2.205 1.00 21.28 251 ILE C N 1
ATOM 6457 C CA . ILE C 1 251 ? -29.685 -6.443 0.999 1.00 21.76 251 ILE C CA 1
ATOM 6458 C C . ILE C 1 251 ? -28.841 -7.143 -0.057 1.00 23.71 251 ILE C C 1
ATOM 6459 O O . ILE C 1 251 ? -27.809 -7.739 0.265 1.00 31.03 251 ILE C O 1
ATOM 6464 N N . ASP C 1 252 ? -29.258 -7.061 -1.314 1.00 22.04 252 ASP C N 1
ATOM 6465 C CA . ASP C 1 252 ? -28.519 -7.711 -2.395 1.00 20.67 252 ASP C CA 1
ATOM 6466 C C . ASP C 1 252 ? -27.555 -6.727 -3.053 1.00 21.63 252 ASP C C 1
ATOM 6467 O O . ASP C 1 252 ? -27.559 -5.533 -2.727 1.00 21.45 252 ASP C O 1
ATOM 6472 N N . PRO C 1 253 ? -26.700 -7.202 -3.979 1.00 24.96 253 PRO C N 1
ATOM 6473 C CA . PRO C 1 253 ? -25.665 -6.332 -4.559 1.00 21.89 253 PRO C CA 1
ATOM 6474 C C . PRO C 1 253 ? -26.196 -5.216 -5.426 1.00 32.08 253 PRO C C 1
ATOM 6475 O O . PRO C 1 253 ? -25.423 -4.317 -5.786 1.00 25.99 253 PRO C O 1
ATOM 6479 N N . TRP C 1 254 ? -27.466 -5.276 -5.811 1.00 30.82 254 TRP C N 1
ATOM 6480 C CA . TRP C 1 254 ? -28.122 -4.227 -6.568 1.00 22.63 254 TRP C CA 1
ATOM 6481 C C . TRP C 1 254 ? -28.753 -3.194 -5.654 1.00 18.20 254 TRP C C 1
ATOM 6482 O O . TRP C 1 254 ? -29.242 -2.170 -6.141 1.00 16.28 254 TRP C O 1
ATOM 6493 N N . GLY C 1 255 ? -28.730 -3.432 -4.340 1.00 19.44 255 GLY C N 1
ATOM 6494 C CA . GLY C 1 255 ? -29.383 -2.548 -3.397 1.00 20.31 255 GLY C CA 1
ATOM 6495 C C . GLY C 1 255 ? -30.822 -2.899 -3.066 1.00 24.77 255 GLY C C 1
ATOM 6496 O O . GLY C 1 255 ? -31.499 -2.112 -2.385 1.00 24.17 255 GLY C O 1
ATOM 6497 N N . ARG C 1 256 ? -31.310 -4.043 -3.533 1.00 24.31 256 ARG C N 1
ATOM 6498 C CA . ARG C 1 256 ? -32.655 -4.495 -3.204 1.00 29.79 256 ARG C CA 1
ATOM 6499 C C . ARG C 1 256 ? -32.681 -5.116 -1.817 1.00 25.91 256 ARG C C 1
ATOM 6500 O O . ARG C 1 256 ? -31.776 -5.864 -1.442 1.00 26.01 256 ARG C O 1
ATOM 6508 N N . ILE C 1 257 ? -33.726 -4.801 -1.058 1.00 21.24 257 ILE C N 1
ATOM 6509 C CA . ILE C 1 257 ? -33.957 -5.421 0.242 1.00 24.21 257 ILE C CA 1
ATOM 6510 C C . ILE C 1 257 ? -34.531 -6.816 -0.014 1.00 28.06 257 ILE C C 1
ATOM 6511 O O . ILE C 1 257 ? -35.636 -6.957 -0.537 1.00 26.13 257 ILE C O 1
ATOM 6516 N N . LEU C 1 258 ? -33.755 -7.849 0.315 1.00 27.55 258 LEU C N 1
ATOM 6517 C CA . LEU C 1 258 ? -34.218 -9.221 0.127 1.00 29.16 258 LEU C CA 1
ATOM 6518 C C . LEU C 1 258 ? -35.233 -9.603 1.185 1.00 32.17 258 LEU C C 1
ATOM 6519 O O . LEU C 1 258 ? -36.224 -10.275 0.894 1.00 31.73 258 LEU C O 1
ATOM 6524 N N . SER C 1 259 ? -35.005 -9.172 2.417 1.00 30.94 259 SER C N 1
ATOM 6525 C CA . SER C 1 259 ? -35.780 -9.632 3.552 1.00 24.68 259 SER C CA 1
ATOM 6526 C C . SER C 1 259 ? -35.610 -8.589 4.649 1.00 26.98 259 SER C C 1
ATOM 6527 O O . SER C 1 259 ? -34.566 -7.943 4.746 1.00 25.06 259 SER C O 1
ATOM 6530 N N . ALA C 1 260 ? -36.658 -8.391 5.442 1.00 26.79 260 ALA C N 1
ATOM 6531 C CA . ALA C 1 260 ? -36.625 -7.357 6.467 1.00 23.48 260 ALA C CA 1
ATOM 6532 C C . ALA C 1 260 ? -37.445 -7.818 7.659 1.00 34.14 260 ALA C C 1
ATOM 6533 O O . ALA C 1 260 ? -38.310 -8.690 7.546 1.00 32.23 260 ALA C O 1
ATOM 6535 N N . ALA C 1 261 ? -37.172 -7.197 8.801 1.00 36.80 261 ALA C N 1
ATOM 6536 C CA . ALA C 1 261 ? -37.790 -7.609 10.052 1.00 44.56 261 ALA C CA 1
ATOM 6537 C C . ALA C 1 261 ? -39.248 -7.169 10.105 1.00 39.34 261 ALA C C 1
ATOM 6538 O O . ALA C 1 261 ? -39.640 -6.180 9.488 1.00 31.24 261 ALA C O 1
ATOM 6540 N N . ASP C 1 262 ? -40.054 -7.936 10.841 1.00 35.57 262 ASP C N 1
ATOM 6541 C CA . ASP C 1 262 ? -41.417 -7.537 11.159 1.00 32.38 262 ASP C CA 1
ATOM 6542 C C . ASP C 1 262 ? -41.367 -6.437 12.205 1.00 33.27 262 ASP C C 1
ATOM 6543 O O . ASP C 1 262 ? -40.861 -6.651 13.312 1.00 41.10 262 ASP C O 1
ATOM 6548 N N . LEU C 1 263 ? -41.886 -5.259 11.859 1.00 34.13 263 LEU C N 1
ATOM 6549 C CA . LEU C 1 263 ? -41.780 -4.097 12.736 1.00 47.43 263 LEU C CA 1
ATOM 6550 C C . LEU C 1 263 ? -42.881 -4.015 13.792 1.00 46.75 263 LEU C C 1
ATOM 6551 O O . LEU C 1 263 ? -42.815 -3.148 14.668 1.00 41.14 263 LEU C O 1
ATOM 6556 N N . THR C 1 264 ? -43.864 -4.902 13.763 1.00 52.72 264 THR C N 1
ATOM 6557 C CA . THR C 1 264 ? -45.007 -4.789 14.654 1.00 59.43 264 THR C CA 1
ATOM 6558 C C . THR C 1 264 ? -44.882 -5.646 15.912 1.00 63.71 264 THR C C 1
ATOM 6559 O O . THR C 1 264 ? -45.774 -5.605 16.769 1.00 57.86 264 THR C O 1
ATOM 6563 N N . THR C 1 265 ? -43.796 -6.403 16.058 1.00 65.05 265 THR C N 1
ATOM 6564 C CA . THR C 1 265 ? -43.498 -7.094 17.304 1.00 57.38 265 THR C CA 1
ATOM 6565 C C . THR C 1 265 ? -42.062 -6.814 17.716 1.00 56.58 265 THR C C 1
ATOM 6566 O O . THR C 1 265 ? -41.183 -6.611 16.872 1.00 58.87 265 THR C O 1
ATOM 6570 N N . HIS C 1 266 ? -41.831 -6.810 19.026 1.00 51.72 266 HIS C N 1
ATOM 6571 C CA . HIS C 1 266 ? -40.483 -6.706 19.565 1.00 56.25 266 HIS C CA 1
ATOM 6572 C C . HIS C 1 266 ? -39.968 -8.040 20.091 1.00 54.42 266 HIS C C 1
ATOM 6573 O O . HIS C 1 266 ? -38.907 -8.078 20.722 1.00 57.84 266 HIS C O 1
ATOM 6580 N N . ASP C 1 267 ? -40.685 -9.131 19.827 1.00 45.44 267 ASP C N 1
ATOM 6581 C CA . ASP C 1 267 ? -40.183 -10.459 20.135 1.00 42.36 267 ASP C CA 1
ATOM 6582 C C . ASP C 1 267 ? -39.020 -10.818 19.210 1.00 50.13 267 ASP C C 1
ATOM 6583 O O . ASP C 1 267 ? -38.985 -10.398 18.047 1.00 53.87 267 ASP C O 1
ATOM 6588 N N . PRO C 1 268 ? -38.059 -11.595 19.702 1.00 43.61 268 PRO C N 1
ATOM 6589 C CA . PRO C 1 268 ? -36.966 -12.050 18.842 1.00 47.77 268 PRO C CA 1
ATOM 6590 C C . PRO C 1 268 ? -37.509 -12.755 17.609 1.00 41.00 268 PRO C C 1
ATOM 6591 O O . PRO C 1 268 ? -38.530 -13.436 17.664 1.00 44.21 268 PRO C O 1
ATOM 6595 N N . GLN C 1 269 ? -36.830 -12.571 16.480 1.00 31.76 269 GLN C N 1
ATOM 6596 C CA . GLN C 1 269 ? -37.331 -13.132 15.238 1.00 29.89 269 GLN C CA 1
ATOM 6597 C C . GLN C 1 269 ? -36.164 -13.506 14.335 1.00 32.85 269 GLN C C 1
ATOM 6598 O O . GLN C 1 269 ? -35.065 -12.947 14.426 1.00 31.05 269 GLN C O 1
ATOM 6604 N N . LEU C 1 270 ? -36.437 -14.460 13.453 1.00 33.38 270 LEU C N 1
ATOM 6605 C CA . LEU C 1 270 ? -35.497 -14.939 12.452 1.00 38.51 270 LEU C CA 1
ATOM 6606 C C . LEU C 1 270 ? -35.865 -14.344 11.096 1.00 44.69 270 LEU C C 1
ATOM 6607 O O . LEU C 1 270 ? -36.964 -14.585 10.584 1.00 52.29 270 LEU C O 1
ATOM 6612 N N . ILE C 1 271 ? -34.951 -13.555 10.531 1.00 34.72 271 ILE C N 1
ATOM 6613 C CA . ILE C 1 271 ? -35.083 -12.988 9.194 1.00 32.64 271 ILE C CA 1
ATOM 6614 C C . ILE C 1 271 ? -34.220 -13.829 8.268 1.00 39.44 271 ILE C C 1
ATOM 6615 O O . ILE C 1 271 ? -33.052 -14.086 8.576 1.00 46.77 271 ILE C O 1
ATOM 6620 N N . ILE C 1 272 ? -34.772 -14.248 7.135 1.00 35.98 272 ILE C N 1
ATOM 6621 C CA . ILE C 1 272 ? -34.134 -15.255 6.293 1.00 32.69 272 ILE C CA 1
ATOM 6622 C C . ILE C 1 272 ? -34.082 -14.780 4.846 1.00 26.49 272 ILE C C 1
ATOM 6623 O O . ILE C 1 272 ? -35.018 -14.142 4.357 1.00 29.60 272 ILE C O 1
ATOM 6628 N N . ALA C 1 273 ? -32.993 -15.103 4.153 1.00 30.65 273 ALA C N 1
ATOM 6629 C CA . ALA C 1 273 ? -32.902 -14.854 2.720 1.00 24.59 273 ALA C CA 1
ATOM 6630 C C . ALA C 1 273 ? -32.000 -15.908 2.094 1.00 35.93 273 ALA C C 1
ATOM 6631 O O . ALA C 1 273 ? -31.107 -16.452 2.752 1.00 35.71 273 ALA C O 1
ATOM 6633 N N . ASP C 1 274 ? -32.241 -16.185 0.815 1.00 33.43 274 ASP C N 1
ATOM 6634 C CA . ASP C 1 274 ? -31.389 -17.063 0.024 1.00 34.89 274 ASP C CA 1
ATOM 6635 C C . ASP C 1 274 ? -30.615 -16.202 -0.966 1.00 39.83 274 ASP C C 1
ATOM 6636 O O . ASP C 1 274 ? -31.215 -15.515 -1.800 1.00 42.08 274 ASP C O 1
ATOM 6641 N N . LEU C 1 275 ? -29.290 -16.234 -0.866 1.00 36.53 275 LEU C N 1
ATOM 6642 C CA . LEU C 1 275 ? -28.453 -15.330 -1.641 1.00 39.72 275 LEU C CA 1
ATOM 6643 C C . LEU C 1 275 ? -28.238 -15.898 -3.036 1.00 40.12 275 LEU C C 1
ATOM 6644 O O . LEU C 1 275 ? -27.793 -17.039 -3.191 1.00 33.89 275 LEU C O 1
ATOM 6649 N N . ASP C 1 276 ? -28.546 -15.100 -4.052 1.00 33.71 276 ASP C N 1
ATOM 6650 C CA . ASP C 1 276 ? -28.376 -15.536 -5.437 1.00 38.79 276 ASP C CA 1
ATOM 6651 C C . ASP C 1 276 ? -26.969 -15.149 -5.899 1.00 40.00 276 ASP C C 1
ATOM 6652 O O . ASP C 1 276 ? -26.749 -14.090 -6.486 1.00 37.52 276 ASP C O 1
ATOM 6657 N N . ILE C 1 277 ? -26.001 -16.029 -5.633 1.00 39.39 277 ILE C N 1
ATOM 6658 C CA . ILE C 1 277 ? -24.604 -15.757 -5.972 1.00 40.03 277 ILE C CA 1
ATOM 6659 C C . ILE C 1 277 ? -24.420 -15.525 -7.469 1.00 46.81 277 ILE C C 1
ATOM 6660 O O . ILE C 1 277 ? -23.568 -14.727 -7.883 1.00 44.68 277 ILE C O 1
ATOM 6665 N N . GLU C 1 278 ? -25.206 -16.211 -8.300 1.00 42.81 278 GLU C N 1
ATOM 6666 C CA . GLU C 1 278 ? -25.056 -16.088 -9.747 1.00 44.92 278 GLU C CA 1
ATOM 6667 C C . GLU C 1 278 ? -25.507 -14.715 -10.241 1.00 35.03 278 GLU C C 1
ATOM 6668 O O . GLU C 1 278 ? -24.912 -14.151 -11.168 1.00 31.76 278 GLU C O 1
ATOM 6674 N N . ALA C 1 279 ? -26.571 -14.174 -9.648 1.00 32.77 279 ALA C N 1
ATOM 6675 C CA . ALA C 1 279 ? -26.968 -12.814 -9.966 1.00 26.10 279 ALA C CA 1
ATOM 6676 C C . ALA C 1 279 ? -25.866 -11.828 -9.573 1.00 26.81 279 ALA C C 1
ATOM 6677 O O . ALA C 1 279 ? -25.631 -10.843 -10.277 1.00 30.91 279 ALA C O 1
ATOM 6679 N N . GLN C 1 280 ? -25.166 -12.097 -8.460 1.00 30.09 280 GLN C N 1
ATOM 6680 C CA . GLN C 1 280 ? -24.062 -11.238 -8.049 1.00 30.31 280 GLN C CA 1
ATOM 6681 C C . GLN C 1 280 ? -22.924 -11.276 -9.063 1.00 36.01 280 GLN C C 1
ATOM 6682 O O . GLN C 1 280 ? -22.330 -10.235 -9.383 1.00 35.10 280 GLN C O 1
ATOM 6688 N N . ASP C 1 281 ? -22.594 -12.473 -9.567 1.00 34.63 281 ASP C N 1
ATOM 6689 C CA . ASP C 1 281 ? -21.546 -12.590 -10.577 1.00 38.61 281 ASP C CA 1
ATOM 6690 C C . ASP C 1 281 ? -21.882 -11.759 -11.801 1.00 37.12 281 ASP C C 1
ATOM 6691 O O . ASP C 1 281 ? -21.014 -11.068 -12.347 1.00 34.42 281 ASP C O 1
ATOM 6696 N N . LYS C 1 282 ? -23.147 -11.795 -12.235 1.00 30.07 282 LYS C N 1
ATOM 6697 C CA . LYS C 1 282 ? -23.526 -10.994 -13.390 1.00 35.14 282 LYS C CA 1
ATOM 6698 C C . LYS C 1 282 ? -23.381 -9.506 -13.093 1.00 39.01 282 LYS C C 1
ATOM 6699 O O . LYS C 1 282 ? -22.835 -8.756 -13.913 1.00 33.25 282 LYS C O 1
ATOM 6705 N N . ILE C 1 283 ? -23.840 -9.070 -11.917 1.00 36.41 283 ILE C N 1
ATOM 6706 C CA . ILE C 1 283 ? -23.741 -7.662 -11.552 1.00 28.27 283 ILE C CA 1
ATOM 6707 C C . ILE C 1 283 ? -22.281 -7.213 -11.564 1.00 24.97 283 ILE C C 1
ATOM 6708 O O . ILE C 1 283 ? -21.931 -6.189 -12.165 1.00 30.91 283 ILE C O 1
ATOM 6713 N N . ARG C 1 284 ? -21.407 -7.991 -10.920 1.00 21.62 284 ARG C N 1
ATOM 6714 C CA . ARG C 1 284 ? -19.999 -7.620 -10.815 1.00 30.02 284 ARG C CA 1
ATOM 6715 C C . ARG C 1 284 ? -19.272 -7.680 -12.157 1.00 36.83 284 ARG C C 1
ATOM 6716 O O . ARG C 1 284 ? -18.334 -6.903 -12.372 1.00 34.93 284 ARG C O 1
ATOM 6724 N N . ARG C 1 285 ? -19.673 -8.590 -13.057 1.00 31.94 285 ARG C N 1
ATOM 6725 C CA . ARG C 1 285 ? -19.090 -8.629 -14.397 1.00 31.00 285 ARG C CA 1
ATOM 6726 C C . ARG C 1 285 ? -19.572 -7.460 -15.241 1.00 30.57 285 ARG C C 1
ATOM 6727 O O . ARG C 1 285 ? -18.801 -6.876 -16.011 1.00 37.46 285 ARG C O 1
ATOM 6735 N N . ASP C 1 286 ? -20.852 -7.123 -15.129 1.00 24.64 286 ASP C N 1
ATOM 6736 C CA . ASP C 1 286 ? -21.439 -6.175 -16.059 1.00 28.31 286 ASP C CA 1
ATOM 6737 C C . ASP C 1 286 ? -21.042 -4.729 -15.751 1.00 31.02 286 ASP C C 1
ATOM 6738 O O . ASP C 1 286 ? -21.042 -3.883 -16.657 1.00 37.60 286 ASP C O 1
ATOM 6743 N N . MET C 1 287 ? -20.712 -4.418 -14.502 1.00 25.85 287 MET C N 1
ATOM 6744 C CA . MET C 1 287 ? -20.280 -3.071 -14.101 1.00 32.89 287 MET C CA 1
ATOM 6745 C C . MET C 1 287 ? -19.018 -3.241 -13.269 1.00 28.81 287 MET C C 1
ATOM 6746 O O . MET C 1 287 ? -19.067 -3.231 -12.034 1.00 36.43 287 MET C O 1
ATOM 6751 N N . PRO C 1 288 ? -17.866 -3.446 -13.917 1.00 30.06 288 PRO C N 1
ATOM 6752 C CA . PRO C 1 288 ? -16.659 -3.878 -13.167 1.00 24.63 288 PRO C CA 1
ATOM 6753 C C . PRO C 1 288 ? -15.956 -2.732 -12.440 1.00 33.06 288 PRO C C 1
ATOM 6754 O O . PRO C 1 288 ? -14.881 -2.258 -12.837 1.00 28.86 288 PRO C O 1
ATOM 6758 N N . LEU C 1 289 ? -16.567 -2.292 -11.325 1.00 25.65 289 LEU C N 1
ATOM 6759 C CA . LEU C 1 289 ? -16.068 -1.110 -10.621 1.00 30.97 289 LEU C CA 1
ATOM 6760 C C . LEU C 1 289 ? -14.627 -1.286 -10.158 1.00 33.08 289 LEU C C 1
ATOM 6761 O O . LEU C 1 289 ? -13.884 -0.305 -10.064 1.00 31.46 289 LEU C O 1
ATOM 6766 N N . TRP C 1 290 ? -14.202 -2.509 -9.860 1.00 28.21 290 TRP C N 1
ATOM 6767 C CA . TRP C 1 290 ? -12.859 -2.617 -9.312 1.00 33.57 290 TRP C CA 1
ATOM 6768 C C . TRP C 1 290 ? -11.783 -2.566 -10.392 1.00 36.20 290 TRP C C 1
ATOM 6769 O O . TRP C 1 290 ? -10.608 -2.366 -10.060 1.00 38.50 290 TRP C O 1
ATOM 6780 N N . ALA C 1 291 ? -12.164 -2.661 -11.669 1.00 30.21 291 ALA C N 1
ATOM 6781 C CA . ALA C 1 291 ? -11.238 -2.463 -12.779 1.00 31.05 291 ALA C CA 1
ATOM 6782 C C . ALA C 1 291 ? -11.259 -1.043 -13.314 1.00 33.58 291 ALA C C 1
ATOM 6783 O O . ALA C 1 291 ? -10.418 -0.690 -14.143 1.00 37.57 291 ALA C O 1
ATOM 6785 N N . GLN C 1 292 ? -12.205 -0.230 -12.883 1.00 33.68 292 GLN C N 1
ATOM 6786 C CA . GLN C 1 292 ? -12.351 1.122 -13.381 1.00 32.27 292 GLN C CA 1
ATOM 6787 C C . GLN C 1 292 ? -11.793 2.147 -12.413 1.00 28.30 292 GLN C C 1
ATOM 6788 O O . GLN C 1 292 ? -11.883 3.351 -12.681 1.00 29.37 292 GLN C O 1
ATOM 6794 N N . ARG C 1 293 ? -11.244 1.700 -11.288 1.00 25.98 293 ARG C N 1
ATOM 6795 C CA . ARG C 1 293 ? -10.744 2.625 -10.280 1.00 27.99 293 ARG C CA 1
ATOM 6796 C C . ARG C 1 293 ? -9.489 3.334 -10.782 1.00 34.44 293 ARG C C 1
ATOM 6797 O O . ARG C 1 293 ? -8.712 2.785 -11.564 1.00 42.16 293 ARG C O 1
ATOM 6805 N N . ARG C 1 294 ? -9.302 4.577 -10.335 1.00 38.50 294 ARG C N 1
ATOM 6806 C CA . ARG C 1 294 ? -8.172 5.399 -10.780 1.00 34.49 294 ARG C CA 1
ATOM 6807 C C . ARG C 1 294 ? -7.054 5.261 -9.749 1.00 32.07 294 ARG C C 1
ATOM 6808 O O . ARG C 1 294 ? -6.793 6.146 -8.933 1.00 34.05 294 ARG C O 1
ATOM 6816 N N . ARG C 1 295 ? -6.393 4.104 -9.789 1.00 34.01 295 ARG C N 1
ATOM 6817 C CA . ARG C 1 295 ? -5.332 3.804 -8.835 1.00 38.60 295 ARG C CA 1
ATOM 6818 C C . ARG C 1 295 ? -4.079 4.622 -9.102 1.00 36.54 295 ARG C C 1
ATOM 6819 O O . ARG C 1 295 ? -3.267 4.808 -8.187 1.00 34.82 295 ARG C O 1
ATOM 6827 N N . ASP C 1 296 ? -3.921 5.132 -10.326 1.00 31.37 296 ASP C N 1
ATOM 6828 C CA . ASP C 1 296 ? -2.928 6.171 -10.591 1.00 40.89 296 ASP C CA 1
ATOM 6829 C C . ASP C 1 296 ? -3.196 7.453 -9.805 1.00 52.12 296 ASP C C 1
ATOM 6830 O O . ASP C 1 296 ? -2.263 8.238 -9.604 1.00 50.17 296 ASP C O 1
ATOM 6835 N N . ILE C 1 297 ? -4.431 7.694 -9.364 1.00 45.79 297 ILE C N 1
ATOM 6836 C CA . ILE C 1 297 ? -4.743 8.859 -8.532 1.00 37.37 297 ILE C CA 1
ATOM 6837 C C . ILE C 1 297 ? -4.851 8.495 -7.055 1.00 35.35 297 ILE C C 1
ATOM 6838 O O . ILE C 1 297 ? -4.356 9.223 -6.199 1.00 32.46 297 ILE C O 1
ATOM 6843 N N . PHE C 1 298 ? -5.493 7.382 -6.720 1.00 35.87 298 PHE C N 1
ATOM 6844 C CA . PHE C 1 298 ? -5.773 7.103 -5.322 1.00 43.64 298 PHE C CA 1
ATOM 6845 C C . PHE C 1 298 ? -4.791 6.112 -4.716 1.00 37.31 298 PHE C C 1
ATOM 6846 O O . PHE C 1 298 ? -4.839 5.874 -3.507 1.00 38.75 298 PHE C O 1
ATOM 6854 N N . GLY C 1 299 ? -3.872 5.565 -5.506 1.00 42.41 299 GLY C N 1
ATOM 6855 C CA . GLY C 1 299 ? -3.031 4.501 -4.994 1.00 52.42 299 GLY C CA 1
ATOM 6856 C C . GLY C 1 299 ? -3.802 3.193 -5.017 1.00 50.79 299 GLY C C 1
ATOM 6857 O O . GLY C 1 299 ? -4.734 3.023 -5.804 1.00 41.17 299 GLY C O 1
ATOM 6858 N N . ASP C 1 300 ? -3.419 2.253 -4.127 1.00 55.69 300 ASP C N 1
ATOM 6859 C CA . ASP C 1 300 ? -4.096 0.948 -4.073 1.00 63.17 300 ASP C CA 1
ATOM 6860 C C . ASP C 1 300 ? -4.341 0.495 -2.629 1.00 66.79 300 ASP C C 1
ATOM 6861 O O . ASP C 1 300 ? -3.779 -0.492 -2.160 1.00 68.04 300 ASP C O 1
ATOM 6866 N N . PHE C 1 301 ? -5.214 1.216 -1.931 1.00 66.48 301 PHE C N 1
ATOM 6867 C CA . PHE C 1 301 ? -5.866 0.697 -0.731 1.00 69.59 301 PHE C CA 1
ATOM 6868 C C . PHE C 1 301 ? -4.901 0.384 0.415 1.00 73.59 301 PHE C C 1
ATOM 6869 O O . PHE C 1 301 ? -5.328 0.132 1.549 1.00 75.94 301 PHE C O 1
ATOM 6877 N N . ASN D 1 2 ? -9.376 -35.594 43.995 1.00 77.63 2 ASN D N 1
ATOM 6878 C CA . ASN D 1 2 ? -8.930 -35.657 45.384 1.00 79.41 2 ASN D CA 1
ATOM 6879 C C . ASN D 1 2 ? -7.419 -35.903 45.469 1.00 82.55 2 ASN D C 1
ATOM 6880 O O . ASN D 1 2 ? -6.733 -35.344 46.329 1.00 83.65 2 ASN D O 1
ATOM 6885 N N . VAL D 1 3 ? -6.904 -36.737 44.569 1.00 78.83 3 VAL D N 1
ATOM 6886 C CA . VAL D 1 3 ? -5.493 -37.108 44.548 1.00 67.46 3 VAL D CA 1
ATOM 6887 C C . VAL D 1 3 ? -4.755 -36.214 43.559 1.00 58.65 3 VAL D C 1
ATOM 6888 O O . VAL D 1 3 ? -5.292 -35.859 42.501 1.00 53.70 3 VAL D O 1
ATOM 6892 N N . ALA D 1 4 ? -3.515 -35.847 43.900 1.00 55.21 4 ALA D N 1
ATOM 6893 C CA . ALA D 1 4 ? -2.699 -34.967 43.058 1.00 49.91 4 ALA D CA 1
ATOM 6894 C C . ALA D 1 4 ? -1.958 -35.794 42.005 1.00 51.92 4 ALA D C 1
ATOM 6895 O O . ALA D 1 4 ? -0.724 -35.897 41.981 1.00 46.93 4 ALA D O 1
ATOM 6897 N N . ARG D 1 5 ? -2.749 -36.370 41.101 1.00 47.44 5 ARG D N 1
ATOM 6898 C CA . ARG D 1 5 ? -2.238 -37.292 40.096 1.00 38.81 5 ARG D CA 1
ATOM 6899 C C . ARG D 1 5 ? -1.713 -36.548 38.874 1.00 41.63 5 ARG D C 1
ATOM 6900 O O . ARG D 1 5 ? -2.441 -35.766 38.255 1.00 40.41 5 ARG D O 1
ATOM 6908 N N . ILE D 1 6 ? -0.462 -36.822 38.502 1.00 42.06 6 ILE D N 1
ATOM 6909 C CA . ILE D 1 6 ? 0.097 -36.310 37.258 1.00 41.53 6 ILE D CA 1
ATOM 6910 C C . ILE D 1 6 ? 0.519 -37.479 36.380 1.00 38.37 6 ILE D C 1
ATOM 6911 O O . ILE D 1 6 ? 0.529 -38.639 36.803 1.00 37.17 6 ILE D O 1
ATOM 6916 N N . GLY D 1 7 ? 0.868 -37.154 35.143 1.00 38.73 7 GLY D N 1
ATOM 6917 C CA . GLY D 1 7 ? 1.296 -38.159 34.186 1.00 37.20 7 GLY D CA 1
ATOM 6918 C C . GLY D 1 7 ? 2.240 -37.578 33.157 1.00 35.86 7 GLY D C 1
ATOM 6919 O O . GLY D 1 7 ? 2.204 -36.377 32.860 1.00 38.29 7 GLY D O 1
ATOM 6920 N N . ILE D 1 8 ? 3.090 -38.444 32.605 1.00 30.36 8 ILE D N 1
ATOM 6921 C CA . ILE D 1 8 ? 3.962 -38.119 31.478 1.00 30.39 8 ILE D CA 1
ATOM 6922 C C . ILE D 1 8 ? 3.515 -38.929 30.271 1.00 37.02 8 ILE D C 1
ATOM 6923 O O . ILE D 1 8 ? 3.293 -40.141 30.381 1.00 38.86 8 ILE D O 1
ATOM 6928 N N . GLY D 1 9 ? 3.401 -38.271 29.120 1.00 32.23 9 GLY D N 1
ATOM 6929 C CA . GLY D 1 9 ? 3.192 -38.986 27.878 1.00 35.98 9 GLY D CA 1
ATOM 6930 C C . GLY D 1 9 ? 4.495 -39.199 27.131 1.00 39.58 9 GLY D C 1
ATOM 6931 O O . GLY D 1 9 ? 4.939 -38.316 26.388 1.00 36.11 9 GLY D O 1
ATOM 6932 N N . GLN D 1 10 ? 5.121 -40.365 27.325 1.00 39.27 10 GLN D N 1
ATOM 6933 C CA . GLN D 1 10 ? 6.369 -40.681 26.642 1.00 36.71 10 GLN D CA 1
ATOM 6934 C C . GLN D 1 10 ? 6.085 -41.200 25.239 1.00 35.61 10 GLN D C 1
ATOM 6935 O O . GLN D 1 10 ? 5.249 -42.085 25.056 1.00 34.99 10 GLN D O 1
ATOM 6941 N N . LEU D 1 11 ? 6.791 -40.661 24.249 1.00 27.98 11 LEU D N 1
ATOM 6942 C CA . LEU D 1 11 ? 6.550 -41.031 22.864 1.00 31.17 11 LEU D CA 1
ATOM 6943 C C . LEU D 1 11 ? 7.839 -40.822 22.080 1.00 29.73 11 LEU D C 1
ATOM 6944 O O . LEU D 1 11 ? 8.875 -40.448 22.639 1.00 30.83 11 LEU D O 1
ATOM 6949 N N . CYS D 1 12 ? 7.772 -41.063 20.771 1.00 33.61 12 CYS D N 1
ATOM 6950 C CA . CYS D 1 12 ? 8.928 -40.909 19.884 1.00 40.24 12 CYS D CA 1
ATOM 6951 C C . CYS D 1 12 ? 8.493 -40.173 18.619 1.00 43.39 12 CYS D C 1
ATOM 6952 O O . CYS D 1 12 ? 8.192 -40.813 17.606 1.00 39.85 12 CYS D O 1
ATOM 6955 N N . SER D 1 13 ? 8.501 -38.837 18.679 1.00 37.44 13 SER D N 1
ATOM 6956 C CA . SER D 1 13 ? 7.963 -38.018 17.595 1.00 41.33 13 SER D CA 1
ATOM 6957 C C . SER D 1 13 ? 8.733 -38.226 16.296 1.00 41.69 13 SER D C 1
ATOM 6958 O O . SER D 1 13 ? 9.969 -38.235 16.277 1.00 41.23 13 SER D O 1
ATOM 6961 N N . SER D 1 14 ? 7.986 -38.382 15.210 1.00 38.75 14 SER D N 1
ATOM 6962 C CA . SER D 1 14 ? 8.535 -38.456 13.868 1.00 46.01 14 SER D CA 1
ATOM 6963 C C . SER D 1 14 ? 8.516 -37.063 13.244 1.00 44.12 14 SER D C 1
ATOM 6964 O O . SER D 1 14 ? 8.190 -36.070 13.899 1.00 41.56 14 SER D O 1
ATOM 6967 N N . SER D 1 15 ? 8.858 -36.978 11.961 1.00 52.24 15 SER D N 1
ATOM 6968 C CA . SER D 1 15 ? 8.783 -35.739 11.198 1.00 48.32 15 SER D CA 1
ATOM 6969 C C . SER D 1 15 ? 7.364 -35.420 10.726 1.00 49.96 15 SER D C 1
ATOM 6970 O O . SER D 1 15 ? 7.180 -34.440 9.993 1.00 53.94 15 SER D O 1
ATOM 6973 N N . ASN D 1 16 ? 6.366 -36.211 11.131 1.00 44.87 16 ASN D N 1
ATOM 6974 C CA . ASN D 1 16 ? 4.987 -36.085 10.652 1.00 47.35 16 ASN D CA 1
ATOM 6975 C C . ASN D 1 16 ? 4.106 -35.548 11.778 1.00 51.00 16 ASN D C 1
ATOM 6976 O O . ASN D 1 16 ? 3.668 -36.302 12.651 1.00 49.07 16 ASN D O 1
ATOM 6981 N N . LEU D 1 17 ? 3.809 -34.248 11.725 1.00 52.64 17 LEU D N 1
ATOM 6982 C CA . LEU D 1 17 ? 3.048 -33.615 12.799 1.00 51.63 17 LEU D CA 1
ATOM 6983 C C . LEU D 1 17 ? 1.699 -34.291 13.018 1.00 58.19 17 LEU D C 1
ATOM 6984 O O . LEU D 1 17 ? 1.250 -34.436 14.160 1.00 60.30 17 LEU D O 1
ATOM 6989 N N . LYS D 1 18 ? 1.040 -34.718 11.939 1.00 60.61 18 LYS D N 1
ATOM 6990 C CA . LYS D 1 18 ? -0.299 -35.282 12.082 1.00 56.21 18 LYS D CA 1
ATOM 6991 C C . LYS D 1 18 ? -0.260 -36.655 12.750 1.00 51.70 18 LYS D C 1
ATOM 6992 O O . LYS D 1 18 ? -1.141 -36.980 13.555 1.00 52.78 18 LYS D O 1
ATOM 6998 N N . GLN D 1 19 ? 0.745 -37.477 12.437 1.00 53.18 19 GLN D N 1
ATOM 6999 C CA . GLN D 1 19 ? 0.874 -38.754 13.138 1.00 58.28 19 GLN D CA 1
ATOM 7000 C C . GLN D 1 19 ? 1.111 -38.522 14.627 1.00 52.92 19 GLN D C 1
ATOM 7001 O O . GLN D 1 19 ? 0.412 -39.089 15.478 1.00 51.21 19 GLN D O 1
ATOM 7007 N N . ASN D 1 20 ? 2.080 -37.654 14.950 1.00 43.58 20 ASN D N 1
ATOM 7008 C CA . ASN D 1 20 ? 2.366 -37.297 16.338 1.00 47.36 20 ASN D CA 1
ATOM 7009 C C . ASN D 1 20 ? 1.110 -36.875 17.093 1.00 50.07 20 ASN D C 1
ATOM 7010 O O . ASN D 1 20 ? 0.886 -37.302 18.234 1.00 46.08 20 ASN D O 1
ATOM 7015 N N . LEU D 1 21 ? 0.269 -36.046 16.468 1.00 49.54 21 LEU D N 1
ATOM 7016 C CA . LEU D 1 21 ? -0.940 -35.586 17.143 1.00 50.98 21 LEU D CA 1
ATOM 7017 C C . LEU D 1 21 ? -1.857 -36.757 17.484 1.00 43.90 21 LEU D C 1
ATOM 7018 O O . LEU D 1 21 ? -2.453 -36.789 18.565 1.00 50.84 21 LEU D O 1
ATOM 7023 N N . GLU D 1 22 ? -1.963 -37.738 16.582 1.00 50.28 22 GLU D N 1
ATOM 7024 C CA . GLU D 1 22 ? -2.755 -38.933 16.865 1.00 57.41 22 GLU D CA 1
ATOM 7025 C C . GLU D 1 22 ? -2.245 -39.648 18.109 1.00 56.12 22 GLU D C 1
ATOM 7026 O O . GLU D 1 22 ? -3.034 -40.159 18.914 1.00 51.37 22 GLU D O 1
ATOM 7032 N N . VAL D 1 23 ? -0.922 -39.693 18.279 1.00 55.64 23 VAL D N 1
ATOM 7033 C CA . VAL D 1 23 ? -0.343 -40.297 19.473 1.00 48.33 23 VAL D CA 1
ATOM 7034 C C . VAL D 1 23 ? -0.670 -39.457 20.699 1.00 41.53 23 VAL D C 1
ATOM 7035 O O . VAL D 1 23 ? -1.126 -39.975 21.726 1.00 40.94 23 VAL D O 1
ATOM 7039 N N . VAL D 1 24 ? -0.462 -38.142 20.601 1.00 39.03 24 VAL D N 1
ATOM 7040 C CA . VAL D 1 24 ? -0.737 -37.262 21.733 1.00 34.92 24 VAL D CA 1
ATOM 7041 C C . VAL D 1 24 ? -2.184 -37.411 22.190 1.00 43.28 24 VAL D C 1
ATOM 7042 O O . VAL D 1 24 ? -2.467 -37.483 23.395 1.00 44.99 24 VAL D O 1
ATOM 7046 N N . LYS D 1 25 ? -3.123 -37.481 21.238 1.00 42.51 25 LYS D N 1
ATOM 7047 C CA . LYS D 1 25 ? -4.537 -37.590 21.599 1.00 43.41 25 LYS D CA 1
ATOM 7048 C C . LYS D 1 25 ? -4.838 -38.934 22.247 1.00 37.85 25 LYS D C 1
ATOM 7049 O O . LYS D 1 25 ? -5.534 -39.000 23.267 1.00 43.95 25 LYS D O 1
ATOM 7055 N N . SER D 1 26 ? -4.313 -40.014 21.678 1.00 38.41 26 SER D N 1
ATOM 7056 C CA . SER D 1 26 ? -4.461 -41.320 22.306 1.00 41.41 26 SER D CA 1
ATOM 7057 C C . SER D 1 26 ? -3.974 -41.291 23.754 1.00 45.41 26 SER D C 1
ATOM 7058 O O . SER D 1 26 ? -4.641 -41.814 24.657 1.00 42.40 26 SER D O 1
ATOM 7061 N N . LEU D 1 27 ? -2.829 -40.644 24.000 1.00 43.71 27 LEU D N 1
ATOM 7062 C CA . LEU D 1 27 ? -2.281 -40.586 25.353 1.00 46.15 27 LEU D CA 1
ATOM 7063 C C . LEU D 1 27 ? -3.154 -39.737 26.269 1.00 46.43 27 LEU D C 1
ATOM 7064 O O . LEU D 1 27 ? -3.391 -40.099 27.430 1.00 36.16 27 LEU D O 1
ATOM 7069 N N . ILE D 1 28 ? -3.642 -38.605 25.762 1.00 46.27 28 ILE D N 1
ATOM 7070 C CA . ILE D 1 28 ? -4.559 -37.779 26.538 1.00 43.12 28 ILE D CA 1
ATOM 7071 C C . ILE D 1 28 ? -5.788 -38.588 26.925 1.00 46.10 28 ILE D C 1
ATOM 7072 O O . ILE D 1 28 ? -6.228 -38.573 28.083 1.00 46.62 28 ILE D O 1
ATOM 7077 N N . LYS D 1 29 ? -6.347 -39.324 25.962 1.00 51.11 29 LYS D N 1
ATOM 7078 C CA . LYS D 1 29 ? -7.502 -40.164 26.261 1.00 52.24 29 LYS D CA 1
ATOM 7079 C C . LYS D 1 29 ? -7.170 -41.162 27.359 1.00 47.95 29 LYS D C 1
ATOM 7080 O O . LYS D 1 29 ? -7.958 -41.356 28.293 1.00 44.70 29 LYS D O 1
ATOM 7086 N N . LYS D 1 30 ? -5.997 -41.793 27.274 1.00 51.96 30 LYS D N 1
ATOM 7087 C CA . LYS D 1 30 ? -5.610 -42.761 28.296 1.00 54.61 30 LYS D CA 1
ATOM 7088 C C . LYS D 1 30 ? -5.463 -42.091 29.657 1.00 48.11 30 LYS D C 1
ATOM 7089 O O . LYS D 1 30 ? -5.857 -42.657 30.682 1.00 44.93 30 LYS D O 1
ATOM 7095 N N . ALA D 1 31 ? -4.914 -40.876 29.685 1.00 46.40 31 ALA D N 1
ATOM 7096 C CA . ALA D 1 31 ? -4.693 -40.205 30.961 1.00 45.11 31 ALA D CA 1
ATOM 7097 C C . ALA D 1 31 ? -6.015 -39.862 31.645 1.00 45.74 31 ALA D C 1
ATOM 7098 O O . ALA D 1 31 ? -6.137 -39.989 32.869 1.00 38.98 31 ALA D O 1
ATOM 7100 N N . LEU D 1 32 ? -7.013 -39.424 30.870 1.00 44.23 32 LEU D N 1
ATOM 7101 C CA . LEU D 1 32 ? -8.340 -39.201 31.436 1.00 52.34 32 LEU D CA 1
ATOM 7102 C C . LEU D 1 32 ? -8.899 -40.481 32.050 1.00 48.21 32 LEU D C 1
ATOM 7103 O O . LEU D 1 32 ? -9.405 -40.465 33.177 1.00 45.52 32 LEU D O 1
ATOM 7108 N N . ASP D 1 33 ? -8.780 -41.608 31.342 1.00 48.69 33 ASP D N 1
ATOM 7109 C CA . ASP D 1 33 ? -9.226 -42.884 31.901 1.00 50.94 33 ASP D CA 1
ATOM 7110 C C . ASP D 1 33 ? -8.548 -43.186 33.234 1.00 52.32 33 ASP D C 1
ATOM 7111 O O . ASP D 1 33 ? -9.124 -43.873 34.089 1.00 52.59 33 ASP D O 1
ATOM 7116 N N . GLN D 1 34 ? -7.336 -42.681 33.432 1.00 45.50 34 GLN D N 1
ATOM 7117 C CA . GLN D 1 34 ? -6.590 -42.896 34.664 1.00 50.34 34 GLN D CA 1
ATOM 7118 C C . GLN D 1 34 ? -6.788 -41.780 35.682 1.00 54.13 34 GLN D C 1
ATOM 7119 O O . GLN D 1 34 ? -6.160 -41.817 36.745 1.00 51.96 34 GLN D O 1
ATOM 7125 N N . ASP D 1 35 ? -7.623 -40.784 35.373 1.00 48.82 35 ASP D N 1
ATOM 7126 C CA . ASP D 1 35 ? -7.858 -39.638 36.252 1.00 49.95 35 ASP D CA 1
ATOM 7127 C C . ASP D 1 35 ? -6.589 -38.819 36.485 1.00 43.79 35 ASP D C 1
ATOM 7128 O O . ASP D 1 35 ? -6.402 -38.238 37.558 1.00 46.84 35 ASP D O 1
ATOM 7133 N N . VAL D 1 36 ? -5.717 -38.760 35.479 1.00 45.66 36 VAL D N 1
ATOM 7134 C CA . VAL D 1 36 ? -4.596 -37.822 35.496 1.00 40.93 36 VAL D CA 1
ATOM 7135 C C . VAL D 1 36 ? -5.126 -36.399 35.398 1.00 44.19 36 VAL D C 1
ATOM 7136 O O . VAL D 1 36 ? -5.938 -36.082 34.520 1.00 44.34 36 VAL D O 1
ATOM 7140 N N . LYS D 1 37 ? -4.657 -35.529 36.292 1.00 45.43 37 LYS D N 1
ATOM 7141 C CA . LYS D 1 37 ? -5.086 -34.135 36.314 1.00 35.35 37 LYS D CA 1
ATOM 7142 C C . LYS D 1 37 ? -4.222 -33.237 35.429 1.00 45.32 37 LYS D C 1
ATOM 7143 O O . LYS D 1 37 ? -4.751 -32.329 34.771 1.00 40.55 37 LYS D O 1
ATOM 7149 N N . VAL D 1 38 ? -2.904 -33.463 35.400 1.00 33.31 38 VAL D N 1
ATOM 7150 C CA . VAL D 1 38 ? -1.985 -32.744 34.519 1.00 26.34 38 VAL D CA 1
ATOM 7151 C C . VAL D 1 38 ? -1.095 -33.757 33.798 1.00 34.83 38 VAL D C 1
ATOM 7152 O O . VAL D 1 38 ? -0.439 -34.587 34.444 1.00 31.85 38 VAL D O 1
ATOM 7156 N N . LEU D 1 39 ? -1.073 -33.687 32.464 1.00 32.01 39 LEU D N 1
ATOM 7157 C CA . LEU D 1 39 ? -0.302 -34.597 31.619 1.00 33.59 39 LEU D CA 1
ATOM 7158 C C . LEU D 1 39 ? 0.851 -33.842 30.960 1.00 42.04 39 LEU D C 1
ATOM 7159 O O . LEU D 1 39 ? 0.639 -32.787 30.350 1.00 37.01 39 LEU D O 1
ATOM 7164 N N . PHE D 1 40 ? 2.064 -34.377 31.086 1.00 37.46 40 PHE D N 1
ATOM 7165 C CA . PHE D 1 40 ? 3.274 -33.716 30.611 1.00 33.50 40 PHE D CA 1
ATOM 7166 C C . PHE D 1 40 ? 3.830 -34.441 29.389 1.00 33.27 40 PHE D C 1
ATOM 7167 O O . PHE D 1 40 ? 4.040 -35.660 29.423 1.00 41.54 40 PHE D O 1
ATOM 7175 N N . PHE D 1 41 ? 4.092 -33.693 28.331 1.00 26.90 41 PHE D N 1
ATOM 7176 C CA . PHE D 1 41 ? 4.683 -34.214 27.107 1.00 34.75 41 PHE D CA 1
ATOM 7177 C C . PHE D 1 41 ? 6.116 -33.722 26.934 1.00 37.23 41 PHE D C 1
ATOM 7178 O O . PHE D 1 41 ? 6.532 -32.758 27.585 1.00 40.98 41 PHE D O 1
ATOM 7186 N N . PRO D 1 42 ? 6.920 -34.401 26.110 1.00 35.48 42 PRO D N 1
ATOM 7187 C CA . PRO D 1 42 ? 8.345 -34.062 26.007 1.00 29.29 42 PRO D CA 1
ATOM 7188 C C . PRO D 1 42 ? 8.610 -32.836 25.135 1.00 32.52 42 PRO D C 1
ATOM 7189 O O . PRO D 1 42 ? 7.733 -32.296 24.452 1.00 28.81 42 PRO D O 1
ATOM 7193 N N . GLU D 1 43 ? 9.874 -32.419 25.154 1.00 35.01 43 GLU D N 1
ATOM 7194 C CA . GLU D 1 43 ? 10.345 -31.396 24.230 1.00 35.65 43 GLU D CA 1
ATOM 7195 C C . GLU D 1 43 ? 10.207 -31.889 22.796 1.00 40.30 43 GLU D C 1
ATOM 7196 O O . GLU D 1 43 ? 10.406 -33.075 22.510 1.00 39.89 43 GLU D O 1
ATOM 7202 N N . ALA D 1 44 ? 9.848 -30.972 21.891 1.00 38.52 44 ALA D N 1
ATOM 7203 C CA . ALA D 1 44 ? 9.725 -31.274 20.460 1.00 29.82 44 ALA D CA 1
ATOM 7204 C C . ALA D 1 44 ? 8.699 -32.375 20.196 1.00 36.40 44 ALA D C 1
ATOM 7205 O O . ALA D 1 44 ? 8.924 -33.276 19.385 1.00 47.62 44 ALA D O 1
ATOM 7207 N N . THR D 1 45 ? 7.557 -32.310 20.886 1.00 36.89 45 THR D N 1
ATOM 7208 C CA . THR D 1 45 ? 6.520 -33.315 20.659 1.00 38.99 45 THR D CA 1
ATOM 7209 C C . THR D 1 45 ? 5.895 -33.178 19.276 1.00 43.50 45 THR D C 1
ATOM 7210 O O . THR D 1 45 ? 5.509 -34.188 18.671 1.00 36.55 45 THR D O 1
ATOM 7214 N N . ASP D 1 46 ? 5.797 -31.947 18.751 1.00 41.48 46 ASP D N 1
ATOM 7215 C CA . ASP D 1 46 ? 5.147 -31.761 17.456 1.00 41.02 46 ASP D CA 1
ATOM 7216 C C . ASP D 1 46 ? 5.916 -32.469 16.344 1.00 44.48 46 ASP D C 1
ATOM 7217 O O . ASP D 1 46 ? 5.306 -33.092 15.466 1.00 45.19 46 ASP D O 1
ATOM 7222 N N . TYR D 1 47 ? 7.252 -32.396 16.369 1.00 40.77 47 TYR D N 1
ATOM 7223 C CA . TYR D 1 47 ? 8.075 -33.077 15.373 1.00 41.05 47 TYR D CA 1
ATOM 7224 C C . TYR D 1 47 ? 9.532 -33.056 15.801 1.00 36.11 47 TYR D C 1
ATOM 7225 O O . TYR D 1 47 ? 9.946 -32.251 16.642 1.00 38.29 47 TYR D O 1
ATOM 7234 N N . LEU D 1 48 ? 10.302 -33.945 15.182 1.00 41.56 48 LEU D N 1
ATOM 7235 C CA . LEU D 1 48 ? 11.758 -33.909 15.172 1.00 43.17 48 LEU D CA 1
ATOM 7236 C C . LEU D 1 48 ? 12.227 -33.711 13.739 1.00 49.15 48 LEU D C 1
ATOM 7237 O O . LEU D 1 48 ? 11.617 -34.224 12.796 1.00 42.12 48 LEU D O 1
ATOM 7242 N N . SER D 1 49 ? 13.328 -32.980 13.587 1.00 59.61 49 SER D N 1
ATOM 7243 C CA . SER D 1 49 ? 13.815 -32.511 12.298 1.00 55.73 49 SER D CA 1
ATOM 7244 C C . SER D 1 49 ? 15.064 -33.274 11.869 1.00 58.22 49 SER D C 1
ATOM 7245 O O . SER D 1 49 ? 15.775 -33.863 12.687 1.00 59.05 49 SER D O 1
ATOM 7248 N N . ARG D 1 50 ? 15.324 -33.250 10.557 1.00 56.34 50 ARG D N 1
ATOM 7249 C CA . ARG D 1 50 ? 16.572 -33.788 10.026 1.00 51.36 50 ARG D CA 1
ATOM 7250 C C . ARG D 1 50 ? 17.713 -32.790 10.124 1.00 54.94 50 ARG D C 1
ATOM 7251 O O . ARG D 1 50 ? 18.870 -33.199 10.231 1.00 58.92 50 ARG D O 1
ATOM 7259 N N . ASN D 1 51 ? 17.409 -31.494 10.088 1.00 59.71 51 ASN D N 1
ATOM 7260 C CA . ASN D 1 51 ? 18.412 -30.435 10.105 1.00 59.56 51 ASN D CA 1
ATOM 7261 C C . ASN D 1 51 ? 17.686 -29.107 10.277 1.00 58.80 51 ASN D C 1
ATOM 7262 O O . ASN D 1 51 ? 16.459 -29.032 10.174 1.00 59.17 51 ASN D O 1
ATOM 7267 N N . ALA D 1 52 ? 18.469 -28.054 10.526 1.00 59.68 52 ALA D N 1
ATOM 7268 C CA . ALA D 1 52 ? 17.903 -26.741 10.828 1.00 56.77 52 ALA D CA 1
ATOM 7269 C C . ALA D 1 52 ? 16.909 -26.291 9.764 1.00 59.60 52 ALA D C 1
ATOM 7270 O O . ALA D 1 52 ? 15.801 -25.842 10.082 1.00 56.72 52 ALA D O 1
ATOM 7272 N N . GLU D 1 53 ? 17.288 -26.402 8.489 1.00 63.99 53 GLU D N 1
ATOM 7273 C CA . GLU D 1 53 ? 16.402 -25.944 7.424 1.00 64.10 53 GLU D CA 1
ATOM 7274 C C . GLU D 1 53 ? 15.102 -26.737 7.416 1.00 62.87 53 GLU D C 1
ATOM 7275 O O . GLU D 1 53 ? 14.017 -26.160 7.264 1.00 62.96 53 GLU D O 1
ATOM 7281 N N . HIS D 1 54 ? 15.193 -28.061 7.596 1.00 59.65 54 HIS D N 1
ATOM 7282 C CA . HIS D 1 54 ? 13.997 -28.899 7.676 1.00 58.43 54 HIS D CA 1
ATOM 7283 C C . HIS D 1 54 ? 13.116 -28.493 8.851 1.00 52.85 54 HIS D C 1
ATOM 7284 O O . HIS D 1 54 ? 11.883 -28.498 8.745 1.00 47.43 54 HIS D O 1
ATOM 7291 N N . SER D 1 55 ? 13.734 -28.164 9.988 1.00 51.85 55 SER D N 1
ATOM 7292 C CA . SER D 1 55 ? 12.972 -27.665 11.126 1.00 47.47 55 SER D CA 1
ATOM 7293 C C . SER D 1 55 ? 12.150 -26.448 10.732 1.00 56.83 55 SER D C 1
ATOM 7294 O O . SER D 1 55 ? 10.962 -26.355 11.065 1.00 57.95 55 SER D O 1
ATOM 7297 N N . LYS D 1 56 ? 12.762 -25.519 9.993 1.00 58.14 56 LYS D N 1
ATOM 7298 C CA . LYS D 1 56 ? 12.067 -24.304 9.581 1.00 58.93 56 LYS D CA 1
ATOM 7299 C C . LYS D 1 56 ? 10.799 -24.619 8.801 1.00 50.57 56 LYS D C 1
ATOM 7300 O O . LYS D 1 56 ? 9.748 -24.017 9.047 1.00 52.49 56 LYS D O 1
ATOM 7306 N N . LYS D 1 57 ? 10.872 -25.562 7.861 1.00 50.80 57 LYS D N 1
ATOM 7307 C CA . LYS D 1 57 ? 9.682 -25.920 7.095 1.00 56.88 57 LYS D CA 1
ATOM 7308 C C . LYS D 1 57 ? 8.604 -26.505 7.998 1.00 52.99 57 LYS D C 1
ATOM 7309 O O . LYS D 1 57 ? 7.430 -26.133 7.898 1.00 60.31 57 LYS D O 1
ATOM 7315 N N . LEU D 1 58 ? 8.989 -27.399 8.908 1.00 51.00 58 LEU D N 1
ATOM 7316 C CA . LEU D 1 58 ? 8.000 -28.067 9.749 1.00 51.30 58 LEU D CA 1
ATOM 7317 C C . LEU D 1 58 ? 7.348 -27.104 10.737 1.00 46.56 58 LEU D C 1
ATOM 7318 O O . LEU D 1 58 ? 6.152 -27.225 11.021 1.00 49.75 58 LEU D O 1
ATOM 7323 N N . ALA D 1 59 ? 8.108 -26.131 11.256 1.00 41.78 59 ALA D N 1
ATOM 7324 C CA . ALA D 1 59 ? 7.580 -25.240 12.289 1.00 40.33 59 ALA D CA 1
ATOM 7325 C C . ALA D 1 59 ? 6.421 -24.404 11.768 1.00 51.75 59 ALA D C 1
ATOM 7326 O O . ALA D 1 59 ? 5.569 -23.969 12.551 1.00 57.29 59 ALA D O 1
ATOM 7328 N N . SER D 1 60 ? 6.371 -24.168 10.456 1.00 58.20 60 SER D N 1
ATOM 7329 C CA . SER D 1 60 ? 5.218 -23.485 9.879 1.00 58.72 60 SER D CA 1
ATOM 7330 C C . SER D 1 60 ? 3.947 -24.309 10.040 1.00 57.12 60 SER D C 1
ATOM 7331 O O . SER D 1 60 ? 2.847 -23.751 10.110 1.00 56.29 60 SER D O 1
ATOM 7334 N N . GLN D 1 61 ? 4.072 -25.632 10.114 1.00 56.91 61 GLN D N 1
ATOM 7335 C CA . GLN D 1 61 ? 2.894 -26.465 10.308 1.00 49.81 61 GLN D CA 1
ATOM 7336 C C . GLN D 1 61 ? 2.438 -26.521 11.755 1.00 46.44 61 GLN D C 1
ATOM 7337 O O . GLN D 1 61 ? 1.322 -26.986 12.019 1.00 47.31 61 GLN D O 1
ATOM 7343 N N . THR D 1 62 ? 3.256 -26.062 12.696 1.00 47.62 62 THR D N 1
ATOM 7344 C CA . THR D 1 62 ? 2.881 -26.208 14.099 1.00 53.08 62 THR D CA 1
ATOM 7345 C C . THR D 1 62 ? 1.623 -25.432 14.481 1.00 49.53 62 THR D C 1
ATOM 7346 O O . THR D 1 62 ? 0.790 -26.004 15.206 1.00 47.52 62 THR D O 1
ATOM 7350 N N . PRO D 1 63 ? 1.400 -24.177 14.047 1.00 54.98 63 PRO D N 1
ATOM 7351 C CA . PRO D 1 63 ? 0.185 -23.472 14.506 1.00 47.06 63 PRO D CA 1
ATOM 7352 C C . PRO D 1 63 ? -1.107 -24.242 14.263 1.00 47.81 63 PRO D C 1
ATOM 7353 O O . PRO D 1 63 ? -1.972 -24.280 15.147 1.00 50.97 63 PRO D O 1
ATOM 7357 N N . GLU D 1 64 ? -1.255 -24.879 13.101 1.00 50.05 64 GLU D N 1
ATOM 7358 C CA . GLU D 1 64 ? -2.429 -25.718 12.878 1.00 60.23 64 GLU D CA 1
ATOM 7359 C C . GLU D 1 64 ? -2.437 -26.918 13.822 1.00 60.02 64 GLU D C 1
ATOM 7360 O O . GLU D 1 64 ? -3.503 -27.368 14.261 1.00 65.05 64 GLU D O 1
ATOM 7366 N N . PHE D 1 65 ? -1.255 -27.456 14.130 1.00 61.65 65 PHE D N 1
ATOM 7367 C CA . PHE D 1 65 ? -1.142 -28.556 15.082 1.00 52.97 65 PHE D CA 1
ATOM 7368 C C . PHE D 1 65 ? -1.688 -28.143 16.440 1.00 51.93 65 PHE D C 1
ATOM 7369 O O . PHE D 1 65 ? -2.472 -28.875 17.060 1.00 45.82 65 PHE D O 1
ATOM 7377 N N . ILE D 1 66 ? -1.314 -26.941 16.893 1.00 53.08 66 ILE D N 1
ATOM 7378 C CA . ILE D 1 66 ? -1.725 -26.459 18.210 1.00 47.52 66 ILE D CA 1
ATOM 7379 C C . ILE D 1 66 ? -3.233 -26.284 18.267 1.00 53.03 66 ILE D C 1
ATOM 7380 O O . ILE D 1 66 ? -3.889 -26.712 19.224 1.00 54.70 66 ILE D O 1
ATOM 7385 N N . SER D 1 67 ? -3.805 -25.630 17.252 1.00 59.12 67 SER D N 1
ATOM 7386 C CA . SER D 1 67 ? -5.236 -25.345 17.282 1.00 60.62 67 SER D CA 1
ATOM 7387 C C . SER D 1 67 ? -6.053 -26.626 17.176 1.00 54.89 67 SER D C 1
ATOM 7388 O O . SER D 1 67 ? -7.136 -26.720 17.767 1.00 53.74 67 SER D O 1
ATOM 7391 N N . GLU D 1 68 ? -5.540 -27.630 16.459 1.00 47.00 68 GLU D N 1
ATOM 7392 C CA . GLU D 1 68 ? -6.191 -28.933 16.466 1.00 51.51 68 GLU D CA 1
ATOM 7393 C C . GLU D 1 68 ? -6.060 -29.604 17.828 1.00 56.99 68 GLU D C 1
ATOM 7394 O O . GLU D 1 68 ? -6.989 -30.286 18.282 1.00 62.33 68 GLU D O 1
ATOM 7400 N N . LEU D 1 69 ? -4.922 -29.422 18.500 1.00 53.43 69 LEU D N 1
ATOM 7401 C CA . LEU D 1 69 ? -4.780 -30.007 19.829 1.00 53.34 69 LEU D CA 1
ATOM 7402 C C . LEU D 1 69 ? -5.659 -29.281 20.837 1.00 56.86 69 LEU D C 1
ATOM 7403 O O . LEU D 1 69 ? -6.285 -29.919 21.692 1.00 54.88 69 LEU D O 1
ATOM 7408 N N . GLN D 1 70 ? -5.718 -27.946 20.749 1.00 52.77 70 GLN D N 1
ATOM 7409 C CA . GLN D 1 70 ? -6.663 -27.186 21.562 1.00 57.08 70 GLN D CA 1
ATOM 7410 C C . GLN D 1 70 ? -8.078 -27.726 21.410 1.00 54.08 70 GLN D C 1
ATOM 7411 O O . GLN D 1 70 ? -8.792 -27.923 22.401 1.00 49.70 70 GLN D O 1
ATOM 7417 N N . SER D 1 71 ? -8.490 -27.994 20.171 1.00 51.45 71 SER D N 1
ATOM 7418 C CA . SER D 1 71 ? -9.821 -28.533 19.922 1.00 56.38 71 SER D CA 1
ATOM 7419 C C . SER D 1 71 ? -9.959 -29.943 20.482 1.00 55.27 71 SER D C 1
ATOM 7420 O O . SER D 1 71 ? -10.951 -30.260 21.151 1.00 53.48 71 SER D O 1
ATOM 7423 N N . ALA D 1 72 ? -8.968 -30.803 20.225 1.00 58.65 72 ALA D N 1
ATOM 7424 C CA . ALA D 1 72 ? -9.029 -32.175 20.725 1.00 54.19 72 ALA D CA 1
ATOM 7425 C C . ALA D 1 72 ? -9.119 -32.212 22.246 1.00 49.37 72 ALA D C 1
ATOM 7426 O O . ALA D 1 72 ? -9.820 -33.063 22.811 1.00 48.58 72 ALA D O 1
ATOM 7428 N N . ILE D 1 73 ? -8.427 -31.295 22.930 1.00 42.04 73 ILE D N 1
ATOM 7429 C CA . ILE D 1 73 ? -8.493 -31.270 24.388 1.00 45.54 73 ILE D CA 1
ATOM 7430 C C . ILE D 1 73 ? -9.924 -31.019 24.851 1.00 48.90 73 ILE D C 1
ATOM 7431 O O . ILE D 1 73 ? -10.414 -31.673 25.779 1.00 49.07 73 ILE D O 1
ATOM 7436 N N . CYS D 1 74 ? -10.631 -30.097 24.189 1.00 51.60 74 CYS D N 1
ATOM 7437 C CA . CYS D 1 74 ? -12.005 -29.795 24.581 1.00 54.38 74 CYS D CA 1
ATOM 7438 C C . CYS D 1 74 ? -12.938 -30.970 24.310 1.00 55.29 74 CYS D C 1
ATOM 7439 O O . CYS D 1 74 ? -13.822 -31.268 25.121 1.00 50.62 74 CYS D O 1
ATOM 7442 N N . GLN D 1 75 ? -12.757 -31.651 23.177 1.00 62.76 75 GLN D N 1
ATOM 7443 C CA . GLN D 1 75 ? -13.646 -32.756 22.834 1.00 65.11 75 GLN D CA 1
ATOM 7444 C C . GLN D 1 75 ? -13.406 -33.979 23.714 1.00 67.98 75 GLN D C 1
ATOM 7445 O O . GLN D 1 75 ? -14.322 -34.784 23.914 1.00 68.49 75 GLN D O 1
ATOM 7451 N N . LEU D 1 76 ? -12.194 -34.142 24.246 1.00 67.80 76 LEU D N 1
ATOM 7452 C CA . LEU D 1 76 ? -11.930 -35.279 25.119 1.00 56.30 76 LEU D CA 1
ATOM 7453 C C . LEU D 1 76 ? -12.331 -34.998 26.561 1.00 46.32 76 LEU D C 1
ATOM 7454 O O . LEU D 1 76 ? -12.792 -35.910 27.254 1.00 48.54 76 LEU D O 1
ATOM 7459 N N . THR D 1 77 ? -12.173 -33.759 27.033 1.00 51.30 77 THR D N 1
ATOM 7460 C CA . THR D 1 77 ? -12.660 -33.429 28.373 1.00 65.15 77 THR D CA 1
ATOM 7461 C C . THR D 1 77 ? -14.181 -33.545 28.455 1.00 69.16 77 THR D C 1
ATOM 7462 O O . THR D 1 77 ? -14.711 -34.089 29.433 1.00 68.00 77 THR D O 1
ATOM 7466 N N . LYS D 1 78 ? -14.900 -33.049 27.440 1.00 67.25 78 LYS D N 1
ATOM 7467 C CA . LYS D 1 78 ? -16.355 -33.199 27.425 1.00 69.81 78 LYS D CA 1
ATOM 7468 C C . LYS D 1 78 ? -16.759 -34.674 27.357 1.00 66.56 78 LYS D C 1
ATOM 7469 O O . LYS D 1 78 ? -17.648 -35.119 28.095 1.00 63.58 78 LYS D O 1
ATOM 7475 N N . ALA D 1 79 ? -16.089 -35.458 26.498 1.00 64.62 79 ALA D N 1
ATOM 7476 C CA . ALA D 1 79 ? -16.496 -36.842 26.265 1.00 67.19 79 ALA D CA 1
ATOM 7477 C C . ALA D 1 79 ? -16.260 -37.710 27.492 1.00 71.61 79 ALA D C 1
ATOM 7478 O O . ALA D 1 79 ? -17.052 -38.612 27.785 1.00 73.90 79 ALA D O 1
ATOM 7480 N N . ALA D 1 80 ? -15.164 -37.469 28.206 1.00 74.58 80 ALA D N 1
ATOM 7481 C CA . ALA D 1 80 ? -14.886 -38.189 29.439 1.00 67.03 80 ALA D CA 1
ATOM 7482 C C . ALA D 1 80 ? -15.563 -37.561 30.648 1.00 60.26 80 ALA D C 1
ATOM 7483 O O . ALA D 1 80 ? -15.710 -38.237 31.669 1.00 52.44 80 ALA D O 1
ATOM 7485 N N . GLY D 1 81 ? -15.964 -36.290 30.560 1.00 64.65 81 GLY D N 1
ATOM 7486 C CA . GLY D 1 81 ? -16.588 -35.605 31.679 1.00 63.59 81 GLY D CA 1
ATOM 7487 C C . GLY D 1 81 ? -15.647 -35.176 32.786 1.00 72.66 81 GLY D C 1
ATOM 7488 O O . GLY D 1 81 ? -16.105 -34.868 33.891 1.00 67.99 81 GLY D O 1
ATOM 7489 N N . LYS D 1 82 ? -14.341 -35.147 32.524 1.00 78.22 82 LYS D N 1
ATOM 7490 C CA . LYS D 1 82 ? -13.330 -34.784 33.506 1.00 67.80 82 LYS D CA 1
ATOM 7491 C C . LYS D 1 82 ? -12.351 -33.789 32.909 1.00 56.57 82 LYS D C 1
ATOM 7492 O O . LYS D 1 82 ? -12.029 -33.862 31.719 1.00 49.27 82 LYS D O 1
ATOM 7498 N N . PRO D 1 83 ? -11.848 -32.864 33.715 1.00 56.24 83 PRO D N 1
ATOM 7499 C CA . PRO D 1 83 ? -10.799 -31.960 33.242 1.00 55.58 83 PRO D CA 1
ATOM 7500 C C . PRO D 1 83 ? -9.434 -32.638 33.235 1.00 53.72 83 PRO D C 1
ATOM 7501 O O . PRO D 1 83 ? -9.210 -33.672 33.870 1.00 56.40 83 PRO D O 1
ATOM 7505 N N . ILE D 1 84 ? -8.529 -32.037 32.468 1.00 50.47 84 ILE D N 1
ATOM 7506 C CA . ILE D 1 84 ? -7.113 -32.394 32.465 1.00 50.31 84 ILE D CA 1
ATOM 7507 C C . ILE D 1 84 ? -6.362 -31.254 31.799 1.00 44.16 84 ILE D C 1
ATOM 7508 O O . ILE D 1 84 ? -6.841 -30.661 30.829 1.00 52.07 84 ILE D O 1
ATOM 7513 N N . ASP D 1 85 ? -5.196 -30.930 32.335 1.00 41.09 85 ASP D N 1
ATOM 7514 C CA . ASP D 1 85 ? -4.342 -29.926 31.722 1.00 40.85 85 ASP D CA 1
ATOM 7515 C C . ASP D 1 85 ? -3.177 -30.611 31.013 1.00 47.64 85 ASP D C 1
ATOM 7516 O O . ASP D 1 85 ? -2.784 -31.728 31.365 1.00 51.37 85 ASP D O 1
ATOM 7521 N N . ILE D 1 86 ? -2.638 -29.931 29.999 1.00 39.82 86 ILE D N 1
ATOM 7522 C CA . ILE D 1 86 ? -1.585 -30.465 29.142 1.00 43.37 86 ILE D CA 1
ATOM 7523 C C . ILE D 1 86 ? -0.396 -29.513 29.156 1.00 42.31 86 ILE D C 1
ATOM 7524 O O . ILE D 1 86 ? -0.559 -28.301 28.974 1.00 43.46 86 ILE D O 1
ATOM 7529 N N . SER D 1 87 ? 0.794 -30.067 29.370 1.00 36.09 87 SER D N 1
ATOM 7530 C CA . SER D 1 87 ? 2.064 -29.368 29.214 1.00 34.67 87 SER D CA 1
ATOM 7531 C C . SER D 1 87 ? 2.812 -30.034 28.065 1.00 43.68 87 SER D C 1
ATOM 7532 O O . SER D 1 87 ? 3.131 -31.230 28.143 1.00 38.48 87 SER D O 1
ATOM 7535 N N . ILE D 1 88 ? 3.072 -29.278 26.991 1.00 31.80 88 ILE D N 1
ATOM 7536 C CA . ILE D 1 88 ? 3.607 -29.871 25.765 1.00 39.97 88 ILE D CA 1
ATOM 7537 C C . ILE D 1 88 ? 4.641 -28.944 25.138 1.00 45.29 88 ILE D C 1
ATOM 7538 O O . ILE D 1 88 ? 4.448 -27.725 25.067 1.00 43.56 88 ILE D O 1
ATOM 7543 N N . GLY D 1 89 ? 5.753 -29.532 24.698 1.00 47.00 89 GLY D N 1
ATOM 7544 C CA . GLY D 1 89 ? 6.824 -28.788 24.050 1.00 37.81 89 GLY D CA 1
ATOM 7545 C C . GLY D 1 89 ? 6.696 -28.893 22.542 1.00 42.57 89 GLY D C 1
ATOM 7546 O O . GLY D 1 89 ? 6.451 -29.977 22.002 1.00 36.81 89 GLY D O 1
ATOM 7547 N N . ILE D 1 90 ? 6.843 -27.749 21.866 1.00 41.25 90 ILE D N 1
ATOM 7548 C CA . ILE D 1 90 ? 6.664 -27.654 20.421 1.00 46.15 90 ILE D CA 1
ATOM 7549 C C . ILE D 1 90 ? 7.683 -26.672 19.844 1.00 46.23 90 ILE D C 1
ATOM 7550 O O . ILE D 1 90 ? 8.424 -26.000 20.572 1.00 43.18 90 ILE D O 1
ATOM 7555 N N . HIS D 1 91 ? 7.680 -26.559 18.518 1.00 40.56 91 HIS D N 1
ATOM 7556 C CA . HIS D 1 91 ? 8.456 -25.547 17.808 1.00 49.14 91 HIS D CA 1
ATOM 7557 C C . HIS D 1 91 ? 7.516 -24.455 17.323 1.00 47.29 91 HIS D C 1
ATOM 7558 O O . HIS D 1 91 ? 6.469 -24.754 16.746 1.00 50.12 91 HIS D O 1
ATOM 7565 N N . MET D 1 92 ? 7.892 -23.194 17.539 1.00 50.99 92 MET D N 1
ATOM 7566 C CA . MET D 1 92 ? 7.105 -22.093 16.988 1.00 54.77 92 MET D CA 1
ATOM 7567 C C . MET D 1 92 ? 7.862 -21.419 15.863 1.00 51.47 92 MET D C 1
ATOM 7568 O O . MET D 1 92 ? 9.048 -21.105 16.027 1.00 44.54 92 MET D O 1
ATOM 7573 N N . PRO D 1 93 ? 7.214 -21.158 14.732 1.00 50.21 93 PRO D N 1
ATOM 7574 C CA . PRO D 1 93 ? 7.846 -20.369 13.673 1.00 47.82 93 PRO D CA 1
ATOM 7575 C C . PRO D 1 93 ? 8.034 -18.926 14.112 1.00 48.10 93 PRO D C 1
ATOM 7576 O O . PRO D 1 93 ? 7.344 -18.446 15.027 1.00 39.67 93 PRO D O 1
ATOM 7580 N N . PRO D 1 94 ? 8.974 -18.204 13.503 1.00 50.44 94 PRO D N 1
ATOM 7581 C CA . PRO D 1 94 ? 9.137 -16.790 13.847 1.00 39.72 94 PRO D CA 1
ATOM 7582 C C . PRO D 1 94 ? 7.868 -16.005 13.533 1.00 40.11 94 PRO D C 1
ATOM 7583 O O . PRO D 1 94 ? 7.163 -16.291 12.559 1.00 37.78 94 PRO D O 1
ATOM 7587 N N . SER D 1 95 ? 7.564 -15.043 14.409 1.00 33.84 95 SER D N 1
ATOM 7588 C CA . SER D 1 95 ? 6.444 -14.124 14.274 1.00 47.05 95 SER D CA 1
ATOM 7589 C C . SER D 1 95 ? 6.691 -13.133 13.138 1.00 51.74 95 SER D C 1
ATOM 7590 O O . SER D 1 95 ? 7.801 -13.007 12.612 1.00 42.68 95 SER D O 1
ATOM 7593 N N . GLU D 1 96 ? 5.631 -12.411 12.765 1.00 59.01 96 GLU D N 1
ATOM 7594 C CA . GLU D 1 96 ? 5.796 -11.261 11.876 1.00 63.12 96 GLU D CA 1
ATOM 7595 C C . GLU D 1 96 ? 6.641 -10.182 12.541 1.00 56.22 96 GLU D C 1
ATOM 7596 O O . GLU D 1 96 ? 7.485 -9.549 11.894 1.00 56.58 96 GLU D O 1
ATOM 7602 N N . VAL D 1 97 ? 6.431 -9.968 13.842 1.00 46.53 97 VAL D N 1
ATOM 7603 C CA . VAL D 1 97 ? 7.284 -9.070 14.612 1.00 47.27 97 VAL D CA 1
ATOM 7604 C C . VAL D 1 97 ? 8.739 -9.536 14.588 1.00 51.36 97 VAL D C 1
ATOM 7605 O O . VAL D 1 97 ? 9.660 -8.709 14.570 1.00 45.63 97 VAL D O 1
ATOM 7609 N N . ASN D 1 98 ? 8.976 -10.858 14.592 1.00 57.87 98 ASN D N 1
ATOM 7610 C CA . ASN D 1 98 ? 10.348 -11.367 14.555 1.00 52.21 98 ASN D CA 1
ATOM 7611 C C . ASN D 1 98 ? 10.990 -11.119 13.197 1.00 43.26 98 ASN D C 1
ATOM 7612 O O . ASN D 1 98 ? 12.109 -10.596 13.123 1.00 49.73 98 ASN D O 1
ATOM 7617 N N . THR D 1 99 ? 10.306 -11.514 12.112 1.00 34.59 99 THR D N 1
ATOM 7618 C CA . THR D 1 99 ? 10.814 -11.251 10.769 1.00 47.09 99 THR D CA 1
ATOM 7619 C C . THR D 1 99 ? 11.027 -9.760 10.548 1.00 48.39 99 THR D C 1
ATOM 7620 O O . THR D 1 99 ? 11.961 -9.365 9.840 1.00 50.94 99 THR D O 1
ATOM 7624 N N . LYS D 1 100 ? 10.182 -8.922 11.163 1.00 31.44 100 LYS D N 1
ATOM 7625 C CA . LYS D 1 100 ? 10.331 -7.477 11.023 1.00 40.30 100 LYS D CA 1
ATOM 7626 C C . LYS D 1 100 ? 11.589 -6.991 11.731 1.00 46.58 100 LYS D C 1
ATOM 7627 O O . LYS D 1 100 ? 12.288 -6.098 11.232 1.00 39.24 100 LYS D O 1
ATOM 7633 N N . ASN D 1 101 ? 11.904 -7.585 12.884 1.00 41.99 101 ASN D N 1
ATOM 7634 C CA . ASN D 1 101 ? 13.133 -7.297 13.605 1.00 40.42 101 ASN D CA 1
ATOM 7635 C C . ASN D 1 101 ? 14.339 -8.086 13.066 1.00 37.83 101 ASN D C 1
ATOM 7636 O O . ASN D 1 101 ? 15.326 -8.248 13.798 1.00 39.67 101 ASN D O 1
ATOM 7641 N N . GLY D 1 102 ? 14.267 -8.586 11.830 1.00 38.20 102 GLY D N 1
ATOM 7642 C CA . GLY D 1 102 ? 15.376 -9.314 11.217 1.00 45.03 102 GLY D CA 1
ATOM 7643 C C . GLY D 1 102 ? 15.807 -10.583 11.926 1.00 48.64 102 GLY D C 1
ATOM 7644 O O . GLY D 1 102 ? 16.987 -10.942 11.862 1.00 53.71 102 GLY D O 1
ATOM 7645 N N . ASP D 1 103 ? 14.879 -11.289 12.586 1.00 59.78 103 ASP D N 1
ATOM 7646 C CA . ASP D 1 103 ? 15.171 -12.516 13.336 1.00 54.82 103 ASP D CA 1
ATOM 7647 C C . ASP D 1 103 ? 14.271 -13.637 12.822 1.00 52.52 103 ASP D C 1
ATOM 7648 O O . ASP D 1 103 ? 13.083 -13.688 13.155 1.00 57.20 103 ASP D O 1
ATOM 7653 N N . SER D 1 104 ? 14.840 -14.553 12.040 1.00 44.27 104 SER D N 1
ATOM 7654 C CA . SER D 1 104 ? 14.076 -15.567 11.323 1.00 51.09 104 SER D CA 1
ATOM 7655 C C . SER D 1 104 ? 14.033 -16.936 12.020 1.00 54.47 104 SER D C 1
ATOM 7656 O O . SER D 1 104 ? 13.515 -17.887 11.436 1.00 52.89 104 SER D O 1
ATOM 7659 N N . ARG D 1 105 ? 14.548 -17.064 13.242 1.00 50.09 105 ARG D N 1
ATOM 7660 C CA . ARG D 1 105 ? 14.757 -18.380 13.845 1.00 43.30 105 ARG D CA 1
ATOM 7661 C C . ARG D 1 105 ? 13.463 -18.953 14.433 1.00 42.79 105 ARG D C 1
ATOM 7662 O O . ARG D 1 105 ? 12.527 -18.222 14.776 1.00 40.51 105 ARG D O 1
ATOM 7670 N N . VAL D 1 106 ? 13.412 -20.285 14.562 1.00 44.25 106 VAL D N 1
ATOM 7671 C CA . VAL D 1 106 ? 12.235 -20.891 15.189 1.00 44.98 106 VAL D CA 1
ATOM 7672 C C . VAL D 1 106 ? 12.407 -20.814 16.702 1.00 45.22 106 VAL D C 1
ATOM 7673 O O . VAL D 1 106 ? 13.467 -20.413 17.202 1.00 39.35 106 VAL D O 1
ATOM 7677 N N . LYS D 1 107 ? 11.364 -21.183 17.438 1.00 36.17 107 LYS D N 1
ATOM 7678 C CA . LYS D 1 107 ? 11.327 -21.007 18.883 1.00 40.35 107 LYS D CA 1
ATOM 7679 C C . LYS D 1 107 ? 10.949 -22.322 19.546 1.00 38.25 107 LYS D C 1
ATOM 7680 O O . LYS D 1 107 ? 9.948 -22.945 19.173 1.00 40.62 107 LYS D O 1
ATOM 7686 N N . ASN D 1 108 ? 11.751 -22.729 20.528 1.00 42.09 108 ASN D N 1
ATOM 7687 C CA . ASN D 1 108 ? 11.500 -23.919 21.343 1.00 32.02 108 ASN D CA 1
ATOM 7688 C C . ASN D 1 108 ? 10.650 -23.463 22.520 1.00 29.54 108 ASN D C 1
ATOM 7689 O O . ASN D 1 108 ? 11.140 -22.748 23.406 1.00 30.59 108 ASN D O 1
ATOM 7694 N N . VAL D 1 109 ? 9.370 -23.843 22.514 1.00 28.40 109 VAL D N 1
ATOM 7695 C CA . VAL D 1 109 ? 8.371 -23.228 23.381 1.00 37.40 109 VAL D CA 1
ATOM 7696 C C . VAL D 1 109 ? 7.509 -24.311 24.028 1.00 39.63 109 VAL D C 1
ATOM 7697 O O . VAL D 1 109 ? 6.944 -25.163 23.332 1.00 41.12 109 VAL D O 1
ATOM 7701 N N . LEU D 1 110 ? 7.396 -24.254 25.357 1.00 34.50 110 LEU D N 1
ATOM 7702 C CA . LEU D 1 110 ? 6.587 -25.167 26.152 1.00 36.94 110 LEU D CA 1
ATOM 7703 C C . LEU D 1 110 ? 5.221 -24.542 26.420 1.00 37.91 110 LEU D C 1
ATOM 7704 O O . LEU D 1 110 ? 5.132 -23.498 27.075 1.00 37.69 110 LEU D O 1
ATOM 7709 N N . LEU D 1 111 ? 4.161 -25.195 25.938 1.00 39.22 111 LEU D N 1
ATOM 7710 C CA . LEU D 1 111 ? 2.799 -24.718 26.137 1.00 32.34 111 LEU D CA 1
ATOM 7711 C C . LEU D 1 111 ? 2.161 -25.378 27.344 1.00 36.13 111 LEU D C 1
ATOM 7712 O O . LEU D 1 111 ? 2.340 -26.576 27.576 1.00 34.14 111 LEU D O 1
ATOM 7717 N N . TYR D 1 112 ? 1.399 -24.591 28.102 1.00 41.94 112 TYR D N 1
ATOM 7718 C CA . TYR D 1 112 ? 0.488 -25.108 29.115 1.00 37.32 112 TYR D CA 1
ATOM 7719 C C . TYR D 1 112 ? -0.936 -24.776 28.687 1.00 42.14 112 TYR D C 1
ATOM 7720 O O . TYR D 1 112 ? -1.281 -23.602 28.517 1.00 42.56 112 TYR D O 1
ATOM 7729 N N . ILE D 1 113 ? -1.760 -25.809 28.529 1.00 38.39 113 ILE D N 1
ATOM 7730 C CA . ILE D 1 113 ? -3.107 -25.684 27.993 1.00 37.08 113 ILE D CA 1
ATOM 7731 C C . ILE D 1 113 ? -4.082 -26.313 28.978 1.00 44.29 113 ILE D C 1
ATOM 7732 O O . ILE D 1 113 ? -3.828 -27.407 29.493 1.00 43.99 113 ILE D O 1
ATOM 7737 N N . ASN D 1 114 ? -5.200 -25.631 29.245 1.00 40.69 114 ASN D N 1
ATOM 7738 C CA . ASN D 1 114 ? -6.136 -26.126 30.244 1.00 39.07 114 ASN D CA 1
ATOM 7739 C C . ASN D 1 114 ? -7.261 -26.922 29.584 1.00 43.11 114 ASN D C 1
ATOM 7740 O O . ASN D 1 114 ? -7.258 -27.157 28.373 1.00 45.61 114 ASN D O 1
ATOM 7745 N N . SER D 1 115 ? -8.247 -27.327 30.395 1.00 52.12 115 SER D N 1
ATOM 7746 C CA . SER D 1 115 ? -9.280 -28.266 29.962 1.00 55.37 115 SER D CA 1
ATOM 7747 C C . SER D 1 115 ? -10.163 -27.719 28.851 1.00 66.23 115 SER D C 1
ATOM 7748 O O . SER D 1 115 ? -10.823 -28.508 28.163 1.00 71.79 115 SER D O 1
ATOM 7751 N N . ASN D 1 116 ? -10.216 -26.396 28.670 1.00 67.06 116 ASN D N 1
ATOM 7752 C CA . ASN D 1 116 ? -10.962 -25.791 27.573 1.00 64.31 116 ASN D CA 1
ATOM 7753 C C . ASN D 1 116 ? -10.036 -25.282 26.477 1.00 59.40 116 ASN D C 1
ATOM 7754 O O . ASN D 1 116 ? -10.360 -24.320 25.774 1.00 63.01 116 ASN D O 1
ATOM 7759 N N . GLY D 1 117 ? -8.874 -25.913 26.332 1.00 48.79 117 GLY D N 1
ATOM 7760 C CA . GLY D 1 117 ? -8.013 -25.628 25.204 1.00 45.12 117 GLY D CA 1
ATOM 7761 C C . GLY D 1 117 ? -7.461 -24.226 25.151 1.00 46.96 117 GLY D C 1
ATOM 7762 O O . GLY D 1 117 ? -7.128 -23.746 24.065 1.00 54.54 117 GLY D O 1
ATOM 7763 N N . GLU D 1 118 ? -7.356 -23.549 26.290 1.00 42.37 118 GLU D N 1
ATOM 7764 C CA . GLU D 1 118 ? -6.790 -22.209 26.350 1.00 49.65 118 GLU D CA 1
ATOM 7765 C C . GLU D 1 118 ? -5.341 -22.285 26.808 1.00 53.98 118 GLU D C 1
ATOM 7766 O O . GLU D 1 118 ? -5.025 -22.963 27.794 1.00 47.92 118 GLU D O 1
ATOM 7772 N N . ILE D 1 119 ? -4.469 -21.588 26.086 1.00 49.67 119 ILE D N 1
ATOM 7773 C CA . ILE D 1 119 ? -3.040 -21.582 26.379 1.00 47.76 119 ILE D CA 1
ATOM 7774 C C . ILE D 1 119 ? -2.793 -20.581 27.504 1.00 46.87 119 ILE D C 1
ATOM 7775 O O . ILE D 1 119 ? -2.951 -19.374 27.317 1.00 50.80 119 ILE D O 1
ATOM 7780 N N . LEU D 1 120 ? -2.406 -21.079 28.676 1.00 41.06 120 LEU D N 1
ATOM 7781 C CA . LEU D 1 120 ? -2.115 -20.205 29.804 1.00 33.04 120 LEU D CA 1
ATOM 7782 C C . LEU D 1 120 ? -0.646 -19.812 29.892 1.00 42.32 120 LEU D C 1
ATOM 7783 O O . LEU D 1 120 ? -0.315 -18.854 30.602 1.00 44.68 120 LEU D O 1
ATOM 7788 N N . GLN D 1 121 ? 0.242 -20.503 29.184 1.00 45.30 121 GLN D N 1
ATOM 7789 C CA . GLN D 1 121 ? 1.635 -20.086 29.154 1.00 37.47 121 GLN D CA 1
ATOM 7790 C C . GLN D 1 121 ? 2.289 -20.548 27.860 1.00 38.78 121 GLN D C 1
ATOM 7791 O O . GLN D 1 121 ? 1.929 -21.583 27.288 1.00 32.54 121 GLN D O 1
ATOM 7797 N N . LYS D 1 122 ? 3.244 -19.747 27.398 1.00 40.49 122 LYS D N 1
ATOM 7798 C CA . LYS D 1 122 ? 4.153 -20.109 26.315 1.00 41.11 122 LYS D CA 1
ATOM 7799 C C . LYS D 1 122 ? 5.541 -19.725 26.803 1.00 45.77 122 LYS D C 1
ATOM 7800 O O . LYS D 1 122 ? 5.925 -18.555 26.733 1.00 51.91 122 LYS D O 1
ATOM 7806 N N . TYR D 1 123 ? 6.285 -20.694 27.316 1.00 37.75 123 TYR D N 1
ATOM 7807 C CA . TYR D 1 123 ? 7.646 -20.445 27.766 1.00 41.32 123 TYR D CA 1
ATOM 7808 C C . TYR D 1 123 ? 8.623 -20.824 26.663 1.00 43.74 123 TYR D C 1
ATOM 7809 O O . TYR D 1 123 ? 8.558 -21.931 26.118 1.00 43.97 123 TYR D O 1
ATOM 7818 N N . GLN D 1 124 ? 9.523 -19.907 26.345 1.00 43.67 124 GLN D N 1
ATOM 7819 C CA . GLN D 1 124 ? 10.525 -20.107 25.313 1.00 40.53 124 GLN D CA 1
ATOM 7820 C C . GLN D 1 124 ? 11.842 -20.456 25.985 1.00 35.33 124 GLN D C 1
ATOM 7821 O O . GLN D 1 124 ? 12.294 -19.738 26.886 1.00 34.40 124 GLN D O 1
ATOM 7827 N N . LYS D 1 125 ? 12.442 -21.564 25.558 1.00 23.25 125 LYS D N 1
ATOM 7828 C CA . LYS D 1 125 ? 13.639 -22.066 26.229 1.00 33.81 125 LYS D CA 1
ATOM 7829 C C . LYS D 1 125 ? 14.727 -20.996 26.309 1.00 38.14 125 LYS D C 1
ATOM 7830 O O . LYS D 1 125 ? 15.067 -20.358 25.309 1.00 36.93 125 LYS D O 1
ATOM 7836 N N . LEU D 1 126 ? 15.294 -20.838 27.510 1.00 32.65 126 LEU D N 1
ATOM 7837 C CA . LEU D 1 126 ? 16.318 -19.831 27.775 1.00 24.60 126 LEU D CA 1
ATOM 7838 C C . LEU D 1 126 ? 17.720 -20.272 27.332 1.00 38.70 126 LEU D C 1
ATOM 7839 O O . LEU D 1 126 ? 18.478 -19.477 26.756 1.00 31.29 126 LEU D O 1
ATOM 7844 N N . HIS D 1 127 ? 18.096 -21.521 27.589 1.00 34.89 127 HIS D N 1
ATOM 7845 C CA . HIS D 1 127 ? 19.484 -21.954 27.447 1.00 35.14 127 HIS D CA 1
ATOM 7846 C C . HIS D 1 127 ? 19.658 -22.814 26.196 1.00 36.60 127 HIS D C 1
ATOM 7847 O O . HIS D 1 127 ? 18.922 -23.788 25.993 1.00 38.18 127 HIS D O 1
ATOM 7854 N N . LEU D 1 128 ? 20.623 -22.444 25.356 1.00 33.39 128 LEU D N 1
ATOM 7855 C CA . LEU D 1 128 ? 20.885 -23.129 24.102 1.00 35.44 128 LEU D CA 1
ATOM 7856 C C . LEU D 1 128 ? 22.313 -23.662 24.105 1.00 34.40 128 LEU D C 1
ATOM 7857 O O . LEU D 1 128 ? 23.182 -23.169 24.839 1.00 33.03 128 LEU D O 1
ATOM 7862 N N . PHE D 1 129 ? 22.544 -24.694 23.292 1.00 28.26 129 PHE D N 1
ATOM 7863 C CA . PHE D 1 129 ? 23.865 -25.316 23.177 1.00 35.41 129 PHE D CA 1
ATOM 7864 C C . PHE D 1 129 ? 24.606 -24.683 21.997 1.00 38.36 129 PHE D C 1
ATOM 7865 O O . PHE D 1 129 ? 24.291 -24.967 20.836 1.00 44.41 129 PHE D O 1
ATOM 7873 N N . ASP D 1 130 ? 25.588 -23.826 22.299 1.00 41.22 130 ASP D N 1
ATOM 7874 C CA . ASP D 1 130 ? 26.487 -23.226 21.311 1.00 51.47 130 ASP D CA 1
ATOM 7875 C C . ASP D 1 130 ? 27.922 -23.580 21.675 1.00 52.76 130 ASP D C 1
ATOM 7876 O O . ASP D 1 130 ? 28.389 -23.225 22.765 1.00 45.12 130 ASP D O 1
ATOM 7881 N N . VAL D 1 131 ? 28.623 -24.249 20.758 1.00 57.70 131 VAL D N 1
ATOM 7882 C CA . VAL D 1 131 ? 29.982 -24.726 20.998 1.00 59.36 131 VAL D CA 1
ATOM 7883 C C . VAL D 1 131 ? 30.828 -24.497 19.750 1.00 64.68 131 VAL D C 1
ATOM 7884 O O . VAL D 1 131 ? 30.367 -24.704 18.621 1.00 56.57 131 VAL D O 1
ATOM 7888 N N . ASP D 1 132 ? 32.075 -24.077 19.953 1.00 75.71 132 ASP D N 1
ATOM 7889 C CA . ASP D 1 132 ? 33.004 -23.793 18.858 1.00 83.05 132 ASP D CA 1
ATOM 7890 C C . ASP D 1 132 ? 34.211 -24.728 18.957 1.00 86.77 132 ASP D C 1
ATOM 7891 O O . ASP D 1 132 ? 35.268 -24.340 19.463 1.00 90.58 132 ASP D O 1
ATOM 7896 N N . VAL D 1 133 ? 34.053 -25.961 18.468 1.00 83.45 133 VAL D N 1
ATOM 7897 C CA . VAL D 1 133 ? 35.191 -26.873 18.336 1.00 82.62 133 VAL D CA 1
ATOM 7898 C C . VAL D 1 133 ? 35.706 -26.868 16.898 1.00 79.48 133 VAL D C 1
ATOM 7899 O O . VAL D 1 133 ? 36.914 -26.785 16.659 1.00 77.77 133 VAL D O 1
ATOM 7903 N N . PRO D 1 137 ? 33.567 -31.254 17.331 1.00 82.86 137 PRO D N 1
ATOM 7904 C CA . PRO D 1 137 ? 32.151 -31.024 17.643 1.00 80.04 137 PRO D CA 1
ATOM 7905 C C . PRO D 1 137 ? 31.713 -29.568 17.478 1.00 79.58 137 PRO D C 1
ATOM 7906 O O . PRO D 1 137 ? 31.819 -28.790 18.426 1.00 72.58 137 PRO D O 1
ATOM 7910 N N . ILE D 1 138 ? 31.210 -29.202 16.302 1.00 84.80 138 ILE D N 1
ATOM 7911 C CA . ILE D 1 138 ? 30.762 -27.839 16.034 1.00 86.25 138 ILE D CA 1
ATOM 7912 C C . ILE D 1 138 ? 29.239 -27.826 15.947 1.00 88.23 138 ILE D C 1
ATOM 7913 O O . ILE D 1 138 ? 28.633 -28.663 15.264 1.00 91.78 138 ILE D O 1
ATOM 7918 N N . LEU D 1 139 ? 28.623 -26.895 16.678 1.00 80.64 139 LEU D N 1
ATOM 7919 C CA . LEU D 1 139 ? 27.175 -26.724 16.697 1.00 76.95 139 LEU D CA 1
ATOM 7920 C C . LEU D 1 139 ? 26.847 -25.381 17.337 1.00 73.99 139 LEU D C 1
ATOM 7921 O O . LEU D 1 139 ? 27.374 -25.051 18.406 1.00 67.93 139 LEU D O 1
ATOM 7926 N N . LYS D 1 140 ? 25.987 -24.599 16.691 1.00 70.21 140 LYS D N 1
ATOM 7927 C CA . LYS D 1 140 ? 25.493 -23.345 17.256 1.00 63.81 140 LYS D CA 1
ATOM 7928 C C . LYS D 1 140 ? 23.973 -23.363 17.139 1.00 56.92 140 LYS D C 1
ATOM 7929 O O . LYS D 1 140 ? 23.421 -23.029 16.085 1.00 51.75 140 LYS D O 1
ATOM 7935 N N . GLU D 1 141 ? 23.304 -23.776 18.223 1.00 50.91 141 GLU D N 1
ATOM 7936 C CA . GLU D 1 141 ? 21.847 -23.869 18.204 1.00 43.66 141 GLU D CA 1
ATOM 7937 C C . GLU D 1 141 ? 21.213 -22.502 17.995 1.00 38.29 141 GLU D C 1
ATOM 7938 O O . GLU D 1 141 ? 20.224 -22.376 17.267 1.00 38.38 141 GLU D O 1
ATOM 7944 N N . SER D 1 142 ? 21.780 -21.465 18.617 1.00 33.98 142 SER D N 1
ATOM 7945 C CA . SER D 1 142 ? 21.280 -20.106 18.465 1.00 41.55 142 SER D CA 1
ATOM 7946 C C . SER D 1 142 ? 21.324 -19.614 17.028 1.00 50.62 142 SER D C 1
ATOM 7947 O O . SER D 1 142 ? 20.720 -18.578 16.735 1.00 57.16 142 SER D O 1
ATOM 7950 N N . ASN D 1 143 ? 22.038 -20.305 16.133 1.00 49.06 143 ASN D N 1
ATOM 7951 C CA . ASN D 1 143 ? 21.973 -19.944 14.721 1.00 53.13 143 ASN D CA 1
ATOM 7952 C C . ASN D 1 143 ? 20.592 -20.195 14.145 1.00 50.13 143 ASN D C 1
ATOM 7953 O O . ASN D 1 143 ? 20.163 -19.478 13.234 1.00 50.00 143 ASN D O 1
ATOM 7958 N N . SER D 1 144 ? 19.887 -21.200 14.662 1.00 41.47 144 SER D N 1
ATOM 7959 C CA . SER D 1 144 ? 18.601 -21.613 14.123 1.00 41.56 144 SER D CA 1
ATOM 7960 C C . SER D 1 144 ? 17.440 -21.418 15.093 1.00 41.66 144 SER D C 1
ATOM 7961 O O . SER D 1 144 ? 16.288 -21.401 14.653 1.00 45.62 144 SER D O 1
ATOM 7964 N N . VAL D 1 145 ? 17.710 -21.233 16.384 1.00 37.30 145 VAL D N 1
ATOM 7965 C CA . VAL D 1 145 ? 16.680 -21.196 17.415 1.00 38.16 145 VAL D CA 1
ATOM 7966 C C . VAL D 1 145 ? 16.867 -19.931 18.237 1.00 42.08 145 VAL D C 1
ATOM 7967 O O . VAL D 1 145 ? 17.991 -19.606 18.635 1.00 45.49 145 VAL D O 1
ATOM 7971 N N . GLN D 1 146 ? 15.768 -19.230 18.507 1.00 44.15 146 GLN D N 1
ATOM 7972 C CA . GLN D 1 146 ? 15.827 -17.962 19.224 1.00 39.57 146 GLN D CA 1
ATOM 7973 C C . GLN D 1 146 ? 15.722 -18.213 20.720 1.00 35.20 146 GLN D C 1
ATOM 7974 O O . GLN D 1 146 ? 14.716 -18.779 21.168 1.00 31.77 146 GLN D O 1
ATOM 7980 N N . PRO D 1 147 ? 16.704 -17.803 21.522 1.00 37.07 147 PRO D N 1
ATOM 7981 C CA . PRO D 1 147 ? 16.573 -17.958 22.976 1.00 39.70 147 PRO D CA 1
ATOM 7982 C C . PRO D 1 147 ? 15.396 -17.153 23.507 1.00 44.09 147 PRO D C 1
ATOM 7983 O O . PRO D 1 147 ? 15.024 -16.118 22.951 1.00 36.07 147 PRO D O 1
ATOM 7987 N N . GLY D 1 148 ? 14.792 -17.652 24.586 1.00 36.73 148 GLY D N 1
ATOM 7988 C CA . GLY D 1 148 ? 13.702 -16.938 25.223 1.00 29.90 148 GLY D CA 1
ATOM 7989 C C . GLY D 1 148 ? 14.203 -15.721 25.970 1.00 35.65 148 GLY D C 1
ATOM 7990 O O . GLY D 1 148 ? 15.400 -15.497 26.150 1.00 38.68 148 GLY D O 1
ATOM 7991 N N . SER D 1 149 ? 13.272 -14.898 26.428 1.00 42.06 149 SER D N 1
ATOM 7992 C CA . SER D 1 149 ? 13.678 -13.673 27.095 1.00 50.99 149 SER D CA 1
ATOM 7993 C C . SER D 1 149 ? 13.193 -13.561 28.534 1.00 52.47 149 SER D C 1
ATOM 7994 O O . SER D 1 149 ? 13.404 -12.514 29.155 1.00 57.24 149 SER D O 1
ATOM 7997 N N . GLU D 1 150 ? 12.573 -14.604 29.091 1.00 49.82 150 GLU D N 1
ATOM 7998 C CA . GLU D 1 150 ? 11.916 -14.503 30.390 1.00 48.44 150 GLU D CA 1
ATOM 7999 C C . GLU D 1 150 ? 12.116 -15.757 31.223 1.00 47.34 150 GLU D C 1
ATOM 8000 O O . GLU D 1 150 ? 12.015 -16.873 30.711 1.00 40.11 150 GLU D O 1
ATOM 8006 N N . ILE D 1 151 ? 12.350 -15.562 32.515 1.00 43.50 151 ILE D N 1
ATOM 8007 C CA . ILE D 1 151 ? 12.071 -16.592 33.505 1.00 43.78 151 ILE D CA 1
ATOM 8008 C C . ILE D 1 151 ? 10.553 -16.710 33.585 1.00 51.04 151 ILE D C 1
ATOM 8009 O O . ILE D 1 151 ? 9.873 -15.715 33.863 1.00 50.42 151 ILE D O 1
ATOM 8014 N N . PRO D 1 152 ? 9.974 -17.880 33.341 1.00 50.53 152 PRO D N 1
ATOM 8015 C CA . PRO D 1 152 ? 8.512 -17.972 33.283 1.00 42.17 152 PRO D CA 1
ATOM 8016 C C . PRO D 1 152 ? 7.896 -17.780 34.660 1.00 45.65 152 PRO D C 1
ATOM 8017 O O . PRO D 1 152 ? 8.555 -17.910 35.695 1.00 42.26 152 PRO D O 1
ATOM 8021 N N . SER D 1 153 ? 6.605 -17.469 34.661 1.00 39.36 153 SER D N 1
ATOM 8022 C CA . SER D 1 153 ? 5.868 -17.321 35.904 1.00 43.13 153 SER D CA 1
ATOM 8023 C C . SER D 1 153 ? 5.356 -18.678 36.384 1.00 45.22 153 SER D C 1
ATOM 8024 O O . SER D 1 153 ? 5.138 -19.604 35.594 1.00 36.80 153 SER D O 1
ATOM 8027 N N . ILE D 1 154 ? 5.163 -18.779 37.699 1.00 43.87 154 ILE D N 1
ATOM 8028 C CA . ILE D 1 154 ? 4.618 -19.987 38.298 1.00 38.22 154 ILE D CA 1
ATOM 8029 C C . ILE D 1 154 ? 3.168 -20.159 37.876 1.00 42.92 154 ILE D C 1
ATOM 8030 O O . ILE D 1 154 ? 2.365 -19.217 37.938 1.00 42.44 154 ILE D O 1
ATOM 8035 N N . ILE D 1 155 ? 2.829 -21.364 37.427 1.00 37.06 155 ILE D N 1
ATOM 8036 C CA . ILE D 1 155 ? 1.462 -21.725 37.088 1.00 36.03 155 ILE D CA 1
ATOM 8037 C C . ILE D 1 155 ? 0.845 -22.433 38.279 1.00 42.44 155 ILE D C 1
ATOM 8038 O O . ILE D 1 155 ? 1.460 -23.336 38.866 1.00 42.05 155 ILE D O 1
ATOM 8043 N N . ASN D 1 156 ? -0.381 -22.041 38.622 1.00 41.76 156 ASN D N 1
ATOM 8044 C CA . ASN D 1 156 ? -1.130 -22.649 39.714 1.00 38.59 156 ASN D CA 1
ATOM 8045 C C . ASN D 1 156 ? -1.968 -23.751 39.092 1.00 37.16 156 ASN D C 1
ATOM 8046 O O . ASN D 1 156 ? -3.104 -23.532 38.679 1.00 28.83 156 ASN D O 1
ATOM 8051 N N . THR D 1 157 ? -1.383 -24.951 38.997 1.00 34.16 157 THR D N 1
ATOM 8052 C CA . THR D 1 157 ? -2.056 -26.077 38.370 1.00 40.59 157 THR D CA 1
ATOM 8053 C C . THR D 1 157 ? -2.974 -26.781 39.366 1.00 37.08 157 THR D C 1
ATOM 8054 O O . THR D 1 157 ? -2.856 -26.584 40.580 1.00 40.60 157 THR D O 1
ATOM 8058 N N . PRO D 1 158 ? -3.886 -27.635 38.872 1.00 37.75 158 PRO D N 1
ATOM 8059 C CA . PRO D 1 158 ? -4.708 -28.459 39.773 1.00 37.75 158 PRO D CA 1
ATOM 8060 C C . PRO D 1 158 ? -3.942 -29.237 40.830 1.00 39.17 158 PRO D C 1
ATOM 8061 O O . PRO D 1 158 ? -4.535 -29.624 41.840 1.00 48.24 158 PRO D O 1
ATOM 8065 N N . VAL D 1 159 ? -2.655 -29.518 40.623 1.00 34.11 159 VAL D N 1
ATOM 8066 C CA . VAL D 1 159 ? -1.902 -30.323 41.583 1.00 32.10 159 VAL D CA 1
ATOM 8067 C C . VAL D 1 159 ? -0.839 -29.521 42.327 1.00 38.47 159 VAL D C 1
ATOM 8068 O O . VAL D 1 159 ? -0.102 -30.098 43.142 1.00 41.13 159 VAL D O 1
ATOM 8072 N N . GLY D 1 160 ? -0.720 -28.219 42.064 1.00 31.33 160 GLY D N 1
ATOM 8073 C CA . GLY D 1 160 ? 0.268 -27.398 42.736 1.00 30.32 160 GLY D CA 1
ATOM 8074 C C . GLY D 1 160 ? 0.949 -26.395 41.824 1.00 31.78 160 GLY D C 1
ATOM 8075 O O . GLY D 1 160 ? 0.641 -26.312 40.624 1.00 30.28 160 GLY D O 1
ATOM 8076 N N . LYS D 1 161 ? 1.902 -25.653 42.393 1.00 25.77 161 LYS D N 1
ATOM 8077 C CA . LYS D 1 161 ? 2.589 -24.559 41.706 1.00 32.01 161 LYS D CA 1
ATOM 8078 C C . LYS D 1 161 ? 3.740 -25.091 40.854 1.00 36.57 161 LYS D C 1
ATOM 8079 O O . LYS D 1 161 ? 4.687 -25.688 41.385 1.00 28.83 161 LYS D O 1
ATOM 8085 N N . LEU D 1 162 ? 3.682 -24.831 39.546 1.00 30.22 162 LEU D N 1
ATOM 8086 C CA . LEU D 1 162 ? 4.605 -25.400 38.571 1.00 31.91 162 LEU D CA 1
ATOM 8087 C C . LEU D 1 162 ? 5.506 -24.324 37.966 1.00 34.54 162 LEU D C 1
ATOM 8088 O O . LEU D 1 162 ? 5.006 -23.294 37.483 1.00 39.63 162 LEU D O 1
ATOM 8093 N N . GLY D 1 163 ? 6.803 -24.565 37.996 1.00 30.76 163 GLY D N 1
ATOM 8094 C CA . GLY D 1 163 ? 7.763 -23.798 37.232 1.00 24.25 163 GLY D CA 1
ATOM 8095 C C . GLY D 1 163 ? 8.266 -24.633 36.058 1.00 34.99 163 GLY D C 1
ATOM 8096 O O . GLY D 1 163 ? 8.846 -25.698 36.258 1.00 31.77 163 GLY D O 1
ATOM 8097 N N . SER D 1 164 ? 8.038 -24.131 34.848 1.00 38.39 164 SER D N 1
ATOM 8098 C CA . SER D 1 164 ? 8.242 -24.902 33.624 1.00 46.86 164 SER D CA 1
ATOM 8099 C C . SER D 1 164 ? 9.557 -24.518 32.951 1.00 47.15 164 SER D C 1
ATOM 8100 O O . SER D 1 164 ? 9.797 -23.336 32.687 1.00 41.11 164 SER D O 1
ATOM 8103 N N . CYS D 1 165 ? 10.399 -25.520 32.678 1.00 35.36 165 CYS D N 1
ATOM 8104 C CA . CYS D 1 165 ? 11.659 -25.395 31.950 1.00 28.85 165 CYS D CA 1
ATOM 8105 C C . CYS D 1 165 ? 11.655 -26.314 30.731 1.00 36.89 165 CYS D C 1
ATOM 8106 O O . CYS D 1 165 ? 10.724 -27.091 30.512 1.00 36.75 165 CYS D O 1
ATOM 8109 N N . ILE D 1 166 ? 12.733 -26.257 29.949 1.00 31.08 166 ILE D N 1
ATOM 8110 C CA . ILE D 1 166 ? 12.871 -27.136 28.792 1.00 38.41 166 ILE D CA 1
ATOM 8111 C C . ILE D 1 166 ? 14.287 -27.695 28.772 1.00 43.38 166 ILE D C 1
ATOM 8112 O O . ILE D 1 166 ? 15.259 -26.927 28.731 1.00 32.36 166 ILE D O 1
ATOM 8117 N N . CYS D 1 167 ? 14.393 -29.031 28.841 1.00 31.64 167 CYS D N 1
ATOM 8118 C CA . CYS D 1 167 ? 15.590 -29.799 28.507 1.00 30.75 167 CYS D CA 1
ATOM 8119 C C . CYS D 1 167 ? 16.894 -29.141 28.940 1.00 30.75 167 CYS D C 1
ATOM 8120 O O . CYS D 1 167 ? 17.244 -29.178 30.124 1.00 24.64 167 CYS D O 1
ATOM 8123 N N . TYR D 1 168 ? 17.615 -28.528 27.991 1.00 22.94 168 TYR D N 1
ATOM 8124 C CA . TYR D 1 168 ? 18.955 -28.021 28.291 1.00 29.38 168 TYR D CA 1
ATOM 8125 C C . TYR D 1 168 ? 18.961 -27.054 29.476 1.00 30.57 168 TYR D C 1
ATOM 8126 O O . TYR D 1 168 ? 19.981 -26.939 30.170 1.00 26.99 168 TYR D O 1
ATOM 8135 N N . ASP D 1 169 ? 17.833 -26.369 29.731 1.00 30.40 169 ASP D N 1
ATOM 8136 C CA . ASP D 1 169 ? 17.682 -25.570 30.947 1.00 24.79 169 ASP D CA 1
ATOM 8137 C C . ASP D 1 169 ? 18.105 -26.329 32.197 1.00 34.94 169 ASP D C 1
ATOM 8138 O O . ASP D 1 169 ? 18.581 -25.713 33.158 1.00 25.98 169 ASP D O 1
ATOM 8143 N N . ILE D 1 170 ? 17.912 -27.659 32.217 1.00 29.75 170 ILE D N 1
ATOM 8144 C CA . ILE D 1 170 ? 18.142 -28.448 33.425 1.00 19.27 170 ILE D CA 1
ATOM 8145 C C . ILE D 1 170 ? 19.587 -28.338 33.890 1.00 26.13 170 ILE D C 1
ATOM 8146 O O . ILE D 1 170 ? 19.877 -28.498 35.083 1.00 25.88 170 ILE D O 1
ATOM 8151 N N . ARG D 1 171 ? 20.507 -28.027 32.982 1.00 22.63 171 ARG D N 1
ATOM 8152 C CA . ARG D 1 171 ? 21.912 -28.028 33.358 1.00 31.42 171 ARG D CA 1
ATOM 8153 C C . ARG D 1 171 ? 22.345 -26.753 34.071 1.00 36.57 171 ARG D C 1
ATOM 8154 O O . ARG D 1 171 ? 23.506 -26.663 34.494 1.00 35.12 171 ARG D O 1
ATOM 8162 N N . PHE D 1 172 ? 21.446 -25.786 34.237 1.00 33.96 172 PHE D N 1
ATOM 8163 C CA . PHE D 1 172 ? 21.794 -24.483 34.809 1.00 30.75 172 PHE D CA 1
ATOM 8164 C C . PHE D 1 172 ? 21.016 -24.273 36.100 1.00 28.07 172 PHE D C 1
ATOM 8165 O O . PHE D 1 172 ? 19.842 -23.851 36.072 1.00 26.70 172 PHE D O 1
ATOM 8173 N N . PRO D 1 173 ? 21.631 -24.532 37.252 1.00 27.03 173 PRO D N 1
ATOM 8174 C CA . PRO D 1 173 ? 20.854 -24.606 38.502 1.00 32.75 173 PRO D CA 1
ATOM 8175 C C . PRO D 1 173 ? 20.167 -23.307 38.890 1.00 36.93 173 PRO D C 1
ATOM 8176 O O . PRO D 1 173 ? 19.051 -23.356 39.435 1.00 30.74 173 PRO D O 1
ATOM 8180 N N . GLU D 1 174 ? 20.788 -22.151 38.615 1.00 33.61 174 GLU D N 1
ATOM 8181 C CA . GLU D 1 174 ? 20.194 -20.861 38.987 1.00 28.85 174 GLU D CA 1
ATOM 8182 C C . GLU D 1 174 ? 18.746 -20.751 38.523 1.00 23.90 174 GLU D C 1
ATOM 8183 O O . GLU D 1 174 ? 17.897 -20.215 39.245 1.00 31.43 174 GLU D O 1
ATOM 8189 N N . LEU D 1 175 ? 18.433 -21.282 37.336 1.00 25.91 175 LEU D N 1
ATOM 8190 C CA . LEU D 1 175 ? 17.068 -21.183 36.821 1.00 24.62 175 LEU D CA 1
ATOM 8191 C C . LEU D 1 175 ? 16.082 -21.960 37.689 1.00 35.51 175 LEU D C 1
ATOM 8192 O O . LEU D 1 175 ? 14.992 -21.455 37.995 1.00 34.07 175 LEU D O 1
ATOM 8197 N N . SER D 1 176 ? 16.447 -23.185 38.096 1.00 25.80 176 SER D N 1
ATOM 8198 C CA . SER D 1 176 ? 15.603 -23.966 39.002 1.00 26.63 176 SER D CA 1
ATOM 8199 C C . SER D 1 176 ? 15.543 -23.332 40.387 1.00 22.37 176 SER D C 1
ATOM 8200 O O . SER D 1 176 ? 14.483 -23.317 41.023 1.00 25.34 176 SER D O 1
ATOM 8203 N N . LEU D 1 177 ? 16.671 -22.804 40.867 1.00 20.27 177 LEU D N 1
ATOM 8204 C CA . LEU D 1 177 ? 16.664 -22.088 42.134 1.00 31.78 177 LEU D CA 1
ATOM 8205 C C . LEU D 1 177 ? 15.682 -20.920 42.089 1.00 37.50 177 LEU D C 1
ATOM 8206 O O . LEU D 1 177 ? 14.894 -20.720 43.021 1.00 32.23 177 LEU D O 1
ATOM 8211 N N . LYS D 1 178 ? 15.680 -20.170 40.984 1.00 30.31 178 LYS D N 1
ATOM 8212 C CA . LYS D 1 178 ? 14.844 -18.974 40.912 1.00 36.45 178 LYS D CA 1
ATOM 8213 C C . LYS D 1 178 ? 13.366 -19.329 40.800 1.00 42.46 178 LYS D C 1
ATOM 8214 O O . LYS D 1 178 ? 12.514 -18.574 41.286 1.00 40.76 178 LYS D O 1
ATOM 8220 N N . LEU D 1 179 ? 13.040 -20.483 40.206 1.00 39.10 179 LEU D N 1
ATOM 8221 C CA . LEU D 1 179 ? 11.641 -20.893 40.139 1.00 34.30 179 LEU D CA 1
ATOM 8222 C C . LEU D 1 179 ? 11.111 -21.298 41.512 1.00 37.30 179 LEU D C 1
ATOM 8223 O O . LEU D 1 179 ? 9.939 -21.049 41.818 1.00 34.86 179 LEU D O 1
ATOM 8228 N N . ARG D 1 180 ? 11.956 -21.901 42.356 1.00 30.60 180 ARG D N 1
ATOM 8229 C CA . ARG D 1 180 ? 11.551 -22.172 43.733 1.00 34.12 180 ARG D CA 1
ATOM 8230 C C . ARG D 1 180 ? 11.312 -20.872 44.499 1.00 39.57 180 ARG D C 1
ATOM 8231 O O . ARG D 1 180 ? 10.331 -20.745 45.242 1.00 29.98 180 ARG D O 1
ATOM 8239 N N . SER D 1 181 ? 12.210 -19.899 44.328 1.00 43.35 181 SER D N 1
ATOM 8240 C CA . SER D 1 181 ? 12.053 -18.595 44.963 1.00 37.64 181 SER D CA 1
ATOM 8241 C C . SER D 1 181 ? 10.710 -17.973 44.611 1.00 37.92 181 SER D C 1
ATOM 8242 O O . SER D 1 181 ? 10.092 -17.297 45.439 1.00 37.46 181 SER D O 1
ATOM 8245 N N . LYS D 1 182 ? 10.231 -18.212 43.395 1.00 34.42 182 LYS D N 1
ATOM 8246 C CA . LYS D 1 182 ? 8.933 -17.714 42.975 1.00 31.16 182 LYS D CA 1
ATOM 8247 C C . LYS D 1 182 ? 7.779 -18.603 43.430 1.00 38.46 182 LYS D C 1
ATOM 8248 O O . LYS D 1 182 ? 6.628 -18.341 43.049 1.00 43.52 182 LYS D O 1
ATOM 8254 N N . GLY D 1 183 ? 8.049 -19.631 44.232 1.00 37.46 183 GLY D N 1
ATOM 8255 C CA . GLY D 1 183 ? 6.999 -20.428 44.841 1.00 36.86 183 GLY D CA 1
ATOM 8256 C C . GLY D 1 183 ? 6.720 -21.792 44.230 1.00 42.87 183 GLY D C 1
ATOM 8257 O O . GLY D 1 183 ? 5.741 -22.435 44.629 1.00 42.79 183 GLY D O 1
ATOM 8258 N N . ALA D 1 184 ? 7.546 -22.265 43.298 1.00 42.76 184 ALA D N 1
ATOM 8259 C CA . ALA D 1 184 ? 7.252 -23.526 42.622 1.00 33.14 184 ALA D CA 1
ATOM 8260 C C . ALA D 1 184 ? 7.286 -24.702 43.594 1.00 29.68 184 ALA D C 1
ATOM 8261 O O . ALA D 1 184 ? 8.164 -24.798 44.456 1.00 29.56 184 ALA D O 1
ATOM 8263 N N . GLN D 1 185 ? 6.304 -25.590 43.448 1.00 34.03 185 GLN D N 1
ATOM 8264 C CA . GLN D 1 185 ? 6.282 -26.891 44.105 1.00 36.53 185 GLN D CA 1
ATOM 8265 C C . GLN D 1 185 ? 6.717 -28.021 43.177 1.00 35.04 185 GLN D C 1
ATOM 8266 O O . GLN D 1 185 ? 7.150 -29.076 43.660 1.00 29.45 185 GLN D O 1
ATOM 8272 N N . ILE D 1 186 ? 6.608 -27.812 41.865 1.00 28.19 186 ILE D N 1
ATOM 8273 C CA . ILE D 1 186 ? 6.845 -28.831 40.850 1.00 32.34 186 ILE D CA 1
ATOM 8274 C C . ILE D 1 186 ? 7.638 -28.189 39.722 1.00 31.96 186 ILE D C 1
ATOM 8275 O O . ILE D 1 186 ? 7.271 -27.114 39.230 1.00 30.84 186 ILE D O 1
ATOM 8280 N N . LEU D 1 187 ? 8.708 -28.843 39.299 1.00 31.11 187 LEU D N 1
ATOM 8281 C CA . LEU D 1 187 ? 9.452 -28.424 38.119 1.00 25.15 187 LEU D CA 1
ATOM 8282 C C . LEU D 1 187 ? 9.268 -29.467 37.034 1.00 28.69 187 LEU D C 1
ATOM 8283 O O . LEU D 1 187 ? 9.191 -30.667 37.327 1.00 27.77 187 LEU D O 1
ATOM 8288 N N . CYS D 1 188 ? 9.162 -29.025 35.790 1.00 25.91 188 CYS D N 1
ATOM 8289 C CA . CYS D 1 188 ? 9.199 -29.969 34.685 1.00 34.36 188 CYS D CA 1
ATOM 8290 C C . CYS D 1 188 ? 10.364 -29.641 33.761 1.00 38.06 188 CYS D C 1
ATOM 8291 O O . CYS D 1 188 ? 10.797 -28.489 33.656 1.00 33.01 188 CYS D O 1
ATOM 8294 N N . PHE D 1 189 ? 10.890 -30.686 33.126 1.00 30.03 189 PHE D N 1
ATOM 8295 C CA . PHE D 1 189 ? 11.997 -30.571 32.177 1.00 25.92 189 PHE D CA 1
ATOM 8296 C C . PHE D 1 189 ? 11.724 -31.449 30.970 1.00 33.19 189 PHE D C 1
ATOM 8297 O O . PHE D 1 189 ? 12.409 -32.460 30.760 1.00 31.81 189 PHE D O 1
ATOM 8305 N N . PRO D 1 190 ? 10.724 -31.094 30.150 1.00 29.07 190 PRO D N 1
ATOM 8306 C CA . PRO D 1 190 ? 10.482 -31.844 28.903 1.00 33.92 190 PRO D CA 1
ATOM 8307 C C . PRO D 1 190 ? 11.720 -31.864 28.011 1.00 36.48 190 PRO D C 1
ATOM 8308 O O . PRO D 1 190 ? 12.376 -30.837 27.800 1.00 31.63 190 PRO D O 1
ATOM 8312 N N . SER D 1 191 ? 12.045 -33.047 27.478 1.00 38.69 191 SER D N 1
ATOM 8313 C CA . SER D 1 191 ? 13.409 -33.236 27.000 1.00 34.81 191 SER D CA 1
ATOM 8314 C C . SER D 1 191 ? 13.513 -34.224 25.841 1.00 37.32 191 SER D C 1
ATOM 8315 O O . SER D 1 191 ? 12.618 -35.031 25.576 1.00 37.48 191 SER D O 1
ATOM 8318 N N . ALA D 1 192 ? 14.646 -34.128 25.153 1.00 33.42 192 ALA D N 1
ATOM 8319 C CA . ALA D 1 192 ? 15.138 -35.154 24.243 1.00 37.34 192 ALA D CA 1
ATOM 8320 C C . ALA D 1 192 ? 16.644 -35.207 24.460 1.00 36.19 192 ALA D C 1
ATOM 8321 O O . ALA D 1 192 ? 17.351 -34.242 24.147 1.00 35.66 192 ALA D O 1
ATOM 8323 N N . PHE D 1 193 ? 17.134 -36.295 25.039 1.00 32.18 193 PHE D N 1
ATOM 8324 C CA . PHE D 1 193 ? 18.556 -36.453 25.313 1.00 27.35 193 PHE D CA 1
ATOM 8325 C C . PHE D 1 193 ? 19.146 -37.488 24.371 1.00 32.27 193 PHE D C 1
ATOM 8326 O O . PHE D 1 193 ? 18.494 -38.487 24.049 1.00 33.78 193 PHE D O 1
ATOM 8334 N N . THR D 1 194 ? 20.395 -37.276 23.963 1.00 27.52 194 THR D N 1
ATOM 8335 C CA . THR D 1 194 ? 21.082 -38.327 23.236 1.00 27.93 194 THR D CA 1
ATOM 8336 C C . THR D 1 194 ? 21.328 -39.518 24.156 1.00 30.63 194 THR D C 1
ATOM 8337 O O . THR D 1 194 ? 21.285 -39.409 25.390 1.00 31.68 194 THR D O 1
ATOM 8341 N N . MET D 1 195 ? 21.568 -40.678 23.538 1.00 30.32 195 MET D N 1
ATOM 8342 C CA . MET D 1 195 ? 21.787 -41.888 24.319 1.00 32.51 195 MET D CA 1
ATOM 8343 C C . MET D 1 195 ? 22.904 -41.691 25.335 1.00 29.18 195 MET D C 1
ATOM 8344 O O . MET D 1 195 ? 22.770 -42.058 26.509 1.00 28.26 195 MET D O 1
ATOM 8349 N N . LYS D 1 196 ? 24.003 -41.086 24.906 1.00 31.10 196 LYS D N 1
ATOM 8350 C CA . LYS D 1 196 ? 25.191 -41.054 25.749 1.00 34.12 196 LYS D CA 1
ATOM 8351 C C . LYS D 1 196 ? 25.059 -40.058 26.892 1.00 26.92 196 LYS D C 1
ATOM 8352 O O . LYS D 1 196 ? 25.445 -40.357 28.028 1.00 29.58 196 LYS D O 1
ATOM 8358 N N . THR D 1 197 ? 24.551 -38.850 26.608 1.00 29.98 197 THR D N 1
ATOM 8359 C CA . THR D 1 197 ? 24.376 -37.889 27.689 1.00 29.92 197 THR D CA 1
ATOM 8360 C C . THR D 1 197 ? 23.183 -38.257 28.557 1.00 24.41 197 THR D C 1
ATOM 8361 O O . THR D 1 197 ? 23.187 -37.981 29.765 1.00 28.60 197 THR D O 1
ATOM 8365 N N . GLY D 1 198 ? 22.163 -38.889 27.968 1.00 24.73 198 GLY D N 1
ATOM 8366 C CA . GLY D 1 198 ? 21.052 -39.382 28.772 1.00 25.71 198 GLY D CA 1
ATOM 8367 C C . GLY D 1 198 ? 21.491 -40.436 29.772 1.00 29.03 198 GLY D C 1
ATOM 8368 O O . GLY D 1 198 ? 21.215 -40.339 30.974 1.00 17.80 198 GLY D O 1
ATOM 8369 N N . GLU D 1 199 ? 22.210 -41.451 29.301 1.00 23.55 199 GLU D N 1
ATOM 8370 C CA . GLU D 1 199 ? 22.694 -42.450 30.245 1.00 19.92 199 GLU D CA 1
ATOM 8371 C C . GLU D 1 199 ? 23.573 -41.820 31.316 1.00 29.32 199 GLU D C 1
ATOM 8372 O O . GLU D 1 199 ? 23.455 -42.152 32.499 1.00 23.76 199 GLU D O 1
ATOM 8378 N N . ALA D 1 200 ? 24.430 -40.869 30.932 1.00 37.46 200 ALA D N 1
ATOM 8379 C CA . ALA D 1 200 ? 25.373 -40.323 31.902 1.00 28.81 200 ALA D CA 1
ATOM 8380 C C . ALA D 1 200 ? 24.675 -39.451 32.949 1.00 27.31 200 ALA D C 1
ATOM 8381 O O . ALA D 1 200 ? 24.956 -39.581 34.150 1.00 21.19 200 ALA D O 1
ATOM 8383 N N . HIS D 1 201 ? 23.736 -38.585 32.519 1.00 18.25 201 HIS D N 1
ATOM 8384 C CA . HIS D 1 201 ? 23.291 -37.445 33.329 1.00 14.68 201 HIS D CA 1
ATOM 8385 C C . HIS D 1 201 ? 21.787 -37.249 33.473 1.00 19.61 201 HIS D C 1
ATOM 8386 O O . HIS D 1 201 ? 21.385 -36.430 34.306 1.00 21.53 201 HIS D O 1
ATOM 8393 N N . TRP D 1 202 ? 20.944 -37.932 32.695 1.00 26.74 202 TRP D N 1
ATOM 8394 C CA . TRP D 1 202 ? 19.498 -37.734 32.811 1.00 26.70 202 TRP D CA 1
ATOM 8395 C C . TRP D 1 202 ? 19.013 -37.884 34.253 1.00 30.18 202 TRP D C 1
ATOM 8396 O O . TRP D 1 202 ? 18.441 -36.957 34.837 1.00 24.08 202 TRP D O 1
ATOM 8407 N N . GLU D 1 203 ? 19.224 -39.053 34.852 1.00 22.23 203 GLU D N 1
ATOM 8408 C CA . GLU D 1 203 ? 18.661 -39.264 36.182 1.00 22.77 203 GLU D CA 1
ATOM 8409 C C . GLU D 1 203 ? 19.350 -38.387 37.223 1.00 19.38 203 GLU D C 1
ATOM 8410 O O . GLU D 1 203 ? 18.700 -37.875 38.140 1.00 25.49 203 GLU D O 1
ATOM 8416 N N . LEU D 1 204 ? 20.678 -38.254 37.133 1.00 24.97 204 LEU D N 1
ATOM 8417 C CA . LEU D 1 204 ? 21.399 -37.410 38.078 1.00 27.11 204 LEU D CA 1
ATOM 8418 C C . LEU D 1 204 ? 20.852 -35.986 38.059 1.00 26.18 204 LEU D C 1
ATOM 8419 O O . LEU D 1 204 ? 20.562 -35.408 39.111 1.00 25.89 204 LEU D O 1
ATOM 8424 N N . LEU D 1 205 ? 20.686 -35.415 36.863 1.00 24.90 205 LEU D N 1
ATOM 8425 C CA . LEU D 1 205 ? 20.251 -34.027 36.754 1.00 27.92 205 LEU D CA 1
ATOM 8426 C C . LEU D 1 205 ? 18.858 -33.844 37.342 1.00 34.73 205 LEU D C 1
ATOM 8427 O O . LEU D 1 205 ? 18.619 -32.919 38.126 1.00 27.71 205 LEU D O 1
ATOM 8432 N N . GLY D 1 206 ? 17.926 -34.722 36.964 1.00 28.72 206 GLY D N 1
ATOM 8433 C CA . GLY D 1 206 ? 16.595 -34.671 37.544 1.00 25.45 206 GLY D CA 1
ATOM 8434 C C . GLY D 1 206 ? 16.620 -34.765 39.057 1.00 29.67 206 GLY D C 1
ATOM 8435 O O . GLY D 1 206 ? 16.024 -33.937 39.749 1.00 24.02 206 GLY D O 1
ATOM 8436 N N . ARG D 1 207 ? 17.307 -35.781 39.597 1.00 29.20 207 ARG D N 1
ATOM 8437 C CA . ARG D 1 207 ? 17.339 -35.939 41.050 1.00 26.23 207 ARG D CA 1
ATOM 8438 C C . ARG D 1 207 ? 18.027 -34.756 41.725 1.00 33.21 207 ARG D C 1
ATOM 8439 O O . ARG D 1 207 ? 17.658 -34.385 42.846 1.00 31.48 207 ARG D O 1
ATOM 8447 N N . ALA D 1 208 ? 19.025 -34.158 41.060 1.00 32.99 208 ALA D N 1
ATOM 8448 C CA . ALA D 1 208 ? 19.752 -33.030 41.638 1.00 31.78 208 ALA D CA 1
ATOM 8449 C C . ALA D 1 208 ? 18.859 -31.804 41.780 1.00 27.77 208 ALA D C 1
ATOM 8450 O O . ALA D 1 208 ? 18.839 -31.159 42.833 1.00 26.50 208 ALA D O 1
ATOM 8452 N N . ARG D 1 209 ? 18.134 -31.446 40.717 1.00 27.52 209 ARG D N 1
ATOM 8453 C CA . ARG D 1 209 ? 17.244 -30.294 40.793 1.00 26.11 209 ARG D CA 1
ATOM 8454 C C . ARG D 1 209 ? 16.138 -30.531 41.810 1.00 35.05 209 ARG D C 1
ATOM 8455 O O . ARG D 1 209 ? 15.693 -29.583 42.474 1.00 32.96 209 ARG D O 1
ATOM 8463 N N . ALA D 1 210 ? 15.697 -31.791 41.959 1.00 26.48 210 ALA D N 1
ATOM 8464 C CA . ALA D 1 210 ? 14.656 -32.112 42.935 1.00 23.44 210 ALA D CA 1
ATOM 8465 C C . ALA D 1 210 ? 15.096 -31.773 44.352 1.00 23.61 210 ALA D C 1
ATOM 8466 O O . ALA D 1 210 ? 14.358 -31.124 45.101 1.00 33.92 210 ALA D O 1
ATOM 8468 N N . ILE D 1 211 ? 16.292 -32.205 44.746 1.00 20.80 211 ILE D N 1
ATOM 8469 C CA . ILE D 1 211 ? 16.698 -31.934 46.125 1.00 32.04 211 ILE D CA 1
ATOM 8470 C C . ILE D 1 211 ? 17.269 -30.526 46.264 1.00 39.94 211 ILE D C 1
ATOM 8471 O O . ILE D 1 211 ? 17.220 -29.945 47.359 1.00 38.47 211 ILE D O 1
ATOM 8476 N N . ASP D 1 212 ? 17.841 -29.974 45.184 1.00 29.30 212 ASP D N 1
ATOM 8477 C CA . ASP D 1 212 ? 18.300 -28.588 45.208 1.00 33.70 212 ASP D CA 1
ATOM 8478 C C . ASP D 1 212 ? 17.176 -27.673 45.667 1.00 38.09 212 ASP D C 1
ATOM 8479 O O . ASP D 1 212 ? 17.391 -26.760 46.473 1.00 37.53 212 ASP D O 1
ATOM 8484 N N . THR D 1 213 ? 15.964 -27.926 45.172 1.00 35.99 213 THR D N 1
ATOM 8485 C CA . THR D 1 213 ? 14.815 -27.053 45.356 1.00 31.72 213 THR D CA 1
ATOM 8486 C C . THR D 1 213 ? 13.702 -27.707 46.157 1.00 36.68 213 THR D C 1
ATOM 8487 O O . THR D 1 213 ? 12.623 -27.114 46.271 1.00 32.23 213 THR D O 1
ATOM 8491 N N . GLN D 1 214 ? 13.918 -28.929 46.665 1.00 36.98 214 GLN D N 1
ATOM 8492 C CA . GLN D 1 214 ? 12.910 -29.686 47.413 1.00 29.33 214 GLN D CA 1
ATOM 8493 C C . GLN D 1 214 ? 11.583 -29.701 46.664 1.00 23.13 214 GLN D C 1
ATOM 8494 O O . GLN D 1 214 ? 10.519 -29.415 47.216 1.00 29.19 214 GLN D O 1
ATOM 8500 N N . SER D 1 215 ? 11.663 -30.022 45.372 1.00 21.27 215 SER D N 1
ATOM 8501 C CA . SER D 1 215 ? 10.516 -30.014 44.475 1.00 23.10 215 SER D CA 1
ATOM 8502 C C . SER D 1 215 ? 10.277 -31.410 43.900 1.00 32.85 215 SER D C 1
ATOM 8503 O O . SER D 1 215 ? 11.209 -32.207 43.742 1.00 24.13 215 SER D O 1
ATOM 8506 N N . PHE D 1 216 ? 9.015 -31.695 43.590 1.00 28.49 216 PHE D N 1
ATOM 8507 C CA . PHE D 1 216 ? 8.701 -32.742 42.632 1.00 31.18 216 PHE D CA 1
ATOM 8508 C C . PHE D 1 216 ? 9.232 -32.349 41.259 1.00 37.32 216 PHE D C 1
ATOM 8509 O O . PHE D 1 216 ? 9.005 -31.230 40.800 1.00 33.05 216 PHE D O 1
ATOM 8517 N N . VAL D 1 217 ? 9.917 -33.267 40.584 1.00 30.97 217 VAL D N 1
ATOM 8518 C CA . VAL D 1 217 ? 10.489 -32.979 39.275 1.00 27.77 217 VAL D CA 1
ATOM 8519 C C . VAL D 1 217 ? 9.902 -33.940 38.251 1.00 31.31 217 VAL D C 1
ATOM 8520 O O . VAL D 1 217 ? 10.056 -35.163 38.379 1.00 28.26 217 VAL D O 1
ATOM 8524 N N . VAL D 1 218 ? 9.229 -33.380 37.242 1.00 23.33 218 VAL D N 1
ATOM 8525 C CA . VAL D 1 218 ? 8.650 -34.143 36.142 1.00 28.08 218 VAL D CA 1
ATOM 8526 C C . VAL D 1 218 ? 9.653 -34.198 35.009 1.00 30.67 218 VAL D C 1
ATOM 8527 O O . VAL D 1 218 ? 10.102 -33.160 34.513 1.00 35.64 218 VAL D O 1
ATOM 8531 N N . MET D 1 219 ? 9.979 -35.408 34.569 1.00 27.19 219 MET D N 1
ATOM 8532 C CA . MET D 1 219 ? 11.015 -35.626 33.572 1.00 22.45 219 MET D CA 1
ATOM 8533 C C . MET D 1 219 ? 10.372 -36.265 32.341 1.00 28.22 219 MET D C 1
ATOM 8534 O O . MET D 1 219 ? 10.513 -37.471 32.107 1.00 31.24 219 MET D O 1
ATOM 8539 N N . PRO D 1 220 ? 9.674 -35.483 31.519 1.00 28.29 220 PRO D N 1
ATOM 8540 C CA . PRO D 1 220 ? 9.073 -36.052 30.304 1.00 26.39 220 PRO D CA 1
ATOM 8541 C C . PRO D 1 220 ? 10.101 -36.128 29.178 1.00 30.55 220 PRO D C 1
ATOM 8542 O O . PRO D 1 220 ? 10.828 -35.167 28.910 1.00 32.67 220 PRO D O 1
ATOM 8546 N N . ALA D 1 221 ? 10.181 -37.286 28.526 1.00 31.73 221 ALA D N 1
ATOM 8547 C CA . ALA D 1 221 ? 11.299 -37.536 27.627 1.00 27.69 221 ALA D CA 1
ATOM 8548 C C . ALA D 1 221 ? 10.852 -38.208 26.335 1.00 35.48 221 ALA D C 1
ATOM 8549 O O . ALA D 1 221 ? 10.043 -39.142 26.354 1.00 33.05 221 ALA D O 1
ATOM 8551 N N . GLN D 1 222 ? 11.414 -37.746 25.215 1.00 32.65 222 GLN D N 1
ATOM 8552 C CA . GLN D 1 222 ? 11.399 -38.551 24.002 1.00 34.34 222 GLN D CA 1
ATOM 8553 C C . GLN D 1 222 ? 12.227 -39.812 24.228 1.00 36.30 222 GLN D C 1
ATOM 8554 O O . GLN D 1 222 ? 13.290 -39.768 24.851 1.00 34.90 222 GLN D O 1
ATOM 8560 N N . GLN D 1 223 ? 11.728 -40.944 23.733 1.00 41.81 223 GLN D N 1
ATOM 8561 C CA . GLN D 1 223 ? 12.438 -42.215 23.830 1.00 40.04 223 GLN D CA 1
ATOM 8562 C C . GLN D 1 223 ? 12.445 -42.892 22.468 1.00 37.74 223 GLN D C 1
ATOM 8563 O O . GLN D 1 223 ? 11.381 -43.154 21.904 1.00 38.83 223 GLN D O 1
ATOM 8569 N N . GLY D 1 224 ? 13.631 -43.191 21.952 1.00 36.54 224 GLY D N 1
ATOM 8570 C CA . GLY D 1 224 ? 13.773 -44.155 20.873 1.00 38.47 224 GLY D CA 1
ATOM 8571 C C . GLY D 1 224 ? 14.362 -43.546 19.616 1.00 41.42 224 GLY D C 1
ATOM 8572 O O . GLY D 1 224 ? 14.892 -42.430 19.616 1.00 46.89 224 GLY D O 1
ATOM 8573 N N . GLU D 1 225 ? 14.257 -44.306 18.523 1.00 43.29 225 GLU D N 1
ATOM 8574 C CA . GLU D 1 225 ? 14.799 -43.911 17.225 1.00 48.19 225 GLU D CA 1
ATOM 8575 C C . GLU D 1 225 ? 13.712 -43.204 16.421 1.00 43.93 225 GLU D C 1
ATOM 8576 O O . GLU D 1 225 ? 12.703 -43.818 16.059 1.00 47.76 225 GLU D O 1
ATOM 8582 N N . HIS D 1 226 ? 13.927 -41.922 16.136 1.00 43.77 226 HIS D N 1
ATOM 8583 C CA . HIS D 1 226 ? 12.900 -41.087 15.522 1.00 45.37 226 HIS D CA 1
ATOM 8584 C C . HIS D 1 226 ? 12.887 -41.240 14.008 1.00 45.19 226 HIS D C 1
ATOM 8585 O O . HIS D 1 226 ? 13.938 -41.310 13.365 1.00 46.02 226 HIS D O 1
ATOM 8592 N N . ASP D 1 227 ? 11.682 -41.283 13.440 1.00 42.40 227 ASP D N 1
ATOM 8593 C CA . ASP D 1 227 ? 11.511 -41.347 11.988 1.00 46.34 227 ASP D CA 1
ATOM 8594 C C . ASP D 1 227 ? 11.455 -39.917 11.463 1.00 47.98 227 ASP D C 1
ATOM 8595 O O . ASP D 1 227 ? 10.389 -39.310 11.361 1.00 52.62 227 ASP D O 1
ATOM 8600 N N . VAL D 1 228 ? 12.616 -39.360 11.131 1.00 44.90 228 VAL D N 1
ATOM 8601 C CA . VAL D 1 228 ? 12.641 -37.985 10.651 1.00 53.02 228 VAL D CA 1
ATOM 8602 C C . VAL D 1 228 ? 12.529 -37.974 9.133 1.00 58.32 228 VAL D C 1
ATOM 8603 O O . VAL D 1 228 ? 12.776 -36.949 8.490 1.00 57.68 228 VAL D O 1
ATOM 8607 N N . TYR D 1 229 ? 12.140 -39.113 8.554 1.00 59.90 229 TYR D N 1
ATOM 8608 C CA . TYR D 1 229 ? 11.847 -39.227 7.129 1.00 63.99 229 TYR D CA 1
ATOM 8609 C C . TYR D 1 229 ? 10.393 -39.615 6.878 1.00 66.37 229 TYR D C 1
ATOM 8610 O O . TYR D 1 229 ? 10.082 -40.179 5.825 1.00 68.82 229 TYR D O 1
ATOM 8619 N N . ALA D 1 230 ? 9.497 -39.320 7.826 1.00 67.06 230 ALA D N 1
ATOM 8620 C CA . ALA D 1 230 ? 8.112 -39.773 7.765 1.00 66.01 230 ALA D CA 1
ATOM 8621 C C . ALA D 1 230 ? 7.170 -38.774 7.099 1.00 72.47 230 ALA D C 1
ATOM 8622 O O . ALA D 1 230 ? 6.041 -39.148 6.753 1.00 66.12 230 ALA D O 1
ATOM 8624 N N . ASP D 1 231 ? 7.588 -37.516 6.937 1.00 78.56 231 ASP D N 1
ATOM 8625 C CA . ASP D 1 231 ? 6.866 -36.580 6.082 1.00 84.71 231 ASP D CA 1
ATOM 8626 C C . ASP D 1 231 ? 7.204 -36.771 4.606 1.00 89.57 231 ASP D C 1
ATOM 8627 O O . ASP D 1 231 ? 6.651 -36.062 3.756 1.00 86.07 231 ASP D O 1
ATOM 8632 N N . GLU D 1 232 ? 8.094 -37.710 4.291 1.00 96.77 232 GLU D N 1
ATOM 8633 C CA . GLU D 1 232 ? 8.363 -38.130 2.920 1.00 96.26 232 GLU D CA 1
ATOM 8634 C C . GLU D 1 232 ? 7.512 -39.355 2.573 1.00 93.07 232 GLU D C 1
ATOM 8635 O O . GLU D 1 232 ? 7.358 -40.271 3.388 1.00 88.33 232 GLU D O 1
ATOM 8641 N N . ALA D 1 239 ? 20.606 -39.918 5.406 1.00 89.03 239 ALA D N 1
ATOM 8642 C CA . ALA D 1 239 ? 20.354 -40.983 6.371 1.00 89.36 239 ALA D CA 1
ATOM 8643 C C . ALA D 1 239 ? 20.601 -40.510 7.808 1.00 94.91 239 ALA D C 1
ATOM 8644 O O . ALA D 1 239 ? 21.227 -41.222 8.599 1.00 98.41 239 ALA D O 1
ATOM 8646 N N . VAL D 1 240 ? 20.093 -39.311 8.131 1.00 93.38 240 VAL D N 1
ATOM 8647 C CA . VAL D 1 240 ? 20.296 -38.722 9.456 1.00 88.28 240 VAL D CA 1
ATOM 8648 C C . VAL D 1 240 ? 19.696 -39.624 10.528 1.00 86.96 240 VAL D C 1
ATOM 8649 O O . VAL D 1 240 ? 18.559 -40.100 10.405 1.00 84.44 240 VAL D O 1
ATOM 8653 N N . LYS D 1 241 ? 20.466 -39.864 11.589 1.00 84.31 241 LYS D N 1
ATOM 8654 C CA . LYS D 1 241 ? 20.048 -40.696 12.709 1.00 77.38 241 LYS D CA 1
ATOM 8655 C C . LYS D 1 241 ? 19.846 -39.839 13.953 1.00 72.17 241 LYS D C 1
ATOM 8656 O O . LYS D 1 241 ? 20.662 -38.963 14.259 1.00 73.48 241 LYS D O 1
ATOM 8662 N N . ARG D 1 242 ? 18.751 -40.094 14.666 1.00 61.38 242 ARG D N 1
ATOM 8663 C CA . ARG D 1 242 ? 18.459 -39.386 15.908 1.00 51.31 242 ARG D CA 1
ATOM 8664 C C . ARG D 1 242 ? 17.753 -40.351 16.848 1.00 39.15 242 ARG D C 1
ATOM 8665 O O . ARG D 1 242 ? 16.646 -40.814 16.553 1.00 43.77 242 ARG D O 1
ATOM 8673 N N . ILE D 1 243 ? 18.406 -40.678 17.963 1.00 39.71 243 ILE D N 1
ATOM 8674 C CA . ILE D 1 243 ? 17.879 -41.609 18.955 1.00 38.81 243 ILE D CA 1
ATOM 8675 C C . ILE D 1 243 ? 17.893 -40.921 20.315 1.00 40.15 243 ILE D C 1
ATOM 8676 O O . ILE D 1 243 ? 18.916 -40.352 20.712 1.00 41.38 243 ILE D O 1
ATOM 8681 N N . SER D 1 244 ? 16.773 -40.989 21.034 1.00 31.31 244 SER D N 1
ATOM 8682 C CA . SER D 1 244 ? 16.626 -40.338 22.330 1.00 28.96 244 SER D CA 1
ATOM 8683 C C . SER D 1 244 ? 16.642 -41.343 23.479 1.00 26.56 244 SER D C 1
ATOM 8684 O O . SER D 1 244 ? 16.017 -42.409 23.403 1.00 31.50 244 SER D O 1
ATOM 8687 N N . TRP D 1 245 ? 17.313 -40.947 24.570 1.00 24.16 245 TRP D N 1
ATOM 8688 C CA . TRP D 1 245 ? 17.509 -41.809 25.734 1.00 22.08 245 TRP D CA 1
ATOM 8689 C C . TRP D 1 245 ? 16.183 -42.252 26.369 1.00 28.93 245 TRP D C 1
ATOM 8690 O O . TRP D 1 245 ? 16.034 -43.416 26.777 1.00 24.93 245 TRP D O 1
ATOM 8701 N N . GLY D 1 246 ? 15.221 -41.340 26.498 1.00 26.31 246 GLY D N 1
ATOM 8702 C CA . GLY D 1 246 ? 13.955 -41.702 27.127 1.00 20.82 246 GLY D CA 1
ATOM 8703 C C . GLY D 1 246 ? 14.065 -41.718 28.637 1.00 28.30 246 GLY D C 1
ATOM 8704 O O . GLY D 1 246 ? 14.558 -40.766 29.242 1.00 27.03 246 GLY D O 1
ATOM 8705 N N . HIS D 1 247 ? 13.595 -42.808 29.252 1.00 22.69 247 HIS D N 1
ATOM 8706 C CA . HIS D 1 247 ? 13.608 -42.972 30.707 1.00 23.30 247 HIS D CA 1
ATOM 8707 C C . HIS D 1 247 ? 12.860 -41.837 31.411 1.00 32.95 247 HIS D C 1
ATOM 8708 O O . HIS D 1 247 ? 13.363 -41.220 32.354 1.00 30.08 247 HIS D O 1
ATOM 8715 N N . SER D 1 248 ? 11.653 -41.551 30.924 1.00 30.69 248 SER D N 1
ATOM 8716 C CA . SER D 1 248 ? 10.779 -40.591 31.589 1.00 30.24 248 SER D CA 1
ATOM 8717 C C . SER D 1 248 ? 10.609 -41.003 33.047 1.00 39.77 248 SER D C 1
ATOM 8718 O O . SER D 1 248 ? 10.522 -42.198 33.361 1.00 32.49 248 SER D O 1
ATOM 8721 N N . MET D 1 249 ? 10.547 -40.018 33.941 1.00 31.12 249 MET D N 1
ATOM 8722 C CA . MET D 1 249 ? 10.377 -40.342 35.350 1.00 30.20 249 MET D CA 1
ATOM 8723 C C . MET D 1 249 ? 9.825 -39.139 36.098 1.00 31.09 249 MET D C 1
ATOM 8724 O O . MET D 1 249 ? 9.831 -38.009 35.610 1.00 32.06 249 MET D O 1
ATOM 8729 N N . ILE D 1 250 ? 9.374 -39.410 37.315 1.00 31.86 250 ILE D N 1
ATOM 8730 C CA . ILE D 1 250 ? 8.844 -38.417 38.234 1.00 30.66 250 ILE D CA 1
ATOM 8731 C C . ILE D 1 250 ? 9.566 -38.613 39.560 1.00 30.21 250 ILE D C 1
ATOM 8732 O O . ILE D 1 250 ? 9.597 -39.729 40.094 1.00 30.27 250 ILE D O 1
ATOM 8737 N N . ILE D 1 251 ? 10.164 -37.542 40.075 1.00 28.60 251 ILE D N 1
ATOM 8738 C CA . ILE D 1 251 ? 11.034 -37.581 41.245 1.00 21.60 251 ILE D CA 1
ATOM 8739 C C . ILE D 1 251 ? 10.395 -36.749 42.348 1.00 26.22 251 ILE D C 1
ATOM 8740 O O . ILE D 1 251 ? 9.751 -35.738 42.060 1.00 27.96 251 ILE D O 1
ATOM 8745 N N . ASP D 1 252 ? 10.578 -37.159 43.609 1.00 27.10 252 ASP D N 1
ATOM 8746 C CA . ASP D 1 252 ? 10.010 -36.440 44.744 1.00 31.62 252 ASP D CA 1
ATOM 8747 C C . ASP D 1 252 ? 11.056 -35.512 45.391 1.00 32.82 252 ASP D C 1
ATOM 8748 O O . ASP D 1 252 ? 12.254 -35.585 45.082 1.00 31.64 252 ASP D O 1
ATOM 8753 N N . PRO D 1 253 ? 10.629 -34.608 46.291 1.00 24.33 253 PRO D N 1
ATOM 8754 C CA . PRO D 1 253 ? 11.553 -33.576 46.813 1.00 27.22 253 PRO D CA 1
ATOM 8755 C C . PRO D 1 253 ? 12.734 -34.115 47.600 1.00 27.94 253 PRO D C 1
ATOM 8756 O O . PRO D 1 253 ? 13.659 -33.345 47.892 1.00 29.43 253 PRO D O 1
ATOM 8760 N N . TRP D 1 254 ? 12.728 -35.396 47.952 1.00 22.68 254 TRP D N 1
ATOM 8761 C CA . TRP D 1 254 ? 13.823 -36.072 48.627 1.00 18.03 254 TRP D CA 1
ATOM 8762 C C . TRP D 1 254 ? 14.789 -36.694 47.644 1.00 24.55 254 TRP D C 1
ATOM 8763 O O . TRP D 1 254 ? 15.875 -37.148 48.051 1.00 20.87 254 TRP D O 1
ATOM 8774 N N . GLY D 1 255 ? 14.432 -36.695 46.358 1.00 21.31 255 GLY D N 1
ATOM 8775 C CA . GLY D 1 255 ? 15.230 -37.330 45.331 1.00 26.46 255 GLY D CA 1
ATOM 8776 C C . GLY D 1 255 ? 14.797 -38.738 44.979 1.00 32.08 255 GLY D C 1
ATOM 8777 O O . GLY D 1 255 ? 15.439 -39.375 44.116 1.00 22.06 255 GLY D O 1
ATOM 8778 N N . ARG D 1 256 ? 13.733 -39.237 45.619 1.00 30.08 256 ARG D N 1
ATOM 8779 C CA . ARG D 1 256 ? 13.222 -40.574 45.350 1.00 35.47 256 ARG D CA 1
ATOM 8780 C C . ARG D 1 256 ? 12.551 -40.598 43.983 1.00 29.11 256 ARG D C 1
ATOM 8781 O O . ARG D 1 256 ? 11.753 -39.716 43.658 1.00 26.66 256 ARG D O 1
ATOM 8789 N N . ILE D 1 257 ? 12.875 -41.609 43.185 1.00 27.19 257 ILE D N 1
ATOM 8790 C CA . ILE D 1 257 ? 12.161 -41.867 41.939 1.00 30.30 257 ILE D CA 1
ATOM 8791 C C . ILE D 1 257 ? 10.810 -42.497 42.290 1.00 33.05 257 ILE D C 1
ATOM 8792 O O . ILE D 1 257 ? 10.749 -43.605 42.828 1.00 37.23 257 ILE D O 1
ATOM 8797 N N . LEU D 1 258 ? 9.719 -41.776 42.007 1.00 30.03 258 LEU D N 1
ATOM 8798 C CA . LEU D 1 258 ? 8.386 -42.298 42.295 1.00 37.22 258 LEU D CA 1
ATOM 8799 C C . LEU D 1 258 ? 7.865 -43.205 41.187 1.00 26.92 258 LEU D C 1
ATOM 8800 O O . LEU D 1 258 ? 7.115 -44.143 41.462 1.00 37.20 258 LEU D O 1
ATOM 8805 N N . SER D 1 259 ? 8.224 -42.932 39.939 1.00 33.31 259 SER D N 1
ATOM 8806 C CA . SER D 1 259 ? 7.683 -43.676 38.814 1.00 34.42 259 SER D CA 1
ATOM 8807 C C . SER D 1 259 ? 8.591 -43.429 37.615 1.00 38.03 259 SER D C 1
ATOM 8808 O O . SER D 1 259 ? 9.065 -42.307 37.420 1.00 34.70 259 SER D O 1
ATOM 8811 N N . ALA D 1 260 ? 8.868 -44.482 36.842 1.00 36.30 260 ALA D N 1
ATOM 8812 C CA . ALA D 1 260 ? 9.772 -44.365 35.703 1.00 35.73 260 ALA D CA 1
ATOM 8813 C C . ALA D 1 260 ? 9.283 -45.259 34.578 1.00 41.84 260 ALA D C 1
ATOM 8814 O O . ALA D 1 260 ? 8.626 -46.273 34.822 1.00 44.75 260 ALA D O 1
ATOM 8816 N N . ALA D 1 261 ? 9.630 -44.886 33.344 1.00 37.54 261 ALA D N 1
ATOM 8817 C CA . ALA D 1 261 ? 9.120 -45.591 32.169 1.00 42.18 261 ALA D CA 1
ATOM 8818 C C . ALA D 1 261 ? 9.503 -47.067 32.213 1.00 61.38 261 ALA D C 1
ATOM 8819 O O . ALA D 1 261 ? 10.618 -47.412 32.606 1.00 79.46 261 ALA D O 1
ATOM 8821 N N . ASP D 1 262 ? 8.579 -47.949 31.815 1.00 60.87 262 ASP D N 1
ATOM 8822 C CA . ASP D 1 262 ? 8.983 -49.319 31.516 1.00 56.55 262 ASP D CA 1
ATOM 8823 C C . ASP D 1 262 ? 9.932 -49.269 30.341 1.00 57.61 262 ASP D C 1
ATOM 8824 O O . ASP D 1 262 ? 9.514 -49.029 29.201 1.00 42.44 262 ASP D O 1
ATOM 8829 N N . LEU D 1 263 ? 11.204 -49.526 30.603 1.00 66.12 263 LEU D N 1
ATOM 8830 C CA . LEU D 1 263 ? 12.131 -49.470 29.491 1.00 79.56 263 LEU D CA 1
ATOM 8831 C C . LEU D 1 263 ? 11.946 -50.634 28.515 1.00 83.39 263 LEU D C 1
ATOM 8832 O O . LEU D 1 263 ? 12.270 -50.488 27.328 1.00 78.98 263 LEU D O 1
ATOM 8837 N N . THR D 1 264 ? 11.357 -51.747 28.940 1.00 76.15 264 THR D N 1
ATOM 8838 C CA . THR D 1 264 ? 11.249 -52.897 28.044 1.00 68.67 264 THR D CA 1
ATOM 8839 C C . THR D 1 264 ? 10.192 -52.741 26.942 1.00 70.78 264 THR D C 1
ATOM 8840 O O . THR D 1 264 ? 9.956 -53.702 26.200 1.00 73.91 264 THR D O 1
ATOM 8844 N N . THR D 1 265 ? 9.571 -51.566 26.789 1.00 66.14 265 THR D N 1
ATOM 8845 C CA . THR D 1 265 ? 8.663 -51.285 25.675 1.00 72.63 265 THR D CA 1
ATOM 8846 C C . THR D 1 265 ? 9.037 -49.961 25.012 1.00 75.61 265 THR D C 1
ATOM 8847 O O . THR D 1 265 ? 9.427 -49.007 25.692 1.00 66.38 265 THR D O 1
ATOM 8851 N N . HIS D 1 266 ? 8.922 -49.903 23.682 1.00 82.93 266 HIS D N 1
ATOM 8852 C CA . HIS D 1 266 ? 9.186 -48.675 22.937 1.00 88.70 266 HIS D CA 1
ATOM 8853 C C . HIS D 1 266 ? 7.923 -48.066 22.341 1.00 84.48 266 HIS D C 1
ATOM 8854 O O . HIS D 1 266 ? 8.009 -47.115 21.554 1.00 84.93 266 HIS D O 1
ATOM 8861 N N . ASP D 1 267 ? 6.756 -48.590 22.688 1.00 76.16 267 ASP D N 1
ATOM 8862 C CA . ASP D 1 267 ? 5.529 -47.937 22.301 1.00 73.02 267 ASP D CA 1
ATOM 8863 C C . ASP D 1 267 ? 5.287 -46.731 23.200 1.00 65.08 267 ASP D C 1
ATOM 8864 O O . ASP D 1 267 ? 5.835 -46.644 24.305 1.00 59.78 267 ASP D O 1
ATOM 8869 N N . PRO D 1 268 ? 4.488 -45.774 22.739 1.00 52.79 268 PRO D N 1
ATOM 8870 C CA . PRO D 1 268 ? 4.151 -44.639 23.599 1.00 51.87 268 PRO D CA 1
ATOM 8871 C C . PRO D 1 268 ? 3.481 -45.134 24.868 1.00 45.84 268 PRO D C 1
ATOM 8872 O O . PRO D 1 268 ? 2.768 -46.138 24.867 1.00 43.68 268 PRO D O 1
ATOM 8876 N N . GLN D 1 269 ? 3.744 -44.444 25.968 1.00 46.01 269 GLN D N 1
ATOM 8877 C CA . GLN D 1 269 ? 3.347 -44.971 27.261 1.00 44.63 269 GLN D CA 1
ATOM 8878 C C . GLN D 1 269 ? 3.042 -43.820 28.206 1.00 39.13 269 GLN D C 1
ATOM 8879 O O . GLN D 1 269 ? 3.577 -42.715 28.075 1.00 35.82 269 GLN D O 1
ATOM 8885 N N . LEU D 1 270 ? 2.162 -44.102 29.150 1.00 35.15 270 LEU D N 1
ATOM 8886 C CA . LEU D 1 270 ? 1.780 -43.175 30.196 1.00 37.96 270 LEU D CA 1
ATOM 8887 C C . LEU D 1 270 ? 2.527 -43.546 31.474 1.00 40.59 270 LEU D C 1
ATOM 8888 O O . LEU D 1 270 ? 2.479 -44.699 31.911 1.00 39.39 270 LEU D O 1
ATOM 8893 N N . ILE D 1 271 ? 3.237 -42.583 32.051 1.00 38.31 271 ILE D N 1
ATOM 8894 C CA . ILE D 1 271 ? 3.915 -42.743 33.334 1.00 43.63 271 ILE D CA 1
ATOM 8895 C C . ILE D 1 271 ? 3.178 -41.871 34.345 1.00 41.51 271 ILE D C 1
ATOM 8896 O O . ILE D 1 271 ? 2.948 -40.684 34.085 1.00 40.81 271 ILE D O 1
ATOM 8901 N N . ILE D 1 272 ? 2.800 -42.446 35.490 1.00 37.87 272 ILE D N 1
ATOM 8902 C CA . ILE D 1 272 ? 1.904 -41.760 36.426 1.00 41.67 272 ILE D CA 1
ATOM 8903 C C . ILE D 1 272 ? 2.444 -41.852 37.847 1.00 36.50 272 ILE D C 1
ATOM 8904 O O . ILE D 1 272 ? 3.071 -42.843 38.233 1.00 35.82 272 ILE D O 1
ATOM 8909 N N . ALA D 1 273 ? 2.192 -40.801 38.630 1.00 39.80 273 ALA D N 1
ATOM 8910 C CA . ALA D 1 273 ? 2.485 -40.797 40.056 1.00 36.11 273 ALA D CA 1
ATOM 8911 C C . ALA D 1 273 ? 1.509 -39.868 40.767 1.00 39.14 273 ALA D C 1
ATOM 8912 O O . ALA D 1 273 ? 0.987 -38.915 40.176 1.00 36.71 273 ALA D O 1
ATOM 8914 N N . ASP D 1 274 ? 1.271 -40.154 42.047 1.00 36.73 274 ASP D N 1
ATOM 8915 C CA . ASP D 1 274 ? 0.480 -39.289 42.912 1.00 41.83 274 ASP D CA 1
ATOM 8916 C C . ASP D 1 274 ? 1.426 -38.535 43.835 1.00 44.44 274 ASP D C 1
ATOM 8917 O O . ASP D 1 274 ? 2.233 -39.149 44.540 1.00 47.82 274 ASP D O 1
ATOM 8922 N N . LEU D 1 275 ? 1.339 -37.210 43.817 1.00 40.00 275 LEU D N 1
ATOM 8923 C CA . LEU D 1 275 ? 2.294 -36.374 44.535 1.00 45.30 275 LEU D CA 1
ATOM 8924 C C . LEU D 1 275 ? 1.844 -36.189 45.979 1.00 43.39 275 LEU D C 1
ATOM 8925 O O . LEU D 1 275 ? 0.691 -35.836 46.231 1.00 36.04 275 LEU D O 1
ATOM 8930 N N . ASP D 1 276 ? 2.747 -36.432 46.926 1.00 39.90 276 ASP D N 1
ATOM 8931 C CA . ASP D 1 276 ? 2.405 -36.294 48.342 1.00 39.57 276 ASP D CA 1
ATOM 8932 C C . ASP D 1 276 ? 2.788 -34.889 48.789 1.00 39.46 276 ASP D C 1
ATOM 8933 O O . ASP D 1 276 ? 3.858 -34.665 49.358 1.00 47.70 276 ASP D O 1
ATOM 8938 N N . ILE D 1 277 ? 1.885 -33.934 48.552 1.00 38.37 277 ILE D N 1
ATOM 8939 C CA . ILE D 1 277 ? 2.164 -32.531 48.865 1.00 36.99 277 ILE D CA 1
ATOM 8940 C C . ILE D 1 277 ? 2.470 -32.347 50.349 1.00 43.91 277 ILE D C 1
ATOM 8941 O O . ILE D 1 277 ? 3.327 -31.535 50.723 1.00 42.39 277 ILE D O 1
ATOM 8946 N N . GLU D 1 278 ? 1.802 -33.114 51.218 1.00 43.16 278 GLU D N 1
ATOM 8947 C CA . GLU D 1 278 ? 2.038 -32.955 52.650 1.00 43.44 278 GLU D CA 1
ATOM 8948 C C . GLU D 1 278 ? 3.435 -33.423 53.036 1.00 39.23 278 GLU D C 1
ATOM 8949 O O . GLU D 1 278 ? 4.098 -32.783 53.858 1.00 53.78 278 GLU D O 1
ATOM 8955 N N . ALA D 1 279 ? 3.903 -34.534 52.455 1.00 33.29 279 ALA D N 1
ATOM 8956 C CA . ALA D 1 279 ? 5.299 -34.927 52.631 1.00 31.61 279 ALA D CA 1
ATOM 8957 C C . ALA D 1 279 ? 6.250 -33.836 52.151 1.00 31.90 279 ALA D C 1
ATOM 8958 O O . ALA D 1 279 ? 7.286 -33.595 52.778 1.00 42.88 279 ALA D O 1
ATOM 8960 N N . GLN D 1 280 ? 5.923 -33.170 51.036 1.00 36.16 280 GLN D N 1
ATOM 8961 C CA . GLN D 1 280 ? 6.752 -32.053 50.576 1.00 40.51 280 GLN D CA 1
ATOM 8962 C C . GLN D 1 280 ? 6.764 -30.922 51.600 1.00 44.60 280 GLN D C 1
ATOM 8963 O O . GLN D 1 280 ? 7.815 -30.324 51.864 1.00 38.15 280 GLN D O 1
ATOM 8969 N N . ASP D 1 281 ? 5.605 -30.630 52.202 1.00 42.95 281 ASP D N 1
ATOM 8970 C CA . ASP D 1 281 ? 5.552 -29.594 53.231 1.00 43.97 281 ASP D CA 1
ATOM 8971 C C . ASP D 1 281 ? 6.478 -29.929 54.389 1.00 41.41 281 ASP D C 1
ATOM 8972 O O . ASP D 1 281 ? 7.199 -29.058 54.885 1.00 38.86 281 ASP D O 1
ATOM 8977 N N . LYS D 1 282 ? 6.485 -31.196 54.818 1.00 36.43 282 LYS D N 1
ATOM 8978 C CA . LYS D 1 282 ? 7.341 -31.611 55.926 1.00 43.43 282 LYS D CA 1
ATOM 8979 C C . LYS D 1 282 ? 8.820 -31.549 55.551 1.00 44.77 282 LYS D C 1
ATOM 8980 O O . LYS D 1 282 ? 9.653 -31.131 56.365 1.00 41.27 282 LYS D O 1
ATOM 8986 N N . ILE D 1 283 ? 9.178 -31.985 54.340 1.00 35.89 283 ILE D N 1
ATOM 8987 C CA . ILE D 1 283 ? 10.571 -31.865 53.909 1.00 37.41 283 ILE D CA 1
ATOM 8988 C C . ILE D 1 283 ? 10.992 -30.395 53.896 1.00 33.62 283 ILE D C 1
ATOM 8989 O O . ILE D 1 283 ? 12.070 -30.033 54.382 1.00 35.19 283 ILE D O 1
ATOM 8994 N N . ARG D 1 284 ? 10.139 -29.525 53.357 1.00 31.22 284 ARG D N 1
ATOM 8995 C CA . ARG D 1 284 ? 10.509 -28.119 53.245 1.00 35.97 284 ARG D CA 1
ATOM 8996 C C . ARG D 1 284 ? 10.574 -27.437 54.610 1.00 47.77 284 ARG D C 1
ATOM 8997 O O . ARG D 1 284 ? 11.343 -26.487 54.786 1.00 55.86 284 ARG D O 1
ATOM 9005 N N . ARG D 1 285 ? 9.802 -27.912 55.591 1.00 48.22 285 ARG D N 1
ATOM 9006 C CA . ARG D 1 285 ? 9.845 -27.303 56.919 1.00 47.22 285 ARG D CA 1
ATOM 9007 C C . ARG D 1 285 ? 11.049 -27.793 57.721 1.00 43.87 285 ARG D C 1
ATOM 9008 O O . ARG D 1 285 ? 11.662 -27.018 58.463 1.00 36.36 285 ARG D O 1
ATOM 9016 N N . ASP D 1 286 ? 11.403 -29.076 57.585 1.00 36.56 286 ASP D N 1
ATOM 9017 C CA . ASP D 1 286 ? 12.505 -29.639 58.361 1.00 43.30 286 ASP D CA 1
ATOM 9018 C C . ASP D 1 286 ? 13.873 -29.180 57.863 1.00 45.51 286 ASP D C 1
ATOM 9019 O O . ASP D 1 286 ? 14.838 -29.218 58.634 1.00 48.06 286 ASP D O 1
ATOM 9024 N N . MET D 1 287 ? 13.982 -28.774 56.596 1.00 44.36 287 MET D N 1
ATOM 9025 C CA . MET D 1 287 ? 15.225 -28.234 56.034 1.00 44.75 287 MET D CA 1
ATOM 9026 C C . MET D 1 287 ? 14.868 -26.990 55.227 1.00 43.80 287 MET D C 1
ATOM 9027 O O . MET D 1 287 ? 14.694 -27.039 54.000 1.00 31.32 287 MET D O 1
ATOM 9032 N N . PRO D 1 288 ? 14.711 -25.850 55.897 1.00 41.60 288 PRO D N 1
ATOM 9033 C CA . PRO D 1 288 ? 14.285 -24.639 55.177 1.00 44.06 288 PRO D CA 1
ATOM 9034 C C . PRO D 1 288 ? 15.457 -23.971 54.466 1.00 48.77 288 PRO D C 1
ATOM 9035 O O . PRO D 1 288 ? 15.970 -22.921 54.874 1.00 44.11 288 PRO D O 1
ATOM 9039 N N . LEU D 1 289 ? 15.895 -24.594 53.364 1.00 41.73 289 LEU D N 1
ATOM 9040 C CA . LEU D 1 289 ? 17.053 -24.087 52.634 1.00 36.84 289 LEU D CA 1
ATOM 9041 C C . LEU D 1 289 ? 16.845 -22.643 52.193 1.00 38.07 289 LEU D C 1
ATOM 9042 O O . LEU D 1 289 ? 17.809 -21.880 52.106 1.00 40.22 289 LEU D O 1
ATOM 9047 N N . TRP D 1 290 ? 15.602 -22.235 51.930 1.00 31.97 290 TRP D N 1
ATOM 9048 C CA . TRP D 1 290 ? 15.415 -20.882 51.427 1.00 38.35 290 TRP D CA 1
ATOM 9049 C C . TRP D 1 290 ? 15.435 -19.827 52.529 1.00 45.18 290 TRP D C 1
ATOM 9050 O O . TRP D 1 290 ? 15.736 -18.665 52.237 1.00 51.17 290 TRP D O 1
ATOM 9061 N N . ALA D 1 291 ? 15.159 -20.205 53.780 1.00 35.46 291 ALA D N 1
ATOM 9062 C CA . ALA D 1 291 ? 15.422 -19.324 54.912 1.00 34.47 291 ALA D CA 1
ATOM 9063 C C . ALA D 1 291 ? 16.901 -19.249 55.267 1.00 44.22 291 ALA D C 1
ATOM 9064 O O . ALA D 1 291 ? 17.302 -18.331 55.994 1.00 51.00 291 ALA D O 1
ATOM 9066 N N . GLN D 1 292 ? 17.717 -20.186 54.781 1.00 39.35 292 GLN D N 1
ATOM 9067 C CA . GLN D 1 292 ? 19.119 -20.285 55.172 1.00 35.13 292 GLN D CA 1
ATOM 9068 C C . GLN D 1 292 ? 20.080 -19.715 54.137 1.00 37.77 292 GLN D C 1
ATOM 9069 O O . GLN D 1 292 ? 21.300 -19.804 54.338 1.00 38.81 292 GLN D O 1
ATOM 9075 N N . ARG D 1 293 ? 19.576 -19.149 53.039 1.00 28.89 293 ARG D N 1
ATOM 9076 C CA . ARG D 1 293 ? 20.461 -18.652 51.988 1.00 39.75 293 ARG D CA 1
ATOM 9077 C C . ARG D 1 293 ? 21.150 -17.362 52.428 1.00 46.61 293 ARG D C 1
ATOM 9078 O O . ARG D 1 293 ? 20.596 -16.561 53.194 1.00 43.35 293 ARG D O 1
ATOM 9086 N N . ARG D 1 294 ? 22.372 -17.162 51.923 1.00 40.29 294 ARG D N 1
ATOM 9087 C CA . ARG D 1 294 ? 23.172 -15.974 52.234 1.00 42.90 294 ARG D CA 1
ATOM 9088 C C . ARG D 1 294 ? 22.927 -14.907 51.162 1.00 37.86 294 ARG D C 1
ATOM 9089 O O . ARG D 1 294 ? 23.741 -14.657 50.270 1.00 32.21 294 ARG D O 1
ATOM 9097 N N . ARG D 1 295 ? 21.768 -14.257 51.266 1.00 44.37 295 ARG D N 1
ATOM 9098 C CA . ARG D 1 295 ? 21.448 -13.172 50.347 1.00 50.65 295 ARG D CA 1
ATOM 9099 C C . ARG D 1 295 ? 22.337 -11.955 50.573 1.00 47.95 295 ARG D C 1
ATOM 9100 O O . ARG D 1 295 ? 22.508 -11.144 49.655 1.00 45.63 295 ARG D O 1
ATOM 9108 N N . ASP D 1 296 ? 22.945 -11.836 51.754 1.00 40.47 296 ASP D N 1
ATOM 9109 C CA . ASP D 1 296 ? 23.980 -10.828 51.947 1.00 48.27 296 ASP D CA 1
ATOM 9110 C C . ASP D 1 296 ? 25.186 -11.054 51.037 1.00 59.60 296 ASP D C 1
ATOM 9111 O O . ASP D 1 296 ? 25.940 -10.107 50.784 1.00 59.29 296 ASP D O 1
ATOM 9116 N N . ILE D 1 297 ? 25.389 -12.273 50.537 1.00 62.28 297 ILE D N 1
ATOM 9117 C CA . ILE D 1 297 ? 26.546 -12.598 49.713 1.00 58.60 297 ILE D CA 1
ATOM 9118 C C . ILE D 1 297 ? 26.171 -12.746 48.245 1.00 57.62 297 ILE D C 1
ATOM 9119 O O . ILE D 1 297 ? 26.883 -12.254 47.368 1.00 55.81 297 ILE D O 1
ATOM 9124 N N . PHE D 1 298 ? 25.063 -13.416 47.955 1.00 51.38 298 PHE D N 1
ATOM 9125 C CA . PHE D 1 298 ? 24.654 -13.642 46.579 1.00 49.87 298 PHE D CA 1
ATOM 9126 C C . PHE D 1 298 ? 23.552 -12.691 46.125 1.00 50.21 298 PHE D C 1
ATOM 9127 O O . PHE D 1 298 ? 23.306 -12.588 44.920 1.00 48.73 298 PHE D O 1
ATOM 9135 N N . GLY D 1 299 ? 22.901 -11.982 47.046 1.00 55.92 299 GLY D N 1
ATOM 9136 C CA . GLY D 1 299 ? 21.852 -11.054 46.666 1.00 51.70 299 GLY D CA 1
ATOM 9137 C C . GLY D 1 299 ? 20.491 -11.708 46.575 1.00 56.20 299 GLY D C 1
ATOM 9138 O O . GLY D 1 299 ? 20.163 -12.577 47.386 1.00 54.21 299 GLY D O 1
ATOM 9139 N N . ASP D 1 300 ? 19.678 -11.291 45.592 1.00 66.23 300 ASP D N 1
ATOM 9140 C CA . ASP D 1 300 ? 18.347 -11.869 45.369 1.00 72.10 300 ASP D CA 1
ATOM 9141 C C . ASP D 1 300 ? 18.164 -12.026 43.856 1.00 74.68 300 ASP D C 1
ATOM 9142 O O . ASP D 1 300 ? 17.549 -11.195 43.181 1.00 83.47 300 ASP D O 1
ATOM 9147 N N . PHE D 1 301 ? 18.767 -13.077 43.320 1.00 70.38 301 PHE D N 1
ATOM 9148 C CA . PHE D 1 301 ? 18.247 -13.754 42.142 1.00 75.31 301 PHE D CA 1
ATOM 9149 C C . PHE D 1 301 ? 18.201 -12.889 40.883 1.00 78.28 301 PHE D C 1
ATOM 9150 O O . PHE D 1 301 ? 17.445 -13.178 39.947 1.00 81.42 301 PHE D O 1
#

Foldseek 3Di:
DFLKAKEWAAAFALQQVVLLVSVLVVVLVCLVVVHAEYEAFFASSHDALDLVRVLVSLVVVVVSLVVSLVSLLVSCVVSVHWHKYKYWHWHADDPVCVVVVHRAIWTWIFIAISNSDTPDTDTAADWDFDVPVTDGSVVRYPHDDDQDAWDQGPNGTEGEHEAVVLVPLVSLVVSLVRPHQEYEYRYFADQVCCVVPVLVSQLVSLQVSLHKYWYHYHAAWYHNVVVPVRTGGGNGFTFIAGSNSDTQWTDDPPDNHTDMIMGGHPVVVSVVVCVVCVVVVVDDCVPVPDD/DFLKAKEWEAAFALAQVVLLVSVLVVVLVCLVVVHAEYEAFWASRHDAQDLVSLLVSQVCVVVSLVVNLVSLLVSCVVSVHWHKYKYWHKHFDDPVCVVVVNRAIWTWIWIAISNSDTPDTATAADDDQDDDVVDDGDDNCVRYPHDDDQDAWDQGPNGTEREHEAVVLVPLVSLQVNLVNPHQEYEYRYFADQVCCVVPVLVSQLCSLQVSLHKYWYHYHAAWYNNCVVVHTGGGNGFTFIAGSNSDTQWTDDNPDNHTDMIMGGHDVVVSVVVCVVCVVVVPDPCVPVPRD/DFLKAKEWEAAFALQLVVLLVSVLVVVLVCVVVVHAEYEAFAASSHDAQDLVRVLVSQVCVVVSLVVSLVSLLVSCVVSVHWHKYKYWHKHADDPVCVVVPHGAIWTWIFIAISNSDTPDTDTAADWDADDDPVDDGDGSVVRYPHDDDQDAWDQGPNGTEREHEAVVLVPLVSLQVSLVNPHQEYEYRYFDAQVCCVVPVLVSQLCSLQVNLHWYWYHYHAAWYHNCPVHVRTGGGNGFTFIAGSNSDTQWTDDPPDNHIDMIMGGHDVVVSVCVCVVCVVVVVDPCVPVPDD/DFLKAKEWAAAFAQAQVVLLVSVLVVVLVCLVVVHAEYEAFFASSHDALDLVRLQVSQVVVVVSLVVSLVSLQVSCVVSVHKHKYKYWHKHFDDPVCVVVVHGAIFTWIFIAISNSDTPDTFTAADDDQDPDVHDHVCVHYPHGDDQDAWDQGPNGTEREHEAVVLVPQVSLVQNLVNPHQEYEYRYFAAQVCCVVPVLVSQLVSLQVNLHWYWYHYHAAWYHHCVVPPRTGGGNAFTFIAGSNSHTFWTDPPVDNHTDMIMDTHDVVVSVVVCVVCVVVVVDPCVVVNRD

Solvent-accessible surface area: 52726 Å² total; per-residue (Å²): 180,70,17,67,0,0,0,0,4,8,42,1,9,0,37,8,142,96,7,6,100,49,0,61,54,2,0,71,108,0,1,89,85,75,3,56,0,0,3,0,0,22,6,0,0,0,17,8,43,75,46,116,18,12,53,112,3,0,79,88,0,62,107,6,10,59,77,0,31,34,8,0,0,98,37,13,36,74,31,58,73,92,1,12,0,2,0,0,1,26,33,26,41,52,157,106,18,98,183,111,69,28,59,44,4,29,14,5,4,0,4,0,28,18,21,2,49,42,93,22,113,2,30,5,41,41,28,93,70,51,97,133,132,105,119,84,44,24,110,20,19,28,10,8,97,110,72,8,60,32,16,115,15,78,7,18,85,1,0,2,0,0,13,54,0,0,80,61,51,107,6,1,39,47,0,31,42,84,27,0,34,1,0,0,0,1,0,28,17,80,90,157,57,1,121,58,73,2,75,116,19,0,110,24,20,0,93,49,0,5,0,3,0,0,0,0,3,0,9,5,104,10,77,2,90,23,60,157,136,63,138,88,70,7,47,2,41,0,6,0,0,10,5,142,2,127,74,72,25,53,6,76,96,123,50,117,93,58,26,36,6,46,10,68,9,83,44,139,37,1,56,111,19,39,166,94,100,52,48,27,86,101,74,131,94,111,106,171,35,113,110,177,58,13,56,0,0,0,0,2,5,38,1,10,0,34,3,80,94,5,3,101,46,0,58,52,0,0,106,98,0,3,84,87,73,2,49,0,0,2,0,0,20,3,0,0,1,26,11,52,79,45,101,13,13,51,149,4,0,75,77,0,62,100,0,14,55,68,1,4,52,8,0,16,118,40,4,113,90,40,66,69,90,2,10,0,2,0,0,1,21,40,30,34,26,131,75,26,80,146,111,70,30,55,58,3,35,12,7,3,3,4,0,26,18,31,0,13,22,87,20,116,5,39,6,43,40,27,95,71,29,81,52,16,147,33,88,97,95,75,33,32,106,23,19,36,52,13,113,136,70,9,70,29,15,111,15,79,8,18,88,0,0,3,0,0,13,47,1,0,77,61,50,104,6,1,37,49,0,36,47,79,28,0,33,0,0,0,0,1,0,28,18,83,94,170,42,1,132,55,67,3,76,117,19,0,107,25,22,0,91,45,0,6,0,3,0,0,0,0,2,0,6,1,90,8,82,3,107,23,52,155,98,138,80,66,8,43,1,40,0,8,0,0,9,5,144,2,126,71,75,24,60,9,67,95,125,40,111,94,57,28,36,7,48,10,69,10,83,46,141,38,2,63,109,29,40,155,93,97,55,51,29,85,104,85,135,87,102,117,166,37,96,106,182,80,18,66,0,0,0,0,2,7,37,1,10,0,34,3,72,91,9,2,92,48,0,45,61,1,0,110,97,0,3,85,85,79,2,64,0,0,2,1,0,21,4,0,0,0,23,30,55,84,50,136,16,10,65,110,0,0,77,61,0,66,112,0,12,49,79,1,49,52,9,0,41,123,40,6,157,90,42,62,67,96,1,11,0,1,0,0,1,26,48,29,38,48,136,102,21,91,158,122,68,25,53,56,6,35,15,5,3,0,5,0,28,20,100,6,56,51,96,20,127,6,39,7,45,37,29,98,71,33,93,54,34,141,29,79,97,116,88,44,29,105,21,20,32,54,12,108,133,71,10,70,34,15,116,15,78,8,18,88,1,0,2,0,0,13,52,0,0,79,61,50,108,7,1,33,50,0,34,44,81,30,0,35,2,0,0,0,0,0,14,15,62,91,150,56,1,125,48,69,2,78,114,20,0,108,24,20,0,90,46,0,5,0,3,0,0,0,0,2,0,7,0,110,0,79,1,87,25,50,158,135,62,111,62,70,2,43,2,41,0,7,0,0,9,5,151,2,126,71,69,26,57,11,73,94,128,48,115,99,52,26,32,6,45,10,68,9,84,47,140,40,0,60,118,25,39,163,92,107,54,47,33,85,106,80,132,87,110,110,170,35,114,106,186,70,20,54,0,0,0,0,5,6,44,0,11,0,33,3,79,90,7,3,102,48,0,58,51,0,0,73,93,0,1,94,87,66,2,57,0,0,2,1,0,20,6,0,0,0,20,33,66,80,59,131,20,10,61,133,3,0,74,78,0,61,104,0,12,59,68,2,46,19,9,0,48,100,31,15,153,69,31,65,70,96,1,11,0,1,0,0,1,23,29,30,22,39,146,86,21,80,173,94,73,20,68,47,4,35,12,5,3,0,4,0,30,20,87,6,97,58,95,23,122,6,32,5,41,40,29,98,69,44,134,118,131,124,98,106,37,26,95,31,20,14,10,7,87,126,70,8,71,29,18,109,14,84,8,16,85,0,0,2,0,0,1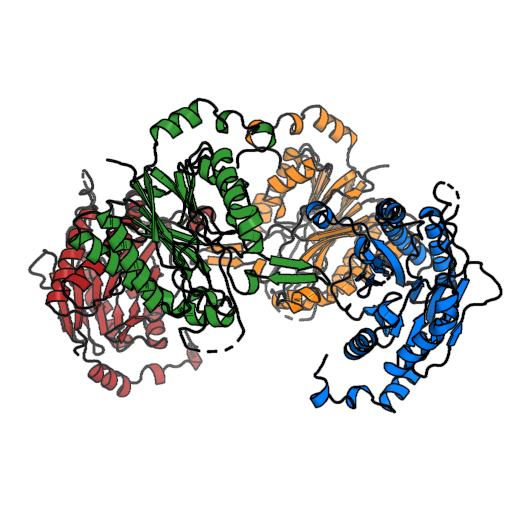4,47,1,0,79,61,52,106,6,2,52,48,0,32,37,74,30,0,36,0,0,0,0,0,0,20,15,62,86,158,50,1,127,59,70,2,78,116,22,0,110,23,19,0,90,46,0,6,0,2,0,0,0,0,2,0,10,6,110,9,77,2,76,20,67,172,115,64,145,58,70,2,45,2,40,0,7,0,0,11,4,149,2,131,72,73,26,53,7,77,86,132,37,128,96,54,73,23,7,41,11,72,10,82,43,142,37,1,61,119,23,39,163,94,106,53,49,30,86,107,86,131,87,113,110,168,33,98,107

Organism: Kluyveromyces lactis (strain ATCC 8585 / CBS 2359 / DSM 70799 / NBRC 1267 / NRRL Y-1140 / WM37) (NCBI:txid284590)

InterPro domains:
  IPR001110 Uncharacterised protein family UPF0012, conserved site [PS01227] (163-183)
  IPR003010 Carbon-nitrogen hydrolase [PF00795] (5-280)
  IPR003010 Carbon-nitrogen hydrolase [PS50263] (4-277)
  IPR036526 Carbon-nitrogen hydrolase superfamily [G3DSA:3.60.110.10] (3-298)
  IPR036526 Carbon-nitrogen hydrolase superfamily [SSF56317] (1-300)
  IPR045254 Nit1/2, carbon-nitrogen hydrolase domain [cd07572] (5-294)

B-factor: mean 39.4, std 16.38, range [8.48, 106.12]

Sequence (1169 aa):
NVARIGIGQLCSSSNLKQNLEVVKSLIKKALDQDVKVLFFPEATDYLSRNAEHSKKLASQTPEFISELQSAICQLTKAAGKPIDISIGIHMPPSEVNTKNGDSRVKNVLLYINSNGEILQKYQKLHLFDVDVPILKESNSVQPGSEIPSIINTPVGKLGSCICYDIRFPELSLKLRSKGAQILCFPSAFTMKTGEAHWELLGRARAIDTQSFVVMPAQQGEHDVYADEAVKRISWGHSMIIDPWGRILSAADLTTHDPQLIIADLDIEAQDKIRRDMPLWAQRRRDIFGDFNVARIGIGQLCSSSNLKQNLEVVKSLIKKALDQDVKVLFFPEATDYLSRNAEHSKKLASQTPEFISELQSAICQLTKAAGKPIDISIGIHMPPSEVNTKNGDSRVKNVLLYINSNGEILQKYQKLHLFDVDVPNGPILKESNSVQPGSEIPSIINTPVGKLGSCICYDIRFPELSLKLRSKGAQILCFPSAFTMKTGEAHWELLGRARAIDTQSFVVMPAQQGEHDVYADEVKRISWGHSMIIDPWGRILSAADLTTHDPQLIIADLDIEAQDKIRRDMPLWAQRRRDIFGDFNVARIGIGQLCSSSNLKQNLEVVKSLIKKALDQDVKVLFFPEATDYLSRNAEHSKKLASQTPEFISELQSAICQLTKAAGKPIDISIGIHMPPSEVNTKNGDSRVKNVLLYINSNGEILQKYQKLHLFDVDVPNGPILKESNSVQPGSEIPSIINTPVGKLGSCICYDIRFPELSLKLRSKGAQILCFPSAFTMKTGEAHWELLGRARAIDTQSFVVMPAQQGEHDVYADEAVKRISWGHSMIIDPWGRILSAADLTTHDPQLIIADLDIEAQDKIRRDMPLWAQRRRDIFGDFNVARIGIGQLCSSSNLKQNLEVVKSLIKKALDQDVKVLFFPEATDYLSRNAEHSKKLASQTPEFISELQSAICQLTKAAGKPIDISIGIHMPPSEVNTKNGDSRVKNVLLYINSNGEILQKYQKLHLFDVDVPILKESNSVQPGSEIPSIINTPVGKLGSCICYDIRFPELSLKLRSKGAQILCFPSAFTMKTGEAHWELLGRARAIDTQSFVVMPAQQGEHDVYADEAVKRISWGHSMIIDPWGRILSAADLTTHDPQLIIADLDIEAQDKIRRDMPLWAQRRRDIFGDF

Radius of gyration: 37.32 Å; Cα contacts (8 Å, |Δi|>4): 2721; chains: 4; bounding box: 90×116×75 Å

Nearest PDB structures (foldseek):
  7elf-assembly2_C  TM=1.002E+00  e=7.460E-62  Kluyveromyces lactis NRRL Y-1140
  7elf-assembly2_D  TM=9.988E-01  e=5.470E-61  Kluyveromyces lactis NRRL Y-1140
  4hgd-assembly2_B  TM=9.632E-01  e=4.862E-47  Saccharomyces cerevisiae S288C
  4hg5-assembly1_C  TM=9.671E-01  e=4.538E-46  Saccharomyces cerevisiae S288C
  4hgd-assembly1_A  TM=9.647E-01  e=4.022E-46  Saccharomyces cerevisiae S288C